Protein AF-0000000084595484 (afdb_homodimer)

Nearest PDB structures (foldseek):
  4a28-assembly1_B  TM=2.983E-01  e=1.034E+00  Homo sapiens
  3k3b-assembly3_A  TM=3.241E-01  e=1.676E+00  Homo sapiens
  1ii6-assembly1_B  TM=3.386E-01  e=2.010E+00  Homo sapiens
  4zca-assembly3_B  TM=3.117E-01  e=2.135E+00  Homo sapiens
  4ina-assembly1_A  TM=2.801E-01  e=8.571E+00  Wolinella succinogenes

Sequence (988 aa):
MADEPALLKPALDENLPEIYAMSLEDWNRMYDLIAATRGLIARDIFALTGHFPDPEDQGPNPRMYRAAFDISTCTLPAGMVIRQKCDIDSIIAIILGNLPLKPNFVFDYFMLADIRHTLNSNLHIPGIVPLHMIPNCRFGEVEGFLIRSFFPGLIGDERLSRQKNKNYVSEEFLRPLYDLAIRQAANNLPGDVSRRFPATFGNEMFRAAGNAQDEAGEAHAGPAQQSAKRIPGQYYPAWMADIQRFVEETPELVWAVGMILVLEKKGMKNTRDSDHLPPEEPLAIDGNLIDPRNSCTRAIRRLLQPFDIEGFEPRRLYLDIATTVSASITVDGEERPVSLFVKTEYHPQIMNHFTGMPINDCELWARTSSGGYSKDEDAHLGSLGGLRHDVREPGELGVENCQVYPTSKDLIYNLNLAHKAKRTSPHKIISNWKTERSTFYIPLQETFLDASPAHDIAIRFESRSEYESYPYIHLFLPLILLAQWLVWMENPIYMADEPALLKPALDENLPEIYAMSLEDWNRMYDLIAATRGLIARDIFALTGHFPDPEDQGPNPRMYRAAFDISTCTLPAGMVIRQKCDIDSIIAIILGNLPLKPNFVFDYFMLADIRHTLNSNLHIPGIVPLHMIPNCRFGEVEGFLIRSFFPGLIGDERLSRQKNKNYVSEEFLRPLYDLAIRQAANNLPGDVSRRFPATFGNEMFRAAGNAQDEAGEAHAGPAQQSAKRIPGQYYPAWMADIQRFVEETPELVWAVGMILVLEKKGMKNTRDSDHLPPEEPLAIDGNLIDPRNSCTRAIRRLLQPFDIEGFEPRRLYLDIATTVSASITVDGEERPVSLFVKTEYHPQIMNHFTGMPINDCELWARTSSGGYSKDEDAHLGSLGGLRHDVREPGELGVENCQVYPTSKDLIYNLNLAHKAKRTSPHKIISNWKTERSTFYIPLQETFLDASPAHDIAIRFESRSEYESYPYIHLFLPLILLAQWLVWMENPIY

pLDDT: mean 86.65, std 12.48, range [22.86, 98.12]

Radius of gyration: 34.56 Å; Cα contacts (8 Å, |Δi|>4): 1860; chains: 2; bounding box: 74×114×84 Å

Solvent-accessible surface area (backbone atoms only — not comparable to full-atom values): 52706 Å² total; per-residue (Å²): 131,80,74,71,74,75,78,71,68,77,57,88,63,75,82,57,54,54,77,40,78,31,39,69,61,52,47,54,51,46,45,51,49,34,34,74,75,63,33,64,66,54,24,47,45,26,74,76,69,25,41,41,60,38,86,85,42,83,55,97,79,40,57,56,30,22,58,38,84,40,65,80,80,22,50,59,59,90,82,52,45,74,45,69,40,24,27,37,36,32,41,37,32,54,31,77,70,67,74,40,52,32,51,86,36,56,37,30,33,36,82,70,75,50,77,88,56,32,53,77,58,81,82,69,60,90,61,94,62,54,66,30,71,31,25,20,33,50,42,30,37,42,95,78,26,41,26,30,38,31,23,62,48,44,62,87,34,67,74,38,69,72,39,90,55,62,26,56,55,49,65,83,57,45,36,56,47,34,51,61,13,47,47,55,24,36,65,74,41,59,65,87,50,30,44,69,50,61,67,37,48,67,38,45,51,60,25,20,52,31,67,26,57,44,97,88,65,47,71,34,82,31,74,60,58,85,64,69,46,66,38,52,18,68,49,41,59,59,39,50,50,39,25,52,51,34,28,70,71,31,78,94,32,55,42,52,44,78,44,31,39,35,41,38,35,71,80,34,63,78,28,77,58,25,44,27,64,43,39,84,58,62,39,55,74,68,93,82,40,61,52,71,82,39,54,55,48,41,21,52,50,60,73,44,56,61,39,44,72,83,55,54,55,84,86,30,35,34,36,29,40,30,40,36,41,39,40,30,42,74,57,95,88,38,79,40,68,26,21,42,46,38,36,43,89,40,46,26,59,51,48,22,69,72,29,62,47,58,56,69,56,29,45,50,21,65,74,65,57,30,81,48,33,42,78,38,76,42,93,83,33,80,64,31,27,31,38,36,34,43,42,85,74,49,51,92,48,33,25,32,28,38,37,32,39,51,53,66,53,63,65,34,41,24,82,84,34,75,93,34,31,76,76,86,46,71,65,52,43,68,74,38,44,72,56,39,39,68,70,42,51,50,51,51,52,48,38,54,60,51,28,26,85,63,31,60,25,28,35,35,44,32,35,32,23,25,57,89,27,55,46,72,46,74,48,50,75,53,66,71,56,49,46,68,37,31,32,44,45,59,35,80,69,109,132,81,78,72,78,74,77,73,67,77,60,89,64,76,82,60,53,54,78,40,78,30,40,69,61,52,46,52,51,47,45,51,48,34,35,73,73,62,32,63,66,52,24,49,45,26,73,76,69,26,40,42,60,38,85,86,42,83,55,100,78,39,56,53,30,22,60,38,83,39,64,80,82,22,50,60,60,91,79,53,46,73,46,69,40,25,29,37,37,34,39,40,33,56,34,76,71,66,72,41,53,33,51,87,35,56,38,30,34,37,79,68,75,52,77,87,55,31,53,77,57,80,80,68,61,91,60,95,63,53,66,28,71,33,24,20,32,50,41,30,36,42,96,78,27,42,27,29,37,30,24,62,50,44,63,86,33,67,75,39,69,71,40,90,56,60,24,56,54,50,67,84,56,44,36,56,48,35,50,63,13,45,45,55,25,35,66,75,41,61,66,86,50,30,45,67,52,61,66,37,49,65,37,46,50,61,24,22,53,29,69,26,60,46,98,86,64,47,73,33,83,31,76,60,56,85,63,70,45,65,38,52,18,69,49,42,59,60,38,51,52,39,25,53,50,34,28,69,71,31,77,95,32,55,42,53,45,77,46,29,39,36,40,37,33,72,81,34,62,78,26,78,57,26,45,27,63,44,38,83,58,61,39,56,73,66,94,84,39,62,52,72,81,38,54,55,48,42,21,52,50,60,74,44,57,59,39,43,72,84,56,54,54,84,85,30,35,34,34,29,40,33,39,36,40,38,41,29,39,74,56,96,88,38,79,39,69,27,21,43,46,37,36,42,89,40,46,26,57,52,47,21,70,72,32,64,47,58,56,69,55,30,45,50,20,65,74,64,58,32,82,48,35,44,79,41,76,42,94,84,34,81,63,32,28,30,39,36,34,42,41,84,74,49,51,94,49,34,24,30,28,38,37,33,41,51,54,63,53,63,65,33,42,23,82,84,34,75,92,33,30,76,77,86,47,72,65,52,42,70,74,39,44,72,58,39,40,66,71,42,51,50,51,50,53,47,39,55,60,50,26,25,85,62,31,60,23,27,36,34,44,33,34,32,23,27,58,88,26,54,46,71,47,74,48,52,75,54,66,70,56,49,45,68,37,31,32,44,44,59,34,78,69,108

Foldseek 3Di:
DPPPDPPPPPPPCPPAAAEDEDALLVLVVVLVVCCVLVNDVQSVCCVVFQKHFDPVDPDPDGGIYHYDYDQVVQFDDDPWDKDKKKFWFKKKFKFQAAFQFDQQWKKWAWLAFDPVFQQQDFPLAADPDTQSQFQKGFGTDTPQKTKMKGFNLCVVPPVLVPDPRNNYDHCVQSFCLCQQFLLVLLVPDPPVQSVVDDNGPVVQCVVQFDQDQPPVRHTDGDGGDIDTRMDRRNCRNSSRVRSQVRLVVDPVNVRRHSMMMMIMHGGCPPPPLIMFGFAQAQQQDPDLDGPCPHSRNRSVCVVCVRGDPVPGDFLRMKIKMKMKMWIWDDDPNDTDTWAKWFFLVCQLVLCCQFQVDDSVVSVVCSVVVDQQKDWADDPNNPRTTKIKRAHNDGDPLQWGIKIKGKCVQVLFAACPDVVRGDDDDPVRCVVDVPCCCVPPVVVVVCSLQVCLRPDYIIMMIIIMGTPSNVSPGRHDDDPVVCSVGMGIDRSNSD/DPPPDPPPPPPPCPDAAAEDEDALLVLVVVLVVCCVLPNDVQSVCCVVFQKHFDPVDPDPDGGIYHYDYDQVVQFDDDPWDKDKKKFFFKKKFKFQAAFQFDQQWKKWAWLAFDPVFQQQDFPLAADPDTQSLFQKGFGTDTPQKTKMKGFNLCVVPPVLVPDPRNNYDHCVQSFCLCQQFLLVLLVPDPPVQSVVDDNGPVVQCVVQFDFDQPPVRHTDGDDGDIDTRMDRRNCRNSSRVRSQVRLVVDPVNVRRHSMMMMIMHGGCPPPPLIMFGFAQAQQQDPDLDGPCPHSRNRSVCVVCVRGDPVPGDFLRMKIKMKMKMWIWDADPNDTDTWAKWFFLVCQLVLCCQFQVDDSVVSVVCSVVVDQQKDWADDPPPPRTTKIKRAHNDGDPLQWGIKIKGKCVQVLFAACPDVVRGDDDDPVRCVVDVPCCCVPPVVVVVCSLQVCLRPDYIIMMIIIMGTPSNVSPGRHDDDPVVCSVGMGIDRSNSD

Organism: NCBI:txid1423351

Structure (mmCIF, N/CA/C/O backbone):
data_AF-0000000084595484-model_v1
#
loop_
_entity.id
_entity.type
_entity.pdbx_description
1 polymer 'Uncharacterized protein'
#
loop_
_atom_site.group_PDB
_atom_site.id
_atom_site.type_symbol
_atom_site.label_atom_id
_atom_site.label_alt_id
_atom_site.label_comp_id
_atom_site.label_asym_id
_atom_site.label_entity_id
_atom_site.label_seq_id
_atom_site.pdbx_PDB_ins_code
_atom_site.Cartn_x
_atom_site.Cartn_y
_atom_site.Cartn_z
_atom_site.occupancy
_atom_site.B_iso_or_equiv
_atom_site.auth_seq_id
_atom_site.auth_comp_id
_atom_site.auth_asym_id
_atom_site.auth_atom_id
_atom_site.pdbx_PDB_model_num
ATOM 1 N N . MET A 1 1 ? 30.891 66.5 -9.484 1 27.88 1 MET A N 1
ATOM 2 C CA . MET A 1 1 ? 29.516 66.875 -9.203 1 27.88 1 MET A CA 1
ATOM 3 C C . MET A 1 1 ? 28.641 65.688 -8.852 1 27.88 1 MET A C 1
ATOM 5 O O . MET A 1 1 ? 28.516 64.75 -9.648 1 27.88 1 MET A O 1
ATOM 9 N N . ALA A 1 2 ? 28.719 65.312 -7.523 1 29.31 2 ALA A N 1
ATOM 10 C CA . ALA A 1 2 ? 28.125 64.188 -6.816 1 29.31 2 ALA A CA 1
ATOM 11 C C . ALA A 1 2 ? 26.625 64.125 -7.09 1 29.31 2 ALA A C 1
ATOM 13 O O . ALA A 1 2 ? 25.891 65.062 -6.914 1 29.31 2 ALA A O 1
ATOM 14 N N . ASP A 1 3 ? 26.281 63.5 -8.164 1 33.03 3 ASP A N 1
ATOM 15 C CA . ASP A 1 3 ? 24.906 63.375 -8.648 1 33.03 3 ASP A CA 1
ATOM 16 C C . ASP A 1 3 ? 23.938 63.156 -7.492 1 33.03 3 ASP A C 1
ATOM 18 O O . ASP A 1 3 ? 24.172 62.344 -6.605 1 33.03 3 ASP A O 1
ATOM 22 N N . GLU A 1 4 ? 23.297 64.25 -7.051 1 33.25 4 GLU A N 1
ATOM 23 C CA . GLU A 1 4 ? 22.297 64.312 -5.988 1 33.25 4 GLU A CA 1
ATOM 24 C C . GLU A 1 4 ? 21.375 63.094 -6.023 1 33.25 4 GLU A C 1
ATOM 26 O O . GLU A 1 4 ? 20.922 62.688 -7.094 1 33.25 4 GLU A O 1
ATOM 31 N N . PRO A 1 5 ? 21.516 62.219 -5.047 1 35.84 5 PRO A N 1
ATOM 32 C CA . PRO A 1 5 ? 20.641 61.031 -5.016 1 35.84 5 PRO A CA 1
ATOM 33 C C . PRO A 1 5 ? 19.203 61.344 -5.426 1 35.84 5 PRO A C 1
ATOM 35 O O . PRO A 1 5 ? 18.734 62.469 -5.242 1 35.84 5 PRO A O 1
ATOM 38 N N . ALA A 1 6 ? 18.688 60.906 -6.562 1 36.66 6 ALA A N 1
ATOM 39 C CA . ALA A 1 6 ? 17.328 61.062 -7.039 1 36.66 6 ALA A CA 1
ATOM 40 C C . ALA A 1 6 ? 16.359 61.281 -5.875 1 36.66 6 ALA A C 1
ATOM 42 O O . ALA A 1 6 ? 16.531 60.688 -4.801 1 36.66 6 ALA A O 1
ATOM 43 N N . LEU A 1 7 ? 15.711 62.438 -5.727 1 35.56 7 LEU A N 1
ATOM 44 C CA . LEU A 1 7 ? 14.57 62.75 -4.871 1 35.56 7 LEU A CA 1
ATOM 45 C C . LEU A 1 7 ? 13.719 61.5 -4.637 1 35.56 7 LEU A C 1
ATOM 47 O O . LEU A 1 7 ? 13.281 60.844 -5.594 1 35.56 7 LEU A O 1
ATOM 51 N N . LEU A 1 8 ? 14.016 60.75 -3.652 1 35.88 8 LEU A N 1
ATOM 52 C CA . LEU A 1 8 ? 13.133 59.688 -3.217 1 35.88 8 LEU A CA 1
ATOM 53 C C . LEU A 1 8 ? 11.672 60.031 -3.475 1 35.88 8 LEU A C 1
ATOM 55 O O . LEU A 1 8 ? 11.25 61.156 -3.221 1 35.88 8 LEU A O 1
ATOM 59 N N . LYS A 1 9 ? 11.07 59.562 -4.57 1 41.94 9 LYS A N 1
ATOM 60 C CA . LYS A 1 9 ? 9.633 59.688 -4.793 1 41.94 9 LYS A CA 1
ATOM 61 C C . LYS A 1 9 ? 8.898 59.906 -3.477 1 41.94 9 LYS A C 1
ATOM 63 O O . LYS A 1 9 ? 9.328 59.438 -2.428 1 41.94 9 LYS A O 1
ATOM 68 N N . PRO A 1 10 ? 8.047 60.969 -3.322 1 41.56 10 PRO A N 1
ATOM 69 C CA . PRO A 1 10 ? 7.234 61.094 -2.115 1 41.56 10 PRO A CA 1
ATOM 70 C C . PRO A 1 10 ? 6.828 59.75 -1.516 1 41.56 10 PRO A C 1
ATOM 72 O O . PRO A 1 10 ? 6.66 58.781 -2.246 1 41.56 10 PRO A O 1
ATOM 75 N N . ALA A 1 11 ? 7.281 59.438 -0.344 1 43.09 11 ALA A N 1
ATOM 76 C CA . ALA A 1 11 ? 6.957 58.219 0.393 1 43.09 11 ALA A CA 1
ATOM 77 C C . ALA A 1 11 ? 5.5 57.844 0.186 1 43.09 11 ALA A C 1
ATOM 79 O O . ALA A 1 11 ? 4.594 58.656 0.389 1 43.09 11 ALA A O 1
ATOM 80 N N . LEU A 1 12 ? 5.203 57.156 -0.885 1 49.84 12 LEU A N 1
ATOM 81 C CA . LEU A 1 12 ? 3.861 56.594 -1.014 1 49.84 12 LEU A CA 1
ATOM 82 C C . LEU A 1 12 ? 3.121 56.625 0.319 1 49.84 12 LEU A C 1
ATOM 84 O O . LEU A 1 12 ? 1.888 56.688 0.347 1 49.84 12 LEU A O 1
ATOM 88 N N . ASP A 1 13 ? 3.861 56.625 1.439 1 54.06 13 ASP A N 1
ATOM 89 C CA . ASP A 1 13 ? 3.326 56.5 2.793 1 54.06 13 ASP A CA 1
ATOM 90 C C . ASP A 1 13 ? 3.045 57.875 3.381 1 54.06 13 ASP A C 1
ATOM 92 O O . ASP A 1 13 ? 2.688 58 4.555 1 54.06 13 ASP A O 1
ATOM 96 N N . GLU A 1 14 ? 3.502 59.031 2.887 1 58 14 GLU A N 1
ATOM 97 C CA . GLU A 1 14 ? 3.42 60.312 3.553 1 58 14 GLU A CA 1
ATOM 98 C C . GLU A 1 14 ? 1.984 60.625 3.955 1 58 14 GLU A C 1
ATOM 100 O O . GLU A 1 14 ? 1.749 61.219 5.008 1 58 14 GLU A O 1
ATOM 105 N N . ASN A 1 15 ? 1.009 60.25 3.1 1 67.06 15 ASN A N 1
ATOM 106 C CA . ASN A 1 15 ? -0.352 60.688 3.4 1 67.06 15 ASN A CA 1
ATOM 107 C C . ASN A 1 15 ? -1.236 59.5 3.809 1 67.06 15 ASN A C 1
ATOM 109 O O . ASN A 1 15 ? -2.416 59.469 3.457 1 67.06 15 ASN A O 1
ATOM 113 N N . LEU A 1 16 ? -0.596 58.656 4.703 1 77.62 16 LEU A N 1
ATOM 114 C CA . LEU A 1 16 ? -1.425 57.531 5.102 1 77.62 16 LEU A CA 1
ATOM 115 C C . LEU A 1 16 ? -2.35 57.906 6.254 1 77.62 16 LEU A C 1
ATOM 117 O O . LEU A 1 16 ? -1.964 58.688 7.133 1 77.62 16 LEU A O 1
ATOM 121 N N . PRO A 1 17 ? -3.551 57.438 6.223 1 83.88 17 PRO A N 1
ATOM 122 C CA . PRO A 1 17 ? -4.48 57.688 7.328 1 83.88 17 PRO A CA 1
ATOM 123 C C . PRO A 1 17 ? -3.957 57.156 8.664 1 83.88 17 PRO A C 1
ATOM 125 O O . PRO A 1 17 ? -3.021 56.375 8.703 1 83.88 17 PRO A O 1
ATOM 128 N N . GLU A 1 18 ? -4.484 57.75 9.773 1 86.81 18 GLU A N 1
ATOM 129 C CA . GLU A 1 18 ? -4.141 57.312 11.125 1 86.81 18 GLU A CA 1
ATOM 130 C C . GLU A 1 18 ? -4.453 55.844 11.328 1 86.81 18 GLU A C 1
ATOM 132 O O . GLU A 1 18 ? -5.469 55.344 10.828 1 86.81 18 GLU A O 1
ATOM 137 N N . ILE A 1 19 ? -3.592 55.188 12.078 1 90 19 ILE A N 1
ATOM 138 C CA . ILE A 1 19 ? -3.742 53.75 12.336 1 90 19 ILE A CA 1
ATOM 139 C C . ILE A 1 19 ? -4.832 53.531 13.383 1 90 19 ILE A C 1
ATOM 141 O O . ILE A 1 19 ? -4.91 54.25 14.375 1 90 19 ILE A O 1
ATOM 145 N N . TYR A 1 20 ? -5.695 52.625 13.109 1 89.94 20 TYR A N 1
ATOM 146 C CA . TYR A 1 20 ? -6.707 52.125 14.039 1 89.94 20 TYR A CA 1
ATOM 147 C C . TYR A 1 20 ? -6.488 50.656 14.344 1 89.94 20 TYR A C 1
ATOM 149 O O . TYR A 1 20 ? -6.676 49.812 13.469 1 89.94 20 TYR A O 1
ATOM 157 N N . ALA A 1 21 ? -6.094 50.375 15.648 1 89.38 21 ALA A N 1
ATOM 158 C CA . ALA A 1 21 ? -5.867 49 16.062 1 89.38 21 ALA A CA 1
ATOM 159 C C . ALA A 1 21 ? -7.191 48.25 16.266 1 89.38 21 ALA A C 1
ATOM 161 O O . ALA A 1 21 ? -8.086 48.781 16.953 1 89.38 21 ALA A O 1
ATOM 162 N N . MET A 1 22 ? -7.285 47.156 15.617 1 88.62 22 MET A N 1
ATOM 163 C CA . MET A 1 22 ? -8.516 46.375 15.789 1 88.62 22 MET A CA 1
ATOM 164 C C . MET A 1 22 ? -8.211 44.875 15.844 1 88.62 22 MET A C 1
ATOM 166 O O . MET A 1 22 ? -7.203 44.438 15.305 1 88.62 22 MET A O 1
ATOM 170 N N . SER A 1 23 ? -9.078 44.219 16.594 1 87.94 23 SER A N 1
ATOM 171 C CA . SER A 1 23 ? -9.031 42.75 16.578 1 87.94 23 SER A CA 1
ATOM 172 C C . SER A 1 23 ? -9.547 42.188 15.258 1 87.94 23 SER A C 1
ATOM 174 O O . SER A 1 23 ? -10.133 42.938 14.461 1 87.94 23 SER A O 1
ATOM 176 N N . LEU A 1 24 ? -9.234 40.969 15.039 1 88 24 LEU A N 1
ATOM 177 C CA . LEU A 1 24 ? -9.758 40.344 13.828 1 88 24 LEU A CA 1
ATOM 178 C C . LEU A 1 24 ? -11.281 40.312 13.844 1 88 24 LEU A C 1
ATOM 180 O O . LEU A 1 24 ? -11.922 40.469 12.797 1 88 24 LEU A O 1
ATOM 184 N N . GLU A 1 25 ? -11.82 40.094 14.953 1 88.12 25 GLU A N 1
ATOM 185 C CA . GLU A 1 25 ? -13.273 40.125 15.086 1 88.12 25 GLU A CA 1
ATOM 186 C C . GLU A 1 25 ? -13.82 41.5 14.688 1 88.12 25 GLU A C 1
ATOM 188 O O . GLU A 1 25 ? -14.812 41.594 13.961 1 88.12 25 GLU A O 1
ATOM 193 N N . ASP A 1 26 ? -13.156 42.469 15.188 1 89.31 26 ASP A N 1
ATOM 194 C CA . ASP A 1 26 ? -13.562 43.812 14.859 1 89.31 26 ASP A CA 1
ATOM 195 C C . ASP A 1 26 ? -13.406 44.094 13.359 1 89.31 26 ASP A C 1
ATOM 197 O O . ASP A 1 26 ? -14.227 44.812 12.766 1 89.31 26 ASP A O 1
ATOM 201 N N . TRP A 1 27 ? -12.305 43.625 12.922 1 90.25 27 TRP A N 1
ATOM 202 C CA . TRP A 1 27 ? -12.07 43.781 11.484 1 90.25 27 TRP A CA 1
ATOM 203 C C . TRP A 1 27 ? -13.211 43.188 10.68 1 90.25 27 TRP A C 1
ATOM 205 O O . TRP A 1 27 ? -13.727 43.812 9.75 1 90.25 27 TRP A O 1
ATOM 215 N N . ASN A 1 28 ? -13.633 42 11.031 1 90.12 28 ASN A N 1
ATOM 216 C CA . ASN A 1 28 ? -14.734 41.312 10.352 1 90.12 28 ASN A CA 1
ATOM 217 C C . ASN A 1 28 ? -16.031 42.125 10.461 1 90.12 28 ASN A C 1
ATOM 219 O O . ASN A 1 28 ? -16.781 42.219 9.484 1 90.12 28 ASN A O 1
ATOM 223 N N . ARG A 1 29 ? -16.266 42.594 11.586 1 90.62 29 ARG A N 1
ATOM 224 C CA . ARG A 1 29 ? -17.453 43.406 11.805 1 90.62 29 ARG A CA 1
ATOM 225 C C . ARG A 1 29 ? -17.438 44.656 10.938 1 90.62 29 ARG A C 1
ATOM 227 O O . ARG A 1 29 ? -18.469 45.031 10.359 1 90.62 29 ARG A O 1
ATOM 234 N N . MET A 1 30 ? -16.281 45.25 10.945 1 92.12 30 MET A N 1
ATOM 235 C CA . MET A 1 30 ? -16.125 46.469 10.141 1 92.12 30 MET A CA 1
ATOM 236 C C . MET A 1 30 ? -16.328 46.188 8.656 1 92.12 30 MET A C 1
ATOM 238 O O . MET A 1 30 ? -16.953 46.969 7.938 1 92.12 30 MET A O 1
ATOM 242 N N . TYR A 1 31 ? -15.766 45.125 8.25 1 92.69 31 TYR A N 1
ATOM 243 C CA . TYR A 1 31 ? -15.922 44.688 6.871 1 92.69 31 TYR A CA 1
ATOM 244 C C . TYR A 1 31 ? -17.391 44.562 6.488 1 92.69 31 TYR A C 1
ATOM 246 O O . TYR A 1 31 ? -17.812 45.125 5.461 1 92.69 31 TYR A O 1
ATOM 254 N N . ASP A 1 32 ? -18.203 44 7.34 1 92.19 32 ASP A N 1
ATOM 255 C CA . ASP A 1 32 ? -19.625 43.812 7.094 1 92.19 32 ASP A CA 1
ATOM 256 C C . ASP A 1 32 ? -20.359 45.156 7.176 1 92.19 32 ASP A C 1
ATOM 258 O O . ASP A 1 32 ? -21.281 45.406 6.391 1 92.19 32 ASP A O 1
ATOM 262 N N . LEU A 1 33 ? -19.938 45.906 8.109 1 91.62 33 LEU A N 1
ATOM 263 C CA . LEU A 1 33 ? -20.562 47.188 8.305 1 91.62 33 LEU A CA 1
ATOM 264 C C . LEU A 1 33 ? -20.359 48.094 7.086 1 91.62 33 LEU A C 1
ATOM 266 O O . LEU A 1 33 ? -21.297 48.75 6.629 1 91.62 33 LEU A O 1
ATOM 270 N N . ILE A 1 34 ? -19.156 48.062 6.605 1 90.94 34 ILE A N 1
ATOM 271 C CA . ILE A 1 34 ? -18.828 48.906 5.445 1 90.94 34 ILE A CA 1
ATOM 272 C C . ILE A 1 34 ? -19.609 48.406 4.23 1 90.94 34 ILE A C 1
ATOM 274 O O . ILE A 1 34 ? -20.125 49.219 3.449 1 90.94 34 ILE A O 1
ATOM 278 N N . ALA A 1 35 ? -19.656 47.125 4.102 1 92.44 35 ALA A N 1
ATOM 279 C CA . ALA A 1 35 ? -20.422 46.562 2.988 1 92.44 35 ALA A CA 1
ATOM 280 C C . ALA A 1 35 ? -21.891 47 3.041 1 92.44 35 ALA A C 1
ATOM 282 O O . ALA A 1 35 ? -22.469 47.344 2.014 1 92.44 35 ALA A O 1
ATOM 283 N N . ALA A 1 36 ? -22.438 47.031 4.184 1 91.56 36 ALA A N 1
ATOM 284 C CA . ALA A 1 36 ? -23.844 47.312 4.383 1 91.56 36 ALA A CA 1
ATOM 285 C C . ALA A 1 36 ? -24.125 48.812 4.238 1 91.56 36 ALA A C 1
ATOM 287 O O . ALA A 1 36 ? -25.188 49.219 3.768 1 91.56 36 ALA A O 1
ATOM 288 N N . THR A 1 37 ? -23.141 49.656 4.578 1 87.75 37 THR A N 1
ATOM 289 C CA . THR A 1 37 ? -23.438 51.094 4.703 1 87.75 37 THR A CA 1
ATOM 290 C C . THR A 1 37 ? -22.859 51.875 3.518 1 87.75 37 THR A C 1
ATOM 292 O O . THR A 1 37 ? -23.375 52.906 3.143 1 87.75 37 THR A O 1
ATOM 295 N N . ARG A 1 38 ? -21.75 51.312 2.973 1 87.88 38 ARG A N 1
ATOM 296 C CA . ARG A 1 38 ? -21.047 52.125 1.972 1 87.88 38 ARG A CA 1
ATOM 297 C C . ARG A 1 38 ? -20.906 51.344 0.662 1 87.88 38 ARG A C 1
ATOM 299 O O . ARG A 1 38 ? -20.359 51.875 -0.312 1 87.88 38 ARG A O 1
ATOM 306 N N . GLY A 1 39 ? -21.344 50.156 0.688 1 88.06 39 GLY A N 1
ATOM 307 C CA . GLY A 1 39 ? -21.344 49.375 -0.539 1 88.06 39 GLY A CA 1
ATOM 308 C C . GLY A 1 39 ? -20.141 48.469 -0.673 1 88.06 39 GLY A C 1
ATOM 309 O O . GLY A 1 39 ? -19.219 48.531 0.139 1 88.06 39 GLY A O 1
ATOM 310 N N . LEU A 1 40 ? -20.016 47.719 -1.757 1 91.81 40 LEU A N 1
ATOM 311 C CA . LEU A 1 40 ? -19.047 46.656 -1.967 1 91.81 40 LEU A CA 1
ATOM 312 C C . LEU A 1 40 ? -17.688 47.188 -2.344 1 91.81 40 LEU A C 1
ATOM 314 O O . LEU A 1 40 ? -16.656 46.625 -1.973 1 91.81 40 LEU A O 1
ATOM 318 N N . ILE A 1 41 ? -17.703 48.219 -3.062 1 90.38 41 ILE A N 1
ATOM 319 C CA . ILE A 1 41 ? -16.438 48.812 -3.49 1 90.38 41 ILE A CA 1
ATOM 320 C C . ILE A 1 41 ? -15.672 49.312 -2.275 1 90.38 41 ILE A C 1
ATOM 322 O O . ILE A 1 41 ? -14.469 49.062 -2.146 1 90.38 41 ILE A O 1
ATOM 326 N N . ALA A 1 42 ? -16.391 50.031 -1.403 1 86.81 42 ALA A N 1
ATOM 327 C CA . ALA A 1 42 ? -15.758 50.531 -0.179 1 86.81 42 ALA A CA 1
ATOM 328 C C . ALA A 1 42 ? -15.242 49.375 0.676 1 86.81 42 ALA A C 1
ATOM 330 O O . ALA A 1 42 ? -14.164 49.438 1.271 1 86.81 42 ALA A O 1
ATOM 331 N N . ARG A 1 43 ? -15.969 48.344 0.757 1 92.44 43 ARG A N 1
ATOM 332 C CA . ARG A 1 43 ? -15.578 47.125 1.478 1 92.44 43 ARG A CA 1
ATOM 333 C C . ARG A 1 43 ? -14.281 46.562 0.916 1 92.44 43 ARG A C 1
ATOM 335 O O . ARG A 1 43 ? -13.383 46.188 1.672 1 92.44 43 ARG A O 1
ATOM 342 N N . ASP A 1 44 ? -14.234 46.5 -0.397 1 91.38 44 ASP A N 1
ATOM 343 C CA . ASP A 1 44 ? -13.07 45.938 -1.059 1 91.38 44 ASP A CA 1
ATOM 344 C C . ASP A 1 44 ? -11.828 46.781 -0.837 1 91.38 44 ASP A C 1
ATOM 346 O O . ASP A 1 44 ? -10.727 46.25 -0.688 1 91.38 44 ASP A O 1
ATOM 350 N N . ILE A 1 45 ? -12.016 48 -0.854 1 87.56 45 ILE A N 1
ATOM 351 C CA . ILE A 1 45 ? -10.914 48.906 -0.552 1 87.56 45 ILE A CA 1
ATOM 352 C C . ILE A 1 45 ? -10.414 48.656 0.866 1 87.56 45 ILE A C 1
ATOM 354 O O . ILE A 1 45 ? -9.203 48.594 1.097 1 87.56 45 ILE A O 1
ATOM 358 N N . PHE A 1 46 ? -11.328 48.5 1.798 1 90.38 46 PHE A N 1
ATOM 359 C CA . PHE A 1 46 ? -10.969 48.188 3.176 1 90.38 46 PHE A CA 1
ATOM 360 C C . PHE A 1 46 ? -10.18 46.906 3.242 1 90.38 46 PHE A C 1
ATOM 362 O O . PHE A 1 46 ? -9.141 46.812 3.908 1 90.38 46 PHE A O 1
ATOM 369 N N . ALA A 1 47 ? -10.609 45.906 2.486 1 89 47 ALA A N 1
ATOM 370 C CA . ALA A 1 47 ? -9.977 44.562 2.502 1 89 47 ALA A CA 1
ATOM 371 C C . ALA A 1 47 ? -8.57 44.625 1.91 1 89 47 ALA A C 1
ATOM 373 O O . ALA A 1 47 ? -7.656 43.969 2.395 1 89 47 ALA A O 1
ATOM 374 N N . LEU A 1 48 ? -8.359 45.438 0.925 1 86.5 48 LEU A N 1
ATOM 375 C CA . LEU A 1 48 ? -7.109 45.438 0.17 1 86.5 48 LEU A CA 1
ATOM 376 C C . LEU A 1 48 ? -6.098 46.375 0.794 1 86.5 48 LEU A C 1
ATOM 378 O O . LEU A 1 48 ? -4.887 46.156 0.724 1 86.5 48 LEU A O 1
ATOM 382 N N . THR A 1 49 ? -6.652 47.438 1.431 1 85.69 49 THR A N 1
ATOM 383 C CA . THR A 1 49 ? -5.719 48.469 1.854 1 85.69 49 THR A CA 1
ATOM 384 C C . THR A 1 49 ? -5.777 48.656 3.365 1 85.69 49 THR A C 1
ATOM 386 O O . THR A 1 49 ? -4.875 49.25 3.953 1 85.69 49 THR A O 1
ATOM 389 N N . GLY A 1 50 ? -6.832 48.312 3.945 1 88.81 50 GLY A N 1
ATOM 390 C CA . GLY A 1 50 ? -7.051 48.562 5.363 1 88.81 50 GLY A CA 1
ATOM 391 C C . GLY A 1 50 ? -7.652 49.906 5.652 1 88.81 50 GLY A C 1
ATOM 392 O O . GLY A 1 50 ? -7.902 50.25 6.809 1 88.81 50 GLY A O 1
ATOM 393 N N . HIS A 1 51 ? -7.918 50.656 4.57 1 89.38 51 HIS A N 1
ATOM 394 C CA . HIS A 1 51 ? -8.469 52 4.766 1 89.38 51 HIS A CA 1
ATOM 395 C C . HIS A 1 51 ? -9.984 51.969 4.938 1 89.38 51 HIS A C 1
ATOM 397 O O . HIS A 1 51 ? -10.672 51.25 4.195 1 89.38 51 HIS A O 1
ATOM 403 N N . PHE A 1 52 ? -10.422 52.688 5.98 1 89.56 52 PHE A N 1
ATOM 404 C CA . PHE A 1 52 ? -11.867 52.75 6.176 1 89.56 52 PHE A CA 1
ATOM 405 C C . PHE A 1 52 ? -12.281 54.094 6.781 1 89.56 52 PHE A C 1
ATOM 407 O O . PHE A 1 52 ? -11.5 54.719 7.477 1 89.56 52 PHE A O 1
ATOM 414 N N . PRO A 1 53 ? -13.461 54.5 6.418 1 86.12 53 PRO A N 1
ATOM 415 C CA . PRO A 1 53 ? -13.969 55.781 6.969 1 86.12 53 PRO A CA 1
ATOM 416 C C . PRO A 1 53 ? -14.453 55.625 8.406 1 86.12 53 PRO A C 1
ATOM 418 O O . PRO A 1 53 ? -14.914 54.562 8.812 1 86.12 53 PRO A O 1
ATOM 421 N N . ASP A 1 54 ? -14.328 56.688 9.125 1 83 54 ASP A N 1
ATOM 422 C CA . ASP A 1 54 ? -14.883 56.719 10.477 1 83 54 ASP A CA 1
ATOM 423 C C . ASP A 1 54 ? -16.375 56.375 10.469 1 83 54 ASP A C 1
ATOM 425 O O . ASP A 1 54 ? -17.172 57.062 9.828 1 83 54 ASP A O 1
ATOM 429 N N . PRO A 1 55 ? -16.656 55.281 11.156 1 77.25 55 PRO A N 1
ATOM 430 C CA . PRO A 1 55 ? -18.047 54.844 11.133 1 77.25 55 PRO A CA 1
ATOM 431 C C . PRO A 1 55 ? -19 55.875 11.766 1 77.25 55 PRO A C 1
ATOM 433 O O . PRO A 1 55 ? -20.203 55.844 11.5 1 77.25 55 PRO A O 1
ATOM 436 N N . GLU A 1 56 ? -18.484 56.656 12.625 1 77.31 56 GLU A N 1
ATOM 437 C CA . GLU A 1 56 ? -19.312 57.625 13.336 1 77.31 56 GLU A CA 1
ATOM 438 C C . GLU A 1 56 ? -19.531 58.875 12.484 1 77.31 56 GLU A C 1
ATOM 440 O O . GLU A 1 56 ? -20.438 59.656 12.766 1 77.31 56 GLU A O 1
ATOM 445 N N . ASP A 1 57 ? -18.656 58.969 11.539 1 78.31 57 ASP A N 1
ATOM 446 C CA . ASP A 1 57 ? -18.75 60.125 10.664 1 78.31 57 ASP A CA 1
ATOM 447 C C . ASP A 1 57 ? -19.484 59.781 9.367 1 78.31 57 ASP A C 1
ATOM 449 O O . ASP A 1 57 ? -18.922 59.188 8.469 1 78.31 57 ASP A O 1
ATOM 453 N N . GLN A 1 58 ? -20.75 60.25 9.234 1 71.81 58 GLN A N 1
ATOM 454 C CA . GLN A 1 58 ? -21.562 59.938 8.055 1 71.81 58 GLN A CA 1
ATOM 455 C C . GLN A 1 58 ? -21.484 61.062 7.031 1 71.81 58 GLN A C 1
ATOM 457 O O . GLN A 1 58 ? -22.281 61.094 6.09 1 71.81 58 GLN A O 1
ATOM 462 N N . GLY A 1 59 ? -20.562 61.875 7.266 1 74.69 59 GLY A N 1
ATOM 463 C CA . GLY A 1 59 ? -20.438 63 6.352 1 74.69 59 GLY A CA 1
ATOM 464 C C . GLY A 1 59 ? -19.891 62.625 4.996 1 74.69 59 GLY A C 1
ATOM 465 O O . GLY A 1 59 ? -19.5 61.469 4.785 1 74.69 59 GLY A O 1
ATOM 466 N N . PRO A 1 60 ? -19.906 63.5 3.977 1 77.31 60 PRO A N 1
ATOM 467 C CA . PRO A 1 60 ? -19.438 63.25 2.617 1 77.31 60 PRO A CA 1
ATOM 468 C C . PRO A 1 60 ? -17.922 63 2.557 1 77.31 60 PRO A C 1
ATOM 470 O O . PRO A 1 60 ? -17.438 62.312 1.653 1 77.31 60 PRO A O 1
ATOM 473 N N . ASN A 1 61 ? -17.203 63.625 3.469 1 81 61 ASN A N 1
ATOM 474 C CA . ASN A 1 61 ? -15.766 63.438 3.547 1 81 61 ASN A CA 1
ATOM 475 C C . ASN A 1 61 ? -15.336 62.969 4.938 1 81 61 ASN A C 1
ATOM 477 O O . ASN A 1 61 ? -14.688 63.719 5.672 1 81 61 ASN A O 1
ATOM 481 N N . PRO A 1 62 ? -15.672 61.688 5.207 1 84.25 62 PRO A N 1
ATOM 482 C CA . PRO A 1 62 ? -15.352 61.219 6.551 1 84.25 62 PRO A CA 1
ATOM 483 C C . PRO A 1 62 ? -13.852 61.062 6.773 1 84.25 62 PRO A C 1
ATOM 485 O O . PRO A 1 62 ? -13.094 60.875 5.816 1 84.25 62 PRO A O 1
ATOM 488 N N . ARG A 1 63 ? -13.5 61.188 7.988 1 87.38 63 ARG A N 1
ATOM 489 C CA . ARG A 1 63 ? -12.125 60.875 8.367 1 87.38 63 ARG A CA 1
ATOM 490 C C . ARG A 1 63 ? -11.789 59.438 8.055 1 87.38 63 ARG A C 1
ATOM 492 O O . ARG A 1 63 ? -12.609 58.531 8.266 1 87.38 63 ARG A O 1
ATOM 499 N N . MET A 1 64 ? -10.562 59.281 7.469 1 88.25 64 MET A N 1
ATOM 500 C CA . MET A 1 64 ? -10.133 57.938 7.094 1 88.25 64 MET A CA 1
ATOM 501 C C . MET A 1 64 ? -9.188 57.375 8.141 1 88.25 64 MET A C 1
ATOM 503 O O . MET A 1 64 ? -8.391 58.094 8.727 1 88.25 64 MET A O 1
ATOM 507 N N . TYR A 1 65 ? -9.359 56.062 8.359 1 91.19 65 TYR A N 1
ATOM 508 C CA . TYR A 1 65 ? -8.453 55.312 9.219 1 91.19 65 TYR A CA 1
ATOM 509 C C . TYR A 1 65 ? -7.805 54.156 8.445 1 91.19 65 TYR A C 1
ATOM 511 O O . TYR A 1 65 ? -8.242 53.844 7.344 1 91.19 65 TYR A O 1
ATOM 519 N N . ARG A 1 66 ? -6.684 53.75 9 1 90.69 66 ARG A N 1
ATOM 520 C CA . ARG A 1 66 ? -6.027 52.531 8.5 1 90.69 66 ARG A CA 1
ATOM 521 C C . ARG A 1 66 ? -6.027 51.438 9.562 1 90.69 66 ARG A C 1
ATOM 523 O O . ARG A 1 66 ? -5.496 51.625 10.656 1 90.69 66 ARG A O 1
ATOM 530 N N . ALA A 1 67 ? -6.559 50.312 9.148 1 88.62 67 ALA A N 1
ATOM 531 C CA . ALA A 1 67 ? -6.711 49.188 10.086 1 88.62 67 ALA A CA 1
ATOM 532 C C . ALA A 1 67 ? -5.387 48.469 10.289 1 88.62 67 ALA A C 1
ATOM 534 O O . ALA A 1 67 ? -4.633 48.25 9.336 1 88.62 67 ALA A O 1
ATOM 535 N N . ALA A 1 68 ? -5.027 48.25 11.531 1 86.81 68 ALA A N 1
ATOM 536 C CA . ALA A 1 68 ? -3.906 47.406 11.906 1 86.81 68 ALA A CA 1
ATOM 537 C C . ALA A 1 68 ? -4.352 46.312 12.875 1 86.81 68 ALA A C 1
ATOM 539 O O . ALA A 1 68 ? -5.07 46.594 13.844 1 86.81 68 ALA A O 1
ATOM 540 N N . PHE A 1 69 ? -3.967 45.125 12.547 1 84.25 69 PHE A N 1
ATOM 541 C CA . PHE A 1 69 ? -4.359 44 13.391 1 84.25 69 PHE A CA 1
ATOM 542 C C . PHE A 1 69 ? -3.629 44.031 14.727 1 84.25 69 PHE A C 1
ATOM 544 O O . PHE A 1 69 ? -2.398 44.125 14.766 1 84.25 69 PHE A O 1
ATOM 551 N N . ASP A 1 70 ? -4.457 44.062 15.805 1 86.31 70 ASP A N 1
ATOM 552 C CA . ASP A 1 70 ? -3.928 44 17.156 1 86.31 70 ASP A CA 1
ATOM 553 C C . ASP A 1 70 ? -4.105 42.625 17.766 1 86.31 70 ASP A C 1
ATOM 555 O O . ASP A 1 70 ? -5.219 42.219 18.125 1 86.31 70 ASP A O 1
ATOM 559 N N . ILE A 1 71 ? -3.068 41.906 17.891 1 84.69 71 ILE A N 1
ATOM 560 C CA . ILE A 1 71 ? -3.125 40.5 18.375 1 84.69 71 ILE A CA 1
ATOM 561 C C . ILE A 1 71 ? -2.945 40.5 19.891 1 84.69 71 ILE A C 1
ATOM 563 O O . ILE A 1 71 ? -3.027 39.438 20.516 1 84.69 71 ILE A O 1
ATOM 567 N N . SER A 1 72 ? -2.738 41.625 20.531 1 80.94 72 SER A N 1
ATOM 568 C CA . SER A 1 72 ? -2.486 41.688 21.953 1 80.94 72 SER A CA 1
ATOM 569 C C . SER A 1 72 ? -3.707 41.25 22.75 1 80.94 72 SER A C 1
ATOM 571 O O . SER A 1 72 ? -3.584 40.812 23.906 1 80.94 72 SER A O 1
ATOM 573 N N . THR A 1 73 ? -4.824 41.281 22.078 1 78.31 73 THR A N 1
ATOM 574 C CA . THR A 1 73 ? -6.059 40.906 22.75 1 78.31 73 THR A CA 1
ATOM 575 C C . THR A 1 73 ? -6.293 39.406 22.641 1 78.31 73 THR A C 1
ATOM 577 O O . THR A 1 73 ? -7.211 38.844 23.25 1 78.31 73 THR A O 1
ATOM 580 N N . CYS A 1 74 ? -5.434 38.75 21.953 1 87.44 74 CYS A N 1
ATOM 581 C CA . CYS A 1 74 ? -5.672 37.344 21.656 1 87.44 74 CYS A CA 1
ATOM 582 C C . CYS A 1 74 ? -4.699 36.438 22.422 1 87.44 74 CYS A C 1
ATOM 584 O O . CYS A 1 74 ? -4.418 35.312 22 1 87.44 74 CYS A O 1
ATOM 586 N N . THR A 1 75 ? -4.234 37 23.484 1 90 75 THR A N 1
ATOM 587 C CA . THR A 1 75 ? -3.316 36.219 24.297 1 90 75 THR A CA 1
ATOM 588 C C . THR A 1 75 ? -4.051 35.062 24.969 1 90 75 THR A C 1
ATOM 590 O O . THR A 1 75 ? -5.262 35.125 25.188 1 90 75 THR A O 1
ATOM 593 N N . LEU A 1 76 ? -3.299 34.031 25.266 1 92.5 76 LEU A N 1
ATOM 594 C CA . LEU A 1 76 ? -3.91 32.875 25.906 1 92.5 76 LEU A CA 1
ATOM 595 C C . LEU A 1 76 ? -4.363 33.219 27.328 1 92.5 76 LEU A C 1
ATOM 597 O O . LEU A 1 76 ? -3.553 33.625 28.156 1 92.5 76 LEU A O 1
ATOM 601 N N . PRO A 1 77 ? -5.664 33.125 27.547 1 87.25 77 PRO A N 1
ATOM 602 C CA . PRO A 1 77 ? -6.129 33.438 28.906 1 87.25 77 PRO A CA 1
ATOM 603 C C . PRO A 1 77 ? -5.645 32.438 29.938 1 87.25 77 PRO A C 1
ATOM 605 O O . PRO A 1 77 ? -5.305 31.297 29.609 1 87.25 77 PRO A O 1
ATOM 608 N N . ALA A 1 78 ? -5.879 33.062 31.188 1 82.44 78 ALA A N 1
ATOM 609 C CA . ALA A 1 78 ? -5.559 32.188 32.312 1 82.44 78 ALA A CA 1
ATOM 610 C C . ALA A 1 78 ? -6.59 31.062 32.438 1 82.44 78 ALA A C 1
ATOM 612 O O . ALA A 1 78 ? -7.785 31.281 32.219 1 82.44 78 ALA A O 1
ATOM 613 N N . GLY A 1 79 ? -6.336 29.859 32.5 1 83.19 79 GLY A N 1
ATOM 614 C CA . GLY A 1 79 ? -7.262 28.75 32.688 1 83.19 79 GLY A CA 1
ATOM 615 C C . GLY A 1 79 ? -7.488 27.922 31.438 1 83.19 79 GLY A C 1
ATOM 616 O O . GLY A 1 79 ? -8.195 26.922 31.469 1 83.19 79 GLY A O 1
ATOM 617 N N . MET A 1 80 ? -7.051 28.5 30.391 1 91.5 80 MET A N 1
ATOM 618 C CA . MET A 1 80 ? -7.156 27.719 29.156 1 91.5 80 MET A CA 1
ATOM 619 C C . MET A 1 80 ? -6.52 26.344 29.328 1 91.5 80 MET A C 1
ATOM 621 O O . MET A 1 80 ? -5.461 26.219 29.953 1 91.5 80 MET A O 1
ATOM 625 N N . VAL A 1 81 ? -7.246 25.375 28.844 1 92.25 81 VAL A N 1
ATOM 626 C CA . VAL A 1 81 ? -6.707 24.016 28.875 1 92.25 81 VAL A CA 1
ATOM 627 C C . VAL A 1 81 ? -5.852 23.781 27.641 1 92.25 81 VAL A C 1
ATOM 629 O O . VAL A 1 81 ? -6.348 23.844 26.516 1 92.25 81 VAL A O 1
ATOM 632 N N . ILE A 1 82 ? -4.613 23.531 27.922 1 94.06 82 ILE A N 1
ATOM 633 C CA . ILE A 1 82 ? -3.68 23.266 26.828 1 94.06 82 ILE A CA 1
ATOM 634 C C . ILE A 1 82 ? -3.285 21.797 26.828 1 94.06 82 ILE A C 1
ATOM 636 O O . ILE A 1 82 ? -2.932 21.234 27.875 1 94.06 82 ILE A O 1
ATOM 640 N N . ARG A 1 83 ? -3.449 21.219 25.688 1 92.19 83 ARG A N 1
ATOM 641 C CA . ARG A 1 83 ? -3.074 19.828 25.531 1 92.19 83 ARG A CA 1
ATOM 642 C C . ARG A 1 83 ? -1.921 19.672 24.547 1 92.19 83 ARG A C 1
ATOM 644 O O . ARG A 1 83 ? -1.873 20.375 23.531 1 92.19 83 ARG A O 1
ATOM 651 N N . GLN A 1 84 ? -0.997 18.797 24.906 1 93.62 84 GLN A N 1
ATOM 652 C CA . GLN A 1 84 ? 0.14 18.484 24.047 1 93.62 84 GLN A CA 1
ATOM 653 C C . GLN A 1 84 ? 0.213 17 23.734 1 93.62 84 GLN A C 1
ATOM 655 O O . GLN A 1 84 ? -0.015 16.172 24.625 1 93.62 84 GLN A O 1
ATOM 660 N N . LYS A 1 85 ? 0.439 16.734 22.484 1 89.75 85 LYS A N 1
ATOM 661 C CA . LYS A 1 85 ? 0.609 15.352 22.031 1 89.75 85 LYS A CA 1
ATOM 662 C C . LYS A 1 85 ? 1.749 15.242 21.016 1 89.75 85 LYS A C 1
ATOM 664 O O . LYS A 1 85 ? 1.903 16.109 20.156 1 89.75 85 LYS A O 1
ATOM 669 N N . CYS A 1 86 ? 2.518 14.148 21.172 1 92.12 86 CYS A N 1
ATOM 670 C CA . CYS A 1 86 ? 3.623 13.93 20.234 1 92.12 86 CYS A CA 1
ATOM 671 C C . CYS A 1 86 ? 3.357 12.711 19.359 1 92.12 86 CYS A C 1
ATOM 673 O O . CYS A 1 86 ? 2.596 11.82 19.734 1 92.12 86 CYS A O 1
ATOM 675 N N . ASP A 1 87 ? 3.936 12.781 18.234 1 89.62 87 ASP A N 1
ATOM 676 C CA . ASP A 1 87 ? 3.92 11.617 17.344 1 89.62 87 ASP A CA 1
ATOM 677 C C . ASP A 1 87 ? 5.164 11.578 16.469 1 89.62 87 ASP A C 1
ATOM 679 O O . ASP A 1 87 ? 5.895 12.57 16.375 1 89.62 87 ASP A O 1
ATOM 683 N N . ILE A 1 88 ? 5.426 10.453 15.938 1 91.88 88 ILE A N 1
ATOM 684 C CA . ILE A 1 88 ? 6.496 10.273 14.969 1 91.88 88 ILE A CA 1
ATOM 685 C C . ILE A 1 88 ? 5.918 10.273 13.555 1 91.88 88 ILE A C 1
ATOM 687 O O . ILE A 1 88 ? 5.121 9.398 13.203 1 91.88 88 ILE A O 1
ATOM 691 N N . ASP A 1 89 ? 6.336 11.148 12.781 1 88 89 ASP A N 1
ATOM 692 C CA . ASP A 1 89 ? 5.742 11.328 11.461 1 88 89 ASP A CA 1
ATOM 693 C C . ASP A 1 89 ? 6.465 10.484 10.414 1 88 89 ASP A C 1
ATOM 695 O O . ASP A 1 89 ? 5.832 9.93 9.516 1 88 89 ASP A O 1
ATOM 699 N N . SER A 1 90 ? 7.762 10.508 10.555 1 91.94 90 SER A N 1
ATOM 700 C CA . SER A 1 90 ? 8.516 9.758 9.555 1 91.94 90 SER A CA 1
ATOM 701 C C . SER A 1 90 ? 9.852 9.281 10.117 1 91.94 90 SER A C 1
ATOM 703 O O . SER A 1 90 ? 10.328 9.797 11.133 1 91.94 90 SER A O 1
ATOM 705 N N . ILE A 1 91 ? 10.383 8.32 9.484 1 94.56 91 ILE A N 1
ATOM 706 C CA . ILE A 1 91 ? 11.711 7.777 9.75 1 94.56 91 ILE A CA 1
ATOM 707 C C . ILE A 1 91 ? 12.492 7.664 8.445 1 94.56 91 ILE A C 1
ATOM 709 O O . ILE A 1 91 ? 11.969 7.184 7.441 1 94.56 91 ILE A O 1
ATOM 713 N N . ILE A 1 92 ? 13.703 8.148 8.438 1 95.31 92 ILE A N 1
ATOM 714 C CA . ILE A 1 92 ? 14.586 8.07 7.281 1 95.31 92 ILE A CA 1
ATOM 715 C C . ILE A 1 92 ? 15.961 7.551 7.711 1 95.31 92 ILE A C 1
ATOM 717 O O . ILE A 1 92 ? 16.484 7.949 8.75 1 95.31 92 ILE A O 1
ATOM 721 N N . ALA A 1 93 ? 16.531 6.699 6.984 1 96.19 93 ALA A N 1
ATOM 722 C CA . ALA A 1 93 ? 17.875 6.215 7.273 1 96.19 93 ALA A CA 1
ATOM 723 C C . ALA A 1 93 ? 18.688 6.047 5.992 1 96.19 93 ALA A C 1
ATOM 725 O O . ALA A 1 93 ? 18.156 5.598 4.973 1 96.19 93 ALA A O 1
ATOM 726 N N . ILE A 1 94 ? 19.844 6.438 6.051 1 94.56 94 ILE A N 1
ATOM 727 C CA . ILE A 1 94 ? 20.797 6.199 4.969 1 94.56 94 ILE A CA 1
ATOM 728 C C . ILE A 1 94 ? 21.656 4.984 5.301 1 94.56 94 ILE A C 1
ATOM 730 O O . ILE A 1 94 ? 22.266 4.922 6.371 1 94.56 94 ILE A O 1
ATOM 734 N N . ILE A 1 95 ? 21.641 4.082 4.379 1 93.44 95 ILE A N 1
ATOM 735 C CA . ILE A 1 95 ? 22.375 2.83 4.578 1 93.44 95 ILE A CA 1
ATOM 736 C C . ILE A 1 95 ? 23.5 2.727 3.566 1 93.44 95 ILE A C 1
ATOM 738 O O . ILE A 1 95 ? 23.266 2.588 2.365 1 93.44 95 ILE A O 1
ATOM 742 N N . LEU A 1 96 ? 24.703 2.74 3.984 1 85.69 96 LEU A N 1
ATOM 743 C CA . LEU A 1 96 ? 25.859 2.635 3.104 1 85.69 96 LEU A CA 1
ATOM 744 C C . LEU A 1 96 ? 26.281 1.179 2.934 1 85.69 96 LEU A C 1
ATOM 746 O O . LEU A 1 96 ? 26.859 0.81 1.904 1 85.69 96 LEU A O 1
ATOM 750 N N . GLY A 1 97 ? 25.969 0.365 3.855 1 79.56 97 GLY A N 1
ATOM 751 C CA . GLY A 1 97 ? 26.297 -1.05 3.803 1 79.56 97 GLY A CA 1
ATOM 752 C C . GLY A 1 97 ? 25.078 -1.949 3.787 1 79.56 97 GLY A C 1
ATOM 753 O O . GLY A 1 97 ? 24.188 -1.774 2.955 1 79.56 97 GLY A O 1
ATOM 754 N N . ASN A 1 98 ? 25.094 -2.803 4.703 1 88.12 98 ASN A N 1
ATOM 755 C CA . ASN A 1 98 ? 24 -3.764 4.812 1 88.12 98 ASN A CA 1
ATOM 756 C C . ASN A 1 98 ? 22.844 -3.209 5.648 1 88.12 98 ASN A C 1
ATOM 758 O O . ASN A 1 98 ? 23.062 -2.623 6.711 1 88.12 98 ASN A O 1
ATOM 762 N N . LEU A 1 99 ? 21.703 -3.279 5.047 1 94.31 99 LEU A N 1
ATOM 763 C CA . LEU A 1 99 ? 20.5 -2.988 5.832 1 94.31 99 LEU A CA 1
ATOM 764 C C . LEU A 1 99 ? 20.422 -3.891 7.059 1 94.31 99 LEU A C 1
ATOM 766 O O . LEU A 1 99 ? 20.562 -5.109 6.945 1 94.31 99 LEU A O 1
ATOM 770 N N . PRO A 1 100 ? 20.297 -3.334 8.234 1 96.12 100 PRO A N 1
ATOM 771 C CA . PRO A 1 100 ? 20.266 -4.168 9.438 1 96.12 100 PRO A CA 1
ATOM 772 C C . PRO A 1 100 ? 18.906 -4.832 9.641 1 96.12 100 PRO A C 1
ATOM 774 O O . PRO A 1 100 ? 18.312 -4.715 10.719 1 96.12 100 PRO A O 1
ATOM 777 N N . LEU A 1 101 ? 18.531 -5.566 8.719 1 96.19 101 LEU A N 1
ATOM 778 C CA . LEU A 1 101 ? 17.266 -6.297 8.758 1 96.19 101 LEU A CA 1
ATOM 779 C C . LEU A 1 101 ? 17.359 -7.5 9.688 1 96.19 101 LEU A C 1
ATOM 781 O O . LEU A 1 101 ? 18.328 -8.273 9.617 1 96.19 101 LEU A O 1
ATOM 785 N N . LYS A 1 102 ? 16.391 -7.574 10.578 1 94.31 102 LYS A N 1
ATOM 786 C CA . LYS A 1 102 ? 16.375 -8.727 11.477 1 94.31 102 LYS A CA 1
ATOM 787 C C . LYS A 1 102 ? 16.016 -10 10.727 1 94.31 102 LYS A C 1
ATOM 789 O O . LYS A 1 102 ? 15.234 -9.969 9.773 1 94.31 102 LYS A O 1
ATOM 794 N N . PRO A 1 103 ? 16.453 -11.141 11.188 1 90.5 103 PRO A N 1
ATOM 795 C CA . PRO A 1 103 ? 16.312 -12.406 10.461 1 90.5 103 PRO A CA 1
ATOM 796 C C . PRO A 1 103 ? 14.859 -12.844 10.305 1 90.5 103 PRO A C 1
ATOM 798 O O . PRO A 1 103 ? 14.516 -13.539 9.344 1 90.5 103 PRO A O 1
ATOM 801 N N . ASN A 1 104 ? 14.008 -12.453 11.172 1 83.44 104 ASN A N 1
ATOM 802 C CA . ASN A 1 104 ? 12.641 -12.969 11.172 1 83.44 104 ASN A CA 1
ATOM 803 C C . ASN A 1 104 ? 11.719 -12.109 10.312 1 83.44 104 ASN A C 1
ATOM 805 O O . ASN A 1 104 ? 10.516 -12.367 10.227 1 83.44 104 ASN A O 1
ATOM 809 N N . PHE A 1 105 ? 12.273 -11.109 9.711 1 88.25 105 PHE A N 1
ATOM 810 C CA . PHE A 1 105 ? 11.484 -10.266 8.82 1 88.25 105 PHE A CA 1
ATOM 811 C C . PHE A 1 105 ? 11.812 -10.555 7.359 1 88.25 105 PHE A C 1
ATOM 813 O O . PHE A 1 105 ? 12.719 -11.336 7.066 1 88.25 105 PHE A O 1
ATOM 820 N N . VAL A 1 106 ? 10.984 -10.047 6.477 1 88.56 106 VAL A N 1
ATOM 821 C CA . VAL A 1 106 ? 11.102 -10.352 5.055 1 88.56 106 VAL A CA 1
ATOM 822 C C . VAL A 1 106 ? 11.336 -9.07 4.266 1 88.56 106 VAL A C 1
ATOM 824 O O . VAL A 1 106 ? 10.734 -8.031 4.551 1 88.56 106 VAL A O 1
ATOM 827 N N . PHE A 1 107 ? 12.281 -9.172 3.363 1 93.62 107 PHE A N 1
ATOM 828 C CA . PHE A 1 107 ? 12.547 -8.102 2.412 1 93.62 107 PHE A CA 1
ATOM 829 C C . PHE A 1 107 ? 11.844 -8.367 1.086 1 93.62 107 PHE A C 1
ATOM 831 O O . PHE A 1 107 ? 12.094 -9.391 0.442 1 93.62 107 PHE A O 1
ATOM 838 N N . ASP A 1 108 ? 10.984 -7.461 0.694 1 92.94 108 ASP A N 1
ATOM 839 C CA . ASP A 1 108 ? 10.32 -7.543 -0.606 1 92.94 108 ASP A CA 1
ATOM 840 C C . ASP A 1 108 ? 11.125 -6.801 -1.676 1 92.94 108 ASP A C 1
ATOM 842 O O . ASP A 1 108 ? 11.141 -5.57 -1.703 1 92.94 108 ASP A O 1
ATOM 846 N N . TYR A 1 109 ? 11.75 -7.57 -2.566 1 96.19 109 TYR A N 1
ATOM 847 C CA . TYR A 1 109 ? 12.508 -6.988 -3.664 1 96.19 109 TYR A CA 1
ATOM 848 C C . TYR A 1 109 ? 11.617 -6.727 -4.871 1 96.19 109 TYR A C 1
ATOM 850 O O . TYR A 1 109 ? 10.859 -7.605 -5.289 1 96.19 109 TYR A O 1
ATOM 858 N N . PHE A 1 110 ? 11.734 -5.48 -5.398 1 94.75 110 PHE A N 1
ATOM 859 C CA . PHE A 1 110 ? 11.008 -5.125 -6.609 1 94.75 110 PHE A CA 1
ATOM 860 C C . PHE A 1 110 ? 11.969 -4.863 -7.766 1 94.75 110 PHE A C 1
ATOM 862 O O . PHE A 1 110 ? 12.828 -3.984 -7.676 1 94.75 110 PHE A O 1
ATOM 869 N N . MET A 1 111 ? 11.734 -5.512 -8.859 1 93.12 111 MET A N 1
ATOM 870 C CA . MET A 1 111 ? 12.688 -5.512 -9.969 1 93.12 111 MET A CA 1
ATOM 871 C C . MET A 1 111 ? 12.398 -4.371 -10.938 1 93.12 111 MET A C 1
ATOM 873 O O . MET A 1 111 ? 13.32 -3.783 -11.508 1 93.12 111 MET A O 1
ATOM 877 N N . LEU A 1 112 ? 11.172 -4.051 -11.07 1 92.06 112 LEU A N 1
ATOM 878 C CA . LEU A 1 112 ? 10.789 -3.137 -12.141 1 92.06 112 LEU A CA 1
ATOM 879 C C . LEU A 1 112 ? 10.727 -1.7 -11.625 1 92.06 112 LEU A C 1
ATOM 881 O O . LEU A 1 112 ? 10.328 -1.462 -10.484 1 92.06 112 LEU A O 1
ATOM 885 N N . ALA A 1 113 ? 11.039 -0.867 -12.531 1 87.25 113 ALA A N 1
ATOM 886 C CA . ALA A 1 113 ? 11.016 0.555 -12.195 1 87.25 113 ALA A CA 1
ATOM 887 C C . ALA A 1 113 ? 9.586 1.094 -12.219 1 87.25 113 ALA A C 1
ATOM 889 O O . ALA A 1 113 ? 8.766 0.67 -13.039 1 87.25 113 ALA A O 1
ATOM 890 N N . ASP A 1 114 ? 9.297 1.899 -11.328 1 87.38 114 ASP A N 1
ATOM 891 C CA . ASP A 1 114 ? 8.07 2.684 -11.258 1 87.38 114 ASP A CA 1
ATOM 892 C C . ASP A 1 114 ? 8.359 4.125 -10.836 1 87.38 114 ASP A C 1
ATOM 894 O O . ASP A 1 114 ? 8.875 4.367 -9.742 1 87.38 114 ASP A O 1
ATOM 898 N N . ILE A 1 115 ? 7.992 5.027 -11.641 1 85.12 115 ILE A N 1
ATOM 899 C CA . ILE A 1 115 ? 8.336 6.43 -11.445 1 85.12 115 ILE A CA 1
ATOM 900 C C . ILE A 1 115 ? 7.723 6.938 -10.141 1 85.12 115 ILE A C 1
ATOM 902 O O . ILE A 1 115 ? 8.234 7.879 -9.531 1 85.12 115 ILE A O 1
ATOM 906 N N . ARG A 1 116 ? 6.695 6.422 -9.664 1 80.88 116 ARG A N 1
ATOM 907 C CA . ARG A 1 116 ? 6 6.855 -8.453 1 80.88 116 ARG A CA 1
ATOM 908 C C . ARG A 1 116 ? 6.871 6.656 -7.219 1 80.88 116 ARG A C 1
ATOM 910 O O . ARG A 1 116 ? 6.625 7.262 -6.176 1 80.88 116 ARG A O 1
ATOM 917 N N . HIS A 1 117 ? 7.812 5.773 -7.367 1 90.75 117 HIS A N 1
ATOM 918 C CA . HIS A 1 117 ? 8.648 5.457 -6.215 1 90.75 117 HIS A CA 1
ATOM 919 C C . HIS A 1 117 ? 9.992 6.176 -6.297 1 90.75 117 HIS A C 1
ATOM 921 O O . HIS A 1 117 ? 10.82 6.059 -5.391 1 90.75 117 HIS A O 1
ATOM 927 N N . THR A 1 118 ? 10.195 6.887 -7.375 1 92.38 118 THR A N 1
ATOM 928 C CA . THR A 1 118 ? 11.406 7.695 -7.496 1 92.38 118 THR A CA 1
ATOM 929 C C . THR A 1 118 ? 11.328 8.922 -6.586 1 92.38 118 THR A C 1
ATOM 931 O O . THR A 1 118 ? 10.297 9.594 -6.523 1 92.38 118 THR A O 1
ATOM 934 N N . LEU A 1 119 ? 12.336 9.07 -5.852 1 92.19 119 LEU A N 1
ATOM 935 C CA . LEU A 1 119 ? 12.391 10.266 -5.016 1 92.19 119 LEU A CA 1
ATOM 936 C C . LEU A 1 119 ? 12.672 11.508 -5.855 1 92.19 119 LEU A C 1
ATOM 938 O O . LEU A 1 119 ? 13.734 11.609 -6.473 1 92.19 119 LEU A O 1
ATOM 942 N N . ASN A 1 120 ? 11.758 12.422 -5.789 1 87.25 120 ASN A N 1
ATOM 943 C CA . ASN A 1 120 ? 11.891 13.609 -6.629 1 87.25 120 ASN A CA 1
ATOM 944 C C . ASN A 1 120 ? 11.93 14.883 -5.793 1 87.25 120 ASN A C 1
ATOM 946 O O . ASN A 1 120 ? 12.07 15.984 -6.336 1 87.25 120 ASN A O 1
ATOM 950 N N . SER A 1 121 ? 11.727 14.742 -4.488 1 85.19 121 SER A N 1
ATOM 951 C CA . SER A 1 121 ? 11.719 15.898 -3.609 1 85.19 121 SER A CA 1
ATOM 952 C C . SER A 1 121 ? 12.805 15.797 -2.541 1 85.19 121 SER A C 1
ATOM 954 O O . SER A 1 121 ? 13.219 14.695 -2.182 1 85.19 121 SER A O 1
ATOM 956 N N . ASN A 1 122 ? 13.117 16.922 -2.092 1 86.38 122 ASN A N 1
ATOM 957 C CA . ASN A 1 122 ? 14.156 17 -1.075 1 86.38 122 ASN A CA 1
ATOM 958 C C . ASN A 1 122 ? 13.672 16.453 0.267 1 86.38 122 ASN A C 1
ATOM 960 O O . ASN A 1 122 ? 12.594 16.828 0.738 1 86.38 122 ASN A O 1
ATOM 964 N N . LEU A 1 123 ? 14.516 15.578 0.842 1 86.12 123 LEU A N 1
ATOM 965 C CA . LEU A 1 123 ? 14.188 15.039 2.156 1 86.12 123 LEU A CA 1
ATOM 966 C C . LEU A 1 123 ? 14.75 15.922 3.264 1 86.12 123 LEU A C 1
ATOM 968 O O . LEU A 1 123 ? 14.461 15.711 4.445 1 86.12 123 LEU A O 1
ATOM 972 N N . HIS A 1 124 ? 15.516 16.922 2.945 1 83 124 HIS A N 1
ATOM 973 C CA . HIS A 1 124 ? 16.094 17.875 3.871 1 83 124 HIS A CA 1
ATOM 974 C C . HIS A 1 124 ? 17.016 17.203 4.871 1 83 124 HIS A C 1
ATOM 976 O O . HIS A 1 124 ? 16.906 17.406 6.082 1 83 124 HIS A O 1
ATOM 982 N N . ILE A 1 125 ? 17.766 16.266 4.398 1 84.25 125 ILE A N 1
ATOM 983 C CA . ILE A 1 125 ? 18.828 15.625 5.16 1 84.25 125 ILE A CA 1
ATOM 984 C C . ILE A 1 125 ? 20.188 16.094 4.641 1 84.25 125 ILE A C 1
ATOM 986 O O . ILE A 1 125 ? 20.328 16.422 3.461 1 84.25 125 ILE A O 1
ATOM 990 N N . PRO A 1 126 ? 21.062 16.234 5.621 1 75.94 126 PRO A N 1
ATOM 991 C CA . PRO A 1 126 ? 22.375 16.766 5.223 1 75.94 126 PRO A CA 1
ATOM 992 C C . PRO A 1 126 ? 23.094 15.875 4.223 1 75.94 126 PRO A C 1
ATOM 994 O O . PRO A 1 126 ? 22.891 14.664 4.215 1 75.94 126 PRO A O 1
ATOM 997 N N . GLY A 1 127 ? 23.844 16.469 3.338 1 72.81 127 GLY A N 1
ATOM 998 C CA . GLY A 1 127 ? 24.656 15.766 2.346 1 72.81 127 GLY A CA 1
ATOM 999 C C . GLY A 1 127 ? 25.219 16.688 1.285 1 72.81 127 GLY A C 1
ATOM 1000 O O . GLY A 1 127 ? 24.766 17.828 1.133 1 72.81 127 GLY A O 1
ATOM 1001 N N . ILE A 1 128 ? 26.25 16.188 0.751 1 71.69 128 ILE A N 1
ATOM 1002 C CA . ILE A 1 128 ? 26.875 16.969 -0.308 1 71.69 128 ILE A CA 1
ATOM 1003 C C . ILE A 1 128 ? 25.906 17.125 -1.476 1 71.69 128 ILE A C 1
ATOM 1005 O O . ILE A 1 128 ? 25.719 18.234 -1.987 1 71.69 128 ILE A O 1
ATOM 1009 N N . VAL A 1 129 ? 25.312 16.094 -1.812 1 83.62 129 VAL A N 1
ATOM 1010 C CA . VAL A 1 129 ? 24.297 16.094 -2.852 1 83.62 129 VAL A CA 1
ATOM 1011 C C . VAL A 1 129 ? 22.953 15.641 -2.26 1 83.62 129 VAL A C 1
ATOM 1013 O O . VAL A 1 129 ? 22.891 14.617 -1.578 1 83.62 129 VAL A O 1
ATOM 1016 N N . PRO A 1 130 ? 22.016 16.5 -2.486 1 89.56 130 PRO A N 1
ATOM 1017 C CA . PRO A 1 130 ? 20.703 16.062 -2.016 1 89.56 130 PRO A CA 1
ATOM 1018 C C . PRO A 1 130 ? 20.281 14.719 -2.613 1 89.56 130 PRO A C 1
ATOM 1020 O O . PRO A 1 130 ? 20.5 14.469 -3.799 1 89.56 130 PRO A O 1
ATOM 1023 N N . LEU A 1 131 ? 19.688 13.969 -1.867 1 91.56 131 LEU A N 1
ATOM 1024 C CA . LEU A 1 131 ? 19.359 12.602 -2.256 1 91.56 131 LEU A CA 1
ATOM 1025 C C . LEU A 1 131 ? 18.484 12.578 -3.502 1 91.56 131 LEU A C 1
ATOM 1027 O O . LEU A 1 131 ? 18.672 11.742 -4.383 1 91.56 131 LEU A O 1
ATOM 1031 N N . HIS A 1 132 ? 17.531 13.539 -3.607 1 91.38 132 HIS A N 1
ATOM 1032 C CA . HIS A 1 132 ? 16.578 13.516 -4.707 1 91.38 132 HIS A CA 1
ATOM 1033 C C . HIS A 1 132 ? 17.25 13.852 -6.035 1 91.38 132 HIS A C 1
ATOM 1035 O O . HIS A 1 132 ? 16.672 13.656 -7.102 1 91.38 132 HIS A O 1
ATOM 1041 N N . MET A 1 133 ? 18.469 14.281 -5.922 1 92.38 133 MET A N 1
ATOM 1042 C CA . MET A 1 133 ? 19.234 14.617 -7.125 1 92.38 133 MET A CA 1
ATOM 1043 C C . MET A 1 133 ? 20.062 13.422 -7.594 1 92.38 133 MET A C 1
ATOM 1045 O O . MET A 1 133 ? 20.609 13.438 -8.695 1 92.38 133 MET A O 1
ATOM 1049 N N . ILE A 1 134 ? 20.219 12.477 -6.828 1 94.81 134 ILE A N 1
ATOM 1050 C CA . ILE A 1 134 ? 20.891 11.234 -7.199 1 94.81 134 ILE A CA 1
ATOM 1051 C C . ILE A 1 134 ? 19.875 10.281 -7.848 1 94.81 134 ILE A C 1
ATOM 1053 O O . ILE A 1 134 ? 18.797 10.055 -7.309 1 94.81 134 ILE A O 1
ATOM 1057 N N . PRO A 1 135 ? 20.219 9.75 -9.047 1 96 135 PRO A N 1
ATOM 1058 C CA . PRO A 1 135 ? 19.312 8.758 -9.617 1 96 135 PRO A CA 1
ATOM 1059 C C . PRO A 1 135 ? 18.953 7.645 -8.641 1 96 135 PRO A C 1
ATOM 1061 O O . PRO A 1 135 ? 19.828 7.121 -7.949 1 96 135 PRO A O 1
ATOM 1064 N N . ASN A 1 136 ? 17.656 7.348 -8.555 1 96.88 136 ASN A N 1
ATOM 1065 C CA . ASN A 1 136 ? 17.203 6.391 -7.543 1 96.88 136 ASN A CA 1
ATOM 1066 C C . ASN A 1 136 ? 15.961 5.637 -7.996 1 96.88 136 ASN A C 1
ATOM 1068 O O . ASN A 1 136 ? 15.266 6.074 -8.914 1 96.88 136 ASN A O 1
ATOM 1072 N N . CYS A 1 137 ? 15.695 4.496 -7.445 1 96.5 137 CYS A N 1
ATOM 1073 C CA . CYS A 1 137 ? 14.523 3.67 -7.711 1 96.5 137 CYS A CA 1
ATOM 1074 C C . CYS A 1 137 ? 14.172 2.811 -6.504 1 96.5 137 CYS A C 1
ATOM 1076 O O . CYS A 1 137 ? 14.984 2.668 -5.582 1 96.5 137 CYS A O 1
ATOM 1078 N N . ARG A 1 138 ? 12.992 2.352 -6.527 1 96.75 138 ARG A N 1
ATOM 1079 C CA . ARG A 1 138 ? 12.602 1.411 -5.484 1 96.75 138 ARG A CA 1
ATOM 1080 C C . ARG A 1 138 ? 13.43 0.133 -5.559 1 96.75 138 ARG A C 1
ATOM 1082 O O . ARG A 1 138 ? 13.57 -0.46 -6.633 1 96.75 138 ARG A O 1
ATOM 1089 N N . PHE A 1 139 ? 14 -0.237 -4.461 1 97 139 PHE A N 1
ATOM 1090 C CA . PHE A 1 139 ? 14.734 -1.492 -4.355 1 97 139 PHE A CA 1
ATOM 1091 C C . PHE A 1 139 ? 13.891 -2.557 -3.668 1 97 139 PHE A C 1
ATOM 1093 O O . PHE A 1 139 ? 13.859 -3.709 -4.105 1 97 139 PHE A O 1
ATOM 1100 N N . GLY A 1 140 ? 13.242 -2.018 -2.684 1 96.44 140 GLY A N 1
ATOM 1101 C CA . GLY A 1 140 ? 12.406 -2.961 -1.954 1 96.44 140 GLY A CA 1
ATOM 1102 C C . GLY A 1 140 ? 11.586 -2.307 -0.862 1 96.44 140 GLY A C 1
ATOM 1103 O O . GLY A 1 140 ? 11.492 -1.079 -0.795 1 96.44 140 GLY A O 1
ATOM 1104 N N . GLU A 1 141 ? 10.883 -3.178 -0.088 1 94.75 141 GLU A N 1
ATOM 1105 C CA . GLU A 1 141 ? 10.047 -2.752 1.029 1 94.75 141 GLU A CA 1
ATOM 1106 C C . GLU A 1 141 ? 10.141 -3.727 2.199 1 94.75 141 GLU A C 1
ATOM 1108 O O . GLU A 1 141 ? 10.391 -4.918 2 1 94.75 141 GLU A O 1
ATOM 1113 N N . VAL A 1 142 ? 10.031 -3.152 3.389 1 92.62 142 VAL A N 1
ATOM 1114 C CA . VAL A 1 142 ? 9.945 -3.941 4.613 1 92.62 142 VAL A CA 1
ATOM 1115 C C . VAL A 1 142 ? 8.891 -3.344 5.543 1 92.62 142 VAL A C 1
ATOM 1117 O O . VAL A 1 142 ? 9.062 -2.232 6.051 1 92.62 142 VAL A O 1
ATOM 1120 N N . GLU A 1 143 ? 7.848 -4.039 5.809 1 85 143 GLU A N 1
ATOM 1121 C CA . GLU A 1 143 ? 6.824 -3.65 6.777 1 85 143 GLU A CA 1
ATOM 1122 C C . GLU A 1 143 ? 6.457 -2.178 6.629 1 85 143 GLU A C 1
ATOM 1124 O O . GLU A 1 143 ? 6.488 -1.424 7.602 1 85 143 GLU A O 1
ATOM 1129 N N . GLY A 1 144 ? 6.223 -1.807 5.434 1 84.19 144 GLY A N 1
ATOM 1130 C CA . GLY A 1 144 ? 5.77 -0.446 5.188 1 84.19 144 GLY A CA 1
ATOM 1131 C C . GLY A 1 144 ? 6.91 0.524 4.938 1 84.19 144 GLY A C 1
ATOM 1132 O O . GLY A 1 144 ? 6.68 1.665 4.527 1 84.19 144 GLY A O 1
ATOM 1133 N N . PHE A 1 145 ? 8.109 0.096 5.188 1 93.69 145 PHE A N 1
ATOM 1134 C CA . PHE A 1 145 ? 9.266 0.906 4.828 1 93.69 145 PHE A CA 1
ATOM 1135 C C . PHE A 1 14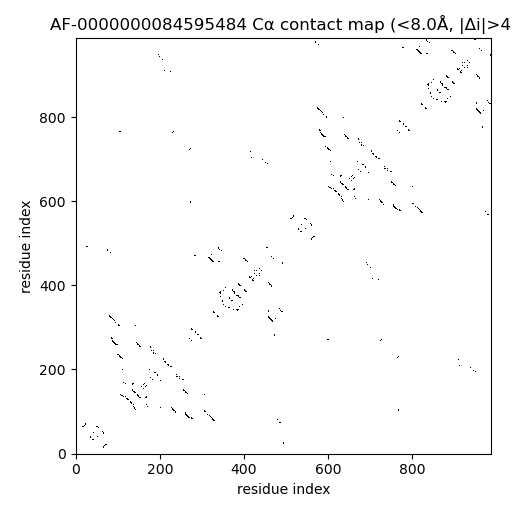5 ? 9.578 0.776 3.34 1 93.69 145 PHE A C 1
ATOM 1137 O O . PHE A 1 145 ? 9.711 -0.335 2.824 1 93.69 145 PHE A O 1
ATOM 1144 N N . LEU A 1 146 ? 9.664 1.91 2.736 1 95.62 146 LEU A N 1
ATOM 1145 C CA . LEU A 1 146 ? 10.164 1.948 1.366 1 95.62 146 LEU A CA 1
ATOM 1146 C C . LEU A 1 146 ? 11.688 2.045 1.343 1 95.62 146 LEU A C 1
ATOM 1148 O O . LEU A 1 146 ? 12.266 2.898 2.014 1 95.62 146 LEU A O 1
ATOM 1152 N N . ILE A 1 147 ? 12.266 1.197 0.628 1 97.19 147 ILE A N 1
ATOM 1153 C CA . ILE A 1 147 ? 13.711 1.206 0.481 1 97.19 147 ILE A CA 1
ATOM 1154 C C . ILE A 1 147 ? 14.086 1.54 -0.962 1 97.19 147 ILE A C 1
ATOM 1156 O O . ILE A 1 147 ? 13.727 0.805 -1.887 1 97.19 147 ILE A O 1
ATOM 1160 N N . ARG A 1 148 ? 14.828 2.602 -1.075 1 97.12 148 ARG A N 1
ATOM 1161 C CA . ARG A 1 148 ? 15.289 3.025 -2.395 1 97.12 148 ARG A CA 1
ATOM 1162 C C . ARG A 1 148 ? 16.781 2.787 -2.562 1 97.12 148 ARG A C 1
ATOM 1164 O O . ARG A 1 148 ? 17.547 2.912 -1.604 1 97.12 148 ARG A O 1
ATOM 1171 N N . SER A 1 149 ? 17.141 2.443 -3.76 1 96.94 149 SER A N 1
ATOM 1172 C CA . SER A 1 149 ? 18.547 2.428 -4.129 1 96.94 149 SER A CA 1
ATOM 1173 C C . SER A 1 149 ? 18.953 3.703 -4.863 1 96.94 149 SER A C 1
ATOM 1175 O O . SER A 1 149 ? 18.219 4.164 -5.75 1 96.94 149 SER A O 1
ATOM 1177 N N . PHE A 1 150 ? 20.016 4.23 -4.445 1 96.19 150 PHE A N 1
ATOM 1178 C CA . PHE A 1 150 ? 20.594 5.418 -5.066 1 96.19 150 PHE A CA 1
ATOM 1179 C C . PHE A 1 150 ? 21.922 5.086 -5.75 1 96.19 150 PHE A C 1
ATOM 1181 O O . PHE A 1 150 ? 22.719 4.324 -5.219 1 96.19 150 PHE A O 1
ATOM 1188 N N . PHE A 1 151 ? 22.094 5.66 -6.934 1 96.62 151 PHE A N 1
ATOM 1189 C CA . PHE A 1 151 ? 23.281 5.359 -7.738 1 96.62 151 PHE A CA 1
ATOM 1190 C C . PHE A 1 151 ? 24.047 6.633 -8.055 1 96.62 151 PHE A C 1
ATOM 1192 O O . PHE A 1 151 ? 23.938 7.172 -9.164 1 96.62 151 PHE A O 1
ATOM 1199 N N . PRO A 1 152 ? 24.969 6.992 -7.156 1 94.25 152 PRO A N 1
ATOM 1200 C CA .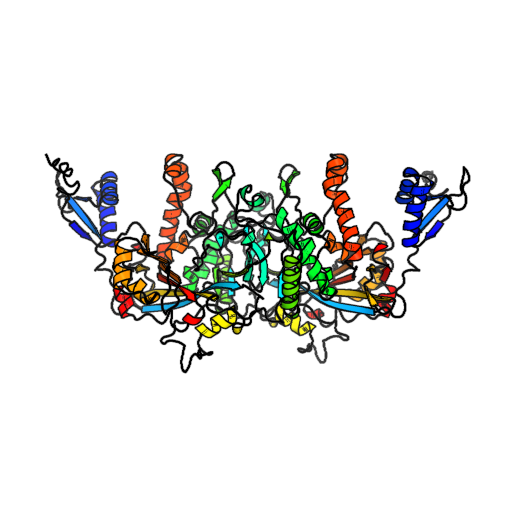 PRO A 1 152 ? 25.75 8.203 -7.391 1 94.25 152 PRO A CA 1
ATOM 1201 C C . PRO A 1 152 ? 26.594 8.117 -8.672 1 94.25 152 PRO A C 1
ATOM 1203 O O . PRO A 1 152 ? 26.859 9.148 -9.297 1 94.25 152 PRO A O 1
ATOM 1206 N N . GLY A 1 153 ? 26.953 6.984 -9.109 1 94.19 153 GLY A N 1
ATOM 1207 C CA . GLY A 1 153 ? 27.766 6.785 -10.297 1 94.19 153 GLY A CA 1
ATOM 1208 C C . GLY A 1 153 ? 27.062 7.164 -11.578 1 94.19 153 GLY A C 1
ATOM 1209 O O . GLY A 1 153 ? 27.688 7.305 -12.625 1 94.19 153 GLY A O 1
ATOM 1210 N N . LEU A 1 154 ? 25.781 7.344 -11.484 1 95.12 154 LEU A N 1
ATOM 1211 C CA . LEU A 1 154 ? 25 7.668 -12.672 1 95.12 154 LEU A CA 1
ATOM 1212 C C . LEU A 1 154 ? 24.906 9.18 -12.859 1 95.12 154 LEU A C 1
ATOM 1214 O O . LEU A 1 154 ? 24.422 9.648 -13.898 1 95.12 154 LEU A O 1
ATOM 1218 N N . ILE A 1 155 ? 25.344 9.883 -11.828 1 91.38 155 ILE A N 1
ATOM 1219 C CA . ILE A 1 155 ? 25.297 11.328 -11.961 1 91.38 155 ILE A CA 1
ATOM 1220 C C . ILE A 1 155 ? 26.125 11.766 -13.164 1 91.38 155 ILE A C 1
ATOM 1222 O O . ILE A 1 155 ? 27.297 11.414 -13.266 1 91.38 155 ILE A O 1
ATOM 1226 N N . GLY A 1 156 ? 25.516 12.484 -14.07 1 86.69 156 GLY A N 1
ATOM 1227 C CA . GLY A 1 156 ? 26.219 12.977 -15.242 1 86.69 156 GLY A CA 1
ATOM 1228 C C . GLY A 1 156 ? 26.297 11.953 -16.359 1 86.69 156 GLY A C 1
ATOM 1229 O O . GLY A 1 156 ? 26.891 12.219 -17.406 1 86.69 156 GLY A O 1
ATOM 1230 N N . ASP A 1 157 ? 25.781 10.758 -16.188 1 90.31 157 ASP A N 1
ATOM 1231 C CA . ASP A 1 157 ? 25.734 9.734 -17.219 1 90.31 157 ASP A CA 1
ATOM 1232 C C . ASP A 1 157 ? 24.953 10.211 -18.438 1 90.31 157 ASP A C 1
ATOM 1234 O O . ASP A 1 157 ? 23.875 10.797 -18.297 1 90.31 157 ASP A O 1
ATOM 1238 N N . GLU A 1 158 ? 25.453 9.961 -19.562 1 88.31 158 GLU A N 1
ATOM 1239 C CA . GLU A 1 158 ? 24.844 10.445 -20.812 1 88.31 158 GLU A CA 1
ATOM 1240 C C . GLU A 1 158 ? 23.469 9.836 -21.031 1 88.31 158 GLU A C 1
ATOM 1242 O O . GLU A 1 158 ? 22.562 10.508 -21.531 1 88.31 158 GLU A O 1
ATOM 1247 N N . ARG A 1 159 ? 23.375 8.703 -20.75 1 87.12 159 ARG A N 1
ATOM 1248 C CA . ARG A 1 159 ? 22.109 8.023 -20.953 1 87.12 159 ARG A CA 1
ATOM 1249 C C . ARG A 1 159 ? 21.016 8.641 -20.094 1 87.12 159 ARG A C 1
ATOM 1251 O O . ARG A 1 159 ? 19.859 8.758 -20.516 1 87.12 159 ARG A O 1
ATOM 1258 N N . LEU A 1 160 ? 21.297 8.977 -18.922 1 88.44 160 LEU A N 1
ATOM 1259 C CA . LEU A 1 160 ? 20.359 9.625 -18.016 1 88.44 160 LEU A CA 1
ATOM 1260 C C . LEU A 1 160 ? 20.031 11.031 -18.484 1 88.44 160 LEU A C 1
ATOM 1262 O O . LEU A 1 160 ? 18.875 11.477 -18.375 1 88.44 160 LEU A O 1
ATOM 1266 N N . SER A 1 161 ? 21.016 11.711 -18.969 1 81.94 161 SER A N 1
ATOM 1267 C CA . SER A 1 161 ? 20.844 13.094 -19.406 1 81.94 161 SER A CA 1
ATOM 1268 C C . SER A 1 161 ? 19.812 13.211 -20.516 1 81.94 161 SER A C 1
ATOM 1270 O O . SER A 1 161 ? 19.219 14.266 -20.703 1 81.94 161 SER A O 1
ATOM 1272 N N . ARG A 1 162 ? 19.594 12.141 -21.172 1 82.19 162 ARG A N 1
ATOM 1273 C CA . ARG A 1 162 ? 18.656 12.117 -22.297 1 82.19 162 ARG A CA 1
ATOM 1274 C C . ARG A 1 162 ? 17.219 11.938 -21.797 1 82.19 162 ARG A C 1
ATOM 1276 O O . ARG A 1 162 ? 16.266 12.195 -22.531 1 82.19 162 ARG A O 1
ATOM 1283 N N . GLN A 1 163 ? 17.141 11.57 -20.625 1 85.06 163 GLN A N 1
ATOM 1284 C CA . GLN A 1 163 ? 15.812 11.328 -20.062 1 85.06 163 GLN A CA 1
ATOM 1285 C C . GLN A 1 163 ? 15.18 12.625 -19.578 1 85.06 163 GLN A C 1
ATOM 1287 O O . GLN A 1 163 ? 15.891 13.555 -19.188 1 85.06 163 GLN A O 1
ATOM 1292 N N . LYS A 1 164 ? 13.906 12.633 -19.672 1 78.06 164 LYS A N 1
ATOM 1293 C CA . LYS A 1 164 ? 13.172 13.773 -19.141 1 78.06 164 LYS A CA 1
ATOM 1294 C C . LYS A 1 164 ? 13.375 13.898 -17.625 1 78.06 164 LYS A C 1
ATOM 1296 O O . LYS A 1 164 ? 13.656 14.992 -17.125 1 78.06 164 LYS A O 1
ATOM 1301 N N . ASN A 1 165 ? 13.219 12.812 -16.984 1 83.38 165 ASN A N 1
ATOM 1302 C CA . ASN A 1 165 ? 13.461 12.758 -15.555 1 83.38 165 ASN A CA 1
ATOM 1303 C C . ASN A 1 165 ? 14.859 12.25 -15.234 1 83.38 165 ASN A C 1
ATOM 1305 O O . ASN A 1 165 ? 15.125 11.047 -15.32 1 83.38 165 ASN A O 1
ATOM 1309 N N . LYS A 1 166 ? 15.648 13.094 -14.789 1 86 166 LYS A N 1
ATOM 1310 C CA . LYS A 1 166 ? 17.078 12.828 -14.648 1 86 166 LYS A CA 1
ATOM 1311 C C . LYS A 1 166 ? 17.359 11.961 -13.43 1 86 166 LYS A C 1
ATOM 1313 O O . LYS A 1 166 ? 18.469 11.453 -13.266 1 86 166 LYS A O 1
ATOM 1318 N N . ASN A 1 167 ? 16.5 11.805 -12.617 1 91.69 167 ASN A N 1
ATOM 1319 C CA . ASN A 1 167 ? 16.719 10.992 -11.43 1 91.69 167 ASN A CA 1
ATOM 1320 C C . ASN A 1 167 ? 16 9.641 -11.531 1 91.69 167 ASN A C 1
ATOM 1322 O O . ASN A 1 167 ? 15.984 8.875 -10.57 1 91.69 167 ASN A O 1
ATOM 1326 N N . TYR A 1 168 ? 15.445 9.414 -12.711 1 92.88 168 TYR A N 1
ATOM 1327 C CA . TYR A 1 168 ? 14.734 8.164 -12.938 1 92.88 168 TYR A CA 1
ATOM 1328 C C . TYR A 1 168 ? 15.672 7.098 -13.5 1 92.88 168 TYR A C 1
ATOM 1330 O O . TYR A 1 168 ? 16.297 7.301 -14.547 1 92.88 168 TYR A O 1
ATOM 1338 N N . VAL A 1 169 ? 15.758 5.984 -12.844 1 95.19 169 VAL A N 1
ATOM 1339 C CA . VAL A 1 169 ? 16.562 4.859 -13.312 1 95.19 169 VAL A CA 1
ATOM 1340 C C . VAL A 1 169 ? 15.711 3.945 -14.195 1 95.19 169 VAL A C 1
ATOM 1342 O O . VAL A 1 169 ? 14.93 3.139 -13.688 1 95.19 169 VAL A O 1
ATOM 1345 N N . SER A 1 170 ? 15.953 4.02 -15.438 1 91.88 170 SER A N 1
ATOM 1346 C CA . SER A 1 170 ? 15.117 3.309 -16.406 1 91.88 170 SER A CA 1
ATOM 1347 C C . SER A 1 170 ? 15.539 1.85 -16.531 1 91.88 170 SER A C 1
ATOM 1349 O O . SER A 1 170 ? 16.5 1.418 -15.898 1 91.88 170 SER A O 1
ATOM 1351 N N . GLU A 1 171 ? 14.875 1.145 -17.422 1 91.88 171 GLU A N 1
ATOM 1352 C CA . GLU A 1 171 ? 15.117 -0.273 -17.672 1 91.88 171 GLU A CA 1
ATOM 1353 C C . GLU A 1 171 ? 16.484 -0.495 -18.297 1 91.88 171 GLU A C 1
ATOM 1355 O O . GLU A 1 171 ? 17.078 -1.571 -18.156 1 91.88 171 GLU A O 1
ATOM 1360 N N . GLU A 1 172 ? 16.922 0.516 -18.906 1 92.62 172 GLU A N 1
ATOM 1361 C CA . GLU A 1 172 ? 18.25 0.432 -19.531 1 92.62 172 GLU A CA 1
ATOM 1362 C C . GLU A 1 172 ? 19.328 0.145 -18.484 1 92.62 172 GLU A C 1
ATOM 1364 O O . GLU A 1 172 ? 20.328 -0.52 -18.781 1 92.62 172 GLU A O 1
ATOM 1369 N N . PHE A 1 173 ? 19.109 0.585 -17.312 1 95.56 173 PHE A N 1
ATOM 1370 C CA . PHE A 1 173 ? 20.078 0.396 -16.234 1 95.56 173 PHE A CA 1
ATOM 1371 C C . PHE A 1 173 ? 19.719 -0.809 -15.383 1 95.56 173 PHE A C 1
ATOM 1373 O O . PHE A 1 173 ? 20.578 -1.591 -14.992 1 95.56 173 PHE A O 1
ATOM 1380 N N . LEU A 1 174 ? 18.438 -1.024 -15.211 1 96.5 174 LEU A N 1
ATOM 1381 C CA . LEU A 1 174 ? 17.984 -2.055 -14.281 1 96.5 174 LEU A CA 1
ATOM 1382 C C . LEU A 1 174 ? 18.156 -3.445 -14.883 1 96.5 174 LEU A C 1
ATOM 1384 O O . LEU A 1 174 ? 18.391 -4.414 -14.156 1 96.5 174 LEU A O 1
ATOM 1388 N N . ARG A 1 175 ? 18.141 -3.523 -16.172 1 96.69 175 ARG A N 1
ATOM 1389 C CA . ARG A 1 175 ? 18.281 -4.812 -16.844 1 96.69 175 ARG A CA 1
ATOM 1390 C C . ARG A 1 175 ? 19.641 -5.438 -16.578 1 96.69 175 ARG A C 1
ATOM 1392 O O . ARG A 1 175 ? 19.719 -6.547 -16.047 1 96.69 175 ARG A O 1
ATOM 1399 N N . PRO A 1 176 ? 20.672 -4.73 -16.906 1 97.5 176 PRO A N 1
ATOM 1400 C CA . PRO A 1 176 ? 21.969 -5.34 -16.594 1 97.5 176 PRO A CA 1
ATOM 1401 C C . PRO A 1 176 ? 22.203 -5.527 -15.102 1 97.5 176 PRO A C 1
ATOM 1403 O O . PRO A 1 176 ? 22.859 -6.492 -14.688 1 97.5 176 PRO A O 1
ATOM 1406 N N . LEU A 1 177 ? 21.719 -4.637 -14.281 1 98 177 LEU A N 1
ATOM 1407 C CA . LEU A 1 177 ? 21.875 -4.793 -12.844 1 98 177 LEU A CA 1
ATOM 1408 C C . LEU A 1 177 ? 21.25 -6.094 -12.367 1 98 177 LEU A C 1
ATOM 1410 O O . LEU A 1 177 ? 21.844 -6.82 -11.555 1 98 177 LEU A O 1
ATOM 1414 N N . TYR A 1 178 ? 20.062 -6.379 -12.828 1 97.69 178 TYR A N 1
ATOM 1415 C CA . TYR A 1 178 ? 19.391 -7.605 -12.438 1 97.69 178 TYR A CA 1
ATOM 1416 C C . TYR A 1 178 ? 20.094 -8.828 -13 1 97.69 178 TYR A C 1
ATOM 1418 O O . TYR A 1 178 ? 20.438 -9.758 -12.258 1 97.69 178 TYR A O 1
ATOM 1426 N N . ASP A 1 179 ? 20.328 -8.828 -14.273 1 97.38 179 ASP A N 1
ATOM 1427 C CA . ASP A 1 179 ? 20.781 -10.023 -14.977 1 97.38 179 ASP A CA 1
ATOM 1428 C C . ASP A 1 179 ? 22.203 -10.398 -14.562 1 97.38 179 ASP A C 1
ATOM 1430 O O . ASP A 1 179 ? 22.531 -11.578 -14.453 1 97.38 179 ASP A O 1
ATOM 1434 N N . LEU A 1 180 ? 22.984 -9.406 -14.281 1 97.88 180 LEU A N 1
ATOM 1435 C CA . LEU A 1 180 ? 24.406 -9.68 -14.094 1 97.88 180 LEU A CA 1
ATOM 1436 C C . LEU A 1 180 ? 24.766 -9.688 -12.609 1 97.88 180 LEU A C 1
ATOM 1438 O O . LEU A 1 180 ? 25.828 -10.18 -12.234 1 97.88 180 LEU A O 1
ATOM 1442 N N . ALA A 1 181 ? 23.906 -9.141 -11.773 1 98.12 181 ALA A N 1
ATOM 1443 C CA . ALA A 1 181 ? 24.281 -9.078 -10.367 1 98.12 181 ALA A CA 1
ATOM 1444 C C . ALA A 1 181 ? 23.203 -9.672 -9.477 1 98.12 181 ALA A C 1
ATOM 1446 O O . ALA A 1 181 ? 23.422 -10.68 -8.797 1 98.12 181 ALA A O 1
ATOM 1447 N N . ILE A 1 182 ? 22 -9.164 -9.555 1 97.69 182 ILE A N 1
ATOM 1448 C CA . ILE A 1 182 ? 20.953 -9.547 -8.617 1 97.69 182 ILE A CA 1
ATOM 1449 C C . ILE A 1 182 ? 20.547 -11 -8.852 1 97.69 182 ILE A C 1
ATOM 1451 O O . ILE A 1 182 ? 20.422 -11.773 -7.898 1 97.69 182 ILE A O 1
ATOM 1455 N N . ARG A 1 183 ? 20.359 -11.336 -10.109 1 96.19 183 ARG A N 1
ATOM 1456 C CA . ARG A 1 183 ? 19.984 -12.711 -10.43 1 96.19 183 ARG A CA 1
ATOM 1457 C C . ARG A 1 183 ? 21.094 -13.68 -10.031 1 96.19 183 ARG A C 1
ATOM 1459 O O . ARG A 1 183 ? 20.812 -14.758 -9.508 1 96.19 183 ARG A O 1
ATOM 1466 N N . GLN A 1 184 ? 22.328 -13.305 -10.289 1 95.56 184 GLN A N 1
ATOM 1467 C CA . GLN A 1 184 ? 23.469 -14.133 -9.898 1 95.56 184 GLN A CA 1
ATOM 1468 C C . GLN A 1 184 ? 23.516 -14.328 -8.383 1 95.56 184 GLN A C 1
ATOM 1470 O O . GLN A 1 184 ? 23.734 -15.438 -7.902 1 95.56 184 GLN A O 1
ATOM 1475 N N . ALA A 1 185 ? 23.266 -13.281 -7.656 1 97.25 185 ALA A N 1
ATOM 1476 C CA . ALA A 1 185 ? 23.219 -13.367 -6.195 1 97.25 185 ALA A CA 1
ATOM 1477 C C . ALA A 1 185 ? 22.078 -14.266 -5.73 1 97.25 185 ALA A C 1
ATOM 1479 O O . ALA A 1 185 ? 22.219 -15.008 -4.758 1 97.25 185 ALA A O 1
ATOM 1480 N N . ALA A 1 186 ? 20.922 -14.195 -6.434 1 94.75 186 ALA A N 1
ATOM 1481 C CA . ALA A 1 186 ? 19.75 -14.984 -6.074 1 94.75 186 ALA A CA 1
ATOM 1482 C C . ALA A 1 186 ? 20.016 -16.484 -6.223 1 94.75 186 ALA A C 1
ATOM 1484 O O . ALA A 1 186 ? 19.406 -17.297 -5.527 1 94.75 186 ALA A O 1
ATOM 1485 N N . ASN A 1 187 ? 20.906 -16.828 -7.098 1 90.56 187 ASN A N 1
ATOM 1486 C CA . ASN A 1 187 ? 21.25 -18.219 -7.305 1 90.56 187 ASN A CA 1
ATOM 1487 C C . ASN A 1 187 ? 21.859 -18.844 -6.051 1 90.56 187 ASN A C 1
ATOM 1489 O O . ASN A 1 187 ? 21.844 -20.062 -5.887 1 90.56 187 ASN A O 1
ATOM 1493 N N . ASN A 1 188 ? 22.391 -18 -5.227 1 91.94 188 ASN A N 1
ATOM 1494 C CA . ASN A 1 188 ? 23.031 -18.484 -4.008 1 91.94 188 ASN A CA 1
ATOM 1495 C C . ASN A 1 188 ? 22.031 -18.609 -2.861 1 91.94 188 ASN A C 1
ATOM 1497 O O . ASN A 1 188 ? 22.391 -19.078 -1.776 1 91.94 188 ASN A O 1
ATOM 1501 N N . LEU A 1 189 ? 20.812 -18.234 -3.096 1 90.81 189 LEU A N 1
ATOM 1502 C CA . LEU A 1 189 ? 19.75 -18.406 -2.109 1 90.81 189 LEU A CA 1
ATOM 1503 C C . LEU A 1 189 ? 19.203 -19.828 -2.117 1 90.81 189 LEU A C 1
ATOM 1505 O O . LEU A 1 189 ? 19.422 -20.578 -3.076 1 90.81 189 LEU A O 1
ATOM 1509 N N . PRO A 1 190 ? 18.562 -20.156 -1.006 1 81.5 190 PRO A N 1
ATOM 1510 C CA . PRO A 1 190 ? 17.906 -21.469 -1.021 1 81.5 190 PRO A CA 1
ATOM 1511 C C . PRO A 1 190 ? 16.969 -21.641 -2.211 1 81.5 190 PRO A C 1
ATOM 1513 O O . PRO A 1 190 ? 16.344 -20.672 -2.654 1 81.5 190 PRO A O 1
ATOM 1516 N N . GLY A 1 191 ? 16.828 -22.828 -2.691 1 76.25 191 GLY A N 1
ATOM 1517 C CA . GLY A 1 191 ? 16.094 -23.156 -3.902 1 76.25 191 GLY A CA 1
ATOM 1518 C C . GLY A 1 191 ? 14.664 -22.641 -3.887 1 76.25 191 GLY A C 1
ATOM 1519 O O . GLY A 1 191 ? 14.172 -22.125 -4.895 1 76.25 191 GLY A O 1
ATOM 1520 N N . ASP A 1 192 ? 14.047 -22.703 -2.75 1 73.19 192 ASP A N 1
ATOM 1521 C CA . ASP A 1 192 ? 12.648 -22.297 -2.648 1 73.19 192 ASP A CA 1
ATOM 1522 C C . ASP A 1 192 ? 12.508 -20.781 -2.824 1 73.19 192 ASP A C 1
ATOM 1524 O O . ASP A 1 192 ? 11.445 -20.297 -3.225 1 73.19 192 ASP A O 1
ATOM 1528 N N . VAL A 1 193 ? 13.594 -20.094 -2.566 1 81.25 193 VAL A N 1
ATOM 1529 C CA . VAL A 1 193 ? 13.586 -18.656 -2.732 1 81.25 193 VAL A CA 1
ATOM 1530 C C . VAL A 1 193 ? 14.062 -18.281 -4.133 1 81.25 193 VAL A C 1
ATOM 1532 O O . VAL A 1 193 ? 13.43 -17.5 -4.832 1 81.25 193 VAL A O 1
ATOM 1535 N N . SER A 1 194 ? 15.094 -18.922 -4.539 1 86 194 SER A N 1
ATOM 1536 C CA . SER A 1 194 ? 15.742 -18.594 -5.805 1 86 194 SER A CA 1
ATOM 1537 C C . SER A 1 194 ? 14.812 -18.859 -6.988 1 86 194 SER A C 1
ATOM 1539 O O . SER A 1 194 ? 14.844 -18.125 -7.977 1 86 194 SER A O 1
ATOM 1541 N N . ARG A 1 195 ? 13.945 -19.734 -6.863 1 78.06 195 ARG A N 1
ATOM 1542 C CA . ARG A 1 195 ? 13.078 -20.141 -7.965 1 78.06 195 ARG A CA 1
ATOM 1543 C C . ARG A 1 195 ? 12.031 -19.062 -8.258 1 78.06 195 ARG A C 1
ATOM 1545 O O . ARG A 1 195 ? 11.43 -19.062 -9.336 1 78.06 195 ARG A O 1
ATOM 1552 N N . ARG A 1 196 ? 11.883 -18.297 -7.402 1 82.75 196 ARG A N 1
ATOM 1553 C CA . ARG A 1 196 ? 10.844 -17.281 -7.559 1 82.75 196 ARG A CA 1
ATOM 1554 C C . ARG A 1 196 ? 11.367 -16.094 -8.352 1 82.75 196 ARG A C 1
ATOM 1556 O O . ARG A 1 196 ? 10.586 -15.25 -8.805 1 82.75 196 ARG A O 1
ATOM 1563 N N . PHE A 1 197 ? 12.656 -16.094 -8.5 1 91.94 197 PHE A N 1
ATOM 1564 C CA . PHE A 1 197 ? 13.242 -15.023 -9.297 1 91.94 197 PHE A CA 1
ATOM 1565 C C . PHE A 1 197 ? 13.164 -15.344 -10.789 1 91.94 197 PHE A C 1
ATOM 1567 O O . PHE A 1 197 ? 13.547 -16.438 -11.203 1 91.94 197 PHE A O 1
ATOM 1574 N N . PRO A 1 198 ? 12.664 -14.391 -11.531 1 92 198 PRO A N 1
ATOM 1575 C CA . PRO A 1 198 ? 12.727 -14.625 -12.977 1 92 198 PRO A CA 1
ATOM 1576 C C . PRO A 1 198 ? 14.156 -14.844 -13.477 1 92 198 PRO A C 1
ATOM 1578 O O . PRO A 1 198 ? 15.102 -14.305 -12.906 1 92 198 PRO A O 1
ATOM 1581 N N . ALA A 1 199 ? 14.234 -15.562 -14.555 1 92.06 199 ALA A N 1
ATOM 1582 C CA . ALA A 1 199 ? 15.547 -15.875 -15.102 1 92.06 199 ALA A CA 1
ATOM 1583 C C . ALA A 1 199 ? 16.234 -14.625 -15.641 1 92.06 199 ALA A C 1
ATOM 1585 O O . ALA A 1 199 ? 17.453 -14.477 -15.531 1 92.06 199 ALA A O 1
ATOM 1586 N N . THR A 1 200 ? 15.445 -13.82 -16.25 1 94.12 200 THR A N 1
ATOM 1587 C CA . THR A 1 200 ? 15.984 -12.57 -16.781 1 94.12 200 THR A CA 1
ATOM 1588 C C . THR A 1 200 ? 15.039 -11.406 -16.484 1 94.12 200 THR A C 1
ATOM 1590 O O . THR A 1 200 ? 13.859 -11.625 -16.172 1 94.12 200 THR A O 1
ATOM 1593 N N . PHE A 1 201 ? 15.648 -10.234 -16.578 1 95.31 201 PHE A N 1
ATOM 1594 C CA . PHE A 1 201 ? 14.836 -9.031 -16.469 1 95.31 201 PHE A CA 1
ATOM 1595 C C . PHE A 1 201 ? 13.758 -9.008 -17.547 1 95.31 201 PHE A C 1
ATOM 1597 O O . PHE A 1 201 ? 12.633 -8.594 -17.281 1 95.31 201 PHE A O 1
ATOM 1604 N N . GLY A 1 202 ? 14.109 -9.438 -18.719 1 92.5 202 GLY A N 1
ATOM 1605 C CA . GLY A 1 202 ? 13.18 -9.469 -19.844 1 92.5 202 GLY A CA 1
ATOM 1606 C C . GLY A 1 202 ? 11.969 -10.344 -19.578 1 92.5 202 GLY A C 1
ATOM 1607 O O . GLY A 1 202 ? 10.852 -10 -19.969 1 92.5 202 GLY A O 1
ATOM 1608 N N . ASN A 1 203 ? 12.164 -11.422 -18.906 1 92.81 203 ASN A N 1
ATOM 1609 C CA . ASN A 1 203 ? 11.062 -12.305 -18.562 1 92.81 203 ASN A CA 1
ATOM 1610 C C . ASN A 1 203 ? 10.055 -11.617 -17.641 1 92.81 203 ASN A C 1
ATOM 1612 O O . ASN A 1 203 ? 8.844 -11.758 -17.828 1 92.81 203 ASN A O 1
ATOM 1616 N N . GLU A 1 204 ? 10.586 -10.961 -16.719 1 93 204 GLU A N 1
ATOM 1617 C CA . GLU A 1 204 ? 9.711 -10.234 -15.797 1 93 204 GLU A CA 1
ATOM 1618 C C . GLU A 1 204 ? 8.953 -9.117 -16.516 1 93 204 GLU A C 1
ATOM 1620 O O . GLU A 1 204 ? 7.773 -8.891 -16.25 1 93 204 GLU A O 1
ATOM 1625 N N . MET A 1 205 ? 9.656 -8.43 -17.375 1 91.62 205 MET A N 1
ATOM 1626 C CA . MET A 1 205 ? 9.008 -7.371 -18.141 1 91.62 205 MET A CA 1
ATOM 1627 C C . MET A 1 205 ? 7.84 -7.926 -18.953 1 91.62 205 MET A C 1
ATOM 1629 O O . MET A 1 205 ? 6.777 -7.312 -19.016 1 91.62 205 MET A O 1
ATOM 1633 N N . PHE A 1 206 ? 8.109 -9.031 -19.531 1 90.19 206 PHE A N 1
ATOM 1634 C CA . PHE A 1 206 ? 7.059 -9.688 -20.312 1 90.19 206 PHE A CA 1
ATOM 1635 C C . PHE A 1 206 ? 5.867 -10.039 -19.422 1 90.19 206 PHE A C 1
ATOM 1637 O O . PHE A 1 206 ? 4.727 -9.711 -19.766 1 90.19 206 PHE A O 1
ATOM 1644 N N . ARG A 1 207 ? 6.117 -10.648 -18.359 1 90.62 207 ARG A N 1
ATOM 1645 C CA . ARG A 1 207 ? 5.07 -11.07 -17.438 1 90.62 207 ARG A CA 1
ATOM 1646 C C . ARG A 1 207 ? 4.273 -9.875 -16.922 1 90.62 207 ARG A C 1
ATOM 1648 O O . ARG A 1 207 ? 3.043 -9.922 -16.859 1 90.62 207 ARG A O 1
ATOM 1655 N N . ALA A 1 208 ? 4.973 -8.828 -16.609 1 89.62 208 ALA A N 1
ATOM 1656 C CA . ALA A 1 208 ? 4.402 -7.691 -15.883 1 89.62 208 ALA A CA 1
ATOM 1657 C C . ALA A 1 208 ? 3.656 -6.762 -16.844 1 89.62 208 ALA A C 1
ATOM 1659 O O . ALA A 1 208 ? 2.803 -5.98 -16.406 1 89.62 208 ALA A O 1
ATOM 1660 N N . ALA A 1 209 ? 4.035 -6.816 -18.062 1 85.12 209 ALA A N 1
ATOM 1661 C CA . ALA A 1 209 ? 3.498 -5.855 -19.031 1 85.12 209 ALA A CA 1
ATOM 1662 C C . ALA A 1 209 ? 1.975 -5.918 -19.062 1 85.12 209 ALA A C 1
ATOM 1664 O O . ALA A 1 209 ? 1.392 -7 -19.141 1 85.12 209 ALA A O 1
ATOM 1665 N N . GLY A 1 210 ? 1.423 -4.773 -18.734 1 71.25 210 GLY A N 1
ATOM 1666 C CA . GLY A 1 210 ? -0.027 -4.652 -18.766 1 71.25 210 GLY A CA 1
ATOM 1667 C C . GLY A 1 210 ? -0.568 -4.328 -20.141 1 71.25 210 GLY A C 1
ATOM 1668 O O . GLY A 1 210 ? 0.181 -3.908 -21.031 1 71.25 210 GLY A O 1
ATOM 1669 N N . ASN A 1 211 ? -1.694 -5 -20.516 1 60.28 211 ASN A N 1
ATOM 1670 C CA . ASN A 1 211 ? -2.406 -4.531 -21.688 1 60.28 211 ASN A CA 1
ATOM 1671 C C . ASN A 1 211 ? -3.539 -3.578 -21.328 1 60.28 211 ASN A C 1
ATOM 1673 O O . ASN A 1 211 ? -4.371 -3.891 -20.469 1 60.28 211 ASN A O 1
ATOM 1677 N N . ALA A 1 212 ? -3.27 -2.291 -21.25 1 51.5 212 ALA A N 1
ATOM 1678 C CA . ALA A 1 212 ? -4.441 -1.442 -21.062 1 51.5 212 ALA A CA 1
ATOM 1679 C C . ALA A 1 212 ? -5.223 -1.285 -22.359 1 51.5 212 ALA A C 1
ATOM 1681 O O . ALA A 1 212 ? -4.633 -1.225 -23.438 1 51.5 212 ALA A O 1
ATOM 1682 N N . GLN A 1 213 ? -6.359 -1.902 -22.484 1 47.88 213 GLN A N 1
ATOM 1683 C CA . GLN A 1 213 ? -7.219 -1.601 -23.625 1 47.88 213 GLN A CA 1
ATOM 1684 C C . GLN A 1 213 ? -8 -0.311 -23.391 1 47.88 213 GLN A C 1
ATOM 1686 O O . GLN A 1 213 ? -8.523 -0.078 -22.297 1 47.88 213 GLN A O 1
ATOM 1691 N N . ASP A 1 214 ? -7.766 0.68 -24.25 1 44.56 214 ASP A N 1
ATOM 1692 C CA . ASP A 1 214 ? -8.609 1.868 -24.172 1 44.56 214 ASP A CA 1
ATOM 1693 C C . ASP A 1 214 ? -10.055 1.533 -24.531 1 44.56 214 ASP A C 1
ATOM 1695 O O . ASP A 1 214 ? -10.359 0.41 -24.938 1 44.56 214 ASP A O 1
ATOM 1699 N N . GLU A 1 215 ? -10.938 2.502 -24.172 1 42.03 215 GLU A N 1
ATOM 1700 C CA . GLU A 1 215 ? -12.359 2.414 -24.484 1 42.03 215 GLU A CA 1
ATOM 1701 C C . GLU A 1 215 ? -12.586 1.919 -25.906 1 42.03 215 GLU A C 1
ATOM 1703 O O . GLU A 1 215 ? -13.656 1.404 -26.234 1 42.03 215 GLU A O 1
ATOM 1708 N N . ALA A 1 216 ? -11.766 2.188 -26.828 1 41.09 216 ALA A N 1
ATOM 1709 C CA . ALA A 1 216 ? -11.906 1.854 -28.234 1 41.09 216 ALA A CA 1
ATOM 1710 C C . ALA A 1 216 ? -11.383 0.452 -28.531 1 41.09 216 ALA A C 1
ATOM 1712 O O . ALA A 1 216 ? -11.391 0.006 -29.688 1 41.09 216 ALA A O 1
ATOM 1713 N N . GLY A 1 217 ? -10.844 -0.214 -27.516 1 43.25 217 GLY A N 1
ATOM 1714 C CA . GLY A 1 217 ? -10.398 -1.591 -27.672 1 43.25 217 GLY A CA 1
ATOM 1715 C C . GLY A 1 217 ? -8.906 -1.71 -27.938 1 43.25 217 GLY A C 1
ATOM 1716 O O . GLY A 1 217 ? -8.406 -2.803 -28.219 1 43.25 217 GLY A O 1
ATOM 1717 N N . GLU A 1 218 ? -8.328 -0.517 -28.047 1 47.25 218 GLU A N 1
ATOM 1718 C CA . GLU A 1 218 ? -6.906 -0.529 -28.391 1 47.25 218 GLU A CA 1
ATOM 1719 C C . GLU A 1 218 ? -6.043 -0.803 -27.156 1 47.25 218 GLU A C 1
ATOM 1721 O O . GLU A 1 218 ? -6.27 -0.223 -26.094 1 47.25 218 GLU A O 1
ATOM 1726 N N . ALA A 1 219 ? -5.266 -1.727 -27.297 1 49.66 219 ALA A N 1
ATOM 1727 C CA . ALA A 1 219 ? -4.352 -2.166 -26.234 1 49.66 219 ALA A CA 1
ATOM 1728 C C . ALA A 1 219 ? -3.289 -1.108 -25.953 1 49.66 219 ALA A C 1
ATOM 1730 O O . ALA A 1 219 ? -2.643 -0.61 -26.891 1 49.66 219 ALA A O 1
ATOM 1731 N N . HIS A 1 220 ? -3.494 -0.269 -24.891 1 51.44 220 HIS A N 1
ATOM 1732 C CA . HIS A 1 220 ? -2.398 0.597 -24.469 1 51.44 220 HIS A CA 1
ATOM 1733 C C . HIS A 1 220 ? -1.609 -0.031 -23.328 1 51.44 220 HIS A C 1
ATOM 1735 O O . HIS A 1 220 ? -2.117 -0.907 -22.625 1 51.44 220 HIS A O 1
ATOM 1741 N N . ALA A 1 221 ? -0.354 0.252 -23.484 1 57.22 221 ALA A N 1
ATOM 1742 C CA . ALA A 1 221 ? 0.527 -0.252 -22.438 1 57.22 221 ALA A CA 1
ATOM 1743 C C . ALA A 1 221 ? 0.062 0.216 -21.062 1 57.22 221 ALA A C 1
ATOM 1745 O O . ALA A 1 221 ? -0.082 1.417 -20.812 1 57.22 221 ALA A O 1
ATOM 1746 N N . GLY A 1 222 ? -0.642 -0.562 -20.344 1 61.59 222 GLY A N 1
ATOM 1747 C CA . GLY A 1 222 ? -0.993 -0.259 -18.969 1 61.59 222 GLY A CA 1
ATOM 1748 C C . GLY A 1 222 ? 0.181 -0.376 -18.016 1 61.59 222 GLY A C 1
ATOM 1749 O O . GLY A 1 222 ? 1.28 -0.761 -18.422 1 61.59 222 GLY A O 1
ATOM 1750 N N . PRO A 1 223 ? -0.05 0.16 -16.875 1 70 223 PRO A N 1
ATOM 1751 C CA . PRO A 1 223 ? 1.039 0.052 -15.906 1 70 223 PRO A CA 1
ATOM 1752 C C . PRO A 1 223 ? 1.448 -1.395 -15.633 1 70 223 PRO A C 1
ATOM 1754 O O . PRO A 1 223 ? 0.597 -2.287 -15.625 1 70 223 PRO A O 1
ATOM 1757 N N . ALA A 1 224 ? 2.705 -1.613 -15.57 1 81.12 224 ALA A N 1
ATOM 1758 C CA . ALA A 1 224 ? 3.252 -2.939 -15.297 1 81.12 224 ALA A CA 1
ATOM 1759 C C . ALA A 1 224 ? 2.855 -3.416 -13.898 1 81.12 224 ALA A C 1
ATOM 1761 O O . ALA A 1 224 ? 2.844 -2.633 -12.945 1 81.12 224 ALA A O 1
ATOM 1762 N N . GLN A 1 225 ? 2.494 -4.613 -13.805 1 83.69 225 GLN A N 1
ATOM 1763 C CA . GLN A 1 225 ? 2.207 -5.215 -12.508 1 83.69 225 GLN A CA 1
ATOM 1764 C C . GLN A 1 225 ? 3.488 -5.438 -11.711 1 83.69 225 GLN A C 1
ATOM 1766 O O . GLN A 1 225 ? 4.383 -6.164 -12.148 1 83.69 225 GLN A O 1
ATOM 1771 N N . GLN A 1 226 ? 3.467 -4.84 -10.562 1 86.12 226 GLN A N 1
ATOM 1772 C CA . GLN A 1 226 ? 4.621 -5.02 -9.688 1 86.12 226 GLN A CA 1
ATOM 1773 C C . GLN A 1 226 ? 4.484 -6.285 -8.852 1 86.12 226 GLN A C 1
ATOM 1775 O O . GLN A 1 226 ? 3.402 -6.586 -8.344 1 86.12 226 GLN A O 1
ATOM 1780 N N . SER A 1 227 ? 5.547 -7.082 -8.828 1 85.44 227 SER A N 1
ATOM 1781 C CA . SER A 1 227 ? 5.555 -8.273 -7.992 1 85.44 227 SER A CA 1
ATOM 1782 C C . SER A 1 227 ? 6.801 -8.328 -7.117 1 85.44 227 SER A C 1
ATOM 1784 O O . SER A 1 227 ? 7.918 -8.164 -7.605 1 85.44 227 SER A O 1
ATOM 1786 N N . ALA A 1 228 ? 6.562 -8.547 -5.895 1 89.31 228 ALA A N 1
ATOM 1787 C CA . ALA A 1 228 ? 7.676 -8.609 -4.953 1 89.31 228 ALA A CA 1
ATOM 1788 C C . ALA A 1 228 ? 8.32 -9.992 -4.957 1 89.31 228 ALA A C 1
ATOM 1790 O O . ALA A 1 228 ? 7.633 -11.008 -5.043 1 89.31 228 ALA A O 1
ATOM 1791 N N . LYS A 1 229 ? 9.617 -10.008 -4.977 1 91.44 229 LYS A N 1
ATOM 1792 C CA . LYS A 1 229 ? 10.391 -11.203 -4.676 1 91.44 229 LYS A CA 1
ATOM 1793 C C . LYS A 1 229 ? 10.867 -11.203 -3.227 1 91.44 229 LYS A C 1
ATOM 1795 O O . LYS A 1 229 ? 11.703 -10.375 -2.844 1 91.44 229 LYS A O 1
ATOM 1800 N N . ARG A 1 230 ? 10.422 -12.148 -2.5 1 88.25 230 ARG A N 1
ATOM 1801 C CA . ARG A 1 230 ? 10.57 -12.117 -1.049 1 88.25 230 ARG A CA 1
ATOM 1802 C C . ARG A 1 230 ? 11.875 -12.797 -0.623 1 88.25 230 ARG A C 1
ATOM 1804 O O . ARG A 1 230 ? 12.133 -13.945 -0.994 1 88.25 230 ARG A O 1
ATOM 1811 N N . ILE A 1 231 ? 12.594 -12.109 0.175 1 92.12 231 ILE A N 1
ATOM 1812 C CA . ILE A 1 231 ? 13.844 -12.602 0.727 1 92.12 231 ILE A CA 1
ATOM 1813 C C . ILE A 1 231 ? 13.766 -12.625 2.252 1 92.12 231 ILE A C 1
ATOM 1815 O O . ILE A 1 231 ? 13.711 -11.57 2.891 1 92.12 231 ILE A O 1
ATOM 1819 N N . PRO A 1 232 ? 13.836 -13.797 2.826 1 87.69 232 PRO A N 1
ATOM 1820 C CA . PRO A 1 232 ? 13.883 -13.836 4.289 1 87.69 232 PRO A CA 1
ATOM 1821 C C . PRO A 1 232 ? 15.094 -13.102 4.863 1 87.69 232 PRO A C 1
ATOM 1823 O O . PRO A 1 232 ? 16.188 -13.164 4.293 1 87.69 232 PRO A O 1
ATOM 1826 N N . GLY A 1 233 ? 14.859 -12.414 5.957 1 91.56 233 GLY A N 1
ATOM 1827 C CA . GLY A 1 233 ? 15.867 -11.555 6.547 1 91.56 233 GLY A CA 1
ATOM 1828 C C . GLY A 1 233 ? 17.156 -12.281 6.867 1 91.56 233 GLY A C 1
ATOM 1829 O O . GLY A 1 233 ? 18.25 -11.688 6.805 1 91.56 233 GLY A O 1
ATOM 1830 N N . GLN A 1 234 ? 17.078 -13.508 7.156 1 91.62 234 GLN A N 1
ATOM 1831 C CA . GLN A 1 234 ? 18.25 -14.281 7.512 1 91.62 234 GLN A CA 1
ATOM 1832 C C . GLN A 1 234 ? 19.219 -14.383 6.332 1 91.62 234 GLN A C 1
ATOM 1834 O O . GLN A 1 234 ? 20.422 -14.547 6.52 1 91.62 234 GLN A O 1
ATOM 1839 N N . TYR A 1 235 ? 18.734 -14.273 5.121 1 94.31 235 TYR A N 1
ATOM 1840 C CA . TYR A 1 235 ? 19.578 -14.445 3.939 1 94.31 235 TYR A CA 1
ATOM 1841 C C . TYR A 1 235 ? 19.953 -13.102 3.33 1 94.31 235 TYR A C 1
ATOM 1843 O O . TYR A 1 235 ? 20.797 -13.031 2.445 1 94.31 235 TYR A O 1
ATOM 1851 N N . TYR A 1 236 ? 19.312 -12.062 3.811 1 95.31 236 TYR A N 1
ATOM 1852 C CA . TYR A 1 236 ? 19.438 -10.758 3.174 1 95.31 236 TYR A CA 1
ATOM 1853 C C . TYR A 1 236 ? 20.891 -10.281 3.189 1 95.31 236 TYR A C 1
ATOM 1855 O O . TYR A 1 236 ? 21.406 -9.836 2.166 1 95.31 236 TYR A O 1
ATOM 1863 N N . PRO A 1 237 ? 21.562 -10.359 4.34 1 95.5 237 PRO A N 1
ATOM 1864 C CA . PRO A 1 237 ? 22.938 -9.82 4.355 1 95.5 237 PRO A CA 1
ATOM 1865 C C . PRO A 1 237 ? 23.844 -10.5 3.33 1 95.5 237 PRO A C 1
ATOM 1867 O O . PRO A 1 237 ? 24.594 -9.82 2.623 1 95.5 237 PRO A O 1
ATOM 1870 N N . ALA A 1 238 ? 23.766 -11.781 3.232 1 96.31 238 ALA A N 1
ATOM 1871 C CA . ALA A 1 238 ? 24.594 -12.508 2.275 1 96.31 238 ALA A CA 1
ATOM 1872 C C . ALA A 1 238 ? 24.188 -12.18 0.84 1 96.31 238 ALA A C 1
ATOM 1874 O O . ALA A 1 238 ? 25.047 -12.031 -0.032 1 96.31 238 ALA A O 1
ATOM 1875 N N . TRP A 1 239 ? 22.953 -12.148 0.613 1 96.62 239 TRP A N 1
ATOM 1876 C CA . TRP A 1 239 ? 22.438 -11.82 -0.712 1 96.62 239 TRP A CA 1
ATOM 1877 C C . TRP A 1 239 ? 22.922 -10.445 -1.156 1 96.62 239 TRP A C 1
ATOM 1879 O O . TRP A 1 239 ? 23.391 -10.281 -2.289 1 96.62 239 TRP A O 1
ATOM 1889 N N . MET A 1 240 ? 22.844 -9.477 -0.262 1 96.62 240 MET A N 1
ATOM 1890 C CA . MET A 1 240 ? 23.297 -8.125 -0.577 1 96.62 240 MET A CA 1
ATOM 1891 C C . MET A 1 240 ? 24.797 -8.086 -0.783 1 96.62 240 MET A C 1
ATOM 1893 O O . MET A 1 240 ? 25.297 -7.367 -1.656 1 96.62 240 MET A O 1
ATOM 1897 N N . ALA A 1 241 ? 25.516 -8.766 0.017 1 96.38 241 ALA A N 1
ATOM 1898 C CA . ALA A 1 241 ? 26.969 -8.836 -0.153 1 96.38 241 ALA A CA 1
ATOM 1899 C C . ALA A 1 241 ? 27.328 -9.391 -1.527 1 96.38 241 ALA A C 1
ATOM 1901 O O . ALA A 1 241 ? 28.266 -8.898 -2.176 1 96.38 241 ALA A O 1
ATOM 1902 N N . ASP A 1 242 ? 26.625 -10.391 -1.937 1 97.38 242 ASP A N 1
ATOM 1903 C CA . ASP A 1 242 ? 26.844 -10.977 -3.254 1 97.38 242 ASP A CA 1
ATOM 1904 C C . ASP A 1 242 ? 26.562 -9.969 -4.363 1 97.38 242 ASP A C 1
ATOM 1906 O O . ASP A 1 242 ? 27.328 -9.867 -5.328 1 97.38 242 ASP A O 1
ATOM 1910 N N . ILE A 1 243 ? 25.484 -9.289 -4.195 1 97.06 243 ILE A N 1
ATOM 1911 C CA . ILE A 1 243 ? 25.141 -8.281 -5.191 1 97.06 243 ILE A CA 1
ATOM 1912 C C . ILE A 1 243 ? 26.281 -7.266 -5.316 1 97.06 243 ILE A C 1
ATOM 1914 O O . ILE A 1 243 ? 26.719 -6.953 -6.422 1 97.06 243 ILE A O 1
ATOM 1918 N N . GLN A 1 244 ? 26.719 -6.805 -4.211 1 96.31 244 GLN A N 1
ATOM 1919 C CA . GLN A 1 244 ? 27.797 -5.816 -4.211 1 96.31 244 GLN A CA 1
ATOM 1920 C C . GLN A 1 244 ? 29.062 -6.371 -4.871 1 96.31 244 GLN A C 1
ATOM 1922 O O . GLN A 1 244 ? 29.703 -5.68 -5.66 1 96.31 244 GLN A O 1
ATOM 1927 N N . ARG A 1 245 ? 29.375 -7.527 -4.566 1 96.94 245 ARG A N 1
ATOM 1928 C CA . ARG A 1 245 ? 30.547 -8.172 -5.148 1 96.94 245 ARG A CA 1
ATOM 1929 C C . ARG A 1 245 ? 30.422 -8.266 -6.668 1 96.94 245 ARG A C 1
ATOM 1931 O O . ARG A 1 245 ? 31.344 -7.902 -7.395 1 96.94 245 ARG A O 1
ATOM 1938 N N . PHE A 1 246 ? 29.281 -8.75 -7.105 1 97.75 246 PHE A N 1
ATOM 1939 C CA . PHE A 1 246 ? 29.078 -8.898 -8.539 1 97.75 246 PHE A CA 1
ATOM 1940 C C . PHE A 1 246 ? 29.125 -7.547 -9.242 1 97.75 246 PHE A C 1
ATOM 1942 O O . PHE A 1 246 ? 29.641 -7.438 -10.352 1 97.75 246 PHE A O 1
ATOM 1949 N N . VAL A 1 247 ? 28.562 -6.566 -8.602 1 97.44 247 VAL A N 1
ATOM 1950 C CA . VAL A 1 247 ? 28.594 -5.223 -9.164 1 97.44 247 VAL A CA 1
ATOM 1951 C C . VAL A 1 247 ? 30.031 -4.75 -9.305 1 97.44 247 VAL A C 1
ATOM 1953 O O . VAL A 1 247 ? 30.422 -4.234 -10.359 1 97.44 247 VAL A O 1
ATOM 1956 N N . GLU A 1 248 ? 30.797 -4.973 -8.359 1 96.75 248 GLU A N 1
ATOM 1957 C CA . GLU A 1 248 ? 32.188 -4.535 -8.352 1 96.75 248 GLU A CA 1
ATOM 1958 C C . GLU A 1 248 ? 33 -5.297 -9.391 1 96.75 248 GLU A C 1
ATOM 1960 O O . GLU A 1 248 ? 33.938 -4.738 -9.992 1 96.75 248 GLU A O 1
ATOM 1965 N N . GLU A 1 249 ? 32.625 -6.453 -9.633 1 97.38 249 GLU A N 1
ATOM 1966 C CA . GLU A 1 249 ? 33.406 -7.324 -10.508 1 97.38 249 GLU A CA 1
ATOM 1967 C C . GLU A 1 249 ? 32.969 -7.191 -11.961 1 97.38 249 GLU A C 1
ATOM 1969 O O . GLU A 1 249 ? 33.656 -7.664 -12.867 1 97.38 249 GLU A O 1
ATOM 1974 N N . THR A 1 250 ? 31.844 -6.578 -12.164 1 97.56 250 THR A N 1
ATOM 1975 C CA . THR A 1 250 ? 31.266 -6.516 -13.508 1 97.56 250 THR A CA 1
ATOM 1976 C C . THR A 1 250 ? 31.484 -5.141 -14.125 1 97.56 250 THR A C 1
ATOM 1978 O O . THR A 1 250 ? 30.828 -4.172 -13.75 1 97.56 250 THR A O 1
ATOM 1981 N N . PRO A 1 251 ? 32.25 -5.004 -15.133 1 96.44 251 PRO A N 1
ATOM 1982 C CA . PRO A 1 251 ? 32.562 -3.707 -15.727 1 96.44 251 PRO A CA 1
ATOM 1983 C C . PRO A 1 251 ? 31.328 -2.973 -16.25 1 96.44 251 PRO A C 1
ATOM 1985 O O . PRO A 1 251 ? 31.266 -1.742 -16.172 1 96.44 251 PRO A O 1
ATOM 1988 N N . GLU A 1 252 ? 30.391 -3.701 -16.719 1 95.56 252 GLU A N 1
ATOM 1989 C CA . GLU A 1 252 ? 29.172 -3.107 -17.266 1 95.56 252 GLU A CA 1
ATOM 1990 C C . GLU A 1 252 ? 28.359 -2.4 -16.188 1 95.56 252 GLU A C 1
ATOM 1992 O O . GLU A 1 252 ? 27.469 -1.604 -16.5 1 95.56 252 GLU A O 1
ATOM 1997 N N . LEU A 1 253 ? 28.734 -2.689 -14.914 1 97.75 253 LEU A N 1
ATOM 1998 C CA . LEU A 1 253 ? 27.938 -2.172 -13.805 1 97.75 253 LEU A CA 1
ATOM 1999 C C . LEU A 1 253 ? 28.719 -1.155 -12.992 1 97.75 253 LEU A C 1
ATOM 2001 O O . LEU A 1 253 ? 28.422 -0.925 -11.82 1 97.75 253 LEU A O 1
ATOM 2005 N N . VAL A 1 254 ? 29.672 -0.505 -13.578 1 96.56 254 VAL A N 1
ATOM 2006 C CA . VAL A 1 254 ? 30.531 0.442 -12.875 1 96.56 254 VAL A CA 1
ATOM 2007 C C . VAL A 1 254 ? 29.688 1.583 -12.312 1 96.56 254 VAL A C 1
ATOM 2009 O O . VAL A 1 254 ? 30 2.107 -11.234 1 96.56 254 VAL A O 1
ATOM 2012 N N . TRP A 1 255 ? 28.656 1.893 -12.969 1 96.06 255 TRP A N 1
ATOM 2013 C CA . TRP A 1 255 ? 27.781 2.98 -12.547 1 96.06 255 TRP A CA 1
ATOM 2014 C C . TRP A 1 255 ? 27.062 2.625 -11.258 1 96.06 255 TRP A C 1
ATOM 2016 O O . TRP A 1 255 ? 26.547 3.508 -10.562 1 96.06 255 TRP A O 1
ATOM 2026 N N . ALA A 1 256 ? 26.953 1.336 -10.906 1 96.94 256 ALA A N 1
ATOM 2027 C CA . ALA A 1 256 ? 26.203 0.878 -9.742 1 96.94 256 ALA A CA 1
ATOM 2028 C C . ALA A 1 256 ? 27.109 0.708 -8.531 1 96.94 256 ALA A C 1
ATOM 2030 O O . ALA A 1 256 ? 26.641 0.442 -7.422 1 96.94 256 ALA A O 1
ATOM 2031 N N . VAL A 1 257 ? 28.406 0.924 -8.773 1 95.94 257 VAL A N 1
ATOM 2032 C CA . VAL A 1 257 ? 29.344 0.842 -7.66 1 95.94 257 VAL A CA 1
ATOM 2033 C C . VAL A 1 257 ? 29.078 1.986 -6.684 1 95.94 257 VAL A C 1
ATOM 2035 O O . VAL A 1 257 ? 28.906 3.135 -7.094 1 95.94 257 VAL A O 1
ATOM 2038 N N . GLY A 1 258 ? 29.047 1.653 -5.41 1 93.12 258 GLY A N 1
ATOM 2039 C CA . GLY A 1 258 ? 28.781 2.668 -4.402 1 93.12 258 GLY A CA 1
ATOM 2040 C C . GLY A 1 258 ? 27.297 2.955 -4.219 1 93.12 258 GLY A C 1
ATOM 2041 O O . GLY A 1 258 ? 26.922 4.016 -3.713 1 93.12 258 GLY A O 1
ATOM 2042 N N . MET A 1 259 ? 26.531 2.055 -4.645 1 93.94 259 MET A N 1
ATOM 2043 C CA . MET A 1 259 ? 25.078 2.164 -4.445 1 93.94 259 MET A CA 1
ATOM 2044 C C . MET A 1 259 ? 24.75 2.348 -2.967 1 93.94 259 MET A C 1
ATOM 2046 O O . MET A 1 259 ? 25.359 1.716 -2.105 1 93.94 259 MET A O 1
ATOM 2050 N N . ILE A 1 260 ? 23.812 3.283 -2.734 1 93.5 260 ILE A N 1
ATOM 2051 C CA . ILE A 1 260 ? 23.359 3.566 -1.374 1 93.5 260 ILE A CA 1
ATOM 2052 C C . ILE A 1 260 ? 21.875 3.232 -1.239 1 93.5 260 ILE A C 1
ATOM 2054 O O . ILE A 1 260 ? 21.109 3.398 -2.189 1 93.5 260 ILE A O 1
ATOM 2058 N N . LEU A 1 261 ? 21.562 2.654 -0.069 1 96.19 261 LEU A N 1
ATOM 2059 C CA . LEU A 1 261 ? 20.156 2.416 0.211 1 96.19 261 LEU A CA 1
ATOM 2060 C C . LEU A 1 261 ? 19.594 3.463 1.175 1 96.19 261 LEU A C 1
ATOM 2062 O O . LEU A 1 261 ? 20.297 3.891 2.098 1 96.19 261 LEU A O 1
ATOM 2066 N N . VAL A 1 262 ? 18.406 3.893 0.909 1 96.31 262 VAL A N 1
ATOM 2067 C CA . VAL A 1 262 ? 17.719 4.809 1.814 1 96.31 262 VAL A CA 1
ATOM 2068 C C . VAL A 1 262 ? 16.359 4.23 2.211 1 96.31 262 VAL A C 1
ATOM 2070 O O . VAL A 1 262 ? 15.57 3.852 1.349 1 96.31 262 VAL A O 1
ATOM 2073 N N . LEU A 1 263 ? 16.234 4.156 3.479 1 96.62 263 LEU A N 1
ATOM 2074 C CA . LEU A 1 263 ? 14.984 3.686 4.074 1 96.62 263 LEU A CA 1
ATOM 2075 C C . LEU A 1 263 ? 14.086 4.859 4.449 1 96.62 263 LEU A C 1
ATOM 2077 O O . LEU A 1 263 ? 14.555 5.855 5.004 1 96.62 263 LEU A O 1
ATOM 2081 N N . GLU A 1 264 ? 12.789 4.73 4.082 1 95.25 264 GLU A N 1
ATOM 2082 C CA . GLU A 1 264 ? 11.836 5.789 4.414 1 95.25 264 GLU A CA 1
ATOM 2083 C C . GLU A 1 264 ? 10.484 5.211 4.828 1 95.25 264 GLU A C 1
ATOM 2085 O O . GLU A 1 264 ? 9.961 4.309 4.168 1 95.25 264 GLU A O 1
ATOM 2090 N N . LYS A 1 265 ? 10.008 5.598 5.887 1 92.94 265 LYS A N 1
ATOM 2091 C CA . LYS A 1 265 ? 8.633 5.359 6.301 1 92.94 265 LYS A CA 1
ATOM 2092 C C . LYS A 1 265 ? 7.91 6.668 6.609 1 92.94 265 LYS A C 1
ATOM 2094 O O . LYS A 1 265 ? 8.375 7.457 7.434 1 92.94 265 LYS A O 1
ATOM 2099 N N . LYS A 1 266 ? 6.797 6.91 5.891 1 83 266 LYS A N 1
ATOM 2100 C CA . LYS A 1 266 ? 6.062 8.156 6.062 1 83 266 LYS A CA 1
ATOM 2101 C C . LYS A 1 266 ? 4.613 7.891 6.461 1 83 266 LYS A C 1
ATOM 2103 O O . LYS A 1 266 ? 4.137 6.758 6.371 1 83 266 LYS A O 1
ATOM 2108 N N . GLY A 1 267 ? 3.957 8.945 6.895 1 69.69 267 GLY A N 1
ATOM 2109 C CA . GLY A 1 267 ? 2.521 8.938 7.125 1 69.69 267 GLY A CA 1
ATOM 2110 C C . GLY A 1 267 ? 2.125 8.188 8.391 1 69.69 267 GLY A C 1
ATOM 2111 O O . GLY A 1 267 ? 1.108 7.496 8.414 1 69.69 267 GLY A O 1
ATOM 2112 N N . MET A 1 268 ? 2.949 8.266 9.359 1 72.06 268 MET A N 1
ATOM 2113 C CA . MET A 1 268 ? 2.65 7.547 10.594 1 72.06 268 MET A CA 1
ATOM 2114 C C . MET A 1 268 ? 1.926 8.445 11.586 1 72.06 268 MET A C 1
ATOM 2116 O O . MET A 1 268 ? 1.781 8.086 12.758 1 72.06 268 MET A O 1
ATOM 2120 N N . LYS A 1 269 ? 1.428 9.461 11.008 1 67 269 LYS A N 1
ATOM 2121 C CA . LYS A 1 269 ? 0.753 10.391 11.906 1 67 269 LYS A CA 1
ATOM 2122 C C . LYS A 1 269 ? -0.439 9.734 12.594 1 67 269 LYS A C 1
ATOM 2124 O O . LYS A 1 269 ? -1.194 8.992 11.961 1 67 269 LYS A O 1
ATOM 2129 N N . ASN A 1 270 ? -0.456 9.898 13.914 1 57.56 270 ASN A N 1
ATOM 2130 C CA . ASN A 1 270 ? -1.609 9.555 14.734 1 57.56 270 ASN A CA 1
ATOM 2131 C C . ASN A 1 270 ? -1.847 8.047 14.766 1 57.56 270 ASN A C 1
ATOM 2133 O O . ASN A 1 270 ? -2.994 7.598 14.781 1 57.56 270 ASN A O 1
ATOM 2137 N N . THR A 1 271 ? -0.792 7.422 14.516 1 61.09 271 THR A N 1
ATOM 2138 C CA . THR A 1 271 ? -0.934 5.984 14.711 1 61.09 271 THR A CA 1
ATOM 2139 C C . THR A 1 271 ? -0.625 5.598 16.156 1 61.09 271 THR A C 1
ATOM 2141 O O . THR A 1 271 ? 0.128 6.289 16.844 1 61.09 271 THR A O 1
ATOM 2144 N N . ARG A 1 272 ? -1.336 4.652 16.578 1 59.31 272 ARG A N 1
ATOM 2145 C CA . ARG A 1 272 ? -1.077 4.172 17.938 1 59.31 272 ARG A CA 1
ATOM 2146 C C . ARG A 1 272 ? 0.41 3.91 18.141 1 59.31 272 ARG A C 1
ATOM 2148 O O . ARG A 1 272 ? 0.935 4.137 19.234 1 59.31 272 ARG A O 1
ATOM 2155 N N . ASP A 1 273 ? 0.881 3.635 17.047 1 63.66 273 ASP A N 1
ATOM 2156 C CA . ASP A 1 273 ? 2.281 3.24 17.188 1 63.66 273 ASP A CA 1
ATOM 2157 C C . ASP A 1 273 ? 3.184 4.461 17.328 1 63.66 273 ASP A C 1
ATOM 2159 O O . ASP A 1 273 ? 4.301 4.359 17.844 1 63.66 273 ASP A O 1
ATOM 2163 N N . SER A 1 274 ? 2.568 5.523 17 1 75.94 274 SER A N 1
ATOM 2164 C CA . SER A 1 274 ? 3.453 6.684 16.969 1 75.94 274 SER A CA 1
ATOM 2165 C C . SER A 1 274 ? 3.115 7.672 18.078 1 75.94 274 SER A C 1
ATOM 2167 O O . SER A 1 274 ? 3.986 8.414 18.547 1 75.94 274 SER A O 1
ATOM 2169 N N . ASP A 1 275 ? 1.857 7.637 18.547 1 78 275 ASP A N 1
ATOM 2170 C CA . ASP A 1 275 ? 1.383 8.656 19.484 1 78 275 ASP A CA 1
ATOM 2171 C C . ASP A 1 275 ? 1.953 8.422 20.875 1 78 275 ASP A C 1
ATOM 2173 O O . ASP A 1 275 ? 2.045 7.285 21.344 1 78 275 ASP A O 1
ATOM 2177 N N . HIS A 1 276 ? 2.314 9.578 21.547 1 79.88 276 HIS A N 1
ATOM 2178 C CA . HIS A 1 276 ? 2.787 9.523 22.922 1 79.88 276 HIS A CA 1
ATOM 2179 C C . HIS A 1 276 ? 2.734 10.906 23.578 1 79.88 276 HIS A C 1
ATOM 2181 O O . HIS A 1 276 ? 2.574 11.914 22.891 1 79.88 276 HIS A O 1
ATOM 2187 N N . LEU A 1 277 ? 2.799 10.859 24.812 1 85.38 277 LEU A N 1
ATOM 2188 C CA . LEU A 1 277 ? 2.898 12.125 25.547 1 85.38 277 LEU A CA 1
ATOM 2189 C C . LEU A 1 277 ? 4.324 12.664 25.5 1 85.38 277 LEU A C 1
ATOM 2191 O O . LEU A 1 277 ? 5.285 11.891 25.594 1 85.38 277 LEU A O 1
ATOM 2195 N N . PRO A 1 278 ? 4.383 14 25.281 1 91.19 278 PRO A N 1
ATOM 2196 C CA . PRO A 1 278 ? 5.742 14.539 25.359 1 91.19 278 PRO A CA 1
ATOM 2197 C C . PRO A 1 278 ? 6.371 14.32 26.734 1 91.19 278 PRO A C 1
ATOM 2199 O O . PRO A 1 278 ? 5.723 14.555 27.766 1 91.19 278 PRO A O 1
ATOM 2202 N N . PRO A 1 279 ? 7.629 13.914 26.688 1 88.88 279 PRO A N 1
ATOM 2203 C CA . PRO A 1 279 ? 8.297 13.742 27.984 1 88.88 279 PRO A CA 1
ATOM 2204 C C . PRO A 1 279 ? 8.523 15.07 28.719 1 88.88 279 PRO A C 1
ATOM 2206 O O . PRO A 1 279 ? 8.789 16.094 28.078 1 88.88 279 PRO A O 1
ATOM 2209 N N . GLU A 1 280 ? 8.492 15.016 30 1 88.19 280 GLU A N 1
ATOM 2210 C CA . GLU A 1 280 ? 8.742 16.219 30.797 1 88.19 280 GLU A CA 1
ATOM 2211 C C . GLU A 1 280 ? 10.242 16.484 30.938 1 88.19 280 GLU A C 1
ATOM 2213 O O . GLU A 1 280 ? 10.656 17.641 31.031 1 88.19 280 GLU A O 1
ATOM 2218 N N . GLU A 1 281 ? 10.945 15.406 30.922 1 86.94 281 GLU A N 1
ATOM 2219 C CA . GLU A 1 281 ? 12.398 15.469 31.047 1 86.94 281 GLU A CA 1
ATOM 2220 C C . GLU A 1 281 ? 13.078 14.625 29.984 1 86.94 281 GLU A C 1
ATOM 2222 O O . GLU A 1 281 ? 12.453 13.742 29.391 1 86.94 281 GLU A O 1
ATOM 2227 N N . PRO A 1 282 ? 14.312 15.07 29.703 1 86.69 282 PRO A N 1
ATOM 2228 C CA . PRO A 1 282 ? 15.039 14.227 28.766 1 86.69 282 PRO A CA 1
ATOM 2229 C C . PRO A 1 282 ? 15.023 12.75 29.141 1 86.69 282 PRO A C 1
ATOM 2231 O O . PRO A 1 282 ? 15.055 12.414 30.328 1 86.69 282 PRO A O 1
ATOM 2234 N N . LEU A 1 283 ? 15.023 11.945 28.219 1 86.12 283 LEU A N 1
ATOM 2235 C CA . LEU A 1 283 ? 14.867 10.508 28.422 1 86.12 283 LEU A CA 1
ATOM 2236 C C . LEU A 1 283 ? 16.203 9.867 28.781 1 86.12 283 LEU A C 1
ATOM 2238 O O . LEU A 1 283 ? 16.234 8.742 29.281 1 86.12 283 LEU A O 1
ATOM 2242 N N . ALA A 1 284 ? 17.281 10.617 28.547 1 78.69 284 ALA A N 1
ATOM 2243 C CA . ALA A 1 284 ? 18.594 10.07 28.844 1 78.69 284 ALA A CA 1
ATOM 2244 C C . ALA A 1 284 ? 18.875 10.109 30.344 1 78.69 284 ALA A C 1
ATOM 2246 O O . ALA A 1 284 ? 18.75 11.164 30.984 1 78.69 284 ALA A O 1
ATOM 2247 N N . ILE A 1 285 ? 18.781 9.078 31.172 1 65.44 285 ILE A N 1
ATOM 2248 C CA . ILE A 1 285 ? 18.984 9.055 32.625 1 65.44 285 ILE A CA 1
ATOM 2249 C C . ILE A 1 285 ? 20.484 9.039 32.938 1 65.44 285 ILE A C 1
ATOM 2251 O O . ILE A 1 285 ? 20.969 9.906 33.656 1 65.44 285 ILE A O 1
ATOM 2255 N N . ASP A 1 286 ? 21.094 7.855 33.156 1 56.38 286 ASP A N 1
ATOM 2256 C CA . ASP A 1 286 ? 22.469 7.637 33.562 1 56.38 286 ASP A CA 1
ATOM 2257 C C . ASP A 1 286 ? 23.344 7.199 32.406 1 56.38 286 ASP A C 1
ATOM 2259 O O . ASP A 1 286 ? 23.281 6.051 31.953 1 56.38 286 ASP A O 1
ATOM 2263 N N . GLY A 1 287 ? 24.297 7.902 31.953 1 50.56 287 GLY A N 1
ATOM 2264 C CA . GLY A 1 287 ? 25.359 7.395 31.094 1 50.56 287 GLY A CA 1
ATOM 2265 C C . GLY A 1 287 ? 24.844 6.887 29.75 1 50.56 287 GLY A C 1
ATOM 2266 O O . GLY A 1 287 ? 25.297 5.844 29.266 1 50.56 287 GLY A O 1
ATOM 2267 N N . ASN A 1 288 ? 23.844 7.547 28.969 1 61.59 288 ASN A N 1
ATOM 2268 C CA . ASN A 1 288 ? 23.438 7.293 27.594 1 61.59 288 ASN A CA 1
ATOM 2269 C C . ASN A 1 288 ? 22.359 6.227 27.5 1 61.59 288 ASN A C 1
ATOM 2271 O O . ASN A 1 288 ? 22.062 5.723 26.422 1 61.59 288 ASN A O 1
ATOM 2275 N N . LEU A 1 289 ? 21.938 5.891 28.688 1 74.75 289 LEU A N 1
ATOM 2276 C CA . LEU A 1 289 ? 20.891 4.883 28.625 1 74.75 289 LEU A CA 1
ATOM 2277 C C . LEU A 1 289 ? 19.516 5.543 28.516 1 74.75 289 LEU A C 1
ATOM 2279 O O . LEU A 1 289 ? 19.25 6.555 29.172 1 74.75 289 LEU A O 1
ATOM 2283 N N . ILE A 1 290 ? 18.766 5.16 27.609 1 83.69 290 ILE A N 1
ATOM 2284 C CA . ILE A 1 290 ? 17.422 5.688 27.359 1 83.69 290 ILE A CA 1
ATOM 2285 C C . ILE A 1 290 ? 16.391 4.824 28.078 1 83.69 290 ILE A C 1
ATOM 2287 O O . ILE A 1 290 ? 16.453 3.592 28.016 1 83.69 290 ILE A O 1
ATOM 2291 N N . ASP A 1 291 ? 15.5 5.426 28.828 1 82.31 291 ASP A N 1
ATOM 2292 C CA . ASP A 1 291 ? 14.43 4.727 29.531 1 82.31 291 ASP A CA 1
ATOM 2293 C C . ASP A 1 291 ? 13.555 3.939 28.562 1 82.31 291 ASP A C 1
ATOM 2295 O O . ASP A 1 291 ? 12.812 4.527 27.781 1 82.31 291 ASP A O 1
ATOM 2299 N N . PRO A 1 292 ? 13.656 2.65 28.672 1 80.75 292 PRO A N 1
ATOM 2300 C CA . PRO A 1 292 ? 12.883 1.837 27.734 1 80.75 292 PRO A CA 1
ATOM 2301 C C . PRO A 1 292 ? 11.383 1.877 28 1 80.75 292 PRO A C 1
ATOM 2303 O O . PRO A 1 292 ? 10.586 1.476 27.156 1 80.75 292 PRO A O 1
ATOM 2306 N N . ARG A 1 293 ? 10.969 2.467 29.219 1 81.81 293 ARG A N 1
ATOM 2307 C CA . ARG A 1 293 ? 9.562 2.43 29.609 1 81.81 293 ARG A CA 1
ATOM 2308 C C . ARG A 1 293 ? 8.828 3.678 29.125 1 81.81 293 ARG A C 1
ATOM 2310 O O . ARG A 1 293 ? 7.598 3.717 29.125 1 81.81 293 ARG A O 1
ATOM 2317 N N . ASN A 1 294 ? 9.609 4.535 28.625 1 85.75 294 ASN A N 1
ATOM 2318 C CA . ASN A 1 294 ? 8.969 5.762 28.172 1 85.75 294 ASN A CA 1
ATOM 2319 C C . ASN A 1 294 ? 8.18 5.531 26.891 1 85.75 294 ASN A C 1
ATOM 2321 O O . ASN A 1 294 ? 8.594 4.762 26.016 1 85.75 294 ASN A O 1
ATOM 2325 N N . SER A 1 295 ? 7.09 6.285 26.781 1 86 295 SER A N 1
ATOM 2326 C CA . SER A 1 295 ? 6.176 6.086 25.672 1 86 295 SER A CA 1
ATOM 2327 C C . SER A 1 295 ? 6.832 6.457 24.344 1 86 295 SER A C 1
ATOM 2329 O O . SER A 1 295 ? 6.594 5.809 23.328 1 86 295 SER A O 1
ATOM 2331 N N . CYS A 1 296 ? 7.582 7.406 24.359 1 88.06 296 CYS A N 1
ATOM 2332 C CA . CYS A 1 296 ? 8.289 7.812 23.156 1 88.06 296 CYS A CA 1
ATOM 2333 C C . CYS A 1 296 ? 9.258 6.727 22.688 1 88.06 296 CYS A C 1
ATOM 2335 O O . CYS A 1 296 ? 9.273 6.359 21.516 1 88.06 296 CYS A O 1
ATOM 2337 N N . THR A 1 297 ? 10.016 6.238 23.625 1 89.25 297 THR A N 1
ATOM 2338 C CA . THR A 1 297 ? 10.977 5.18 23.344 1 89.25 297 THR A CA 1
ATOM 2339 C C . THR A 1 297 ? 10.266 3.934 22.812 1 89.25 297 THR A C 1
ATOM 2341 O O . THR A 1 297 ? 10.719 3.309 21.859 1 89.25 297 THR A O 1
ATOM 2344 N N . ARG A 1 298 ? 9.227 3.645 23.406 1 87.62 298 ARG A N 1
ATOM 2345 C CA . ARG A 1 298 ? 8.461 2.473 23 1 87.62 298 ARG A CA 1
ATOM 2346 C C . ARG A 1 298 ? 7.918 2.643 21.578 1 87.62 298 ARG A C 1
ATOM 2348 O O . ARG A 1 298 ? 7.918 1.696 20.797 1 87.62 298 ARG A O 1
ATOM 2355 N N . ALA A 1 299 ? 7.445 3.777 21.312 1 86.94 299 ALA A N 1
ATOM 2356 C CA . ALA A 1 299 ? 6.918 4.059 19.984 1 86.94 299 ALA A CA 1
ATOM 2357 C C . ALA A 1 299 ? 8 3.891 18.922 1 86.94 299 ALA A C 1
ATOM 2359 O O . ALA A 1 299 ? 7.773 3.238 17.906 1 86.94 299 ALA A O 1
ATOM 2360 N N . ILE A 1 300 ? 9.094 4.383 19.172 1 90.06 300 ILE A N 1
ATOM 2361 C CA . ILE A 1 300 ? 10.211 4.32 18.234 1 90.06 300 ILE A CA 1
ATOM 2362 C C . ILE A 1 300 ? 10.641 2.867 18.047 1 90.06 300 ILE A C 1
ATOM 2364 O O . ILE A 1 300 ? 10.844 2.412 16.906 1 90.06 300 ILE A O 1
ATOM 2368 N N . ARG A 1 301 ? 10.734 2.188 19.094 1 89.44 301 ARG A N 1
ATOM 2369 C CA . ARG A 1 301 ? 11.141 0.787 19.031 1 89.44 301 ARG A CA 1
ATOM 2370 C C . ARG A 1 301 ? 10.125 -0.046 18.25 1 89.44 301 ARG A C 1
ATOM 2372 O O . ARG A 1 301 ? 10.5 -0.953 17.516 1 89.44 301 ARG A O 1
ATOM 2379 N N . ARG A 1 302 ? 8.938 0.265 18.422 1 86.69 302 ARG A N 1
ATOM 2380 C CA . ARG A 1 302 ? 7.895 -0.449 17.703 1 86.69 302 ARG A CA 1
ATOM 2381 C C . ARG A 1 302 ? 7.992 -0.192 16.203 1 86.69 302 ARG A C 1
ATOM 2383 O O . ARG A 1 302 ? 7.859 -1.117 15.398 1 86.69 302 ARG A O 1
ATOM 2390 N N . LEU A 1 303 ? 8.219 1.001 15.898 1 88.81 303 LEU A N 1
ATOM 2391 C CA . LEU A 1 303 ? 8.289 1.372 14.484 1 88.81 303 LEU A CA 1
ATOM 2392 C C . LEU A 1 303 ? 9.523 0.764 13.828 1 88.81 303 LEU A C 1
ATOM 2394 O O . LEU A 1 303 ? 9.477 0.369 12.656 1 88.81 303 LEU A O 1
ATOM 2398 N N . LEU A 1 304 ? 10.555 0.606 14.562 1 93.31 304 LEU A N 1
ATOM 2399 C CA . LEU A 1 304 ? 11.812 0.107 14.023 1 93.31 304 LEU A CA 1
ATOM 2400 C C . LEU A 1 304 ? 11.984 -1.378 14.328 1 93.31 304 LEU A C 1
ATOM 2402 O O . LEU A 1 304 ? 13.086 -1.916 14.211 1 93.31 304 LEU A O 1
ATOM 2406 N N . GLN A 1 305 ? 10.953 -2.002 14.617 1 90.62 305 GLN A N 1
ATOM 2407 C CA . GLN A 1 305 ? 10.969 -3.393 15.062 1 90.62 305 GLN A CA 1
ATOM 2408 C C . GLN A 1 305 ? 11.633 -4.293 14.023 1 90.62 305 GLN A C 1
ATOM 2410 O O . GLN A 1 305 ? 12.344 -5.234 14.375 1 90.62 305 GLN A O 1
ATOM 2415 N N . PRO A 1 306 ? 11.477 -4.109 12.766 1 93.19 306 PRO A N 1
ATOM 2416 C CA . PRO A 1 306 ? 12.062 -5.02 11.773 1 93.19 306 PRO A CA 1
ATOM 2417 C C . PRO A 1 306 ? 13.578 -4.918 11.703 1 93.19 306 PRO A C 1
ATOM 2419 O O . PRO A 1 306 ? 14.234 -5.766 11.086 1 93.19 306 PRO A O 1
ATOM 2422 N N . PHE A 1 307 ? 14.109 -3.92 12.391 1 96.19 307 PHE A N 1
ATOM 2423 C CA . PHE A 1 307 ? 15.531 -3.645 12.203 1 96.19 307 PHE A CA 1
ATOM 2424 C C . PHE A 1 307 ? 16.266 -3.727 13.539 1 96.19 307 PHE A C 1
ATOM 2426 O O . PHE A 1 307 ? 15.688 -3.486 14.594 1 96.19 307 PHE A O 1
ATOM 2433 N N . ASP A 1 308 ? 17.516 -4.129 13.414 1 95.38 308 ASP A N 1
ATOM 2434 C CA . ASP A 1 308 ? 18.422 -3.961 14.531 1 95.38 308 ASP A CA 1
ATOM 2435 C C . ASP A 1 308 ? 18.938 -2.523 14.617 1 95.38 308 ASP A C 1
ATOM 2437 O O . ASP A 1 308 ? 19.844 -2.131 13.875 1 95.38 308 ASP A O 1
ATOM 2441 N N . ILE A 1 309 ? 18.469 -1.808 15.555 1 91.81 309 ILE A N 1
ATOM 2442 C CA . ILE A 1 309 ? 18.719 -0.374 15.664 1 91.81 309 ILE A CA 1
ATOM 2443 C C . ILE A 1 309 ? 20.219 -0.12 15.797 1 91.81 309 ILE A C 1
ATOM 2445 O O . ILE A 1 309 ? 20.734 0.855 15.258 1 91.81 309 ILE A O 1
ATOM 2449 N N . GLU A 1 310 ? 20.922 -0.935 16.438 1 89.75 310 GLU A N 1
ATOM 2450 C CA . GLU A 1 310 ? 22.359 -0.772 16.656 1 89.75 310 GLU A CA 1
ATOM 2451 C C . GLU A 1 310 ? 23.141 -0.949 15.359 1 89.75 310 GLU A C 1
ATOM 2453 O O . GLU A 1 310 ? 24.312 -0.565 15.281 1 89.75 310 GLU A O 1
ATOM 2458 N N . GLY A 1 311 ? 22.5 -1.525 14.438 1 91.94 311 GLY A N 1
ATOM 2459 C CA . GLY A 1 311 ? 23.156 -1.775 13.164 1 91.94 311 GLY A CA 1
ATOM 2460 C C . GLY A 1 311 ? 23.188 -0.562 12.258 1 91.94 311 GLY A C 1
ATOM 2461 O O . GLY A 1 311 ? 23.922 -0.537 11.266 1 91.94 311 GLY A O 1
ATOM 2462 N N . PHE A 1 312 ? 22.406 0.418 12.609 1 92.88 312 PHE A N 1
ATOM 2463 C CA . PHE A 1 312 ? 22.422 1.631 11.805 1 92.88 312 PHE A CA 1
ATOM 2464 C C . PHE A 1 312 ? 23.703 2.428 12.055 1 92.88 312 PHE A C 1
ATOM 2466 O O . PHE A 1 312 ? 24.203 2.469 13.18 1 92.88 312 PHE A O 1
ATOM 2473 N N . GLU A 1 313 ? 24.141 3.031 10.945 1 89.38 313 GLU A N 1
ATOM 2474 C CA . GLU A 1 313 ? 25.297 3.924 11.094 1 89.38 313 GLU A CA 1
ATOM 2475 C C . GLU A 1 313 ? 24.922 5.164 11.906 1 89.38 313 GLU A C 1
ATOM 2477 O O . GLU A 1 313 ? 23.828 5.707 11.75 1 89.38 313 GLU A O 1
ATOM 2482 N N . PRO A 1 314 ? 25.859 5.562 12.688 1 85.44 314 PRO A N 1
ATOM 2483 C CA . PRO A 1 314 ? 25.578 6.77 13.469 1 85.44 314 PRO A CA 1
ATOM 2484 C C . PRO A 1 314 ? 25.281 7.984 12.586 1 85.44 314 PRO A C 1
ATOM 2486 O O . PRO A 1 314 ? 25.922 8.164 11.547 1 85.44 314 PRO A O 1
ATOM 2489 N N . ARG A 1 315 ? 24.375 8.75 13.008 1 86.69 315 ARG A N 1
ATOM 2490 C CA . ARG A 1 315 ? 24.016 10.023 12.398 1 86.69 315 ARG A CA 1
ATOM 2491 C C . ARG A 1 315 ? 23.438 9.82 11 1 86.69 315 ARG A C 1
ATOM 2493 O O . ARG A 1 315 ? 23.594 10.68 10.125 1 86.69 315 ARG A O 1
ATOM 2500 N N . ARG A 1 316 ? 22.875 8.703 10.828 1 91.81 316 ARG A N 1
ATOM 2501 C CA . ARG A 1 316 ? 22.297 8.445 9.516 1 91.81 316 ARG A CA 1
ATOM 2502 C C . ARG A 1 316 ? 20.859 7.957 9.641 1 91.81 316 ARG A C 1
ATOM 2504 O O . ARG A 1 316 ? 20.25 7.535 8.656 1 91.81 316 ARG A O 1
ATOM 2511 N N . LEU A 1 317 ? 20.453 7.871 10.836 1 94.56 317 LEU A N 1
ATOM 2512 C CA . LEU A 1 317 ? 19.047 7.59 11.141 1 94.56 317 LEU A CA 1
ATOM 2513 C C . LEU A 1 317 ? 18.344 8.836 11.656 1 94.56 317 LEU A C 1
ATOM 2515 O O . LEU A 1 317 ? 18.781 9.461 12.617 1 94.56 317 LEU A O 1
ATOM 2519 N N . TYR A 1 318 ? 17.25 9.188 10.977 1 94.88 318 TYR A N 1
ATOM 2520 C CA . TYR A 1 318 ? 16.547 10.43 11.281 1 94.88 318 TYR A CA 1
ATOM 2521 C C . TYR A 1 318 ? 15.102 10.164 11.664 1 94.88 318 TYR A C 1
ATOM 2523 O O . TYR A 1 318 ? 14.453 9.281 11.086 1 94.88 318 TYR A O 1
ATOM 2531 N N . LEU A 1 319 ? 14.633 10.914 12.562 1 94.5 319 LEU A N 1
ATOM 2532 C CA . LEU A 1 319 ? 13.25 10.867 13.023 1 94.5 319 LEU A CA 1
ATOM 2533 C C . LEU A 1 319 ? 12.57 12.219 12.852 1 94.5 319 LEU A C 1
ATOM 2535 O O . LEU A 1 319 ? 13.164 13.258 13.148 1 94.5 319 LEU A O 1
ATOM 2539 N N . ASP A 1 320 ? 11.43 12.211 12.312 1 94.31 320 ASP A N 1
ATOM 2540 C CA . ASP A 1 320 ? 10.555 13.383 12.352 1 94.31 320 ASP A CA 1
ATOM 2541 C C . ASP A 1 320 ? 9.547 13.273 13.5 1 94.31 320 ASP A C 1
ATOM 2543 O O . ASP A 1 320 ? 8.617 12.469 13.445 1 94.31 320 ASP A O 1
ATOM 2547 N N . ILE A 1 321 ? 9.766 14.055 14.461 1 93.69 321 ILE A N 1
ATOM 2548 C CA . ILE A 1 321 ? 8.891 14.062 15.625 1 93.69 321 ILE A CA 1
ATOM 2549 C C . ILE A 1 321 ? 8.117 15.375 15.68 1 93.69 321 ILE A C 1
ATOM 2551 O O . ILE A 1 321 ? 8.664 16.438 15.383 1 93.69 321 ILE A O 1
ATOM 2555 N N . ALA A 1 322 ? 6.867 15.242 16 1 93.88 322 ALA A N 1
ATOM 2556 C CA . ALA A 1 322 ? 6.035 16.438 16.078 1 93.88 322 ALA A CA 1
ATOM 2557 C C . ALA A 1 322 ? 5.293 16.516 17.406 1 93.88 322 ALA A C 1
ATOM 2559 O O . ALA A 1 322 ? 4.887 15.5 17.953 1 93.88 322 ALA A O 1
ATOM 2560 N N . THR A 1 323 ? 5.195 17.688 17.891 1 94.56 323 THR A N 1
ATOM 2561 C CA . THR A 1 323 ? 4.348 18.031 19.031 1 94.56 323 THR A CA 1
ATOM 2562 C C . THR A 1 323 ? 3.164 18.875 18.594 1 94.56 323 THR A C 1
ATOM 2564 O O . THR A 1 323 ? 3.348 19.969 18.062 1 94.56 323 THR A O 1
ATOM 2567 N N . THR A 1 324 ? 2.037 18.375 18.828 1 93 324 THR A N 1
ATOM 2568 C CA . THR A 1 324 ? 0.818 19.109 18.516 1 93 324 THR A CA 1
ATOM 2569 C C . THR A 1 324 ? 0.243 19.75 19.781 1 93 324 THR A C 1
ATOM 2571 O O . THR A 1 324 ? 0.056 19.094 20.797 1 93 324 THR A O 1
ATOM 2574 N N . VAL A 1 325 ? -0.009 21 19.672 1 94.94 325 VAL A N 1
ATOM 2575 C CA . VAL A 1 325 ? -0.591 21.75 20.766 1 94.94 325 VAL A CA 1
ATOM 2576 C C . VAL A 1 325 ? -2.006 22.203 20.406 1 94.94 325 VAL A C 1
ATOM 2578 O O . VAL A 1 325 ? -2.211 22.875 19.391 1 94.94 325 VAL A O 1
ATOM 2581 N N . SER A 1 326 ? -2.932 21.812 21.219 1 92.69 326 SER A N 1
ATOM 2582 C CA . SER A 1 326 ? -4.324 22.234 21.078 1 92.69 326 SER A CA 1
ATOM 2583 C C . SER A 1 326 ? -4.844 22.859 22.359 1 92.69 326 SER A C 1
ATOM 2585 O O . SER A 1 326 ? -4.227 22.734 23.422 1 92.69 326 SER A O 1
ATOM 2587 N N . ALA A 1 327 ? -5.934 23.609 22.188 1 93.12 327 ALA A N 1
ATOM 2588 C CA . ALA A 1 327 ? -6.461 24.312 23.344 1 93.12 327 ALA A CA 1
ATOM 2589 C C . ALA A 1 327 ? -7.984 24.328 23.344 1 93.12 327 ALA A C 1
ATOM 2591 O O . ALA A 1 327 ? -8.609 24.141 22.297 1 93.12 327 ALA A O 1
ATOM 2592 N N . SER A 1 328 ? -8.492 24.438 24.578 1 90.81 328 SER A N 1
ATOM 2593 C CA . SER A 1 328 ? -9.938 24.594 24.781 1 90.81 328 SER A CA 1
ATOM 2594 C C . SER A 1 328 ? -10.242 25.562 25.906 1 90.81 328 SER A C 1
ATOM 2596 O O . SER A 1 328 ? -9.391 25.812 26.766 1 90.81 328 SER A O 1
ATOM 2598 N N . ILE A 1 329 ? -11.375 26.141 25.828 1 88.62 329 ILE A N 1
ATOM 2599 C CA . ILE A 1 329 ? -11.875 26.984 26.906 1 88.62 329 ILE A CA 1
ATOM 2600 C C . ILE A 1 329 ? -13.195 26.422 27.422 1 88.62 329 ILE A C 1
ATOM 2602 O O . ILE A 1 329 ? -13.898 25.703 26.719 1 88.62 329 ILE A O 1
ATOM 2606 N N . THR A 1 330 ? -13.352 26.672 28.656 1 87.31 330 THR A N 1
ATOM 2607 C CA . THR A 1 330 ? -14.625 26.266 29.234 1 87.31 330 THR A CA 1
ATOM 2608 C C . THR A 1 330 ? -15.625 27.422 29.219 1 87.31 330 THR A C 1
ATOM 2610 O O . THR A 1 330 ? -15.367 28.484 29.766 1 87.31 330 THR A O 1
ATOM 2613 N N . VAL A 1 331 ? -16.688 27.234 28.469 1 82.56 331 VAL A N 1
ATOM 2614 C CA . VAL A 1 331 ? -17.797 28.188 28.438 1 82.56 331 VAL A CA 1
ATOM 2615 C C . VAL A 1 331 ? -19.078 27.484 28.922 1 82.56 331 VAL A C 1
ATOM 2617 O O . VAL A 1 331 ? -19.5 26.484 28.344 1 82.56 331 VAL A O 1
ATOM 2620 N N . ASP A 1 332 ? -19.75 28.062 29.953 1 86.31 332 ASP A N 1
ATOM 2621 C CA . ASP A 1 332 ? -20.984 27.531 30.516 1 86.31 332 ASP A CA 1
ATOM 2622 C C . ASP A 1 332 ? -20.844 26.047 30.859 1 86.31 332 ASP A C 1
ATOM 2624 O O . ASP A 1 332 ? -21.734 25.25 30.562 1 86.31 332 ASP A O 1
ATOM 2628 N N . GLY A 1 333 ? -19.641 25.641 31.328 1 83.81 333 GLY A N 1
ATOM 2629 C CA . GLY A 1 333 ? -19.406 24.281 31.812 1 83.81 333 GLY A CA 1
ATOM 2630 C C . GLY A 1 333 ? -19.031 23.312 30.719 1 83.81 333 GLY A C 1
ATOM 2631 O O . GLY A 1 333 ? -18.734 22.141 30.984 1 83.81 333 GLY A O 1
ATOM 2632 N N . GLU A 1 334 ? -19.047 23.781 29.547 1 84.25 334 GLU A N 1
ATOM 2633 C CA . GLU A 1 334 ? -18.688 22.922 28.438 1 84.25 334 GLU A CA 1
ATOM 2634 C C . GLU A 1 334 ? -17.344 23.328 27.844 1 84.25 334 GLU A C 1
ATOM 2636 O O . GLU A 1 334 ? -17.047 24.516 27.719 1 84.25 334 GLU A O 1
ATOM 2641 N N . GLU A 1 335 ? -16.562 22.344 27.609 1 84.25 335 GLU A N 1
ATOM 2642 C CA . GLU A 1 335 ? -15.273 22.594 26.969 1 84.25 335 GLU A CA 1
ATOM 2643 C C . GLU A 1 335 ? -15.422 22.797 25.469 1 84.25 335 GLU A C 1
ATOM 2645 O O . GLU A 1 335 ? -16.016 21.969 24.781 1 84.25 335 GLU A O 1
ATOM 2650 N N . ARG A 1 336 ? -14.898 23.922 25.062 1 83.44 336 ARG A N 1
ATOM 2651 C CA . ARG A 1 336 ? -14.961 24.266 23.641 1 83.44 336 ARG A CA 1
ATOM 2652 C C . ARG A 1 336 ? -13.562 24.406 23.047 1 83.44 336 ARG A C 1
ATOM 2654 O O . ARG A 1 336 ? -12.766 25.219 23.531 1 83.44 336 ARG A O 1
ATOM 2661 N N . PRO A 1 337 ? -13.312 23.688 22.016 1 87.75 337 PRO A N 1
ATOM 2662 C CA . PRO A 1 337 ? -12.008 23.844 21.375 1 87.75 337 PRO A CA 1
ATOM 2663 C C . PRO A 1 337 ? -11.859 25.203 20.688 1 87.75 337 PRO A C 1
ATOM 2665 O O . PRO A 1 337 ? -12.836 25.766 20.172 1 87.75 337 PRO A O 1
ATOM 2668 N N . VAL A 1 338 ? -10.641 25.688 20.688 1 90.38 338 VAL A N 1
ATOM 2669 C CA . VAL A 1 338 ? -10.359 27 20.078 1 90.38 338 VAL A CA 1
ATOM 2670 C C . VAL A 1 338 ? -9.203 26.875 19.094 1 90.38 338 VAL A C 1
ATOM 2672 O O . VAL A 1 338 ? -8.523 25.844 19.047 1 90.38 338 VAL A O 1
ATOM 2675 N N . SER A 1 339 ? -9.039 27.906 18.312 1 92.44 339 SER A N 1
ATOM 2676 C CA . SER A 1 339 ? -7.984 27.922 17.312 1 92.44 339 SER A CA 1
ATOM 2677 C C . SER A 1 339 ? -6.746 28.656 17.812 1 92.44 339 SER A C 1
ATOM 2679 O O . SER A 1 339 ? -6.848 29.734 18.406 1 92.44 339 SER A O 1
ATOM 2681 N N . LEU A 1 340 ? -5.641 28.016 17.578 1 94.12 340 LEU A N 1
ATOM 2682 C CA . LEU A 1 340 ? -4.359 28.594 17.969 1 94.12 340 LEU A CA 1
ATOM 2683 C C . LEU A 1 340 ? -3.578 29.047 16.734 1 94.12 340 LEU A C 1
ATOM 2685 O O . LEU A 1 340 ? -3.715 28.484 15.656 1 94.12 340 LEU A O 1
ATOM 2689 N N . PHE A 1 341 ? -2.75 30.094 16.953 1 94 341 PHE A N 1
ATOM 2690 C CA . PHE A 1 341 ? -1.866 30.625 15.922 1 94 341 PHE A CA 1
ATOM 2691 C C . PHE A 1 341 ? -0.512 31 16.516 1 94 341 PHE A C 1
ATOM 2693 O O . PHE A 1 341 ? -0.41 31.312 17.703 1 94 341 PHE A O 1
ATOM 2700 N N . VAL A 1 342 ? 0.441 31.031 15.625 1 96.06 342 VAL A N 1
ATOM 2701 C CA . VAL A 1 342 ? 1.797 31.344 16.062 1 96.06 342 VAL A CA 1
ATOM 2702 C C . VAL A 1 342 ? 2.127 32.781 15.727 1 96.06 342 VAL A C 1
ATOM 2704 O O . VAL A 1 342 ? 1.88 33.25 14.602 1 96.06 342 VAL A O 1
ATOM 2707 N N . LYS A 1 343 ? 2.729 33.469 16.688 1 94.75 343 LYS A N 1
ATOM 2708 C CA . LYS A 1 343 ? 3.221 34.812 16.453 1 94.75 343 LYS A CA 1
ATOM 2709 C C . LYS A 1 343 ? 4.555 34.812 15.719 1 94.75 343 LYS A C 1
ATOM 2711 O O . LYS A 1 343 ? 5.52 34.188 16.188 1 94.75 343 LYS A O 1
ATOM 2716 N N . THR A 1 344 ? 4.629 35.594 14.656 1 94.44 344 THR A N 1
ATOM 2717 C CA . THR A 1 344 ? 5.832 35.594 13.828 1 94.44 344 THR A CA 1
ATOM 2718 C C . THR A 1 344 ? 7 36.219 14.57 1 94.44 344 THR A C 1
ATOM 2720 O O . THR A 1 344 ? 8.164 35.875 14.328 1 94.44 344 THR A O 1
ATOM 2723 N N . GLU A 1 345 ? 6.723 37.156 15.438 1 93.31 345 GLU A N 1
ATOM 2724 C CA . GLU A 1 345 ? 7.77 37.844 16.172 1 93.31 345 GLU A CA 1
ATOM 2725 C C . GLU A 1 345 ? 8.57 36.906 17.047 1 93.31 345 GLU A C 1
ATOM 2727 O O . GLU A 1 345 ? 9.719 37.188 17.406 1 93.31 345 GLU A O 1
ATOM 2732 N N . TYR A 1 346 ? 8.047 35.75 17.312 1 96.5 346 TYR A N 1
ATOM 2733 C CA . TYR A 1 346 ? 8.727 34.812 18.219 1 96.5 346 TYR A CA 1
ATOM 2734 C C . TYR A 1 346 ? 9.359 33.688 17.438 1 96.5 346 TYR A C 1
ATOM 2736 O O . TYR A 1 346 ? 9.852 32.719 18.031 1 96.5 346 TYR A O 1
ATOM 2744 N N . HIS A 1 347 ? 9.383 33.719 16.141 1 97.69 347 HIS A N 1
ATOM 2745 C CA . HIS A 1 347 ? 10.031 32.688 15.328 1 97.69 347 HIS A CA 1
ATOM 2746 C C . HIS A 1 347 ? 11.469 32.469 15.766 1 97.69 347 HIS A C 1
ATOM 2748 O O . HIS A 1 347 ? 11.914 31.328 15.898 1 97.69 347 HIS A O 1
ATOM 2754 N N . PRO A 1 348 ? 12.203 33.531 16.031 1 97.75 348 PRO A N 1
ATOM 2755 C CA . PRO A 1 348 ? 13.586 33.312 16.469 1 97.75 348 PRO A CA 1
ATOM 2756 C C . PRO A 1 348 ? 13.672 32.469 17.75 1 97.75 348 PRO A C 1
ATOM 2758 O O . PRO A 1 348 ? 14.516 31.594 17.859 1 97.75 348 PRO A O 1
ATOM 2761 N N . GLN A 1 349 ? 12.797 32.75 18.703 1 97.19 349 GLN A N 1
ATOM 2762 C CA . GLN A 1 349 ? 12.797 32 19.969 1 97.19 349 GLN A CA 1
ATOM 2763 C C . GLN A 1 349 ? 12.422 30.547 19.75 1 97.19 349 GLN A C 1
ATOM 2765 O O . GLN A 1 349 ? 12.984 29.641 20.391 1 97.19 349 GLN A O 1
ATOM 2770 N N . ILE A 1 350 ? 11.477 30.359 18.906 1 97.44 350 ILE A N 1
ATOM 2771 C CA . ILE A 1 350 ? 11.047 29 18.594 1 97.44 350 ILE A CA 1
ATOM 2772 C C . ILE A 1 350 ? 12.188 28.25 17.922 1 97.44 350 ILE A C 1
ATOM 2774 O O . ILE A 1 350 ? 12.492 27.109 18.297 1 97.44 350 ILE A O 1
ATOM 2778 N N . MET A 1 351 ? 12.828 28.891 16.969 1 96.25 351 MET A N 1
ATOM 2779 C CA . MET A 1 351 ? 13.984 28.281 16.312 1 96.25 351 MET A CA 1
ATOM 2780 C C . MET A 1 351 ? 15.07 27.938 17.328 1 96.25 351 MET A C 1
ATOM 2782 O O . MET A 1 351 ? 15.602 26.828 17.312 1 96.25 351 MET A O 1
ATOM 2786 N N . ASN A 1 352 ? 15.344 28.906 18.141 1 95.5 352 ASN A N 1
ATOM 2787 C CA . ASN A 1 352 ? 16.344 28.688 19.172 1 95.5 352 ASN A CA 1
ATOM 2788 C C . ASN A 1 352 ? 15.984 27.5 20.062 1 95.5 352 ASN A C 1
ATOM 2790 O O . ASN A 1 352 ? 16.844 26.656 20.359 1 95.5 352 ASN A O 1
ATOM 2794 N N . HIS A 1 353 ? 14.789 27.406 20.453 1 94.75 353 HIS A N 1
ATOM 2795 C CA . HIS A 1 353 ? 14.32 26.375 21.375 1 94.75 353 HIS A CA 1
ATOM 2796 C C . HIS A 1 353 ? 14.469 24.984 20.75 1 94.75 353 HIS A C 1
ATOM 2798 O O . HIS A 1 353 ? 14.938 24.062 21.406 1 94.75 353 HIS A O 1
ATOM 2804 N N . PHE A 1 354 ? 14.109 24.812 19.516 1 93.94 354 PHE A N 1
ATOM 2805 C CA . PHE A 1 354 ? 14 23.484 18.906 1 93.94 354 PHE A CA 1
ATOM 2806 C C . PHE A 1 354 ? 15.328 23.078 18.266 1 93.94 354 PHE A C 1
ATOM 2808 O O . PHE A 1 354 ? 15.625 21.891 18.156 1 93.94 354 PHE A O 1
ATOM 2815 N N . THR A 1 355 ? 16.109 24 17.891 1 92.81 355 THR A N 1
ATOM 2816 C CA . THR A 1 355 ? 17.328 23.641 17.172 1 92.81 355 THR A CA 1
ATOM 2817 C C . THR A 1 355 ? 18.562 23.812 18.047 1 92.81 355 THR A C 1
ATOM 2819 O O . THR A 1 355 ? 19.625 23.281 17.75 1 92.81 355 THR A O 1
ATOM 2822 N N . GLY A 1 356 ? 18.453 24.641 19.016 1 90.69 356 GLY A N 1
ATOM 2823 C CA . GLY A 1 356 ? 19.594 24.953 19.875 1 90.69 356 GLY A CA 1
ATOM 2824 C C . GLY A 1 356 ? 20.531 25.984 19.266 1 90.69 356 GLY A C 1
ATOM 2825 O O . GLY A 1 356 ? 21.594 26.266 19.812 1 90.69 356 GLY A O 1
ATOM 2826 N N . MET A 1 357 ? 20.172 26.516 18.172 1 93.25 357 MET A N 1
ATOM 2827 C CA . MET A 1 357 ? 21 27.531 17.531 1 93.25 357 MET A CA 1
ATOM 2828 C C . MET A 1 357 ? 21.016 28.812 18.359 1 93.25 357 MET A C 1
ATOM 2830 O O . MET A 1 357 ? 20.047 29.141 19.031 1 93.25 357 MET A O 1
ATOM 2834 N N . PRO A 1 358 ? 22.078 29.531 18.297 1 94.25 358 PRO A N 1
ATOM 2835 C CA . PRO A 1 358 ? 22.141 30.766 19.094 1 94.25 358 PRO A CA 1
ATOM 2836 C C . PRO A 1 358 ? 21.031 31.75 18.734 1 94.25 358 PRO A C 1
ATOM 2838 O O . PRO A 1 358 ? 20.734 31.953 17.547 1 94.25 358 PRO A O 1
ATOM 2841 N N . ILE A 1 359 ? 20.516 32.406 19.75 1 96.25 359 ILE A N 1
ATOM 2842 C CA . ILE A 1 359 ? 19.344 33.281 19.594 1 96.25 359 ILE A CA 1
ATOM 2843 C C . ILE A 1 359 ? 19.688 34.438 18.656 1 96.25 359 ILE A C 1
ATOM 2845 O O . ILE A 1 359 ? 18.859 34.875 17.859 1 96.25 359 ILE A O 1
ATOM 2849 N N . ASN A 1 360 ? 20.938 34.906 18.703 1 96.62 360 ASN A N 1
ATOM 2850 C CA . ASN A 1 360 ? 21.344 36 17.844 1 96.62 360 ASN A CA 1
ATOM 2851 C C . ASN A 1 360 ? 21.312 35.625 16.375 1 96.62 360 ASN A C 1
ATOM 2853 O O . ASN A 1 360 ? 20.922 36.438 15.523 1 96.62 360 ASN A O 1
ATOM 2857 N N . ASP A 1 361 ? 21.688 34.5 16.078 1 95.19 361 ASP A N 1
ATOM 2858 C CA . ASP A 1 361 ? 21.641 34 14.711 1 95.19 361 ASP A CA 1
ATOM 2859 C C . ASP A 1 361 ? 20.188 33.812 14.242 1 95.19 361 ASP A C 1
ATOM 2861 O O . ASP A 1 361 ? 19.844 34.219 13.125 1 95.19 361 ASP A O 1
ATOM 2865 N N . CYS A 1 362 ? 19.391 33.281 15.109 1 96.38 362 CYS A N 1
ATOM 2866 C CA . CYS A 1 362 ? 17.984 33.062 14.773 1 96.38 362 CYS A CA 1
ATOM 2867 C C . CYS A 1 362 ? 17.297 34.406 14.453 1 96.38 362 CYS A C 1
ATOM 2869 O O . CYS A 1 362 ? 16.516 34.469 13.508 1 96.38 362 CYS A O 1
ATOM 2871 N N . GLU A 1 363 ? 17.625 35.406 15.211 1 97.31 363 GLU A N 1
ATOM 2872 C CA . GLU A 1 363 ? 17.062 36.75 14.977 1 97.31 363 GLU A CA 1
ATOM 2873 C C . GLU A 1 363 ? 17.531 37.312 13.641 1 97.31 363 GLU A C 1
ATOM 2875 O O . GLU A 1 363 ? 16.734 37.875 12.898 1 97.31 363 GLU A O 1
ATOM 2880 N N . LEU A 1 364 ? 18.766 37.094 13.391 1 96.62 364 LEU A N 1
ATOM 2881 C CA . LEU A 1 364 ? 19.328 37.562 12.125 1 96.62 364 LEU A CA 1
ATOM 2882 C C . LEU A 1 364 ? 18.656 36.875 10.945 1 96.62 364 LEU A C 1
ATOM 2884 O O . LEU A 1 364 ? 18.266 37.531 9.977 1 96.62 364 LEU A O 1
ATOM 2888 N N . TRP A 1 365 ? 18.531 35.562 11.039 1 95.75 365 TRP A N 1
ATOM 2889 C CA . TRP A 1 365 ? 17.938 34.781 9.961 1 95.75 365 TRP A CA 1
ATOM 2890 C C . TRP A 1 365 ? 16.484 35.219 9.734 1 95.75 365 TRP A C 1
ATOM 2892 O O . TRP A 1 365 ? 16.031 35.312 8.594 1 95.75 365 TRP A O 1
ATOM 2902 N N . ALA A 1 366 ? 15.734 35.406 10.773 1 95.56 366 ALA A N 1
ATOM 2903 C CA . ALA A 1 366 ? 14.328 35.781 10.664 1 95.56 366 ALA A CA 1
ATOM 2904 C C . ALA A 1 366 ? 14.188 37.156 10.031 1 95.56 366 ALA A C 1
ATOM 2906 O O . ALA A 1 366 ? 13.266 37.406 9.25 1 95.56 366 ALA A O 1
ATOM 2907 N N . ARG A 1 367 ? 15.086 38.031 10.359 1 94.38 367 ARG A N 1
ATOM 2908 C CA . ARG A 1 367 ? 15.039 39.375 9.852 1 94.38 367 ARG A CA 1
ATOM 2909 C C . ARG A 1 367 ? 15.43 39.438 8.383 1 94.38 367 ARG A C 1
ATOM 2911 O O . ARG A 1 367 ? 14.859 40.219 7.609 1 94.38 367 ARG A O 1
ATOM 2918 N N . THR A 1 368 ? 16.359 38.594 7.992 1 94.25 368 THR A N 1
ATOM 2919 C CA . THR A 1 368 ? 16.922 38.688 6.648 1 94.25 368 THR A CA 1
ATOM 2920 C C . THR A 1 368 ? 16.344 37.594 5.75 1 94.25 368 THR A C 1
ATOM 2922 O O . THR A 1 368 ? 16.688 37.5 4.566 1 94.25 368 THR A O 1
ATOM 2925 N N . SER A 1 369 ? 15.5 36.812 6.352 1 92.12 369 SER A N 1
ATOM 2926 C CA . SER A 1 369 ? 14.977 35.656 5.605 1 92.12 369 SER A CA 1
ATOM 2927 C C . SER A 1 369 ? 16.109 34.844 4.988 1 92.12 369 SER A C 1
ATOM 2929 O O . SER A 1 369 ? 16.094 34.594 3.781 1 92.12 369 SER A O 1
ATOM 2931 N N . SER A 1 370 ? 17.031 34.531 5.816 1 92.69 370 SER A N 1
ATOM 2932 C CA . SER A 1 370 ? 18.203 33.781 5.391 1 92.69 370 SER A CA 1
ATOM 2933 C C . SER A 1 370 ? 18.484 32.594 6.328 1 92.69 370 SER A C 1
ATOM 2935 O O . SER A 1 370 ? 17.641 32.219 7.141 1 92.69 370 SER A O 1
ATOM 2937 N N . GLY A 1 371 ? 19.531 31.906 6.055 1 90.38 371 GLY A N 1
ATOM 2938 C CA . GLY A 1 371 ? 19.953 30.828 6.93 1 90.38 371 GLY A CA 1
ATOM 2939 C C . GLY A 1 371 ? 19.016 29.641 6.914 1 90.38 371 GLY A C 1
ATOM 2940 O O . GLY A 1 371 ? 18.906 28.922 7.91 1 90.38 371 GLY A O 1
ATOM 2941 N N . GLY A 1 372 ? 18.297 29.547 5.945 1 91.38 372 GLY A N 1
ATOM 2942 C CA . GLY A 1 372 ? 17.375 28.422 5.816 1 91.38 372 GLY A CA 1
ATOM 2943 C C . GLY A 1 372 ? 16 28.703 6.402 1 91.38 372 GLY A C 1
ATOM 2944 O O . GLY A 1 372 ? 15.148 27.812 6.445 1 91.38 372 GLY A O 1
ATOM 2945 N N . TYR A 1 373 ? 15.852 29.906 6.879 1 94.75 373 TYR A N 1
ATOM 2946 C CA . TYR A 1 373 ? 14.578 30.312 7.477 1 94.75 373 TYR A CA 1
ATOM 2947 C C . TYR A 1 373 ? 13.594 30.766 6.41 1 94.75 373 TYR A C 1
ATOM 2949 O O . TYR A 1 373 ? 13.984 31.438 5.449 1 94.75 373 TYR A O 1
ATOM 2957 N N . SER A 1 374 ? 12.367 30.328 6.566 1 94 374 SER A N 1
ATOM 2958 C CA . SER A 1 374 ? 11.266 30.844 5.758 1 94 374 SER A CA 1
ATOM 2959 C C . SER A 1 374 ? 9.992 30.969 6.582 1 94 374 SER A C 1
ATOM 2961 O O . SER A 1 374 ? 9.688 30.109 7.402 1 94 374 SER A O 1
ATOM 2963 N N . LYS A 1 375 ? 9.352 32.062 6.297 1 93.12 375 LYS A N 1
ATOM 2964 C CA . LYS A 1 375 ? 8.055 32.281 6.918 1 93.12 375 LYS A CA 1
ATOM 2965 C C . LYS A 1 375 ? 6.926 31.734 6.066 1 93.12 375 LYS A C 1
ATOM 2967 O O . LYS A 1 375 ? 6.922 31.891 4.844 1 93.12 375 LYS A O 1
ATOM 2972 N N . ASP A 1 376 ? 6.094 30.984 6.746 1 88.56 376 ASP A N 1
ATOM 2973 C CA . ASP A 1 376 ? 4.891 30.516 6.074 1 88.56 376 ASP A CA 1
ATOM 2974 C C . ASP A 1 376 ? 3.682 31.375 6.441 1 88.56 376 ASP A C 1
ATOM 2976 O O . ASP A 1 376 ? 3.057 31.156 7.484 1 88.56 376 ASP A O 1
ATOM 2980 N N . GLU A 1 377 ? 3.338 32.156 5.555 1 82.88 377 GLU A N 1
ATOM 2981 C CA . GLU A 1 377 ? 2.256 33.094 5.824 1 82.88 377 GLU A CA 1
ATOM 2982 C C . GLU A 1 377 ? 0.902 32.406 5.84 1 82.88 377 GLU A C 1
ATOM 2984 O O . GLU A 1 377 ? 0.684 31.453 5.086 1 82.88 377 GLU A O 1
ATOM 2989 N N . ASP A 1 378 ? 0.153 32.875 6.824 1 76.25 378 ASP A N 1
ATOM 2990 C CA . ASP A 1 378 ? -1.198 32.344 6.953 1 76.25 378 ASP A CA 1
ATOM 2991 C C . ASP A 1 378 ? -2.244 33.406 6.688 1 76.25 378 ASP A C 1
ATOM 2993 O O . ASP A 1 378 ? -2.318 34.406 7.414 1 76.25 378 ASP A O 1
ATOM 2997 N N . ALA A 1 379 ? -3.135 33.281 5.793 1 76.12 379 ALA A N 1
ATOM 2998 C CA . ALA A 1 379 ? -4.293 34.125 5.5 1 76.12 379 ALA A CA 1
ATOM 2999 C C . ALA A 1 379 ? -3.891 35.594 5.379 1 76.12 379 ALA A C 1
ATOM 3001 O O . ALA A 1 379 ? -4.625 36.469 5.816 1 76.12 379 ALA A O 1
ATOM 3002 N N . HIS A 1 380 ? -2.656 35.844 4.996 1 76.19 380 HIS A N 1
ATOM 3003 C CA . HIS A 1 380 ? -2.127 37.188 4.777 1 76.19 380 HIS A CA 1
ATOM 3004 C C . HIS A 1 380 ? -2.021 37.938 6.09 1 76.19 380 HIS A C 1
ATOM 3006 O O . HIS A 1 380 ? -1.991 39.188 6.086 1 76.19 380 HIS A O 1
ATOM 3012 N N . LEU A 1 381 ? -2.115 37.219 7.16 1 81.69 381 LEU A N 1
ATOM 3013 C CA . LEU A 1 381 ? -1.875 37.844 8.453 1 81.69 381 LEU A CA 1
ATOM 3014 C C . LEU A 1 381 ? -0.382 37.938 8.758 1 81.69 381 LEU A C 1
ATOM 3016 O O . LEU A 1 381 ? 0.208 36.938 9.219 1 81.69 381 LEU A O 1
ATOM 3020 N N . GLY A 1 382 ? 0.155 39 8.555 1 80.38 382 GLY A N 1
ATOM 3021 C CA . GLY A 1 382 ? 1.596 39.188 8.633 1 80.38 382 GLY A CA 1
ATOM 3022 C C . GLY A 1 382 ? 2.16 38.844 10 1 80.38 382 GLY A C 1
ATOM 3023 O O . GLY A 1 382 ? 3.293 38.375 10.109 1 80.38 382 GLY A O 1
ATOM 3024 N N . SER A 1 383 ? 1.368 39.125 11.055 1 88.81 383 SER A N 1
ATOM 3025 C CA . SER A 1 383 ? 1.854 38.906 12.414 1 88.81 383 SER A CA 1
ATOM 3026 C C . SER A 1 383 ? 1.691 37.469 12.844 1 88.81 383 SER A C 1
ATOM 3028 O O . SER A 1 383 ? 2.174 37.062 13.914 1 88.81 383 SER A O 1
ATOM 3030 N N . LEU A 1 384 ? 0.988 36.719 12.016 1 91.88 384 LEU A N 1
ATOM 3031 C CA . LEU A 1 384 ? 0.76 35.312 12.312 1 91.88 384 LEU A CA 1
ATOM 3032 C C . LEU A 1 384 ? 1.255 34.438 11.164 1 91.88 384 LEU A C 1
ATOM 3034 O O . LEU A 1 384 ? 1.132 34.781 10 1 91.88 384 LEU A O 1
ATOM 3038 N N . GLY A 1 385 ? 1.852 33.344 11.578 1 92.88 385 GLY A N 1
ATOM 3039 C CA . GLY A 1 385 ? 2.309 32.438 10.547 1 92.88 385 GLY A CA 1
ATOM 3040 C C . GLY A 1 385 ? 3.232 31.359 11.086 1 92.88 385 GLY A C 1
ATOM 3041 O O . GLY A 1 385 ? 3.807 31.5 12.172 1 92.88 385 GLY A O 1
ATOM 3042 N N . GLY A 1 386 ? 3.34 30.359 10.289 1 94.69 386 GLY A N 1
ATOM 3043 C CA . GLY A 1 386 ? 4.281 29.297 10.609 1 94.69 386 GLY A CA 1
ATOM 3044 C C . GLY A 1 386 ? 5.691 29.578 10.141 1 94.69 386 GLY A C 1
ATOM 3045 O O . GLY A 1 386 ? 5.996 30.703 9.727 1 94.69 386 GLY A O 1
ATOM 3046 N N . LEU A 1 387 ? 6.551 28.625 10.336 1 96.06 387 LEU A N 1
ATOM 3047 C CA . LEU A 1 387 ? 7.934 28.797 9.906 1 96.06 387 LEU A CA 1
ATOM 3048 C C . LEU A 1 387 ? 8.531 27.469 9.469 1 96.06 387 LEU A C 1
ATOM 3050 O O . LEU A 1 387 ? 8.016 26.406 9.82 1 96.06 387 LEU A O 1
ATOM 3054 N N . ARG A 1 388 ? 9.5 27.578 8.695 1 94 388 ARG A N 1
ATOM 3055 C CA . ARG A 1 388 ? 10.406 26.5 8.32 1 94 388 ARG A CA 1
ATOM 3056 C C . ARG A 1 388 ? 11.867 26.906 8.508 1 94 388 ARG A C 1
ATOM 3058 O O . ARG A 1 388 ? 12.234 28.047 8.195 1 94 388 ARG A O 1
ATOM 3065 N N . HIS A 1 389 ? 12.57 26.078 9.023 1 94.62 389 HIS A N 1
ATOM 3066 C CA . HIS A 1 389 ? 13.984 26.328 9.227 1 94.62 389 HIS A CA 1
ATOM 3067 C C . HIS A 1 389 ? 14.828 25.109 8.875 1 94.62 389 HIS A C 1
ATOM 3069 O O . HIS A 1 389 ? 14.805 24.109 9.594 1 94.62 389 HIS A O 1
ATOM 3075 N N . ASP A 1 390 ? 15.516 25.188 7.797 1 91.12 390 ASP A N 1
ATOM 3076 C CA . ASP A 1 390 ? 16.484 24.172 7.422 1 91.12 390 ASP A CA 1
ATOM 3077 C C . ASP A 1 390 ? 17.859 24.469 8.023 1 91.12 390 ASP A C 1
ATOM 3079 O O . ASP A 1 390 ? 18.516 25.438 7.621 1 91.12 390 ASP A O 1
ATOM 3083 N N . VAL A 1 391 ? 18.25 23.625 8.859 1 89.19 391 VAL A N 1
ATOM 3084 C CA . VAL A 1 391 ? 19.5 23.859 9.57 1 89.19 391 VAL A CA 1
ATOM 3085 C C . VAL A 1 391 ? 20.672 23.266 8.781 1 89.19 391 VAL A C 1
ATOM 3087 O O . VAL A 1 391 ? 20.781 22.047 8.641 1 89.19 391 VAL A O 1
ATOM 3090 N N . ARG A 1 392 ? 21.469 24.016 8.289 1 80.75 392 ARG A N 1
ATOM 3091 C CA . ARG A 1 392 ? 22.578 23.562 7.449 1 80.75 392 ARG A CA 1
ATOM 3092 C C . ARG A 1 392 ? 23.625 22.828 8.273 1 80.75 392 ARG A C 1
ATOM 3094 O O . ARG A 1 392 ? 24.125 21.781 7.859 1 80.75 392 ARG A O 1
ATOM 3101 N N . GLU A 1 393 ? 23.922 23.422 9.398 1 83.31 393 GLU A N 1
ATOM 3102 C CA . GLU A 1 393 ? 24.891 22.812 10.312 1 83.31 393 GLU A CA 1
ATOM 3103 C C . GLU A 1 393 ? 24.266 22.562 11.68 1 83.31 393 GLU A C 1
ATOM 3105 O O . GLU A 1 393 ? 24.344 23.422 12.562 1 83.31 393 GLU A O 1
ATOM 3110 N N . PRO A 1 394 ? 23.797 2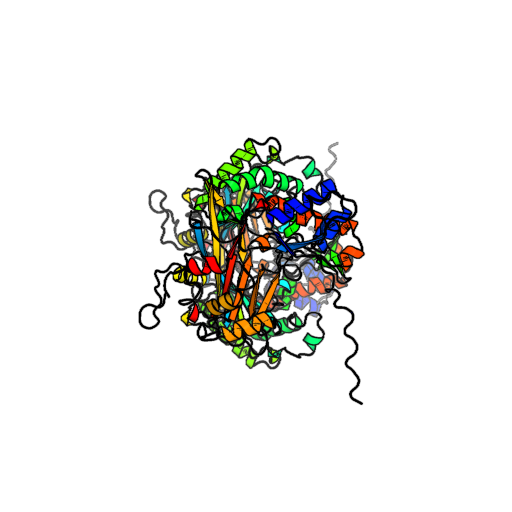1.359 11.781 1 82.56 394 PRO A N 1
ATOM 3111 C CA . PRO A 1 394 ? 23.094 21.078 13.039 1 82.56 394 PRO A CA 1
ATOM 3112 C C . PRO A 1 394 ? 24.031 21.156 14.25 1 82.56 394 PRO A C 1
ATOM 3114 O O . PRO A 1 394 ? 25.188 20.766 14.172 1 82.56 394 PRO A O 1
ATOM 3117 N N . GLY A 1 395 ? 23.562 21.797 15.258 1 77.56 395 GLY A N 1
ATOM 3118 C CA . GLY A 1 395 ? 24.297 21.875 16.516 1 77.56 395 GLY A CA 1
ATOM 3119 C C . GLY A 1 395 ? 24.203 20.609 17.344 1 77.56 395 GLY A C 1
ATOM 3120 O O . GLY A 1 395 ? 24.141 19.5 16.797 1 77.56 395 GLY A O 1
ATOM 3121 N N . GLU A 1 396 ? 24.25 20.766 18.625 1 78.88 396 GLU A N 1
ATOM 3122 C CA . GLU A 1 396 ? 24.312 19.672 19.594 1 78.88 396 GLU A CA 1
ATOM 3123 C C . GLU A 1 396 ? 23.031 18.859 19.594 1 78.88 396 GLU A C 1
ATOM 3125 O O . GLU A 1 396 ? 23.031 17.656 19.844 1 78.88 396 GLU A O 1
ATOM 3130 N N . LEU A 1 397 ? 21.953 19.484 19.203 1 85.44 397 LEU A N 1
ATOM 3131 C CA . LEU A 1 397 ? 20.672 18.797 19.266 1 85.44 397 LEU A CA 1
ATOM 3132 C C . LEU A 1 397 ? 20.453 17.938 18.016 1 85.44 397 LEU A C 1
ATOM 3134 O O . LEU A 1 397 ? 19.516 17.141 17.969 1 85.44 397 LEU A O 1
ATOM 3138 N N . GLY A 1 398 ? 21.281 18.125 17.078 1 86.88 398 GLY A N 1
ATOM 3139 C CA . GLY A 1 398 ? 21.219 17.281 15.891 1 86.88 398 GLY A CA 1
ATOM 3140 C C . GLY A 1 398 ? 19.938 17.484 15.094 1 86.88 398 GLY A C 1
ATOM 3141 O O . GLY A 1 398 ? 19.469 16.547 14.43 1 86.88 398 GLY A O 1
ATOM 3142 N N . VAL A 1 399 ? 19.25 18.641 15.203 1 91.69 399 VAL A N 1
ATOM 3143 C CA . VAL A 1 399 ? 18.031 18.938 14.469 1 91.69 399 VAL A CA 1
ATOM 3144 C C . VAL A 1 399 ? 18.375 19.484 13.086 1 91.69 399 VAL A C 1
ATOM 3146 O O . VAL A 1 399 ? 19.078 20.484 12.969 1 91.69 399 VAL A O 1
ATOM 3149 N N . GLU A 1 400 ? 17.859 18.844 12.086 1 91.81 400 GLU A N 1
ATOM 3150 C CA . GLU A 1 400 ? 18.188 19.188 10.711 1 91.81 400 GLU A CA 1
ATOM 3151 C C . GLU A 1 400 ? 17.141 20.125 10.117 1 91.81 400 GLU A C 1
ATOM 3153 O O . GLU A 1 400 ? 17.422 20.891 9.195 1 91.81 400 GLU A O 1
ATOM 3158 N N . ASN A 1 401 ? 16.031 20 10.609 1 93 401 ASN A N 1
ATOM 3159 C CA . ASN A 1 401 ? 14.906 20.766 10.094 1 93 401 ASN A CA 1
ATOM 3160 C C . ASN A 1 401 ? 13.828 20.969 11.156 1 93 401 ASN A C 1
ATOM 3162 O O . ASN A 1 401 ? 13.617 20.094 12 1 93 401 ASN A O 1
ATOM 3166 N N . CYS A 1 402 ? 13.281 22.125 11.117 1 94.44 402 CYS A N 1
ATOM 3167 C CA . CYS A 1 402 ? 12.172 22.438 12.008 1 94.44 402 CYS A CA 1
ATOM 3168 C C . CYS A 1 402 ? 11.062 23.172 11.266 1 94.44 402 CYS A C 1
ATOM 3170 O O . CYS A 1 402 ? 11.328 24.047 10.445 1 94.44 402 CYS A O 1
ATOM 3172 N N . GLN A 1 403 ? 9.898 22.734 11.539 1 95.38 403 GLN A N 1
ATOM 3173 C CA . GLN A 1 403 ? 8.727 23.359 10.938 1 95.38 403 GLN A CA 1
ATOM 3174 C C . GLN A 1 403 ? 7.621 23.578 11.969 1 95.38 403 GLN A C 1
ATOM 3176 O O . GLN A 1 403 ? 7.43 22.734 12.859 1 95.38 403 GLN A O 1
ATOM 3181 N N . VAL A 1 404 ? 6.984 24.688 11.883 1 97.06 404 VAL A N 1
ATOM 3182 C CA . VAL A 1 404 ? 5.812 25 12.695 1 97.06 404 VAL A CA 1
ATOM 3183 C C . VAL A 1 404 ? 4.66 25.422 11.797 1 97.06 404 VAL A C 1
ATOM 3185 O O . VAL A 1 404 ? 4.812 26.328 10.961 1 97.06 404 VAL A O 1
ATOM 3188 N N . TYR A 1 405 ? 3.566 24.797 11.969 1 93.62 405 TYR A N 1
ATOM 3189 C CA . TYR A 1 405 ? 2.443 25.141 11.102 1 93.62 405 TYR A CA 1
ATOM 3190 C C . TYR A 1 405 ? 1.116 24.812 11.781 1 93.62 405 TYR A C 1
ATOM 3192 O O . TYR A 1 405 ? 1.059 23.953 12.656 1 93.62 405 TYR A O 1
ATOM 3200 N N . PRO A 1 406 ? 0.104 25.547 11.406 1 92.12 406 PRO A N 1
ATOM 3201 C CA . PRO A 1 406 ? -1.238 25.234 11.898 1 92.12 406 PRO A CA 1
ATOM 3202 C C . PRO A 1 406 ? -1.862 24.047 11.172 1 92.12 406 PRO A C 1
ATOM 3204 O O . PRO A 1 406 ? -1.559 23.797 10 1 92.12 406 PRO A O 1
ATOM 3207 N N . THR A 1 407 ? -2.73 23.312 11.836 1 88.94 407 THR A N 1
ATOM 3208 C CA . THR A 1 407 ? -3.361 22.125 11.273 1 88.94 407 THR A CA 1
ATOM 3209 C C . THR A 1 407 ? -4.383 22.516 10.203 1 88.94 407 THR A C 1
ATOM 3211 O O . THR A 1 407 ? -4.891 21.656 9.484 1 88.94 407 THR A O 1
ATOM 3214 N N . SER A 1 408 ? -4.668 23.828 10.062 1 87.44 408 SER A N 1
ATOM 3215 C CA . SER A 1 408 ? -5.562 24.266 9 1 87.44 408 SER A CA 1
ATOM 3216 C C . SER A 1 408 ? -5.008 23.922 7.625 1 87.44 408 SER A C 1
ATOM 3218 O O . SER A 1 408 ? -5.758 23.844 6.648 1 87.44 408 SER A O 1
ATOM 3220 N N . LYS A 1 409 ? -3.73 23.703 7.613 1 85.75 409 LYS A N 1
ATOM 3221 C CA . LYS A 1 409 ? -3.074 23.281 6.383 1 85.75 409 LYS A CA 1
ATOM 3222 C C . LYS A 1 409 ? -3.668 21.969 5.871 1 85.75 409 LYS A C 1
ATOM 3224 O O . LYS A 1 409 ? -3.656 21.703 4.664 1 85.75 409 LYS A O 1
ATOM 3229 N N . ASP A 1 410 ? -4.18 21.188 6.711 1 84.12 410 ASP A N 1
ATOM 3230 C CA . ASP A 1 410 ? -4.695 19.875 6.367 1 84.12 410 ASP A CA 1
ATOM 3231 C C . ASP A 1 410 ? -5.914 19.969 5.457 1 84.12 410 ASP A C 1
ATOM 3233 O O . ASP A 1 410 ? -6.195 19.062 4.68 1 84.12 410 ASP A O 1
ATOM 3237 N N . LEU A 1 411 ? -6.582 21.094 5.477 1 87.62 411 LEU A N 1
ATOM 3238 C CA . LEU A 1 411 ? -7.812 21.266 4.719 1 87.62 411 LEU A CA 1
ATOM 3239 C C . LEU A 1 411 ? -7.523 21.359 3.225 1 87.62 411 LEU A C 1
ATOM 3241 O O . LEU A 1 411 ? -8.398 21.078 2.402 1 87.62 411 LEU A O 1
ATOM 3245 N N . ILE A 1 412 ? -6.281 21.703 2.912 1 87.25 412 ILE A N 1
ATOM 3246 C CA . ILE A 1 412 ? -5.988 21.922 1.499 1 87.25 412 ILE A CA 1
ATOM 3247 C C . ILE A 1 412 ? -4.766 21.094 1.097 1 87.25 412 ILE A C 1
ATOM 3249 O O . ILE A 1 412 ? -4.246 21.25 -0.01 1 87.25 412 ILE A O 1
ATOM 3253 N N . TYR A 1 413 ? -4.375 20.297 1.97 1 85.19 413 TYR A N 1
ATOM 3254 C CA . TYR A 1 413 ? -3.164 19.516 1.743 1 85.19 413 TYR A CA 1
ATOM 3255 C C . TYR A 1 413 ? -3.391 18.453 0.668 1 85.19 413 TYR A C 1
ATOM 3257 O O . TYR A 1 413 ? -4.359 17.703 0.729 1 85.19 413 TYR A O 1
ATOM 3265 N N . ASN A 1 414 ? -2.504 18.391 -0.341 1 82.81 414 ASN A N 1
ATOM 3266 C CA . ASN A 1 414 ? -2.512 17.406 -1.41 1 82.81 414 ASN A CA 1
ATOM 3267 C C . ASN A 1 414 ? -1.096 17.078 -1.873 1 82.81 414 ASN A C 1
ATOM 3269 O O . ASN A 1 414 ? -0.45 17.875 -2.541 1 82.81 414 ASN A O 1
ATOM 3273 N N . LEU A 1 415 ? -0.692 15.906 -1.615 1 73.75 415 LEU A N 1
ATOM 3274 C CA . LEU A 1 415 ? 0.68 15.469 -1.848 1 73.75 415 LEU A CA 1
ATOM 3275 C C . LEU A 1 415 ? 0.992 15.43 -3.34 1 73.75 415 LEU A C 1
ATOM 3277 O O . LEU A 1 415 ? 2.152 15.547 -3.738 1 73.75 415 LEU A O 1
ATOM 3281 N N . ASN A 1 416 ? -0.066 15.289 -4.133 1 69.81 416 ASN A N 1
ATOM 3282 C CA . ASN A 1 416 ? 0.134 15.094 -5.566 1 69.81 416 ASN A CA 1
ATOM 3283 C C . ASN A 1 416 ? 0.295 16.422 -6.297 1 69.81 416 ASN A C 1
ATOM 3285 O O . ASN A 1 416 ? 0.647 16.438 -7.477 1 69.81 416 ASN A O 1
ATOM 3289 N N . LEU A 1 417 ? 0.037 17.422 -5.566 1 76 417 LEU A N 1
ATOM 3290 C CA . LEU A 1 417 ? 0.084 18.734 -6.211 1 76 417 LEU A CA 1
ATOM 3291 C C . LEU A 1 417 ? 1.407 19.422 -5.922 1 76 417 LEU A C 1
ATOM 3293 O O . LEU A 1 417 ? 2.107 19.078 -4.973 1 76 417 LEU A O 1
ATOM 3297 N N . ALA A 1 418 ? 1.544 20.391 -6.797 1 68.06 418 ALA A N 1
ATOM 3298 C CA . ALA A 1 418 ? 2.721 21.234 -6.559 1 68.06 418 ALA A CA 1
ATOM 3299 C C . ALA A 1 418 ? 2.66 21.891 -5.184 1 68.06 418 ALA A C 1
ATOM 3301 O O . ALA A 1 418 ? 1.597 22.328 -4.746 1 68.06 418 ALA A O 1
ATOM 3302 N N . HIS A 1 419 ? 3.66 21.828 -4.449 1 71.25 419 HIS A N 1
ATOM 3303 C CA . HIS A 1 419 ? 3.814 22.422 -3.129 1 71.25 419 HIS A CA 1
ATOM 3304 C C . HIS A 1 419 ? 2.984 21.688 -2.086 1 71.25 419 HIS A C 1
ATOM 3306 O O . HIS A 1 419 ? 2.793 22.172 -0.973 1 71.25 419 HIS A O 1
ATOM 3312 N N . LYS A 1 420 ? 2.268 20.672 -2.551 1 76.5 420 LYS A N 1
ATOM 3313 C CA . LYS A 1 420 ? 1.543 19.75 -1.679 1 76.5 420 LYS A CA 1
ATOM 3314 C C . LYS A 1 420 ? 0.29 20.406 -1.106 1 76.5 420 LYS A C 1
ATOM 3316 O O . LYS A 1 420 ? -0.081 20.156 0.041 1 76.5 420 LYS A O 1
ATOM 3321 N N . ALA A 1 421 ? -0.277 21.375 -1.89 1 83.88 421 ALA A N 1
ATOM 3322 C CA . ALA A 1 421 ? -1.479 22.078 -1.449 1 83.88 421 ALA A CA 1
ATOM 3323 C C . ALA A 1 421 ? -2.299 22.562 -2.643 1 83.88 421 ALA A C 1
ATOM 3325 O O . ALA A 1 421 ? -1.756 22.781 -3.729 1 83.88 421 ALA A O 1
ATOM 3326 N N . LYS A 1 422 ? -3.553 22.719 -2.385 1 86 422 LYS A N 1
ATOM 3327 C CA . LYS A 1 422 ? -4.426 23.375 -3.359 1 86 422 LYS A CA 1
ATOM 3328 C C . LYS A 1 422 ? -4.055 24.828 -3.549 1 86 422 LYS A C 1
ATOM 3330 O O . LYS A 1 422 ? -4.02 25.609 -2.584 1 86 422 LYS A O 1
ATOM 3335 N N . ARG A 1 423 ? -3.676 25.109 -4.816 1 83 423 ARG A N 1
ATOM 3336 C CA . ARG A 1 423 ? -3.32 26.484 -5.145 1 83 423 ARG A CA 1
ATOM 3337 C C . ARG A 1 423 ? -3.822 26.875 -6.531 1 83 423 ARG A C 1
ATOM 3339 O O . ARG A 1 423 ? -4.117 26 -7.352 1 83 423 ARG A O 1
ATOM 3346 N N . THR A 1 424 ? -4.031 28.109 -6.711 1 85.31 424 THR A N 1
ATOM 3347 C CA . THR A 1 424 ? -4.316 28.688 -8.023 1 85.31 424 THR A CA 1
ATOM 3348 C C . THR A 1 424 ? -3.213 29.656 -8.438 1 85.31 424 THR A C 1
ATOM 3350 O O . THR A 1 424 ? -2.188 29.766 -7.766 1 85.31 424 THR A O 1
ATOM 3353 N N . SER A 1 425 ? -3.318 30.125 -9.672 1 83.56 425 SER A N 1
ATOM 3354 C CA . SER A 1 425 ? -2.336 31.062 -10.195 1 83.56 425 SER A CA 1
ATOM 3355 C C . SER A 1 425 ? -3.014 32.219 -10.898 1 83.56 425 SER A C 1
ATOM 3357 O O . SER A 1 425 ? -4.145 32.094 -11.375 1 83.56 425 SER A O 1
ATOM 3359 N N . PRO A 1 426 ? -2.188 33.281 -10.828 1 85.19 426 PRO A N 1
ATOM 3360 C CA . PRO A 1 426 ? -2.738 34.406 -11.57 1 85.19 426 PRO A CA 1
ATOM 3361 C C . PRO A 1 426 ? -3.053 34.062 -13.023 1 85.19 426 PRO A C 1
ATOM 3363 O O . PRO A 1 426 ? -4.059 34.531 -13.57 1 85.19 426 PRO A O 1
ATOM 3366 N N . HIS A 1 427 ? -2.291 33.344 -13.609 1 86.62 427 HIS A N 1
ATOM 3367 C CA . HIS A 1 427 ? -2.506 32.938 -14.992 1 86.62 427 HIS A CA 1
ATOM 3368 C C . HIS A 1 427 ? -3.824 32.188 -15.148 1 86.62 427 HIS A C 1
ATOM 3370 O O . HIS A 1 427 ? -4.582 32.438 -16.094 1 86.62 427 HIS A O 1
ATOM 3376 N N . LYS A 1 428 ? -4.09 31.281 -14.242 1 84.88 428 LYS A N 1
ATOM 3377 C CA . LYS A 1 428 ? -5.336 30.531 -14.289 1 84.88 428 LYS A CA 1
ATOM 3378 C C . LYS A 1 428 ? -6.543 31.438 -14.07 1 84.88 428 LYS A C 1
ATOM 3380 O O . LYS A 1 428 ? -7.574 31.281 -14.727 1 84.88 428 LYS A O 1
ATOM 3385 N N . ILE A 1 429 ? -6.363 32.375 -13.172 1 87.56 429 ILE A N 1
ATOM 3386 C CA . ILE A 1 429 ? -7.438 33.312 -12.82 1 87.56 429 ILE A CA 1
ATOM 3387 C C . ILE A 1 429 ? -7.785 34.188 -14.023 1 87.56 429 ILE A C 1
ATOM 3389 O O . ILE A 1 429 ? -8.961 34.344 -14.352 1 87.56 429 ILE A O 1
ATOM 3393 N N . ILE A 1 430 ? -6.758 34.531 -14.703 1 88.25 430 ILE A N 1
ATOM 3394 C CA . ILE A 1 430 ? -6.961 35.438 -15.828 1 88.25 430 ILE A CA 1
ATOM 3395 C C . ILE A 1 430 ? -7.469 34.688 -17.031 1 88.25 430 ILE A C 1
ATOM 3397 O O . ILE A 1 430 ? -8.289 35.188 -17.812 1 88.25 430 ILE A O 1
ATOM 3401 N N . SER A 1 431 ? -6.984 33.531 -17.25 1 89.44 431 SER A N 1
ATOM 3402 C CA . SER A 1 431 ? -7.363 32.719 -18.406 1 89.44 431 SER A CA 1
ATOM 3403 C C . SER A 1 431 ? -8.844 32.375 -18.375 1 89.44 431 SER A C 1
ATOM 3405 O O . SER A 1 431 ? -9.516 32.406 -19.422 1 89.44 431 SER A O 1
ATOM 3407 N N . ASN A 1 432 ? -9.367 31.969 -17.266 1 90.19 432 ASN A N 1
ATOM 3408 C CA . ASN A 1 432 ? -10.773 31.609 -17.141 1 90.19 432 ASN A CA 1
ATOM 3409 C C . ASN A 1 432 ? -11.273 31.828 -15.711 1 90.19 432 ASN A C 1
ATOM 3411 O O . ASN A 1 432 ? -11.391 30.875 -14.945 1 90.19 432 ASN A O 1
ATOM 3415 N N . TRP A 1 433 ? -11.773 32.906 -15.461 1 89.69 433 TRP A N 1
ATOM 3416 C CA . TRP A 1 433 ? -12.211 33.312 -14.125 1 89.69 433 TRP A CA 1
ATOM 3417 C C . TRP A 1 433 ? -13.414 32.469 -13.688 1 89.69 433 TRP A C 1
ATOM 3419 O O . TRP A 1 433 ? -13.5 32.062 -12.531 1 89.69 433 TRP A O 1
ATOM 3429 N N . LYS A 1 434 ? -14.305 32.312 -14.555 1 89.5 434 LYS A N 1
ATOM 3430 C CA . LYS A 1 434 ? -15.531 31.578 -14.211 1 89.5 434 LYS A CA 1
ATOM 3431 C C . LYS A 1 434 ? -15.227 30.172 -13.734 1 89.5 434 LYS A C 1
ATOM 3433 O O . LYS A 1 434 ? -15.766 29.719 -12.727 1 89.5 434 LYS A O 1
ATOM 3438 N N . THR A 1 435 ? -14.344 29.609 -14.414 1 88.38 435 THR A N 1
ATOM 3439 C CA . THR A 1 435 ? -13.969 28.25 -14.055 1 88.38 435 THR A CA 1
ATOM 3440 C C . THR A 1 435 ? -13.195 28.234 -12.734 1 88.38 435 THR A C 1
ATOM 3442 O O . THR A 1 435 ? -13.461 27.406 -11.859 1 88.38 435 THR A O 1
ATOM 3445 N N . GLU A 1 436 ? -12.312 29.141 -12.609 1 89.94 436 GLU A N 1
ATOM 3446 C CA . GLU A 1 436 ? -11.492 29.188 -11.398 1 89.94 436 GLU A CA 1
ATOM 3447 C C . GLU A 1 436 ? -12.336 29.516 -10.172 1 89.94 436 GLU A C 1
ATOM 3449 O O . GLU A 1 436 ? -12.086 29.016 -9.078 1 89.94 436 GLU A O 1
ATOM 3454 N N . ARG A 1 437 ? -13.281 30.312 -10.367 1 91.06 437 ARG A N 1
ATOM 3455 C CA . ARG A 1 437 ? -14.18 30.672 -9.273 1 91.06 437 ARG A CA 1
ATOM 3456 C C . ARG A 1 437 ? -14.977 29.453 -8.797 1 91.06 437 ARG A C 1
ATOM 3458 O O . ARG A 1 437 ? -15.086 29.203 -7.598 1 91.06 437 ARG A O 1
ATOM 3465 N N . SER A 1 438 ? -15.492 28.75 -9.703 1 91 438 SER A N 1
ATOM 3466 C CA . SER A 1 438 ? -16.391 27.656 -9.367 1 91 438 SER A CA 1
ATOM 3467 C C . SER A 1 438 ? -15.609 26.422 -8.914 1 91 438 SER A C 1
ATOM 3469 O O . SER A 1 438 ? -16.109 25.625 -8.109 1 91 438 SER A O 1
ATOM 3471 N N . THR A 1 439 ? -14.398 26.281 -9.367 1 87.44 439 THR A N 1
ATOM 3472 C CA . THR A 1 439 ? -13.695 25.031 -9.125 1 87.44 439 THR A CA 1
ATOM 3473 C C . THR A 1 439 ? -12.648 25.188 -8.031 1 87.44 439 THR A C 1
ATOM 3475 O O . THR A 1 439 ? -12.18 24.203 -7.461 1 87.44 439 THR A O 1
ATOM 3478 N N . PHE A 1 440 ? -12.32 26.5 -7.742 1 90.25 440 PHE A N 1
ATOM 3479 C CA . PHE A 1 440 ? -11.273 26.688 -6.754 1 90.25 440 PHE A CA 1
ATOM 3480 C C . PHE A 1 440 ? -11.742 27.609 -5.633 1 90.25 440 PHE A C 1
ATOM 3482 O O . PHE A 1 440 ? -11.828 27.203 -4.477 1 90.25 440 PHE A O 1
ATOM 3489 N N . TYR A 1 441 ? -12.156 28.766 -5.949 1 91 441 TYR A N 1
ATOM 3490 C CA . TYR A 1 441 ? -12.398 29.797 -4.941 1 91 441 TYR A CA 1
ATOM 3491 C C . TYR A 1 441 ? -13.602 29.438 -4.074 1 91 441 TYR A C 1
ATOM 3493 O O . TYR A 1 441 ? -13.516 29.469 -2.846 1 91 441 TYR A O 1
ATOM 3501 N N . ILE A 1 442 ? -14.648 29.141 -4.672 1 92.38 442 ILE A N 1
ATOM 3502 C CA . ILE A 1 442 ? -15.859 28.859 -3.912 1 92.38 442 ILE A CA 1
ATOM 3503 C C . ILE A 1 442 ? -15.648 27.609 -3.062 1 92.38 442 ILE A C 1
ATOM 3505 O O . ILE A 1 442 ? -15.875 27.625 -1.85 1 92.38 442 ILE A O 1
ATOM 3509 N N . PRO A 1 443 ? -15.094 26.594 -3.664 1 91.75 443 PRO A N 1
ATOM 3510 C CA . PRO A 1 443 ? -14.859 25.406 -2.838 1 91.75 443 PRO A CA 1
ATOM 3511 C C . PRO A 1 443 ? -13.859 25.656 -1.712 1 91.75 443 PRO A C 1
ATOM 3513 O O . PRO A 1 443 ? -13.992 25.109 -0.621 1 91.75 443 PRO A O 1
ATOM 3516 N N . LEU A 1 444 ? -12.891 26.438 -1.981 1 91.81 444 LEU A N 1
ATOM 3517 C CA . LEU A 1 444 ? -11.938 26.797 -0.941 1 91.81 444 LEU A CA 1
ATOM 3518 C C . LEU A 1 444 ? -12.625 27.516 0.211 1 91.81 444 LEU A C 1
ATOM 3520 O O . LEU A 1 444 ? -12.406 27.188 1.378 1 91.81 444 LEU A O 1
ATOM 3524 N N . GLN A 1 445 ? -13.414 28.438 -0.133 1 90.69 445 GLN A N 1
ATOM 3525 C CA . GLN A 1 445 ? -14.156 29.188 0.872 1 90.69 445 GLN A CA 1
ATOM 3526 C C . GLN A 1 445 ? -15.086 28.281 1.671 1 90.69 445 GLN A C 1
ATOM 3528 O O . GLN A 1 445 ? -15.141 28.359 2.898 1 90.69 445 GLN A O 1
ATOM 3533 N N . GLU A 1 446 ? -15.719 27.484 0.991 1 92.25 446 GLU A N 1
ATOM 3534 C CA . GLU A 1 446 ? -16.656 26.562 1.634 1 92.25 446 GLU A CA 1
ATOM 3535 C C . GLU A 1 446 ? -15.922 25.609 2.576 1 92.25 446 GLU A C 1
ATOM 3537 O O . GLU A 1 446 ? -16.422 25.297 3.656 1 92.25 446 GLU A O 1
ATOM 3542 N N . THR A 1 447 ? -14.781 25.188 2.154 1 91.88 447 THR A N 1
ATOM 3543 C CA . THR A 1 447 ? -14 24.266 2.975 1 91.88 447 THR A CA 1
ATOM 3544 C C . THR A 1 447 ? -13.672 24.906 4.324 1 91.88 447 THR A C 1
ATOM 3546 O O . THR A 1 447 ? -13.844 24.266 5.367 1 91.88 447 THR A O 1
ATOM 3549 N N . PHE A 1 448 ? -13.305 26.109 4.328 1 89.88 448 PHE A N 1
ATOM 3550 C CA . PHE A 1 448 ? -12.945 26.766 5.574 1 89.88 448 PHE A CA 1
ATOM 3551 C C . PHE A 1 448 ? -14.195 27.125 6.379 1 89.88 448 PHE A C 1
ATOM 3553 O O . PHE A 1 448 ? -14.195 27 7.605 1 89.88 448 PHE A O 1
ATOM 3560 N N . LEU A 1 449 ? -15.242 27.5 5.715 1 90.88 449 LEU A N 1
ATOM 3561 C CA . LEU A 1 449 ? -16.484 27.844 6.402 1 90.88 449 LEU A CA 1
ATOM 3562 C C . LEU A 1 449 ? -17.094 26.625 7.062 1 90.88 449 LEU A C 1
ATOM 3564 O O . LEU A 1 449 ? -17.547 26.688 8.211 1 90.88 449 LEU A O 1
ATOM 3568 N N . ASP A 1 450 ? -17.031 25.594 6.328 1 90.5 450 ASP A N 1
ATOM 3569 C CA . ASP A 1 450 ? -17.609 24.344 6.84 1 90.5 450 ASP A CA 1
ATOM 3570 C C . ASP A 1 450 ? -16.781 23.797 8 1 90.5 450 ASP A C 1
ATOM 3572 O O . ASP A 1 450 ? -17.328 23.188 8.922 1 90.5 450 ASP A O 1
ATOM 3576 N N . ALA A 1 451 ? -15.5 24.047 7.953 1 88.06 451 ALA A N 1
ATOM 3577 C CA . ALA A 1 451 ? -14.594 23.5 8.961 1 88.06 451 ALA A CA 1
ATOM 3578 C C . ALA A 1 451 ? -14.672 24.328 10.25 1 88.06 451 ALA A C 1
ATOM 3580 O O . ALA A 1 451 ? -14.352 23.812 11.336 1 88.06 451 ALA A O 1
ATOM 3581 N N . SER A 1 452 ? -15.117 25.469 10.18 1 86.06 452 SER A N 1
ATOM 3582 C CA . SER A 1 452 ? -15.039 26.422 11.289 1 86.06 452 SER A CA 1
ATOM 3583 C C . SER A 1 452 ? -15.797 25.906 12.508 1 86.06 452 SER A C 1
ATOM 3585 O O . SER A 1 452 ? -15.297 25.984 13.633 1 86.06 452 SER A O 1
ATOM 3587 N N . PRO A 1 453 ? -16.938 25.375 12.297 1 78.69 453 PRO A N 1
ATOM 3588 C CA . PRO A 1 453 ? -17.625 24.859 13.484 1 78.69 453 PRO A CA 1
ATOM 3589 C C . PRO A 1 453 ? -17.141 23.469 13.898 1 78.69 453 PRO A C 1
ATOM 3591 O O . PRO A 1 453 ? -17.344 23.062 15.047 1 78.69 453 PRO A O 1
ATOM 3594 N N . ALA A 1 454 ? -16.5 22.891 13.023 1 72.56 454 ALA A N 1
ATOM 3595 C CA . ALA A 1 454 ? -16.234 21.469 13.203 1 72.56 454 ALA A CA 1
ATOM 3596 C C . ALA A 1 454 ? -14.805 21.234 13.695 1 72.56 454 ALA A C 1
ATOM 3598 O O . ALA A 1 454 ? -14.523 20.25 14.367 1 72.56 454 ALA A O 1
ATOM 3599 N N . HIS A 1 455 ? -13.969 22.172 13.32 1 77.88 455 HIS A N 1
ATOM 3600 C CA . HIS A 1 455 ? -12.547 21.906 13.523 1 77.88 455 HIS A CA 1
ATOM 3601 C C . HIS A 1 455 ? -11.875 23.078 14.227 1 77.88 455 HIS A C 1
ATOM 3603 O O . HIS A 1 455 ? -12.164 24.25 13.938 1 77.88 455 HIS A O 1
ATOM 3609 N N . ASP A 1 456 ? -11.125 22.656 15.258 1 86.44 456 ASP A N 1
ATOM 3610 C CA . ASP A 1 456 ? -10.211 23.656 15.805 1 86.44 456 ASP A CA 1
ATOM 3611 C C . ASP A 1 456 ? -8.867 23.625 15.078 1 86.44 456 ASP A C 1
ATOM 3613 O O . ASP A 1 456 ? -8.609 22.719 14.281 1 86.44 456 ASP A O 1
ATOM 3617 N N . ILE A 1 457 ? -8.125 24.688 15.297 1 90.5 457 ILE A N 1
ATOM 3618 C CA . ILE A 1 457 ? -6.789 24.766 14.719 1 90.5 457 ILE A CA 1
ATOM 3619 C C . ILE A 1 457 ? -5.746 24.547 15.812 1 90.5 457 ILE A C 1
ATOM 3621 O O . ILE A 1 457 ? -5.668 25.312 16.766 1 90.5 457 ILE A O 1
ATOM 3625 N N . ALA A 1 458 ? -5.051 23.484 15.672 1 92.19 458 ALA A N 1
ATOM 3626 C CA . ALA A 1 458 ? -3.898 23.219 16.531 1 92.19 458 ALA A CA 1
ATOM 3627 C C . ALA A 1 458 ? -2.6 23.656 15.852 1 92.19 458 ALA A C 1
ATOM 3629 O O . ALA A 1 458 ? -2.58 23.938 14.656 1 92.19 458 ALA A O 1
ATOM 3630 N N . ILE A 1 459 ? -1.562 23.766 16.656 1 95.12 459 ILE A N 1
ATOM 3631 C CA . ILE A 1 459 ? -0.242 24.078 16.125 1 95.12 459 ILE A CA 1
ATOM 3632 C C . ILE A 1 459 ? 0.666 22.859 16.234 1 95.12 459 ILE A C 1
ATOM 3634 O O . ILE A 1 459 ? 0.706 22.188 17.266 1 95.12 459 ILE A O 1
ATOM 3638 N N . ARG A 1 460 ? 1.323 22.656 15.164 1 94.31 460 ARG A N 1
ATOM 3639 C CA . ARG A 1 460 ? 2.26 21.531 15.133 1 94.31 460 ARG A CA 1
ATOM 3640 C C . ARG A 1 460 ? 3.701 22.031 15.07 1 94.31 460 ARG A C 1
ATOM 3642 O O . ARG A 1 460 ? 4.043 22.844 14.211 1 94.31 460 ARG A O 1
ATOM 3649 N N . PHE A 1 461 ? 4.469 21.578 16.031 1 96.44 461 PHE A N 1
ATOM 3650 C CA . PHE A 1 461 ? 5.914 21.766 16.047 1 96.44 461 PHE A CA 1
ATOM 3651 C C . PHE A 1 461 ? 6.625 20.484 15.602 1 96.44 461 PHE A C 1
ATOM 3653 O O . PHE A 1 461 ? 6.645 19.5 16.344 1 96.44 461 PHE A O 1
ATOM 3660 N N . GLU A 1 462 ? 7.207 20.578 14.469 1 95.06 462 GLU A N 1
ATOM 3661 C CA . GLU A 1 462 ? 7.824 19.375 13.922 1 95.06 462 GLU A CA 1
ATOM 3662 C C . GLU A 1 462 ? 9.32 19.562 13.695 1 95.06 462 GLU A C 1
ATOM 3664 O O . GLU A 1 462 ? 9.75 20.641 13.266 1 95.06 462 GLU A O 1
ATOM 3669 N N . SER A 1 463 ? 10.102 18.625 14.062 1 95.31 463 SER A N 1
ATOM 3670 C CA . SER A 1 463 ? 11.539 18.672 13.805 1 95.31 463 SER A CA 1
ATOM 3671 C C . SER A 1 463 ? 12.055 17.328 13.297 1 95.31 463 SER A C 1
ATOM 3673 O O . SER A 1 463 ? 11.57 16.266 13.711 1 95.31 463 SER A O 1
ATOM 3675 N N . ARG A 1 464 ? 12.922 17.438 12.406 1 94.56 464 ARG A N 1
ATOM 3676 C CA . ARG A 1 464 ? 13.711 16.281 11.992 1 94.56 464 ARG A CA 1
ATOM 3677 C C . ARG A 1 464 ? 15.062 16.266 12.695 1 94.56 464 ARG A C 1
ATOM 3679 O O . ARG A 1 464 ? 15.836 17.219 12.602 1 94.56 464 ARG A O 1
ATOM 3686 N N . SER A 1 465 ? 15.328 15.164 13.352 1 93.69 465 SER A N 1
ATOM 3687 C CA . SER A 1 465 ? 16.578 15.062 14.094 1 93.69 465 SER A CA 1
ATOM 3688 C C . SER A 1 465 ? 17.219 13.688 13.906 1 93.69 465 SER A C 1
ATOM 3690 O O . SER A 1 465 ? 16.562 12.742 13.484 1 93.69 465 SER A O 1
ATOM 3692 N N . GLU A 1 466 ? 18.453 13.68 14.242 1 92.62 466 GLU A N 1
ATOM 3693 C CA . GLU A 1 466 ? 19.141 12.406 14.328 1 92.62 466 GLU A CA 1
ATOM 3694 C C . GLU A 1 466 ? 18.594 11.539 15.453 1 92.62 466 GLU A C 1
ATOM 3696 O O . GLU A 1 466 ? 18.125 12.062 16.469 1 92.62 466 GLU A O 1
ATOM 3701 N N . TYR A 1 467 ? 18.688 10.297 15.227 1 92.56 467 TYR A N 1
ATOM 3702 C CA . TYR A 1 467 ? 18.188 9.328 16.188 1 92.56 467 TYR A CA 1
ATOM 3703 C C . TYR A 1 467 ? 18.812 9.562 17.562 1 92.56 467 TYR A C 1
ATOM 3705 O O . TYR A 1 467 ? 18.141 9.43 18.594 1 92.56 467 TYR A O 1
ATOM 371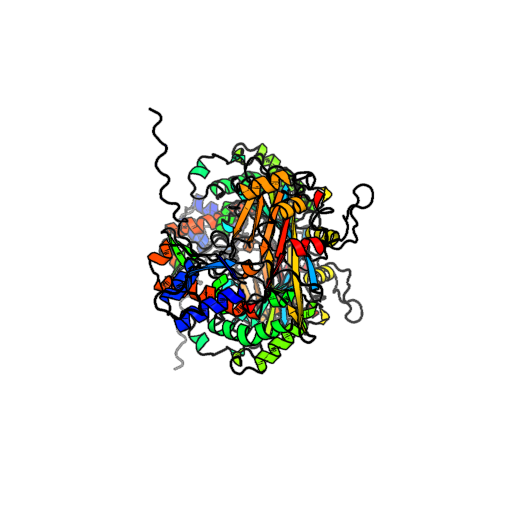3 N N . GLU A 1 468 ? 20 9.945 17.625 1 89.31 468 GLU A N 1
ATOM 3714 C CA . GLU A 1 468 ? 20.734 10.109 18.891 1 89.31 468 GLU A CA 1
ATOM 3715 C C . GLU A 1 468 ? 20.188 11.281 19.703 1 89.31 468 GLU A C 1
ATOM 3717 O O . GLU A 1 468 ? 20.406 11.367 20.906 1 89.31 468 GLU A O 1
ATOM 3722 N N . SER A 1 469 ? 19.422 12.07 19.047 1 90 469 SER A N 1
ATOM 3723 C CA . SER A 1 469 ? 18.984 13.32 19.672 1 90 469 SER A CA 1
ATOM 3724 C C . SER A 1 469 ? 17.578 13.188 20.234 1 90 469 SER A C 1
ATOM 3726 O O . SER A 1 469 ? 17.156 14.016 21.047 1 90 469 SER A O 1
ATOM 3728 N N . TYR A 1 470 ? 16.844 12.117 19.922 1 90.81 470 TYR A N 1
ATOM 3729 C CA . TYR A 1 470 ? 15.406 12.094 20.203 1 90.81 470 TYR A CA 1
ATOM 3730 C C . TYR A 1 470 ? 15.141 12.117 21.703 1 90.81 470 TYR A C 1
ATOM 3732 O O . TYR A 1 470 ? 14.102 12.609 22.141 1 90.81 470 TYR A O 1
ATOM 3740 N N . PRO A 1 471 ? 16.094 11.672 22.531 1 89.94 471 PRO A N 1
ATOM 3741 C CA . PRO A 1 471 ? 15.82 11.727 23.969 1 89.94 471 PRO A CA 1
ATOM 3742 C C . PRO A 1 471 ? 15.781 13.148 24.516 1 89.94 471 PRO A C 1
ATOM 3744 O O . PRO A 1 471 ? 15.344 13.375 25.641 1 89.94 471 PRO A O 1
ATOM 3747 N N . TYR A 1 472 ? 16.25 14.078 23.688 1 89.69 472 TYR A N 1
ATOM 3748 C CA . TYR A 1 472 ? 16.453 15.422 24.219 1 89.69 472 TYR A CA 1
ATOM 3749 C C . TYR A 1 472 ? 15.523 16.422 23.531 1 89.69 472 TYR A C 1
ATOM 3751 O O . TYR A 1 472 ? 15.539 17.609 23.844 1 89.69 472 TYR A O 1
ATOM 3759 N N . ILE A 1 473 ? 14.828 15.969 22.641 1 90.06 473 ILE A N 1
ATOM 3760 C CA . ILE A 1 473 ? 14.008 16.922 21.906 1 90.06 473 ILE A CA 1
ATOM 3761 C C . ILE A 1 473 ? 12.531 16.578 22.078 1 90.06 473 ILE A C 1
ATOM 3763 O O . ILE A 1 473 ? 12.195 15.469 22.516 1 90.06 473 ILE A O 1
ATOM 3767 N N . HIS A 1 474 ? 11.656 17.609 21.766 1 92.44 474 HIS A N 1
ATOM 3768 C CA . HIS A 1 474 ? 10.203 17.484 21.844 1 92.44 474 HIS A CA 1
ATOM 3769 C C . HIS A 1 474 ? 9.758 17.078 23.234 1 92.44 474 HIS A C 1
ATOM 3771 O O . HIS A 1 474 ? 8.969 16.156 23.406 1 92.44 474 HIS A O 1
ATOM 3777 N N . LEU A 1 475 ? 10.391 17.672 24.094 1 91.44 475 LEU A N 1
ATOM 3778 C CA . LEU A 1 475 ? 9.938 17.625 25.469 1 91.44 475 LEU A CA 1
ATOM 3779 C C . LEU A 1 475 ? 8.672 18.453 25.672 1 91.44 475 LEU A C 1
ATOM 3781 O O . LEU A 1 475 ? 8.289 19.219 24.781 1 91.44 475 LEU A O 1
ATOM 3785 N N . PHE A 1 476 ? 8.117 18.188 26.797 1 94.38 476 PHE A N 1
ATOM 3786 C CA . PHE A 1 476 ? 6.93 18.969 27.125 1 94.38 476 PHE A CA 1
ATOM 3787 C C . PHE A 1 476 ? 7.234 20.469 27.062 1 94.38 476 PHE A C 1
ATOM 3789 O O . PHE A 1 476 ? 8.211 20.922 27.656 1 94.38 476 PHE A O 1
ATOM 3796 N N . LEU A 1 477 ? 6.445 21.203 26.312 1 95.5 477 LEU A N 1
ATOM 3797 C CA . LEU A 1 477 ? 6.621 22.641 26.203 1 95.5 477 LEU A CA 1
ATOM 3798 C C . LEU A 1 477 ? 6.008 23.359 27.391 1 95.5 477 LEU A C 1
ATOM 3800 O O . LEU A 1 477 ? 4.816 23.219 27.672 1 95.5 477 LEU A O 1
ATOM 3804 N N . PRO A 1 478 ? 6.789 24.156 28.016 1 94.06 478 PRO A N 1
ATOM 3805 C CA . PRO A 1 478 ? 6.234 24.922 29.141 1 94.06 478 PRO A CA 1
ATOM 3806 C C . PRO A 1 478 ? 5.109 25.859 28.734 1 94.06 478 PRO A C 1
ATOM 3808 O O . PRO A 1 478 ? 5.215 26.531 27.703 1 94.06 478 PRO A O 1
ATOM 3811 N N . LEU A 1 479 ? 4.156 25.984 29.625 1 93.81 479 LEU A N 1
ATOM 3812 C CA . LEU A 1 479 ? 2.977 26.797 29.312 1 93.81 479 LEU A CA 1
ATOM 3813 C C . LEU A 1 479 ? 3.35 28.266 29.156 1 93.81 479 LEU A C 1
ATOM 3815 O O . LEU A 1 479 ? 2.736 28.984 28.375 1 93.81 479 LEU A O 1
ATOM 3819 N N . ILE A 1 480 ? 4.332 28.672 29.859 1 93 480 ILE A N 1
ATOM 3820 C CA . ILE A 1 480 ? 4.758 30.062 29.797 1 93 480 ILE A CA 1
ATOM 3821 C C . ILE A 1 480 ? 5.281 30.391 28.406 1 93 480 ILE A C 1
ATOM 3823 O O . ILE A 1 480 ? 5.059 31.5 27.891 1 93 480 ILE A O 1
ATOM 3827 N N . LEU A 1 481 ? 5.977 29.484 27.797 1 94.88 481 LEU A N 1
ATOM 3828 C CA . LEU A 1 481 ? 6.477 29.688 26.453 1 94.88 481 LEU A CA 1
ATOM 3829 C C . LEU A 1 481 ? 5.328 29.703 25.438 1 94.88 481 LEU A C 1
ATOM 3831 O O . LEU A 1 481 ? 5.293 30.562 24.547 1 94.88 481 LEU A O 1
ATOM 3835 N N . LEU A 1 482 ? 4.441 28.812 25.641 1 96.44 482 LEU A N 1
ATOM 3836 C CA . LEU A 1 482 ? 3.305 28.734 24.719 1 96.44 482 LEU A CA 1
ATOM 3837 C C . LEU A 1 482 ? 2.465 30.016 24.797 1 96.44 482 LEU A C 1
ATOM 3839 O O . LEU A 1 482 ? 1.98 30.5 23.781 1 96.44 482 LEU A O 1
ATOM 3843 N N . ALA A 1 483 ? 2.34 30.516 25.984 1 94.12 483 ALA A N 1
ATOM 3844 C CA . ALA A 1 483 ? 1.584 31.75 26.172 1 94.12 483 ALA A CA 1
ATOM 3845 C C . ALA A 1 483 ? 2.25 32.906 25.438 1 94.12 483 ALA A C 1
ATOM 3847 O O . ALA A 1 483 ? 1.573 33.844 25 1 94.12 483 ALA A O 1
ATOM 3848 N N . GLN A 1 484 ? 3.494 32.844 25.328 1 94.25 484 GLN A N 1
ATOM 3849 C CA . GLN A 1 484 ? 4.242 33.875 24.625 1 94.25 484 GLN A CA 1
ATOM 3850 C C . GLN A 1 484 ? 4.18 33.656 23.109 1 94.25 484 GLN A C 1
ATOM 3852 O O . GLN A 1 484 ? 4.008 34.625 22.359 1 94.25 484 GLN A O 1
ATOM 3857 N N . TRP A 1 485 ? 4.281 32.469 22.656 1 96.75 485 TRP A N 1
ATOM 3858 C CA . TRP A 1 485 ? 4.465 32.156 21.25 1 96.75 485 TRP A CA 1
ATOM 3859 C C . TRP A 1 485 ? 3.135 32.156 20.5 1 96.75 485 TRP A C 1
ATOM 3861 O O . TRP A 1 485 ? 3.1 32.375 19.281 1 96.75 485 TRP A O 1
ATOM 3871 N N . LEU A 1 486 ? 2.021 31.938 21.266 1 96.62 486 LEU A N 1
ATOM 3872 C CA . LEU A 1 486 ? 0.767 31.625 20.594 1 96.62 486 LEU A CA 1
ATOM 3873 C C . LEU A 1 486 ? -0.304 32.656 20.953 1 96.62 486 LEU A C 1
ATOM 3875 O O . LEU A 1 486 ? -0.205 33.344 21.969 1 96.62 486 LEU A O 1
ATOM 3879 N N . VAL A 1 487 ? -1.215 32.812 20.016 1 94.75 487 VAL A N 1
ATOM 3880 C CA . VAL A 1 487 ? -2.461 33.531 20.266 1 94.75 487 VAL A CA 1
ATOM 3881 C C . VAL A 1 487 ? -3.65 32.625 19.953 1 94.75 487 VAL A C 1
ATOM 3883 O O . VAL A 1 487 ? -3.494 31.562 19.328 1 94.75 487 VAL A O 1
ATOM 3886 N N . TRP A 1 488 ? -4.75 32.938 20.531 1 93.56 488 TRP A N 1
ATOM 3887 C CA . TRP A 1 488 ? -5.934 32.125 20.297 1 93.56 488 TRP A CA 1
ATOM 3888 C C . TRP A 1 488 ? -7.074 32.969 19.719 1 93.56 488 TRP A C 1
ATOM 3890 O O . TRP A 1 488 ? -7.086 34.188 19.875 1 93.56 488 TRP A O 1
ATOM 3900 N N . MET A 1 489 ? -7.957 32.375 18.969 1 90.25 489 MET A N 1
ATOM 3901 C CA . MET A 1 489 ? -9.195 32.969 18.469 1 90.25 489 MET A CA 1
ATOM 3902 C C . MET A 1 489 ? -10.32 31.953 18.469 1 90.25 489 MET A C 1
ATOM 3904 O O . MET A 1 489 ? -10.07 30.75 18.391 1 90.25 489 MET A O 1
ATOM 3908 N N . GLU A 1 490 ? -11.516 32.5 18.625 1 88.75 490 GLU A N 1
ATOM 3909 C CA . GLU A 1 490 ? -12.656 31.625 18.406 1 88.75 490 GLU A CA 1
ATOM 3910 C C . GLU A 1 490 ? -12.688 31.109 16.969 1 88.75 490 GLU A C 1
ATOM 3912 O O . GLU A 1 490 ? -12.359 31.844 16.031 1 88.75 490 GLU A O 1
ATOM 3917 N N . ASN A 1 491 ? -13.117 29.938 16.828 1 87.75 491 ASN A N 1
ATOM 3918 C CA . ASN A 1 491 ? -13.055 29.266 15.539 1 87.75 491 ASN A CA 1
ATOM 3919 C C . ASN A 1 491 ? -13.773 30.062 14.461 1 87.75 491 ASN A C 1
ATOM 3921 O O . ASN A 1 491 ? -13.242 30.25 13.359 1 87.75 491 ASN A O 1
ATOM 3925 N N . PRO A 1 492 ? -14.969 30.562 14.727 1 86.06 492 PRO A N 1
ATOM 3926 C CA . PRO A 1 492 ? -15.703 31.25 13.664 1 86.06 492 PRO A CA 1
ATOM 3927 C C . PRO A 1 492 ? -15.023 32.562 13.242 1 86.06 492 PRO A C 1
ATOM 3929 O O . PRO A 1 492 ? -15.297 33.062 12.148 1 86.06 492 PRO A O 1
ATOM 3932 N N . ILE A 1 493 ? -14.203 33.094 14.031 1 86 493 ILE A N 1
ATOM 3933 C CA . ILE A 1 493 ? -13.547 34.375 13.734 1 86 493 ILE A CA 1
ATOM 3934 C C . ILE A 1 493 ? -12.516 34.156 12.625 1 86 493 ILE A C 1
ATOM 3936 O O . ILE A 1 493 ? -12.445 34.969 11.688 1 86 493 ILE A O 1
ATOM 3940 N N . TYR A 1 494 ? -11.828 33.188 12.719 1 82.56 494 TYR A N 1
ATOM 3941 C CA . TYR A 1 494 ? -10.812 32.938 11.703 1 82.56 494 TYR A CA 1
ATOM 3942 C C . TYR A 1 494 ? -11.453 32.469 10.406 1 82.56 494 TYR A C 1
ATOM 3944 O O . TYR A 1 494 ? -10.906 32.688 9.32 1 82.56 494 TYR A O 1
ATOM 3952 N N . MET B 1 1 ? -42.344 -44.844 -41.406 1 22.86 1 MET B N 1
ATOM 3953 C CA . MET B 1 1 ? -41.031 -45.031 -42.062 1 22.86 1 MET B CA 1
ATOM 3954 C C . MET B 1 1 ? -39.969 -44.219 -41.344 1 22.86 1 MET B C 1
ATOM 3956 O O . MET B 1 1 ? -40 -42.969 -41.344 1 22.86 1 MET B O 1
ATOM 3960 N N . ALA B 1 2 ? -39.469 -44.781 -40.125 1 28.69 2 ALA B N 1
ATOM 3961 C CA . ALA B 1 2 ? -38.5 -44.281 -39.188 1 28.69 2 ALA B CA 1
ATOM 3962 C C . ALA B 1 2 ? -37.25 -43.781 -39.906 1 28.69 2 ALA B C 1
ATOM 3964 O O . ALA B 1 2 ? -36.719 -44.469 -40.812 1 28.69 2 ALA B O 1
ATOM 3965 N N . ASP B 1 3 ? -37.219 -42.5 -40.219 1 31.27 3 ASP B N 1
ATOM 3966 C CA . ASP B 1 3 ? -36.188 -41.812 -41 1 31.27 3 ASP B CA 1
ATOM 3967 C C . ASP B 1 3 ? -34.812 -42.375 -40.625 1 31.27 3 ASP B C 1
ATOM 3969 O O . ASP B 1 3 ? -34.5 -42.562 -39.469 1 31.27 3 ASP B O 1
ATOM 3973 N N . GLU B 1 4 ? -34.188 -43.281 -41.438 1 35.16 4 GLU B N 1
ATOM 3974 C CA . GLU B 1 4 ? -32.875 -43.906 -41.312 1 35.16 4 GLU B CA 1
ATOM 3975 C C . GLU B 1 4 ? -31.844 -42.906 -40.812 1 35.16 4 GLU B C 1
ATOM 3977 O O . GLU B 1 4 ? -31.797 -41.781 -41.281 1 35.16 4 GLU B O 1
ATOM 3982 N N . PRO B 1 5 ? -31.344 -43.094 -39.594 1 35.81 5 PRO B N 1
ATOM 3983 C CA . PRO B 1 5 ? -30.312 -42.219 -39.031 1 35.81 5 PRO B CA 1
ATOM 3984 C C . PRO B 1 5 ? -29.219 -41.875 -40.031 1 35.81 5 PRO B C 1
ATOM 3986 O O . PRO B 1 5 ? -28.906 -42.656 -40.938 1 35.81 5 PRO B O 1
ATOM 3989 N N . ALA B 1 6 ? -29.141 -40.656 -40.594 1 38.41 6 ALA B N 1
ATOM 3990 C CA . ALA B 1 6 ? -28.125 -40.125 -41.5 1 38.41 6 ALA B CA 1
ATOM 3991 C C . ALA B 1 6 ? -26.797 -40.875 -41.344 1 38.41 6 ALA B C 1
ATOM 3993 O O . ALA B 1 6 ? -26.422 -41.25 -40.219 1 38.41 6 ALA B O 1
ATOM 3994 N N . LEU B 1 7 ? -26.281 -41.656 -42.344 1 35.97 7 LEU B N 1
ATOM 3995 C CA . LEU B 1 7 ? -24.969 -42.25 -42.5 1 35.97 7 LEU B CA 1
ATOM 3996 C C . LEU B 1 7 ? -23.891 -41.406 -41.844 1 35.97 7 LEU B C 1
ATOM 3998 O O . LEU B 1 7 ? -23.75 -40.219 -42.125 1 35.97 7 LEU B O 1
ATOM 4002 N N . LEU B 1 8 ? -23.578 -41.688 -40.625 1 35.78 8 LEU B N 1
ATOM 4003 C CA . LEU B 1 8 ? -22.422 -41.125 -39.938 1 35.78 8 LEU B CA 1
ATOM 4004 C C . LEU B 1 8 ? -21.25 -40.969 -40.906 1 35.78 8 LEU B C 1
ATOM 4006 O O . LEU B 1 8 ? -20.984 -41.844 -41.719 1 35.78 8 LEU B O 1
ATOM 4010 N N . LYS B 1 9 ? -21 -39.781 -41.469 1 42.94 9 LYS B N 1
ATOM 4011 C CA . LYS B 1 9 ? -19.781 -39.469 -42.219 1 42.94 9 LYS B CA 1
ATOM 4012 C C . LYS B 1 9 ? -18.656 -40.438 -41.844 1 42.94 9 LYS B C 1
ATOM 4014 O O . LYS B 1 9 ? -18.594 -40.938 -40.719 1 42.94 9 LYS B O 1
ATOM 4019 N N . PRO B 1 10 ? -17.984 -41.094 -42.812 1 41.72 10 PRO B N 1
ATOM 4020 C CA . PRO B 1 10 ? -16.828 -41.938 -42.5 1 41.72 10 PRO B CA 1
ATOM 4021 C C . PRO B 1 10 ? -16.016 -41.406 -41.312 1 41.72 10 PRO B C 1
ATOM 4023 O O . PRO B 1 10 ? -15.977 -40.188 -41.094 1 41.72 10 PRO B O 1
ATOM 4026 N N . ALA B 1 11 ? -15.938 -42.156 -40.25 1 43.41 11 ALA B N 1
ATOM 4027 C CA . ALA B 1 11 ? -15.156 -41.812 -39.062 1 43.41 11 ALA B CA 1
ATOM 4028 C C . ALA B 1 11 ? -13.828 -41.156 -39.469 1 43.41 11 ALA B C 1
ATOM 4030 O O . ALA B 1 11 ? -13.062 -41.719 -40.25 1 43.41 11 ALA B O 1
ATOM 4031 N N . LEU B 1 12 ? -13.805 -39.906 -39.75 1 49.69 12 LEU B N 1
ATOM 4032 C CA . LEU B 1 12 ? -12.531 -39.219 -39.906 1 49.69 12 LEU B CA 1
ATOM 4033 C C . LEU B 1 12 ? -11.383 -40.094 -39.375 1 49.69 12 LEU B C 1
ATOM 4035 O O . LEU B 1 12 ? -10.234 -39.938 -39.812 1 49.69 12 LEU B O 1
ATOM 4039 N N . ASP B 1 13 ? -11.648 -41 -38.406 1 53.31 13 ASP B N 1
ATOM 4040 C CA . ASP B 1 13 ? -10.656 -41.781 -37.688 1 53.31 13 ASP B CA 1
ATOM 4041 C C . ASP B 1 13 ? -10.414 -43.125 -38.406 1 53.31 13 ASP B C 1
ATOM 4043 O O . ASP B 1 13 ? -9.734 -44 -37.844 1 53.31 13 ASP B O 1
ATOM 4047 N N . GLU B 1 14 ? -11.148 -43.594 -39.344 1 57.5 14 GLU B N 1
ATOM 4048 C CA . GLU B 1 14 ? -11.047 -44.969 -39.906 1 57.5 14 GLU B CA 1
ATOM 4049 C C . GLU B 1 14 ? -9.617 -45.25 -40.344 1 57.5 14 GLU B C 1
ATOM 4051 O O . GLU B 1 14 ? -9.141 -46.375 -40.188 1 57.5 14 GLU B O 1
ATOM 4056 N N . ASN B 1 15 ? -8.93 -44.25 -40.938 1 66 15 ASN B N 1
ATOM 4057 C CA . ASN B 1 15 ? -7.629 -44.594 -41.5 1 66 15 ASN B CA 1
ATOM 4058 C C . ASN B 1 15 ? -6.496 -43.938 -40.719 1 66 15 ASN B C 1
ATOM 4060 O O . ASN B 1 15 ? -5.52 -43.469 -41.312 1 66 15 ASN B O 1
ATOM 4064 N N . LEU B 1 16 ? -6.641 -44.094 -39.375 1 76.88 16 LEU B N 1
ATOM 4065 C CA . LEU B 1 16 ? -5.57 -43.469 -38.594 1 76.88 16 LEU B CA 1
ATOM 4066 C C . LEU B 1 16 ? -4.359 -44.375 -38.5 1 76.88 16 LEU B C 1
ATOM 4068 O O . LEU B 1 16 ? -4.504 -45.594 -38.375 1 76.88 16 LEU B O 1
ATOM 4072 N N . PRO B 1 17 ? -3.176 -43.812 -38.625 1 82.88 17 PRO B N 1
ATOM 4073 C CA . PRO B 1 17 ? -1.956 -44.625 -38.469 1 82.88 17 PRO B CA 1
ATOM 4074 C C . PRO B 1 17 ? -1.869 -45.312 -37.094 1 82.88 17 PRO B C 1
ATOM 4076 O O . PRO B 1 17 ? -2.59 -44.938 -36.156 1 82.88 17 PRO B O 1
ATOM 4079 N N . GLU B 1 18 ? -1.068 -46.406 -37.031 1 86.5 18 GLU B N 1
ATOM 4080 C CA . GLU B 1 18 ? -0.823 -47.094 -35.75 1 86.5 18 GLU B CA 1
ATOM 4081 C C . GLU B 1 18 ? -0.231 -46.188 -34.719 1 86.5 18 GLU B C 1
ATOM 4083 O O . GLU B 1 18 ? 0.597 -45.312 -35.031 1 86.5 18 GLU B O 1
ATOM 4088 N N . ILE B 1 19 ? -0.67 -46.375 -33.469 1 89.88 19 ILE B N 1
ATOM 4089 C CA . ILE B 1 19 ? -0.219 -45.562 -32.375 1 89.88 19 ILE B CA 1
ATOM 4090 C C . ILE B 1 19 ? 1.197 -45.969 -31.969 1 89.88 19 ILE B C 1
ATOM 4092 O O . ILE B 1 19 ? 1.512 -47.156 -31.906 1 89.88 19 ILE B O 1
ATOM 4096 N N . TYR B 1 20 ? 2.041 -45.031 -31.812 1 89.75 20 TYR B N 1
ATOM 4097 C CA . TYR B 1 20 ? 3.383 -45.156 -31.266 1 89.75 20 TYR B CA 1
ATOM 4098 C C . TYR B 1 20 ? 3.518 -44.406 -29.953 1 89.75 20 TYR B C 1
ATOM 4100 O O . TYR B 1 20 ? 3.502 -43.156 -29.938 1 89.75 20 TYR B O 1
ATOM 4108 N N . ALA B 1 21 ? 3.664 -45.188 -28.828 1 89 21 ALA B N 1
ATOM 4109 C CA . ALA B 1 21 ? 3.816 -44.594 -27.516 1 89 21 ALA B CA 1
ATOM 4110 C C . ALA B 1 21 ? 5.223 -44.031 -27.344 1 89 21 ALA B C 1
ATOM 4112 O O . ALA B 1 21 ? 6.211 -44.688 -27.609 1 89 21 ALA B O 1
ATOM 4113 N N . MET B 1 22 ? 5.258 -42.75 -26.969 1 88.56 22 MET B N 1
ATOM 4114 C CA . MET B 1 22 ? 6.566 -42.156 -26.75 1 88.56 22 MET B CA 1
ATOM 4115 C C . MET B 1 22 ? 6.539 -41.219 -25.547 1 88.56 22 MET B C 1
ATOM 4117 O O . MET B 1 22 ? 5.484 -40.688 -25.188 1 88.56 22 MET B O 1
ATOM 4121 N N . SER B 1 23 ? 7.699 -41.156 -24.906 1 87.56 23 SER B N 1
ATOM 4122 C CA . SER B 1 23 ? 7.867 -40.156 -23.859 1 87.56 23 SER B CA 1
ATOM 4123 C C . SER B 1 23 ? 7.945 -38.75 -24.453 1 87.56 23 SER B C 1
ATOM 4125 O O . SER B 1 23 ? 8.078 -38.562 -25.672 1 87.56 23 SER B O 1
ATOM 4127 N N . LEU B 1 24 ? 7.777 -37.781 -23.594 1 87.75 24 LEU B N 1
ATOM 4128 C CA . LEU B 1 24 ? 7.918 -36.406 -24.078 1 87.75 24 LEU B CA 1
ATOM 4129 C C . LEU B 1 24 ? 9.328 -36.156 -24.594 1 87.75 24 LEU B C 1
ATOM 4131 O O . LEU B 1 24 ? 9.516 -35.406 -25.547 1 87.75 24 LEU B O 1
ATOM 4135 N N . GLU B 1 25 ? 10.258 -36.719 -23.953 1 88.06 25 GLU B N 1
ATOM 4136 C CA . GLU B 1 25 ? 11.641 -36.594 -24.422 1 88.06 25 GLU B CA 1
ATOM 4137 C C . GLU B 1 25 ? 11.789 -37.188 -25.828 1 88.06 25 GLU B C 1
ATOM 4139 O O . GLU B 1 25 ? 12.43 -36.562 -26.688 1 88.06 25 GLU B O 1
ATOM 4144 N N . ASP B 1 26 ? 11.195 -38.281 -25.969 1 89.19 26 ASP B N 1
ATOM 4145 C CA . ASP B 1 26 ? 11.242 -38.938 -27.281 1 89.19 26 ASP B CA 1
ATOM 4146 C C . ASP B 1 26 ? 10.523 -38.094 -28.328 1 89.19 26 ASP B C 1
ATOM 4148 O O . ASP B 1 26 ? 10.961 -38 -29.469 1 89.19 26 ASP B O 1
ATOM 4152 N N . TRP B 1 27 ? 9.43 -37.625 -27.891 1 89.94 27 TRP B N 1
ATOM 4153 C CA . TRP B 1 27 ? 8.68 -36.75 -28.781 1 89.94 27 TRP B CA 1
ATOM 4154 C C . TRP B 1 27 ? 9.531 -35.594 -29.25 1 89.94 27 TRP B C 1
ATOM 4156 O O . TRP B 1 27 ? 9.586 -35.281 -30.438 1 89.94 27 TRP B O 1
ATOM 4166 N N . ASN B 1 28 ? 10.219 -34.938 -28.344 1 89.81 28 ASN B N 1
ATOM 4167 C CA . ASN B 1 28 ? 11.094 -33.812 -28.672 1 89.81 28 ASN B CA 1
ATOM 4168 C C . ASN B 1 28 ? 12.203 -34.219 -29.625 1 89.81 28 ASN B C 1
ATOM 4170 O O . ASN B 1 28 ? 12.523 -33.5 -30.578 1 89.81 28 ASN B O 1
ATOM 4174 N N . ARG B 1 29 ? 12.758 -35.344 -29.359 1 90.38 29 ARG B N 1
ATOM 4175 C CA . ARG B 1 29 ? 13.812 -35.844 -30.219 1 90.38 29 ARG B CA 1
ATOM 4176 C C . ARG B 1 29 ? 13.289 -36.094 -31.641 1 90.38 29 ARG B C 1
ATOM 4178 O O . ARG B 1 29 ? 13.961 -35.781 -32.625 1 90.38 29 ARG B O 1
ATOM 4185 N N . MET B 1 30 ? 12.125 -36.688 -31.656 1 92 30 MET B N 1
ATOM 4186 C CA . MET B 1 30 ? 11.508 -37 -32.938 1 92 30 MET B CA 1
ATOM 4187 C C . MET B 1 30 ? 11.211 -35.688 -33.719 1 92 30 MET B C 1
ATOM 4189 O O . MET B 1 30 ? 11.398 -35.625 -34.906 1 92 30 MET B O 1
ATOM 4193 N N . TYR B 1 31 ? 10.703 -34.781 -33 1 92.5 31 TYR B N 1
ATOM 4194 C CA . TYR B 1 31 ? 10.414 -33.469 -33.562 1 92.5 31 TYR B CA 1
ATOM 4195 C C . TYR B 1 31 ? 11.648 -32.875 -34.25 1 92.5 31 TYR B C 1
ATOM 4197 O O . TYR B 1 31 ? 11.578 -32.469 -35.406 1 92.5 31 TYR B O 1
ATOM 4205 N N . ASP B 1 32 ? 12.781 -32.969 -33.625 1 92 32 ASP B N 1
ATOM 4206 C CA . ASP B 1 32 ? 14.039 -32.438 -34.156 1 92 32 ASP B CA 1
ATOM 4207 C C . ASP B 1 32 ? 14.539 -33.312 -35.312 1 92 32 ASP B C 1
ATOM 4209 O O . ASP B 1 32 ? 15.047 -32.781 -36.312 1 92 32 ASP B O 1
ATOM 4213 N N . LEU B 1 33 ? 14.375 -34.531 -35.125 1 91.5 33 LEU B N 1
ATOM 4214 C CA . LEU B 1 33 ? 14.82 -35.469 -36.156 1 91.5 33 LEU B CA 1
ATOM 4215 C C . LEU B 1 33 ? 14.047 -35.25 -37.438 1 91.5 33 LEU B C 1
ATOM 4217 O O . LEU B 1 33 ? 14.641 -35.219 -38.531 1 91.5 33 LEU B O 1
ATOM 4221 N N . ILE B 1 34 ? 12.773 -35.094 -37.281 1 91 34 ILE B N 1
ATOM 4222 C CA . ILE B 1 34 ? 11.93 -34.906 -38.469 1 91 34 ILE B CA 1
A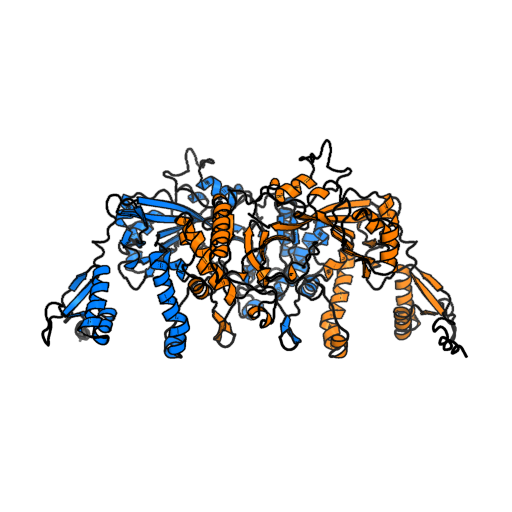TOM 4223 C C . ILE B 1 34 ? 12.281 -33.594 -39.125 1 91 34 ILE B C 1
ATOM 4225 O O . ILE B 1 34 ? 12.359 -33.5 -40.375 1 91 34 ILE B O 1
ATOM 4229 N N . ALA B 1 35 ? 12.484 -32.625 -38.312 1 92.19 35 ALA B N 1
ATOM 4230 C CA . ALA B 1 35 ? 12.867 -31.312 -38.875 1 92.19 35 ALA B CA 1
ATOM 4231 C C . ALA B 1 35 ? 14.156 -31.406 -39.656 1 92.19 35 ALA B C 1
ATOM 4233 O O . ALA B 1 35 ? 14.281 -30.828 -40.75 1 92.19 35 ALA B O 1
ATOM 4234 N N . ALA B 1 36 ? 15.086 -32.156 -39.188 1 91.5 36 ALA B N 1
ATOM 4235 C CA . ALA B 1 36 ? 16.406 -32.25 -39.781 1 91.5 36 ALA B CA 1
ATOM 4236 C C . ALA B 1 36 ? 16.375 -33.156 -41.031 1 91.5 36 ALA B C 1
ATOM 4238 O O . ALA B 1 36 ? 17.109 -32.906 -41.969 1 91.5 36 ALA B O 1
ATOM 4239 N N . THR B 1 37 ? 15.477 -34.125 -41.094 1 87.81 37 THR B N 1
ATOM 4240 C CA . THR B 1 37 ? 15.562 -35.156 -42.125 1 87.81 37 THR B CA 1
ATOM 4241 C C . THR B 1 37 ? 14.492 -34.938 -43.188 1 87.81 37 THR B C 1
ATOM 4243 O O . THR B 1 37 ? 14.672 -35.312 -44.344 1 87.81 37 THR B O 1
ATOM 4246 N N . ARG B 1 38 ? 13.359 -34.344 -42.719 1 87.88 38 ARG B N 1
ATOM 4247 C CA . ARG B 1 38 ? 12.234 -34.312 -43.625 1 87.88 38 ARG B CA 1
ATOM 4248 C C . ARG B 1 38 ? 11.742 -32.875 -43.844 1 87.88 38 ARG B C 1
ATOM 4250 O O . ARG B 1 38 ? 10.805 -32.625 -44.594 1 87.88 38 ARG B O 1
ATOM 4257 N N . GLY B 1 39 ? 12.344 -32 -43.156 1 88.06 39 GLY B N 1
ATOM 4258 C CA . GLY B 1 39 ? 12.023 -30.594 -43.375 1 88.06 39 GLY B CA 1
ATOM 4259 C C . GLY B 1 39 ? 11.008 -30.062 -42.375 1 88.06 39 GLY B C 1
ATOM 4260 O O . GLY B 1 39 ? 10.445 -30.828 -41.594 1 88.06 39 GLY B O 1
ATOM 4261 N N . LEU B 1 40 ? 10.617 -28.828 -42.469 1 91.69 40 LEU B N 1
ATOM 4262 C CA . LEU B 1 40 ? 9.828 -28.078 -41.469 1 91.69 40 LEU B CA 1
ATOM 4263 C C . LEU B 1 40 ? 8.344 -28.406 -41.625 1 91.69 40 LEU B C 1
ATOM 4265 O O . LEU B 1 40 ? 7.617 -28.453 -40.625 1 91.69 40 LEU B O 1
ATOM 4269 N N . ILE B 1 41 ? 7.945 -28.594 -42.781 1 90.19 41 ILE B N 1
ATOM 4270 C CA . ILE B 1 41 ? 6.531 -28.906 -43 1 90.19 41 ILE B CA 1
ATOM 4271 C C . ILE B 1 41 ? 6.184 -30.234 -42.344 1 90.19 41 ILE B C 1
ATOM 4273 O O . ILE B 1 41 ? 5.164 -30.359 -41.656 1 90.19 41 ILE B O 1
ATOM 4277 N N . ALA B 1 42 ? 7.043 -31.234 -42.562 1 86.88 42 ALA B N 1
ATOM 4278 C CA . ALA B 1 42 ? 6.832 -32.531 -41.938 1 86.88 42 ALA B CA 1
ATOM 4279 C C . ALA B 1 42 ? 6.844 -32.438 -40.438 1 86.88 42 ALA B C 1
ATOM 4281 O O . ALA B 1 42 ? 6.055 -33.094 -39.75 1 86.88 42 ALA B O 1
ATOM 4282 N N . ARG B 1 43 ? 7.699 -31.656 -39.938 1 92.31 43 ARG B N 1
ATOM 4283 C CA . ARG B 1 43 ? 7.789 -31.406 -38.5 1 92.31 43 ARG B CA 1
ATOM 4284 C C . ARG B 1 43 ? 6.484 -30.812 -37.969 1 92.31 43 ARG B C 1
ATOM 4286 O O . ARG B 1 43 ? 5.988 -31.25 -36.906 1 92.31 43 ARG B O 1
ATOM 4293 N N . ASP B 1 44 ? 5.969 -29.875 -38.688 1 91.25 44 ASP B N 1
ATOM 4294 C CA . ASP B 1 44 ? 4.75 -29.188 -38.281 1 91.25 44 ASP B CA 1
ATOM 4295 C C . ASP B 1 44 ? 3.555 -30.141 -38.312 1 91.25 44 ASP B C 1
ATOM 4297 O O . ASP B 1 44 ? 2.67 -30.078 -37.438 1 91.25 44 ASP B O 1
ATOM 4301 N N . ILE B 1 45 ? 3.537 -30.938 -39.219 1 87.31 45 ILE B N 1
ATOM 4302 C CA . ILE B 1 45 ? 2.494 -31.953 -39.312 1 87.31 45 ILE B CA 1
ATOM 4303 C C . ILE B 1 45 ? 2.578 -32.875 -38.062 1 87.31 45 ILE B C 1
ATOM 4305 O O . ILE B 1 45 ? 1.562 -33.156 -37.438 1 87.31 45 ILE B O 1
ATOM 4309 N N . PHE B 1 46 ? 3.777 -33.281 -37.75 1 90.31 46 PHE B N 1
ATOM 4310 C CA . PHE B 1 46 ? 3.992 -34.094 -36.562 1 90.31 46 PHE B CA 1
ATOM 4311 C C . PHE B 1 46 ? 3.488 -33.375 -35.312 1 90.31 46 PHE B C 1
ATOM 4313 O O . PHE B 1 46 ? 2.781 -33.938 -34.5 1 90.31 46 PHE B O 1
ATOM 4320 N N . ALA B 1 47 ? 3.775 -32.094 -35.219 1 88.94 47 ALA B N 1
ATOM 4321 C CA . ALA B 1 47 ? 3.404 -31.297 -34.062 1 88.94 47 ALA B CA 1
ATOM 4322 C C . ALA B 1 47 ? 1.891 -31.125 -33.969 1 88.94 47 ALA B C 1
ATOM 4324 O O . ALA B 1 47 ? 1.325 -31.156 -32.875 1 88.94 47 ALA B O 1
ATOM 4325 N N . LEU B 1 48 ? 1.229 -31 -35.031 1 86.38 48 LEU B N 1
ATOM 4326 C CA . LEU B 1 48 ? -0.187 -30.656 -35.031 1 86.38 48 LEU B CA 1
ATOM 4327 C C . LEU B 1 48 ? -1.054 -31.906 -35 1 86.38 48 LEU B C 1
ATOM 4329 O O . LEU B 1 48 ? -2.158 -31.891 -34.438 1 86.38 48 LEU B O 1
ATOM 4333 N N . THR B 1 49 ? -0.478 -33 -35.562 1 85.75 49 THR B N 1
ATOM 4334 C CA . THR B 1 49 ? -1.352 -34.156 -35.719 1 85.75 49 THR B CA 1
ATOM 4335 C C . THR B 1 49 ? -0.793 -35.375 -34.938 1 85.75 49 THR B C 1
ATOM 4337 O O . THR B 1 49 ? -1.507 -36.344 -34.719 1 85.75 49 THR B O 1
ATOM 4340 N N . GLY B 1 50 ? 0.442 -35.344 -34.719 1 88.75 50 GLY B N 1
ATOM 4341 C CA . GLY B 1 50 ? 1.111 -36.5 -34.094 1 88.75 50 GLY B CA 1
ATOM 4342 C C . GLY B 1 50 ? 1.561 -37.531 -35.125 1 88.75 50 GLY B C 1
ATOM 4343 O O . GLY B 1 50 ? 2.152 -38.531 -34.75 1 88.75 50 GLY B O 1
ATOM 4344 N N . HIS B 1 51 ? 1.294 -37.25 -36.375 1 89.38 51 HIS B N 1
ATOM 4345 C CA . HIS B 1 51 ? 1.666 -38.219 -37.406 1 89.38 51 HIS B CA 1
ATOM 4346 C C . HIS B 1 51 ? 3.129 -38.062 -37.812 1 89.38 51 HIS B C 1
ATOM 4348 O O . HIS B 1 51 ? 3.609 -36.938 -38 1 89.38 51 HIS B O 1
ATOM 4354 N N . PHE B 1 52 ? 3.789 -39.25 -37.875 1 89.31 52 PHE B N 1
ATOM 4355 C CA . PHE B 1 52 ? 5.18 -39.188 -38.312 1 89.31 52 PHE B CA 1
ATOM 4356 C C . PHE B 1 52 ? 5.578 -40.469 -39.031 1 89.31 52 PHE B C 1
ATOM 4358 O O . PHE B 1 52 ? 5.012 -41.531 -38.781 1 89.31 52 PHE B O 1
ATOM 4365 N N . PRO B 1 53 ? 6.465 -40.312 -39.969 1 85.81 53 PRO B N 1
ATOM 4366 C CA . PRO B 1 53 ? 6.93 -41.469 -40.719 1 85.81 53 PRO B CA 1
ATOM 4367 C C . PRO B 1 53 ? 7.922 -42.312 -39.906 1 85.81 53 PRO B C 1
ATOM 4369 O O . PRO B 1 53 ? 8.664 -41.781 -39.094 1 85.81 53 PRO B O 1
ATOM 4372 N N . ASP B 1 54 ? 7.898 -43.562 -40.156 1 82.69 54 ASP B N 1
ATOM 4373 C CA . ASP B 1 54 ? 8.898 -44.469 -39.562 1 82.69 54 ASP B CA 1
ATOM 4374 C C . ASP B 1 54 ? 10.312 -43.969 -39.844 1 82.69 54 ASP B C 1
ATOM 4376 O O . ASP B 1 54 ? 10.711 -43.844 -41.031 1 82.69 54 ASP B O 1
ATOM 4380 N N . PRO B 1 55 ? 11 -43.625 -38.75 1 76.94 55 PRO B N 1
ATOM 4381 C CA . PRO B 1 55 ? 12.344 -43.094 -38.969 1 76.94 55 PRO B CA 1
ATOM 4382 C C . PRO B 1 55 ? 13.289 -44.094 -39.625 1 76.94 55 PRO B C 1
ATOM 4384 O O . PRO B 1 55 ? 14.305 -43.688 -40.219 1 76.94 55 PRO B O 1
ATOM 4387 N N . GLU B 1 56 ? 13.008 -45.312 -39.469 1 77.06 56 GLU B N 1
ATOM 4388 C CA . GLU B 1 56 ? 13.883 -46.344 -40.031 1 77.06 56 GLU B CA 1
ATOM 4389 C C . GLU B 1 56 ? 13.602 -46.594 -41.5 1 77.06 56 GLU B C 1
ATOM 4391 O O . GLU B 1 56 ? 14.414 -47.188 -42.219 1 77.06 56 GLU B O 1
ATOM 4396 N N . ASP B 1 57 ? 12.43 -46.156 -41.844 1 78.25 57 ASP B N 1
ATOM 4397 C CA . ASP B 1 57 ? 12.031 -46.312 -43.25 1 78.25 57 ASP B CA 1
ATOM 4398 C C . ASP B 1 57 ? 12.289 -45.031 -44.062 1 78.25 57 ASP B C 1
ATOM 4400 O O . ASP B 1 57 ? 11.523 -44.094 -43.969 1 78.25 57 ASP B O 1
ATOM 4404 N N . GLN B 1 58 ? 13.344 -45.031 -44.875 1 71.5 58 GLN B N 1
ATOM 4405 C CA . GLN B 1 58 ? 13.703 -43.844 -45.656 1 71.5 58 GLN B CA 1
ATOM 4406 C C . GLN B 1 58 ? 13.086 -43.906 -47.062 1 71.5 58 GLN B C 1
ATOM 4408 O O . GLN B 1 58 ? 13.469 -43.125 -47.938 1 71.5 58 GLN B O 1
ATOM 4413 N N . GLY B 1 59 ? 12.211 -44.812 -47.156 1 74.69 59 GLY B N 1
ATOM 4414 C CA . GLY B 1 59 ? 11.594 -44.969 -48.469 1 74.69 59 GLY B CA 1
ATOM 4415 C C . GLY B 1 59 ? 10.641 -43.844 -48.812 1 74.69 59 GLY B C 1
ATOM 4416 O O . GLY B 1 59 ? 10.375 -42.969 -48 1 74.69 59 GLY B O 1
ATOM 4417 N N . PRO B 1 60 ? 10.156 -43.719 -50.125 1 77 60 PRO B N 1
ATOM 4418 C CA . PRO B 1 60 ? 9.266 -42.656 -50.562 1 77 60 PRO B CA 1
ATOM 4419 C C . PRO B 1 60 ? 7.891 -42.719 -49.906 1 77 60 PRO B C 1
ATOM 4421 O O . PRO B 1 60 ? 7.215 -41.688 -49.781 1 77 60 PRO B O 1
ATOM 4424 N N . ASN B 1 61 ? 7.438 -43.906 -49.531 1 80.88 61 ASN B N 1
ATOM 4425 C CA . ASN B 1 61 ? 6.164 -44.062 -48.844 1 80.88 61 ASN B CA 1
ATOM 4426 C C . ASN B 1 61 ? 6.336 -44.812 -47.531 1 80.88 61 ASN B C 1
ATOM 4428 O O . ASN B 1 61 ? 5.891 -45.938 -47.375 1 80.88 61 ASN B O 1
ATOM 4432 N N . PRO B 1 62 ? 6.957 -44.062 -46.594 1 83.94 62 PRO B N 1
ATOM 4433 C CA . PRO B 1 62 ? 7.219 -44.719 -45.312 1 83.94 62 PRO B CA 1
ATOM 4434 C C . PRO B 1 62 ? 5.941 -45 -44.531 1 83.94 62 PRO B C 1
ATOM 4436 O O . PRO B 1 62 ? 4.93 -44.344 -44.719 1 83.94 62 PRO B O 1
ATOM 4439 N N . ARG B 1 63 ? 6.047 -46 -43.719 1 87.12 63 ARG B N 1
ATOM 4440 C CA . ARG B 1 63 ? 4.961 -46.281 -42.781 1 87.12 63 ARG B CA 1
ATOM 4441 C C . ARG B 1 63 ? 4.762 -45.125 -41.844 1 87.12 63 ARG B C 1
ATOM 4443 O O . ARG B 1 63 ? 5.73 -44.531 -41.344 1 87.12 63 ARG B O 1
ATOM 4450 N N . MET B 1 64 ? 3.443 -44.812 -41.656 1 88.06 64 MET B N 1
ATOM 4451 C CA . MET B 1 64 ? 3.121 -43.688 -40.781 1 88.06 64 MET B CA 1
ATOM 4452 C C . MET B 1 64 ? 2.713 -44.156 -39.406 1 88.06 64 MET B C 1
ATOM 4454 O O . MET B 1 64 ? 2.076 -45.219 -39.281 1 88.06 64 MET B O 1
ATOM 4458 N N . TYR B 1 65 ? 3.154 -43.406 -38.438 1 90.94 65 TYR B N 1
ATOM 4459 C CA . TYR B 1 65 ? 2.75 -43.656 -37.031 1 90.94 65 TYR B CA 1
ATOM 4460 C C . TYR B 1 65 ? 2.049 -42.406 -36.469 1 90.94 65 TYR B C 1
ATOM 4462 O O . TYR B 1 65 ? 2.094 -41.344 -37.062 1 90.94 65 TYR B O 1
ATOM 4470 N N . ARG B 1 66 ? 1.287 -42.688 -35.438 1 90.5 66 ARG B N 1
ATOM 4471 C CA . ARG B 1 66 ? 0.686 -41.625 -34.656 1 90.5 66 ARG B CA 1
ATOM 4472 C C . ARG B 1 66 ? 1.24 -41.625 -33.219 1 90.5 66 ARG B C 1
ATOM 4474 O O . ARG B 1 66 ? 1.127 -42.594 -32.5 1 90.5 66 ARG B O 1
ATOM 4481 N N . ALA B 1 67 ? 1.77 -40.469 -32.875 1 88.56 67 ALA B N 1
ATOM 4482 C CA . ALA B 1 67 ? 2.416 -40.344 -31.562 1 88.56 67 ALA B CA 1
ATOM 4483 C C . ALA B 1 67 ? 1.384 -40.219 -30.453 1 88.56 67 ALA B C 1
ATOM 4485 O O . ALA B 1 67 ? 0.381 -39.5 -30.594 1 88.56 67 ALA B O 1
ATOM 4486 N N . ALA B 1 68 ? 1.537 -41 -29.422 1 86.88 68 ALA B N 1
ATOM 4487 C CA . ALA B 1 68 ? 0.78 -40.875 -28.188 1 86.88 68 ALA B CA 1
ATOM 4488 C C . ALA B 1 68 ? 1.715 -40.719 -26.984 1 86.88 68 ALA B C 1
ATOM 4490 O O . ALA B 1 68 ? 2.678 -41.5 -26.859 1 86.88 68 ALA B O 1
ATOM 4491 N N . PHE B 1 69 ? 1.425 -39.75 -26.188 1 84.62 69 PHE B N 1
ATOM 4492 C CA . PHE B 1 69 ? 2.277 -39.5 -25.016 1 84.62 69 PHE B CA 1
ATOM 4493 C C . PHE B 1 69 ? 2.076 -40.594 -23.984 1 84.62 69 PHE B C 1
ATOM 4495 O O . PHE B 1 69 ? 0.945 -40.875 -23.578 1 84.62 69 PHE B O 1
ATOM 4502 N N . ASP B 1 70 ? 3.217 -41.219 -23.641 1 86.19 70 ASP B N 1
ATOM 4503 C CA . ASP B 1 70 ? 3.227 -42.219 -22.594 1 86.19 70 ASP B CA 1
ATOM 4504 C C . ASP B 1 70 ? 3.836 -41.656 -21.312 1 86.19 70 ASP B C 1
ATOM 4506 O O . ASP B 1 70 ? 5.051 -41.469 -21.219 1 86.19 70 ASP B O 1
ATOM 4510 N N . ILE B 1 71 ? 3.033 -41.438 -20.344 1 84.56 71 ILE B N 1
ATOM 4511 C CA . ILE B 1 71 ? 3.488 -40.812 -19.094 1 84.56 71 ILE B CA 1
ATOM 4512 C C . ILE B 1 71 ? 3.852 -41.906 -18.078 1 84.56 71 ILE B C 1
ATOM 4514 O O . ILE B 1 71 ? 4.297 -41.594 -16.969 1 84.56 71 ILE B O 1
ATOM 4518 N N . SER B 1 72 ? 3.725 -43.156 -18.438 1 81 72 SER B N 1
ATOM 4519 C CA . SER B 1 72 ? 3.986 -44.25 -17.5 1 81 72 SER B CA 1
ATOM 4520 C C . SER B 1 72 ? 5.461 -44.312 -17.125 1 81 72 SER B C 1
ATOM 4522 O O . SER B 1 72 ? 5.816 -44.875 -16.078 1 81 72 SER B O 1
ATOM 4524 N N . THR B 1 73 ? 6.246 -43.719 -17.953 1 78.06 73 THR B N 1
ATOM 4525 C CA . THR B 1 73 ? 7.68 -43.719 -17.703 1 78.06 73 THR B CA 1
ATOM 4526 C C . THR B 1 73 ? 8.086 -42.562 -16.797 1 78.06 73 THR B C 1
ATOM 4528 O O . THR B 1 73 ? 9.234 -42.469 -16.359 1 78.06 73 THR B O 1
ATOM 4531 N N . CYS B 1 74 ? 7.152 -41.781 -16.453 1 87.06 74 CYS B N 1
ATOM 4532 C CA . CYS B 1 74 ? 7.48 -40.562 -15.727 1 87.06 74 CYS B CA 1
ATOM 4533 C C . CYS B 1 74 ? 7.012 -40.656 -14.281 1 87.06 74 CYS B C 1
ATOM 4535 O O . CYS B 1 74 ? 6.781 -39.625 -13.633 1 87.06 74 CYS B O 1
ATOM 4537 N N . THR B 1 75 ? 6.879 -41.844 -13.867 1 89.81 75 THR B N 1
ATOM 4538 C CA . THR B 1 75 ? 6.453 -42.031 -12.484 1 89.81 75 THR B CA 1
ATOM 4539 C C . THR B 1 75 ? 7.555 -41.594 -11.523 1 89.81 75 THR B C 1
ATOM 4541 O O . THR B 1 75 ? 8.734 -41.594 -11.883 1 89.81 75 THR B O 1
ATOM 4544 N N . LEU B 1 76 ? 7.129 -41.219 -10.344 1 92.25 76 LEU B N 1
ATOM 4545 C CA . LEU B 1 76 ? 8.109 -40.781 -9.352 1 92.25 76 LEU B CA 1
ATOM 4546 C C . LEU B 1 76 ? 8.977 -41.969 -8.898 1 92.25 76 LEU B C 1
ATOM 4548 O O . LEU B 1 76 ? 8.461 -42.969 -8.391 1 92.25 76 LEU B O 1
ATOM 4552 N N . PRO B 1 77 ? 10.281 -41.844 -9.172 1 87.12 77 PRO B N 1
ATOM 4553 C CA . PRO B 1 77 ? 11.141 -42.969 -8.75 1 87.12 77 PRO B CA 1
ATOM 4554 C C . PRO B 1 77 ? 11.242 -43.094 -7.234 1 87.12 77 PRO B C 1
ATOM 4556 O O . PRO B 1 77 ? 10.984 -42.125 -6.512 1 87.12 77 PRO B O 1
ATOM 4559 N N . ALA B 1 78 ? 11.828 -44.375 -7.051 1 81.81 78 ALA B N 1
ATOM 4560 C CA . ALA B 1 78 ? 12.086 -44.625 -5.633 1 81.81 78 ALA B CA 1
ATOM 4561 C C . ALA B 1 78 ? 13.258 -43.781 -5.137 1 81.81 78 ALA B C 1
ATOM 4563 O O . ALA B 1 78 ? 14.25 -43.594 -5.852 1 81.81 78 ALA B O 1
ATOM 4564 N N . GLY B 1 79 ? 13.227 -43 -4.176 1 83.06 79 GLY B N 1
ATOM 4565 C CA . GLY B 1 79 ? 14.32 -42.25 -3.607 1 83.06 79 GLY B CA 1
ATOM 4566 C C . GLY B 1 79 ? 14.195 -40.75 -3.855 1 83.06 79 GLY B C 1
ATOM 4567 O O . GLY B 1 79 ? 15.023 -39.969 -3.377 1 83.06 79 GLY B O 1
ATOM 4568 N N . MET B 1 80 ? 13.328 -40.5 -4.719 1 91.5 80 MET B N 1
ATOM 4569 C CA . MET B 1 80 ? 13.094 -39.062 -4.945 1 91.5 80 MET B CA 1
ATOM 4570 C C . MET B 1 80 ? 12.789 -38.344 -3.633 1 91.5 80 MET B C 1
ATOM 4572 O O . MET B 1 80 ? 12.07 -38.875 -2.783 1 91.5 80 MET B O 1
ATOM 4576 N N . VAL B 1 81 ? 13.438 -37.219 -3.496 1 92.12 81 VAL B N 1
ATOM 4577 C CA . VAL B 1 81 ? 13.172 -36.406 -2.314 1 92.12 81 VAL B CA 1
ATOM 4578 C C . VAL B 1 81 ? 11.969 -35.5 -2.572 1 92.12 81 VAL B C 1
ATOM 4580 O O . VAL B 1 81 ? 12.008 -34.656 -3.475 1 92.12 81 VAL B O 1
ATOM 4583 N N . ILE B 1 82 ? 10.984 -35.719 -1.769 1 94 82 ILE B N 1
ATOM 4584 C CA . ILE B 1 82 ? 9.766 -34.906 -1.897 1 94 82 ILE B CA 1
ATOM 4585 C C . ILE B 1 82 ? 9.648 -33.969 -0.707 1 94 82 ILE B C 1
ATOM 4587 O O . ILE B 1 82 ? 9.797 -34.375 0.445 1 94 82 ILE B O 1
ATOM 4591 N N . ARG B 1 83 ? 9.477 -32.75 -1.052 1 92.06 83 ARG B N 1
ATOM 4592 C CA . ARG B 1 83 ? 9.297 -31.719 -0.022 1 92.06 83 ARG B CA 1
ATOM 4593 C C . ARG B 1 83 ? 7.902 -31.109 -0.093 1 92.06 83 ARG B C 1
ATOM 4595 O O . ARG B 1 83 ? 7.375 -30.875 -1.184 1 92.06 83 ARG B O 1
ATOM 4602 N N . GLN B 1 84 ? 7.328 -30.906 1.088 1 93.62 84 GLN B N 1
ATOM 4603 C CA . GLN B 1 84 ? 6.02 -30.266 1.196 1 93.62 84 GLN B CA 1
ATOM 4604 C C . GLN B 1 84 ? 6.078 -29.047 2.1 1 93.62 84 GLN B C 1
ATOM 4606 O O . GLN B 1 84 ? 6.742 -29.062 3.139 1 93.62 84 GLN B O 1
ATOM 4611 N N . LYS B 1 85 ? 5.453 -28 1.616 1 89.75 85 LYS B N 1
ATOM 4612 C CA . LYS B 1 85 ? 5.355 -26.766 2.381 1 89.75 85 LYS B CA 1
ATOM 4613 C C . LYS B 1 85 ? 3.957 -26.156 2.264 1 89.75 85 LYS B C 1
ATOM 4615 O O . LYS B 1 85 ? 3.361 -26.172 1.186 1 89.75 85 LYS B O 1
ATOM 4620 N N . CYS B 1 86 ? 3.482 -25.641 3.408 1 92.06 86 CYS B N 1
ATOM 4621 C CA . CYS B 1 86 ? 2.17 -25 3.408 1 92.06 86 CYS B CA 1
ATOM 4622 C C . CYS B 1 86 ? 2.287 -23.5 3.635 1 92.06 86 CYS B C 1
ATOM 4624 O O . CYS B 1 86 ? 3.268 -23.031 4.215 1 92.06 86 CYS B O 1
ATOM 4626 N N . ASP B 1 87 ? 1.333 -22.828 3.125 1 89.62 87 ASP B N 1
ATOM 4627 C CA . ASP B 1 87 ? 1.214 -21.406 3.41 1 89.62 87 ASP B CA 1
ATOM 4628 C C . ASP B 1 87 ? -0.243 -20.953 3.352 1 89.62 87 ASP B C 1
ATOM 4630 O O . ASP B 1 87 ? -1.106 -21.688 2.861 1 89.62 87 ASP B O 1
ATOM 4634 N N . ILE B 1 88 ? -0.485 -19.844 3.928 1 91.81 88 ILE B N 1
ATOM 4635 C CA . ILE B 1 88 ? -1.792 -19.203 3.855 1 91.81 88 ILE B CA 1
ATOM 4636 C C . ILE B 1 88 ? -1.772 -18.109 2.785 1 91.81 88 ILE B C 1
ATOM 4638 O O . ILE B 1 88 ? -1.031 -17.141 2.9 1 91.81 88 ILE B O 1
ATOM 4642 N N . ASP B 1 89 ? -2.588 -18.234 1.851 1 88.19 89 ASP B N 1
ATOM 4643 C CA . ASP B 1 89 ? -2.553 -17.328 0.704 1 88.19 89 ASP B CA 1
ATOM 4644 C C . ASP B 1 89 ? -3.459 -16.125 0.928 1 88.19 89 ASP B C 1
ATOM 4646 O O . ASP B 1 89 ? -3.115 -15.008 0.549 1 88.19 89 ASP B O 1
ATOM 4650 N N . SER B 1 90 ? -4.613 -16.453 1.48 1 92 90 SER B N 1
ATOM 4651 C CA . SER B 1 90 ? -5.547 -15.352 1.679 1 92 90 SER B CA 1
ATOM 4652 C C . SER B 1 90 ? -6.5 -15.633 2.836 1 92 90 SER B C 1
ATOM 4654 O O . SER B 1 90 ? -6.641 -16.781 3.264 1 92 90 SER B O 1
ATOM 4656 N N . ILE B 1 91 ? -7.059 -14.594 3.32 1 94.62 91 ILE B N 1
ATOM 4657 C CA . ILE B 1 91 ? -8.094 -14.625 4.348 1 94.62 91 ILE B CA 1
ATOM 4658 C C . ILE B 1 91 ? -9.273 -13.75 3.924 1 94.62 91 ILE B C 1
ATOM 4660 O O . ILE B 1 91 ? -9.078 -12.625 3.463 1 94.62 91 ILE B O 1
ATOM 4664 N N . ILE B 1 92 ? -10.469 -14.281 4.031 1 95.44 92 ILE B N 1
ATOM 4665 C CA . ILE B 1 92 ? -11.688 -13.555 3.703 1 95.44 92 ILE B CA 1
ATOM 4666 C C . ILE B 1 92 ? -12.703 -13.719 4.828 1 95.44 92 ILE B C 1
ATOM 4668 O O . ILE B 1 92 ? -12.867 -14.812 5.371 1 95.44 92 ILE B O 1
ATOM 4672 N N . ALA B 1 93 ? -13.344 -12.688 5.199 1 96.12 93 ALA B N 1
ATOM 4673 C CA . ALA B 1 93 ? -14.406 -12.781 6.207 1 96.12 93 ALA B CA 1
ATOM 4674 C C . ALA B 1 93 ? -15.586 -11.891 5.836 1 96.12 93 ALA B C 1
ATOM 4676 O O . ALA B 1 93 ? -15.406 -10.773 5.344 1 96.12 93 ALA B O 1
ATOM 4677 N N . ILE B 1 94 ? -16.703 -12.391 6.023 1 94.56 94 ILE B N 1
ATOM 4678 C CA . ILE B 1 94 ? -17.922 -11.617 5.883 1 94.56 94 ILE B CA 1
ATOM 4679 C C . ILE B 1 94 ? -18.406 -11.156 7.254 1 94.56 94 ILE B C 1
ATOM 4681 O O . ILE B 1 94 ? -18.578 -11.969 8.164 1 94.56 94 ILE B O 1
ATOM 4685 N N . ILE B 1 95 ? -18.562 -9.875 7.34 1 93.31 95 ILE B N 1
ATOM 4686 C CA . ILE B 1 95 ? -18.953 -9.273 8.609 1 93.31 95 ILE B CA 1
ATOM 4687 C C . ILE B 1 95 ? -20.359 -8.672 8.484 1 93.31 95 ILE B C 1
ATOM 4689 O O . ILE B 1 95 ? -20.547 -7.688 7.762 1 93.31 95 ILE B O 1
ATOM 4693 N N . LEU B 1 96 ? -21.297 -9.172 9.172 1 85.56 96 LEU B N 1
ATOM 4694 C CA . LEU B 1 96 ? -22.656 -8.656 9.141 1 85.56 96 LEU B CA 1
ATOM 4695 C C . LEU B 1 96 ? -22.875 -7.609 10.219 1 85.56 96 LEU B C 1
ATOM 4697 O O . LEU B 1 96 ? -23.703 -6.711 10.062 1 85.56 96 LEU B O 1
ATOM 4701 N N . GLY B 1 97 ? -22.125 -7.68 11.266 1 79.88 97 GLY B N 1
ATOM 4702 C CA . GLY B 1 97 ? -22.234 -6.727 12.359 1 79.88 97 GLY B CA 1
ATOM 4703 C C . GLY B 1 97 ? -20.984 -5.887 12.531 1 79.88 97 GLY B C 1
ATOM 4704 O O . GLY B 1 97 ? -20.5 -5.27 11.57 1 79.88 97 GLY B O 1
ATOM 4705 N N . ASN B 1 98 ? -20.516 -5.93 13.695 1 88.31 98 ASN B N 1
ATOM 4706 C CA . ASN B 1 98 ? -19.328 -5.164 14.031 1 88.31 98 ASN B CA 1
ATOM 4707 C C . ASN B 1 98 ? -18.047 -5.953 13.727 1 88.31 98 ASN B C 1
ATOM 4709 O O . ASN B 1 98 ? -17.953 -7.137 14.047 1 88.31 98 ASN B O 1
ATOM 4713 N N . LEU B 1 99 ? -17.203 -5.309 13.008 1 94.31 99 LEU B N 1
ATOM 4714 C CA . LEU B 1 99 ? -15.867 -5.871 12.836 1 94.31 99 LEU B CA 1
ATOM 4715 C C . LEU B 1 99 ? -15.203 -6.105 14.188 1 94.31 99 LEU B C 1
ATOM 4717 O O . LEU B 1 99 ? -15.18 -5.215 15.039 1 94.31 99 LEU B O 1
ATOM 4721 N N . PRO B 1 100 ? -14.75 -7.297 14.477 1 96.12 100 PRO B N 1
ATOM 4722 C CA . PRO B 1 100 ? -14.133 -7.57 15.773 1 96.12 100 PRO B CA 1
ATOM 4723 C C . PRO B 1 100 ? -12.703 -7.047 15.875 1 96.12 100 PRO B C 1
ATOM 4725 O O . PRO B 1 100 ? -11.789 -7.797 16.219 1 96.12 100 PRO B O 1
ATOM 4728 N N . LEU B 1 101 ? -12.586 -5.832 15.68 1 96.12 101 LEU B N 1
ATOM 4729 C CA . LEU B 1 101 ? -11.289 -5.164 15.766 1 96.12 101 LEU B CA 1
ATOM 4730 C C . LEU B 1 101 ? -10.852 -5.008 17.219 1 96.12 101 LEU B C 1
ATOM 4732 O O . LEU B 1 101 ? -11.625 -4.574 18.062 1 96.12 101 LEU B O 1
ATOM 4736 N N . LYS B 1 102 ? -9.617 -5.43 17.453 1 94.25 102 LYS B N 1
ATOM 4737 C CA . LYS B 1 102 ? -9.078 -5.266 18.812 1 94.25 102 LYS B CA 1
ATOM 4738 C C . LYS B 1 102 ? -8.82 -3.795 19.125 1 94.25 102 LYS B C 1
ATOM 4740 O O . LYS B 1 102 ? -8.453 -3.021 18.234 1 94.25 102 LYS B O 1
ATOM 4745 N N . PRO B 1 103 ? -8.883 -3.398 20.359 1 90.25 103 PRO B N 1
ATOM 4746 C CA . PRO B 1 103 ? -8.812 -1.992 20.766 1 90.25 103 PRO B CA 1
ATOM 4747 C C . PRO B 1 103 ? -7.465 -1.352 20.438 1 90.25 103 PRO B C 1
ATOM 4749 O O . PRO B 1 103 ? -7.391 -0.139 20.219 1 90.25 103 PRO B O 1
ATOM 4752 N N . ASN B 1 104 ? -6.43 -2.098 20.391 1 83.12 104 ASN B N 1
ATOM 4753 C CA . ASN B 1 104 ? -5.094 -1.528 20.25 1 83.12 104 ASN B CA 1
ATOM 4754 C C . ASN B 1 104 ? -4.699 -1.36 18.797 1 83.12 104 ASN B C 1
ATOM 4756 O O . ASN B 1 104 ? -3.59 -0.92 18.484 1 83.12 104 ASN B O 1
ATOM 4760 N N . PHE B 1 105 ? -5.59 -1.717 17.922 1 87.88 105 PHE B N 1
ATOM 4761 C CA . PHE B 1 105 ? -5.324 -1.544 16.5 1 87.88 105 PHE B CA 1
ATOM 4762 C C . PHE B 1 105 ? -6.109 -0.36 15.938 1 87.88 105 PHE B C 1
ATOM 4764 O O . PHE B 1 105 ? -6.926 0.234 16.641 1 87.88 105 PHE B O 1
ATOM 4771 N N . VAL B 1 106 ? -5.754 0.054 14.742 1 88.38 106 VAL B N 1
ATOM 4772 C CA . VAL B 1 106 ? -6.328 1.254 14.141 1 88.38 106 VAL B CA 1
ATOM 4773 C C . VAL B 1 106 ? -7.047 0.891 12.844 1 88.38 106 VAL B C 1
ATOM 4775 O O . VAL B 1 106 ? -6.555 0.071 12.062 1 88.38 106 VAL B O 1
ATOM 4778 N N . PHE B 1 107 ? -8.219 1.461 12.711 1 93.56 107 PHE B N 1
ATOM 4779 C CA . PHE B 1 107 ? -8.984 1.354 11.477 1 93.56 107 PHE B CA 1
ATOM 4780 C C . PHE B 1 107 ? -8.781 2.59 10.602 1 93.56 107 PHE B C 1
ATOM 4782 O O . PHE B 1 107 ? -9.078 3.707 11.031 1 93.56 107 PHE B O 1
ATOM 4789 N N . ASP B 1 108 ? -8.281 2.377 9.398 1 92.75 108 ASP B N 1
ATOM 4790 C CA . ASP B 1 108 ? -8.133 3.461 8.43 1 92.75 108 ASP B CA 1
ATOM 4791 C C . ASP B 1 108 ? -9.375 3.58 7.551 1 92.75 108 ASP B C 1
ATOM 4793 O O . ASP B 1 108 ? -9.602 2.746 6.672 1 92.75 108 ASP B O 1
ATOM 4797 N N . TYR B 1 109 ? -10.148 4.641 7.805 1 96.19 109 TYR B N 1
ATOM 4798 C CA . TYR B 1 109 ? -11.344 4.898 7 1 96.19 109 TYR B CA 1
ATOM 4799 C C . TYR B 1 109 ? -11 5.715 5.762 1 96.19 109 TYR B C 1
ATOM 4801 O O . TYR B 1 109 ? -10.305 6.73 5.852 1 96.19 109 TYR B O 1
ATOM 4809 N N . PHE B 1 110 ? -11.5 5.207 4.586 1 94.69 110 PHE B N 1
ATOM 4810 C CA . PHE B 1 110 ? -11.328 5.938 3.336 1 94.69 110 PHE B CA 1
ATOM 4811 C C . PHE B 1 110 ? -12.672 6.418 2.801 1 94.69 110 PHE B C 1
ATOM 4813 O O . PHE B 1 110 ? -13.57 5.613 2.547 1 94.69 110 PHE B O 1
ATOM 4820 N N . MET B 1 111 ? -12.75 7.684 2.52 1 93.12 111 MET B N 1
ATOM 4821 C CA . MET B 1 111 ? -14.023 8.312 2.197 1 93.12 111 MET B CA 1
ATOM 4822 C C . MET B 1 111 ? -14.289 8.266 0.697 1 93.12 111 MET B C 1
ATOM 4824 O O . MET B 1 111 ? -15.438 8.133 0.27 1 93.12 111 MET B O 1
ATOM 4828 N N . LEU B 1 112 ? -13.273 8.312 -0.062 1 92.06 112 LEU B N 1
ATOM 4829 C CA . LEU B 1 112 ? -13.453 8.5 -1.497 1 92.06 112 LEU B CA 1
ATOM 4830 C C . LEU B 1 112 ? -13.438 7.164 -2.229 1 92.06 112 LEU B C 1
ATOM 4832 O O . LEU B 1 112 ? -12.703 6.254 -1.843 1 92.06 112 LEU B O 1
ATOM 4836 N N . ALA B 1 113 ? -14.18 7.184 -3.252 1 87.56 113 ALA B N 1
ATOM 4837 C CA . ALA B 1 113 ? -14.25 5.969 -4.062 1 87.56 113 ALA B CA 1
ATOM 4838 C C . ALA B 1 113 ? -13.039 5.848 -4.98 1 87.56 113 ALA B C 1
ATOM 4840 O O . ALA B 1 113 ? -12.516 6.855 -5.469 1 87.56 113 ALA B O 1
ATOM 4841 N N . ASP B 1 114 ? -12.586 4.703 -5.117 1 87.38 114 ASP B N 1
ATOM 4842 C CA . ASP B 1 114 ? -11.562 4.312 -6.078 1 87.38 114 ASP B CA 1
ATOM 4843 C C . ASP B 1 114 ? -11.914 2.98 -6.742 1 87.38 114 ASP B C 1
ATOM 4845 O O . ASP B 1 114 ? -12.039 1.958 -6.062 1 87.38 114 ASP B O 1
ATOM 4849 N N . ILE B 1 115 ? -12.016 2.996 -8 1 85.38 115 ILE B N 1
ATOM 4850 C CA . ILE B 1 115 ? -12.484 1.841 -8.758 1 85.38 115 ILE B CA 1
ATOM 4851 C C . ILE B 1 115 ? -11.539 0.664 -8.547 1 85.38 115 ILE B C 1
ATOM 4853 O O . ILE B 1 115 ? -11.945 -0.496 -8.656 1 85.38 115 ILE B O 1
ATOM 4857 N N . ARG B 1 116 ? -10.336 0.841 -8.273 1 81.06 116 ARG B N 1
ATOM 4858 C CA . ARG B 1 116 ? -9.328 -0.206 -8.102 1 81.06 116 ARG B CA 1
ATOM 4859 C C . ARG B 1 116 ? -9.656 -1.081 -6.895 1 81.06 116 ARG B C 1
ATOM 4861 O O . ARG B 1 116 ? -9.156 -2.203 -6.781 1 81.06 116 ARG B O 1
ATOM 4868 N N . HIS B 1 117 ? -10.43 -0.514 -6.023 1 90.75 117 HIS B N 1
ATOM 4869 C CA . HIS B 1 117 ? -10.727 -1.248 -4.797 1 90.75 117 HIS B CA 1
ATOM 4870 C C . HIS B 1 117 ? -12.109 -1.895 -4.867 1 90.75 117 HIS B C 1
ATOM 4872 O O . HIS B 1 117 ? -12.523 -2.584 -3.934 1 90.75 117 HIS B O 1
ATOM 4878 N N . THR B 1 118 ? -12.797 -1.65 -5.941 1 92.44 118 THR B N 1
ATOM 4879 C CA . THR B 1 118 ? -14.078 -2.312 -6.148 1 92.44 118 THR B CA 1
ATOM 4880 C C . THR B 1 118 ? -13.875 -3.787 -6.492 1 92.44 118 THR B C 1
ATOM 4882 O O . THR B 1 118 ? -13.016 -4.129 -7.305 1 92.44 118 THR B O 1
ATOM 4885 N N . LEU B 1 119 ? -14.562 -4.574 -5.789 1 92.62 119 LEU B N 1
ATOM 4886 C CA . LEU B 1 119 ? -14.5 -5.996 -6.109 1 92.62 119 LEU B CA 1
ATOM 4887 C C . LEU B 1 119 ? -15.281 -6.301 -7.387 1 92.62 119 LEU B C 1
ATOM 4889 O O . LEU B 1 119 ? -16.5 -6.102 -7.441 1 92.62 119 LEU B O 1
ATOM 4893 N N . ASN B 1 120 ? -14.555 -6.844 -8.328 1 87.44 120 ASN B N 1
ATOM 4894 C CA . ASN B 1 120 ? -15.18 -7.098 -9.617 1 87.44 120 ASN B CA 1
ATOM 4895 C C . ASN B 1 120 ? -15.117 -8.578 -9.992 1 87.44 120 ASN B C 1
ATOM 4897 O O . ASN B 1 120 ? -15.672 -8.992 -11.016 1 87.44 120 ASN B O 1
ATOM 4901 N N . SER B 1 121 ? -14.391 -9.352 -9.211 1 85.38 121 SER B N 1
ATOM 4902 C CA . SER B 1 121 ? -14.242 -10.773 -9.5 1 85.38 121 SER B CA 1
ATOM 4903 C C . SER B 1 121 ? -14.836 -11.625 -8.383 1 85.38 121 SER B C 1
ATOM 4905 O O . SER B 1 121 ? -14.914 -11.195 -7.234 1 85.38 121 SER B O 1
ATOM 4907 N N . ASN B 1 122 ? -15.156 -12.773 -8.797 1 86.62 122 ASN B N 1
ATOM 4908 C CA . ASN B 1 122 ? -15.758 -13.711 -7.852 1 86.62 122 ASN B CA 1
ATOM 4909 C C . ASN B 1 122 ? -14.742 -14.203 -6.828 1 86.62 122 ASN B C 1
ATOM 4911 O O . ASN B 1 122 ? -13.641 -14.625 -7.191 1 86.62 122 ASN B O 1
ATOM 4915 N N . LEU B 1 123 ? -15.172 -14.148 -5.551 1 86.56 123 LEU B N 1
ATOM 4916 C CA . LEU B 1 123 ? -14.312 -14.656 -4.488 1 86.56 123 LEU B CA 1
ATOM 4917 C C . LEU B 1 123 ? -14.57 -16.141 -4.238 1 86.56 123 LEU B C 1
ATOM 4919 O O . LEU B 1 123 ? -13.852 -16.766 -3.463 1 86.56 123 LEU B O 1
ATOM 4923 N N . HIS B 1 124 ? -15.531 -16.719 -4.867 1 84.38 124 HIS B N 1
ATOM 4924 C CA . HIS B 1 124 ? -15.883 -18.125 -4.781 1 84.38 124 HIS B CA 1
ATOM 4925 C C . HIS B 1 124 ? -16.25 -18.516 -3.355 1 84.38 124 HIS B C 1
ATOM 4927 O O . HIS B 1 124 ? -15.742 -19.5 -2.816 1 84.38 124 HIS B O 1
ATOM 4933 N N . ILE B 1 125 ? -16.984 -17.656 -2.705 1 84.81 125 ILE B N 1
ATOM 4934 C CA . ILE B 1 125 ? -17.578 -17.938 -1.402 1 84.81 125 ILE B CA 1
ATOM 4935 C C . ILE B 1 125 ? -19.094 -18.109 -1.553 1 84.81 125 ILE B C 1
ATOM 4937 O O . ILE B 1 125 ? -19.703 -17.516 -2.447 1 84.81 125 ILE B O 1
ATOM 4941 N N . PRO B 1 126 ? -19.547 -19.031 -0.733 1 76.56 126 PRO B N 1
ATOM 4942 C CA . PRO B 1 126 ? -20.984 -19.328 -0.879 1 76.56 126 PRO B CA 1
ATOM 4943 C C . PRO B 1 126 ? -21.859 -18.109 -0.584 1 76.56 126 PRO B C 1
ATOM 4945 O O . PRO B 1 126 ? -21.484 -17.25 0.206 1 76.56 126 PRO B O 1
ATOM 4948 N N . GLY B 1 127 ? -22.984 -17.984 -1.269 1 72.94 127 GLY B N 1
ATOM 4949 C CA . GLY B 1 127 ? -23.969 -16.938 -1.083 1 72.94 127 GLY B CA 1
ATOM 4950 C C . GLY B 1 127 ? -25.031 -16.922 -2.168 1 72.94 127 GLY B C 1
ATOM 4951 O O . GLY B 1 127 ? -24.844 -17.531 -3.227 1 72.94 127 GLY B O 1
ATOM 4952 N N . ILE B 1 128 ? -26.078 -16.359 -1.743 1 71.5 128 ILE B N 1
ATOM 4953 C CA . ILE B 1 128 ? -27.172 -16.234 -2.703 1 71.5 128 ILE B CA 1
ATOM 4954 C C . ILE B 1 128 ? -26.719 -15.375 -3.883 1 71.5 128 ILE B C 1
ATOM 4956 O O . ILE B 1 128 ? -26.922 -15.75 -5.043 1 71.5 128 ILE B O 1
ATOM 4960 N N . VAL B 1 129 ? -26.125 -14.344 -3.57 1 83.62 129 VAL B N 1
ATOM 4961 C CA . VAL B 1 129 ? -25.562 -13.438 -4.57 1 83.62 129 VAL B CA 1
ATOM 4962 C C . VAL B 1 129 ? -24.062 -13.336 -4.383 1 83.62 129 VAL B C 1
ATOM 4964 O O . VAL B 1 129 ? -23.578 -13.102 -3.273 1 83.62 129 VAL B O 1
ATOM 4967 N N . PRO B 1 130 ? -23.406 -13.625 -5.488 1 89.56 130 PRO B N 1
ATOM 4968 C CA . PRO B 1 130 ? -21.953 -13.445 -5.367 1 89.56 130 PRO B CA 1
ATOM 4969 C C . PRO B 1 130 ? -21.562 -12.039 -4.938 1 89.56 130 PRO B C 1
ATOM 4971 O O . PRO B 1 130 ? -22.156 -11.062 -5.402 1 89.56 130 PRO B O 1
ATOM 4974 N N . LEU B 1 131 ? -20.625 -11.953 -4.145 1 91.56 131 LEU B N 1
ATOM 4975 C CA . LEU B 1 131 ? -20.25 -10.688 -3.531 1 91.56 131 LEU B CA 1
ATOM 4976 C C . LEU B 1 131 ? -19.891 -9.648 -4.594 1 91.56 131 LEU B C 1
ATOM 4978 O O . LEU B 1 131 ? -20.25 -8.477 -4.465 1 91.56 131 LEU B O 1
ATOM 4982 N N . HIS B 1 132 ? -19.234 -10.094 -5.684 1 91.44 132 HIS B N 1
ATOM 4983 C CA . HIS B 1 132 ? -18.75 -9.156 -6.684 1 91.44 132 HIS B CA 1
ATOM 4984 C C . HIS B 1 132 ? -19.906 -8.555 -7.48 1 91.44 132 HIS B C 1
ATOM 4986 O O . HIS B 1 132 ? -19.719 -7.582 -8.219 1 91.44 132 HIS B O 1
ATOM 4992 N N . MET B 1 133 ? -21.062 -9.117 -7.27 1 92.31 133 MET B N 1
ATOM 4993 C CA . MET B 1 133 ? -22.25 -8.609 -7.957 1 92.31 133 MET B CA 1
ATOM 4994 C C . MET B 1 133 ? -22.984 -7.59 -7.098 1 92.31 133 MET B C 1
ATOM 4996 O O . MET B 1 133 ? -23.906 -6.922 -7.574 1 92.31 133 MET B O 1
ATOM 5000 N N . ILE B 1 134 ? -22.688 -7.492 -5.906 1 94.81 134 ILE B N 1
ATOM 5001 C CA . ILE B 1 134 ? -23.234 -6.477 -5.008 1 94.81 134 ILE B CA 1
ATOM 5002 C C . ILE B 1 134 ? -22.391 -5.207 -5.094 1 94.81 134 ILE B C 1
ATOM 5004 O O . ILE B 1 134 ? -21.156 -5.258 -4.996 1 94.81 134 ILE B O 1
ATOM 5008 N N . PRO B 1 135 ? -23.047 -4.051 -5.328 1 95.94 135 PRO B N 1
ATOM 5009 C CA . PRO B 1 135 ? -22.25 -2.816 -5.309 1 95.94 135 PRO B CA 1
ATOM 5010 C C . PRO B 1 135 ? -21.391 -2.684 -4.055 1 95.94 135 PRO B C 1
ATOM 5012 O O . PRO B 1 135 ? -21.859 -2.957 -2.947 1 95.94 135 PRO B O 1
ATOM 5015 N N . ASN B 1 136 ? -20.125 -2.328 -4.273 1 96.88 136 ASN B N 1
ATOM 5016 C CA . ASN B 1 136 ? -19.203 -2.312 -3.145 1 96.88 136 ASN B CA 1
ATOM 5017 C C . ASN B 1 136 ? -18.094 -1.272 -3.34 1 96.88 136 ASN B C 1
ATOM 5019 O O . ASN B 1 136 ? -17.875 -0.81 -4.457 1 96.88 136 ASN B O 1
ATOM 5023 N N . CYS B 1 137 ? -17.484 -0.833 -2.291 1 96.44 137 CYS B N 1
ATOM 5024 C CA . CYS B 1 137 ? -16.359 0.109 -2.291 1 96.44 137 CYS B CA 1
ATOM 5025 C C . CYS B 1 137 ? -15.469 -0.107 -1.078 1 96.44 137 CYS B C 1
ATOM 5027 O O . CYS B 1 137 ? -15.852 -0.799 -0.133 1 96.44 137 CYS B O 1
ATOM 5029 N N . ARG B 1 138 ? -14.312 0.422 -1.182 1 96.75 138 ARG B N 1
ATOM 5030 C CA . ARG B 1 138 ? -13.43 0.386 -0.021 1 96.75 138 ARG B CA 1
ATOM 5031 C C . ARG B 1 138 ? -14.008 1.189 1.137 1 96.75 138 ARG B C 1
ATOM 5033 O O . ARG B 1 138 ? -14.43 2.336 0.956 1 96.75 138 ARG B O 1
ATOM 5040 N N . PHE B 1 139 ? -14.094 0.595 2.268 1 97 139 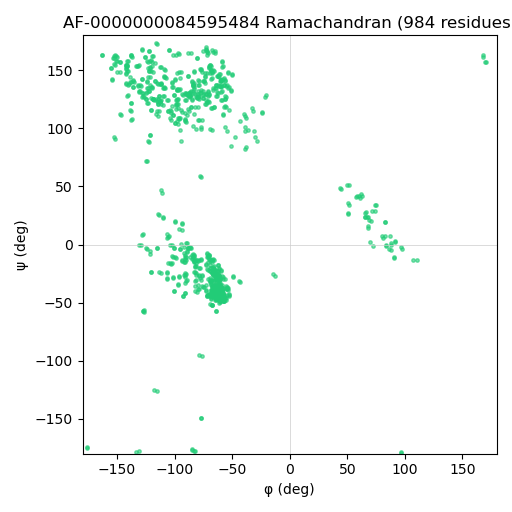PHE B N 1
ATOM 5041 C CA . PHE B 1 139 ? -14.531 1.265 3.486 1 97 139 PHE B CA 1
ATOM 5042 C C . PHE B 1 139 ? -13.328 1.647 4.352 1 97 139 PHE B C 1
ATOM 5044 O O . PHE B 1 139 ? -13.281 2.754 4.891 1 97 139 PHE B O 1
ATOM 5051 N N . GLY B 1 140 ? -12.453 0.664 4.324 1 96.5 140 GLY B N 1
ATOM 5052 C CA . GLY B 1 140 ? -11.273 0.929 5.129 1 96.5 140 GLY B CA 1
ATOM 5053 C C . GLY B 1 140 ? -10.227 -0.163 5.031 1 96.5 140 GLY B C 1
ATOM 5054 O O . GLY B 1 140 ? -10.312 -1.04 4.168 1 96.5 140 GLY B O 1
ATOM 5055 N N . GLU B 1 141 ? -9.156 -0.001 5.863 1 94.75 141 GLU B N 1
ATOM 5056 C CA . GLU B 1 141 ? -8.055 -0.954 5.934 1 94.75 141 GLU B CA 1
ATOM 5057 C C . GLU B 1 141 ? -7.562 -1.127 7.367 1 94.75 141 GLU B C 1
ATOM 5059 O O . GLU B 1 141 ? -7.668 -0.205 8.18 1 94.75 141 GLU B O 1
ATOM 5064 N N . VAL B 1 142 ? -7.109 -2.344 7.633 1 92.62 142 VAL B N 1
ATOM 5065 C CA . VAL B 1 142 ? -6.465 -2.658 8.898 1 92.62 142 VAL B CA 1
ATOM 5066 C C . VAL B 1 142 ? -5.258 -3.562 8.656 1 92.62 142 VAL B C 1
ATOM 5068 O O . VAL B 1 142 ? -5.41 -4.711 8.234 1 92.62 142 VAL B O 1
ATOM 5071 N N . GLU B 1 143 ? -4.102 -3.119 8.938 1 85.12 143 GLU B N 1
ATOM 5072 C CA . GLU B 1 143 ? -2.875 -3.91 8.875 1 85.12 143 GLU B CA 1
ATOM 5073 C C . GLU B 1 143 ? -2.83 -4.766 7.613 1 85.12 143 GLU B C 1
ATOM 5075 O O . GLU B 1 143 ? -2.633 -5.98 7.684 1 85.12 143 GLU B O 1
ATOM 5080 N N . GLY B 1 144 ? -3.1 -4.133 6.527 1 84.31 144 GLY B N 1
ATOM 5081 C CA . GLY B 1 144 ? -2.994 -4.828 5.254 1 84.31 144 GLY B CA 1
ATOM 5082 C C . GLY B 1 144 ? -4.289 -5.496 4.828 1 84.31 144 GLY B C 1
ATOM 5083 O O . GLY B 1 144 ? -4.414 -5.953 3.691 1 84.31 144 GLY B O 1
ATOM 5084 N N . PHE B 1 145 ? -5.227 -5.57 5.723 1 93.75 145 PHE B N 1
ATOM 5085 C CA . PHE B 1 145 ? -6.551 -6.051 5.352 1 93.75 145 PHE B CA 1
ATOM 5086 C C . PHE B 1 145 ? -7.348 -4.957 4.656 1 93.75 145 PHE B C 1
ATOM 5088 O O . PHE B 1 145 ? -7.477 -3.846 5.18 1 93.75 145 PHE B O 1
ATOM 5095 N N . LEU B 1 146 ? -7.84 -5.328 3.525 1 95.69 146 LEU B N 1
ATOM 5096 C CA . LEU B 1 146 ? -8.797 -4.461 2.85 1 95.69 146 LEU B CA 1
ATOM 5097 C C . LEU B 1 146 ? -10.219 -4.75 3.318 1 95.69 146 LEU B C 1
ATOM 5099 O O . LEU B 1 146 ? -10.648 -5.906 3.338 1 95.69 146 LEU B O 1
ATOM 5103 N N . ILE B 1 147 ? -10.875 -3.734 3.693 1 97.25 147 ILE B N 1
ATOM 5104 C CA . ILE B 1 147 ? -12.258 -3.869 4.125 1 97.25 147 ILE B CA 1
ATOM 5105 C C . ILE B 1 147 ? -13.18 -3.139 3.145 1 97.25 147 ILE B C 1
ATOM 5107 O O . ILE B 1 147 ? -13.07 -1.923 2.973 1 97.25 147 ILE B O 1
ATOM 5111 N N . ARG B 1 148 ? -14.07 -3.914 2.6 1 97.12 148 ARG B N 1
ATOM 5112 C CA . ARG B 1 148 ? -15.039 -3.346 1.664 1 97.12 148 ARG B CA 1
ATOM 5113 C C . ARG B 1 148 ? -16.438 -3.303 2.273 1 97.12 148 ARG B C 1
ATOM 5115 O O . ARG B 1 148 ? -16.812 -4.188 3.045 1 97.12 148 ARG B O 1
ATOM 5122 N N . SER B 1 149 ? -17.141 -2.264 1.928 1 96.94 149 SER B N 1
ATOM 5123 C CA . SER B 1 149 ? -18.562 -2.219 2.229 1 96.94 149 SER B CA 1
ATOM 5124 C C . SER B 1 149 ? -19.391 -2.635 1.021 1 96.94 149 SER B C 1
ATOM 5126 O O . SER B 1 149 ? -19.141 -2.197 -0.1 1 96.94 149 SER B O 1
ATOM 5128 N N . PHE B 1 150 ? -20.312 -3.484 1.308 1 96.12 150 PHE B N 1
ATOM 5129 C CA . PHE B 1 150 ? -21.266 -3.949 0.299 1 96.12 150 PHE B CA 1
ATOM 5130 C C . PHE B 1 150 ? -22.672 -3.441 0.599 1 96.12 150 PHE B C 1
ATOM 5132 O O . PHE B 1 150 ? -23.094 -3.428 1.756 1 96.12 150 PHE B O 1
ATOM 5139 N N . PHE B 1 151 ? -23.344 -3.027 -0.473 1 96.62 151 PHE B N 1
ATOM 5140 C CA . PHE B 1 151 ? -24.672 -2.438 -0.32 1 96.62 151 PHE B CA 1
ATOM 5141 C C . PHE B 1 151 ? -25.703 -3.209 -1.134 1 96.62 151 PHE B C 1
ATOM 5143 O O . PHE B 1 151 ? -26.094 -2.781 -2.223 1 96.62 151 PHE B O 1
ATOM 5150 N N . PRO B 1 152 ? -26.281 -4.242 -0.508 1 94.31 152 PRO B N 1
ATOM 5151 C CA . PRO B 1 152 ? -27.281 -5.031 -1.218 1 94.31 152 PRO B CA 1
ATOM 5152 C C . PRO B 1 152 ? -28.5 -4.199 -1.634 1 94.31 152 PRO B C 1
ATOM 5154 O O . PRO B 1 152 ? -29.141 -4.504 -2.639 1 94.31 152 PRO B O 1
ATOM 5157 N N . GLY B 1 153 ? -28.812 -3.166 -0.962 1 94.25 153 GLY B N 1
ATOM 5158 C CA . GLY B 1 153 ? -29.953 -2.316 -1.242 1 94.25 153 GLY B CA 1
ATOM 5159 C C . GLY B 1 153 ? -29.828 -1.548 -2.543 1 94.25 153 GLY B C 1
ATOM 5160 O O . GLY B 1 153 ? -30.812 -0.999 -3.047 1 94.25 153 GLY B O 1
ATOM 5161 N N . LEU B 1 154 ? -28.641 -1.537 -3.074 1 95.12 154 LEU B N 1
ATOM 5162 C CA . LEU B 1 154 ? -28.406 -0.795 -4.309 1 95.12 154 LEU B CA 1
ATOM 5163 C C . LEU B 1 154 ? -28.641 -1.68 -5.527 1 95.12 154 LEU B C 1
ATOM 5165 O O . LEU B 1 154 ? -28.672 -1.191 -6.66 1 95.12 154 LEU B O 1
ATOM 5169 N N . ILE B 1 155 ? -28.781 -2.963 -5.242 1 91.44 155 ILE B N 1
ATOM 5170 C CA . ILE B 1 155 ? -29.016 -3.854 -6.371 1 91.44 155 ILE B CA 1
ATOM 5171 C C . ILE B 1 155 ? -30.297 -3.43 -7.098 1 91.44 155 ILE B C 1
ATOM 5173 O O . ILE B 1 155 ? -31.359 -3.309 -6.484 1 91.44 155 ILE B O 1
ATOM 5177 N N . GLY B 1 156 ? -30.172 -3.18 -8.375 1 86.81 156 GLY B N 1
ATOM 5178 C CA . GLY B 1 156 ? -31.328 -2.797 -9.18 1 86.81 156 GLY B CA 1
ATOM 5179 C C . GLY B 1 156 ? -31.641 -1.314 -9.102 1 86.81 156 GLY B C 1
ATOM 5180 O O . GLY B 1 156 ? -32.594 -0.849 -9.703 1 86.81 156 GLY B O 1
ATOM 5181 N N . ASP B 1 157 ? -30.891 -0.526 -8.344 1 90.31 157 ASP B N 1
ATOM 5182 C CA . ASP B 1 157 ? -31.078 0.919 -8.258 1 90.31 157 ASP B CA 1
ATOM 5183 C C . ASP B 1 157 ? -30.859 1.58 -9.617 1 90.31 157 ASP B C 1
ATOM 5185 O O . ASP B 1 157 ? -29.922 1.241 -10.336 1 90.31 157 ASP B O 1
ATOM 5189 N N . GLU B 1 158 ? -31.688 2.477 -9.945 1 88.25 158 GLU B N 1
ATOM 5190 C CA . GLU B 1 158 ? -31.656 3.123 -11.25 1 88.25 158 GLU B CA 1
ATOM 5191 C C . GLU B 1 158 ? -30.359 3.908 -11.453 1 88.25 158 GLU B C 1
ATOM 5193 O O . GLU B 1 158 ? -29.812 3.949 -12.562 1 88.25 158 GLU B O 1
ATOM 5198 N N . ARG B 1 159 ? -30 4.488 -10.516 1 87.44 159 ARG B N 1
ATOM 5199 C CA . ARG B 1 159 ? -28.781 5.293 -10.617 1 87.44 159 ARG B CA 1
ATOM 5200 C C . ARG B 1 159 ? -27.578 4.426 -10.938 1 87.44 159 ARG B C 1
ATOM 5202 O O . ARG B 1 159 ? -26.688 4.836 -11.695 1 87.44 159 ARG B O 1
ATOM 5209 N N . LEU B 1 160 ? -27.484 3.322 -10.367 1 88.38 160 LEU B N 1
ATOM 5210 C CA . LEU B 1 160 ? -26.391 2.381 -10.617 1 88.38 160 LEU B CA 1
ATOM 5211 C C . LEU B 1 160 ? -26.484 1.809 -12.023 1 88.38 160 LEU B C 1
ATOM 5213 O O . LEU B 1 160 ? -25.469 1.603 -12.68 1 88.38 160 LEU B O 1
ATOM 5217 N N . SER B 1 161 ? -27.672 1.534 -12.438 1 82.25 161 SER B N 1
ATOM 5218 C CA . SER B 1 161 ? -27.906 0.923 -13.742 1 82.25 161 SER B CA 1
ATOM 5219 C C . SER B 1 161 ? -27.375 1.803 -14.875 1 82.25 161 SER B C 1
ATOM 5221 O O . SER B 1 161 ? -27.062 1.309 -15.953 1 82.25 161 SER B O 1
ATOM 5223 N N . ARG B 1 162 ? -27.25 3.035 -14.578 1 82.25 162 ARG B N 1
ATOM 5224 C CA . ARG B 1 162 ? -26.781 3.986 -15.586 1 82.25 162 ARG B CA 1
ATOM 5225 C C . ARG B 1 162 ? -25.25 3.984 -15.672 1 82.25 162 ARG B C 1
ATOM 5227 O O . ARG B 1 162 ? -24.688 4.492 -16.641 1 82.25 162 ARG B O 1
ATOM 5234 N N . GLN B 1 163 ? -24.703 3.422 -14.727 1 85.25 163 GLN B N 1
ATOM 5235 C CA . GLN B 1 163 ? -23.234 3.412 -14.695 1 85.25 163 GLN B CA 1
ATOM 5236 C C . GLN B 1 163 ? -22.688 2.277 -15.547 1 85.25 163 GLN B C 1
ATOM 5238 O O . GLN B 1 163 ? -23.344 1.25 -15.734 1 85.25 163 GLN B O 1
ATOM 5243 N N . LYS B 1 164 ? -21.547 2.557 -16.078 1 78.44 164 LYS B N 1
ATOM 5244 C CA . LYS B 1 164 ? -20.844 1.521 -16.828 1 78.44 164 LYS B CA 1
ATOM 5245 C C . LYS B 1 164 ? -20.5 0.325 -15.945 1 78.44 164 LYS B C 1
ATOM 5247 O O . LYS B 1 164 ? -20.75 -0.822 -16.328 1 78.44 164 LYS B O 1
ATOM 5252 N N . ASN B 1 165 ? -19.969 0.628 -14.844 1 83.5 165 ASN B N 1
ATOM 5253 C CA . ASN B 1 165 ? -19.656 -0.399 -13.859 1 83.5 165 ASN B CA 1
ATOM 5254 C C . ASN B 1 165 ? -20.75 -0.504 -12.797 1 83.5 165 ASN B C 1
ATOM 5256 O O . ASN B 1 165 ? -20.844 0.344 -11.906 1 83.5 165 ASN B O 1
ATOM 5260 N N . LYS B 1 166 ? -21.453 -1.527 -12.844 1 86.06 166 LYS B N 1
ATOM 5261 C CA . LYS B 1 166 ? -22.672 -1.676 -12.062 1 86.06 166 LYS B CA 1
ATOM 5262 C C . LYS B 1 166 ? -22.359 -1.993 -10.602 1 86.06 166 LYS B C 1
ATOM 5264 O O . LYS B 1 166 ? -23.25 -1.947 -9.75 1 86.06 166 LYS B O 1
ATOM 5269 N N . ASN B 1 167 ? -21.25 -2.307 -10.305 1 91.56 167 ASN B N 1
ATOM 5270 C CA . ASN B 1 167 ? -20.891 -2.629 -8.93 1 91.56 167 ASN B CA 1
ATOM 5271 C C . ASN B 1 167 ? -20.062 -1.521 -8.289 1 91.56 167 ASN B C 1
ATOM 5273 O O . ASN B 1 167 ? -19.578 -1.67 -7.164 1 91.56 167 ASN B O 1
ATOM 5277 N N . TYR B 1 168 ? -19.938 -0.449 -9.047 1 92.75 168 TYR B N 1
ATOM 5278 C CA . TYR B 1 168 ? -19.172 0.685 -8.547 1 92.75 168 TYR B CA 1
ATOM 5279 C C . TYR B 1 168 ? -20.062 1.662 -7.793 1 92.75 168 TYR B C 1
ATOM 5281 O O . TYR B 1 168 ? -21.047 2.168 -8.344 1 92.75 168 TYR B O 1
ATOM 5289 N N . VAL B 1 169 ? -19.719 1.957 -6.574 1 95.31 169 VAL B N 1
ATOM 5290 C CA . VAL B 1 169 ? -20.453 2.934 -5.766 1 95.31 169 VAL B CA 1
ATOM 5291 C C . VAL B 1 169 ? -19.828 4.32 -5.961 1 95.31 169 VAL B C 1
ATOM 5293 O O . VAL B 1 169 ? -18.797 4.633 -5.375 1 95.31 169 VAL B O 1
ATOM 5296 N N . SER B 1 170 ? -20.516 5.117 -6.68 1 92.06 170 SER B N 1
ATOM 5297 C CA . SER B 1 170 ? -19.984 6.418 -7.066 1 92.06 170 SER B CA 1
ATOM 5298 C C . SER B 1 170 ? -20.188 7.449 -5.961 1 92.06 170 SER B C 1
ATOM 5300 O O . SER B 1 170 ? -20.766 7.145 -4.918 1 92.06 170 SER B O 1
ATOM 5302 N N . GLU B 1 171 ? -19.781 8.664 -6.238 1 91.94 171 GLU B N 1
ATOM 5303 C CA . GLU B 1 171 ? -19.859 9.773 -5.301 1 91.94 171 GLU B CA 1
ATOM 5304 C C . GLU B 1 171 ? -21.312 10.148 -5.02 1 91.94 171 GLU B C 1
ATOM 5306 O O . GLU B 1 171 ? -21.641 10.688 -3.959 1 91.94 171 GLU B O 1
ATOM 5311 N N . GLU B 1 172 ? -22.094 9.828 -5.949 1 92.81 172 GLU B N 1
ATOM 5312 C CA . GLU B 1 172 ? -23.516 10.117 -5.785 1 92.81 172 GLU B CA 1
ATOM 5313 C C . GLU B 1 172 ? -24.094 9.398 -4.562 1 92.81 172 GLU B C 1
ATOM 5315 O O . GLU B 1 172 ? -25 9.914 -3.912 1 92.81 172 GLU B O 1
ATOM 5320 N N . PHE B 1 173 ? -23.547 8.297 -4.238 1 95.62 173 PHE B N 1
ATOM 5321 C CA . PHE B 1 173 ? -24.016 7.516 -3.104 1 95.62 173 PHE B CA 1
ATOM 5322 C C . PHE B 1 173 ? -23.172 7.793 -1.866 1 95.62 173 PHE B C 1
ATOM 5324 O O . PHE B 1 173 ? -23.703 7.918 -0.761 1 95.62 173 PHE B O 1
ATOM 5331 N N . LEU B 1 174 ? -21.906 8.031 -2.074 1 96.56 174 LEU B N 1
ATOM 5332 C CA . LEU B 1 174 ? -20.984 8.148 -0.946 1 96.56 174 LEU B CA 1
ATOM 5333 C C . LEU B 1 174 ? -21.141 9.5 -0.262 1 96.56 174 LEU B C 1
ATOM 5335 O O . LEU B 1 174 ? -20.938 9.617 0.948 1 96.56 174 LEU B O 1
ATOM 5339 N N . ARG B 1 175 ? -21.578 10.477 -0.994 1 96.75 175 ARG B N 1
ATOM 5340 C CA . ARG B 1 175 ? -21.734 11.82 -0.44 1 96.75 175 ARG B CA 1
ATOM 5341 C C . ARG B 1 175 ? -22.797 11.836 0.663 1 96.75 175 ARG B C 1
ATOM 5343 O O . ARG B 1 175 ? -22.5 12.203 1.802 1 96.75 175 ARG B O 1
ATOM 5350 N N . PRO B 1 176 ? -23.984 11.414 0.337 1 97.5 176 PRO B N 1
ATOM 5351 C CA . PRO B 1 176 ? -24.969 11.414 1.427 1 97.5 176 PRO B CA 1
ATOM 5352 C C . PRO B 1 176 ? -24.594 10.445 2.547 1 97.5 176 PRO B C 1
ATOM 5354 O O . PRO B 1 176 ? -24.891 10.703 3.717 1 97.5 176 PRO B O 1
ATOM 5357 N N . LEU B 1 177 ? -24.016 9.336 2.238 1 98 177 LEU B N 1
ATOM 5358 C CA . LEU B 1 177 ? -23.609 8.398 3.279 1 98 177 LEU B CA 1
ATOM 5359 C C . LEU B 1 177 ? -22.641 9.055 4.262 1 98 177 LEU B C 1
ATOM 5361 O O . LEU B 1 177 ? -22.781 8.891 5.477 1 98 177 LEU B O 1
ATOM 5365 N N . TYR B 1 178 ? -21.672 9.758 3.746 1 97.75 178 TYR B N 1
ATOM 5366 C CA . TYR B 1 178 ? -20.703 10.43 4.602 1 97.75 178 TYR B CA 1
ATOM 5367 C C . TYR B 1 178 ? -21.359 11.562 5.387 1 97.75 178 TYR B C 1
ATOM 5369 O O . TYR B 1 178 ? -21.266 11.617 6.613 1 97.75 178 TYR B O 1
ATOM 5377 N N . ASP B 1 179 ? -22.047 12.422 4.707 1 97.38 179 ASP B N 1
ATOM 5378 C CA . ASP B 1 179 ? -22.531 13.672 5.289 1 97.38 179 ASP B CA 1
ATOM 5379 C C . ASP B 1 179 ? -23.609 13.406 6.324 1 97.38 179 ASP B C 1
ATOM 5381 O O . ASP B 1 179 ? -23.688 14.094 7.348 1 97.38 179 ASP B O 1
ATOM 5385 N N . LEU B 1 180 ? -24.406 12.391 6.07 1 97.88 180 LEU B N 1
ATOM 5386 C CA . LEU B 1 180 ? -25.594 12.227 6.895 1 97.88 180 LEU B CA 1
ATOM 5387 C C . LEU B 1 180 ? -25.391 11.125 7.93 1 97.88 180 LEU B C 1
ATOM 5389 O O . LEU B 1 180 ? -26.141 11.031 8.898 1 97.88 180 LEU B O 1
ATOM 5393 N N . ALA B 1 181 ? -24.391 10.297 7.742 1 98.12 181 ALA B N 1
ATOM 5394 C CA . ALA B 1 181 ? -24.234 9.195 8.688 1 98.12 181 ALA B CA 1
ATOM 5395 C C . ALA B 1 181 ? -22.812 9.156 9.258 1 98.12 181 ALA B C 1
ATOM 5397 O O . ALA B 1 181 ? -22.609 9.328 10.461 1 98.12 181 ALA B O 1
ATOM 5398 N N . ILE B 1 182 ? -21.828 9.055 8.406 1 97.75 182 ILE B N 1
ATOM 5399 C CA . ILE B 1 182 ? -20.453 8.812 8.867 1 97.75 182 ILE B CA 1
ATOM 5400 C C . ILE B 1 182 ? -19.938 10.047 9.609 1 97.75 182 ILE B C 1
ATOM 5402 O O . ILE B 1 182 ? -19.359 9.93 10.68 1 97.75 182 ILE B O 1
ATOM 5406 N N . ARG B 1 183 ? -20.156 11.203 9 1 96.25 183 ARG B N 1
ATOM 5407 C CA . ARG B 1 183 ? -19.719 12.438 9.648 1 96.25 183 ARG B CA 1
ATOM 5408 C C . ARG B 1 183 ? -20.422 12.633 10.984 1 96.25 183 ARG B C 1
ATOM 5410 O O . ARG B 1 183 ? -19.812 13.047 11.969 1 96.25 183 ARG B O 1
ATOM 5417 N N . GLN B 1 184 ? -21.719 12.367 11.016 1 95.69 184 GLN B N 1
ATOM 5418 C CA . GLN B 1 184 ? -22.484 12.477 12.258 1 95.69 184 GLN B CA 1
ATOM 5419 C C . GLN B 1 184 ? -21.938 11.531 13.32 1 95.69 184 GLN B C 1
ATOM 5421 O O . GLN B 1 184 ? -21.781 11.914 14.484 1 95.69 184 GLN B O 1
ATOM 5426 N N . ALA B 1 185 ? -21.609 10.336 12.945 1 97.31 185 ALA B N 1
ATOM 5427 C CA . ALA B 1 185 ? -21.031 9.367 13.867 1 97.31 185 ALA B CA 1
ATOM 5428 C C . ALA B 1 185 ? -19.672 9.836 14.367 1 97.31 185 ALA B C 1
ATOM 5430 O O . ALA B 1 185 ? -19.328 9.641 15.539 1 97.31 185 ALA B O 1
ATOM 5431 N N . ALA B 1 186 ? -18.891 10.469 13.469 1 94.81 186 ALA B N 1
ATOM 5432 C CA . ALA B 1 186 ? -17.547 10.945 13.82 1 94.81 186 ALA B CA 1
ATOM 5433 C C . ALA B 1 186 ? -17.609 12.031 14.883 1 94.81 186 ALA B C 1
ATOM 5435 O O . ALA B 1 186 ? -16.672 12.195 15.664 1 94.81 186 ALA B O 1
ATOM 5436 N N . ASN B 1 187 ? -18.688 12.758 14.922 1 90.62 187 ASN B N 1
ATOM 5437 C CA . ASN B 1 187 ? -18.859 13.812 15.914 1 90.62 187 ASN B CA 1
ATOM 5438 C C . ASN B 1 187 ? -18.859 13.258 17.328 1 90.62 187 ASN B C 1
ATOM 5440 O O . ASN B 1 187 ? -18.578 13.984 18.297 1 90.62 187 ASN B O 1
ATOM 5444 N N . ASN B 1 188 ? -19.172 12 17.422 1 92.12 188 ASN B N 1
ATOM 5445 C CA . ASN B 1 188 ? -19.25 11.367 18.734 1 92.12 188 ASN B CA 1
ATOM 5446 C C . ASN B 1 188 ? -17.891 10.805 19.156 1 92.12 188 ASN B C 1
ATOM 5448 O O . ASN B 1 188 ? -17.75 10.297 20.266 1 92.12 188 ASN B O 1
ATOM 5452 N N . LEU B 1 189 ? -16.922 10.906 18.297 1 90.81 189 LEU B N 1
ATOM 5453 C CA . LEU B 1 189 ? -15.57 10.484 18.625 1 90.81 189 LEU B CA 1
ATOM 5454 C C . LEU B 1 189 ? -14.852 11.562 19.438 1 90.81 189 LEU B C 1
ATOM 5456 O O . LEU B 1 189 ? -15.281 12.719 19.469 1 90.81 189 LEU B O 1
ATOM 5460 N N . PRO B 1 190 ? -13.789 11.109 20.125 1 81.12 190 PRO B N 1
ATOM 5461 C CA . PRO B 1 190 ? -12.977 12.125 20.797 1 81.12 190 PRO B CA 1
ATOM 5462 C C . PRO B 1 190 ? -12.516 13.234 19.859 1 81.12 190 PRO B C 1
ATOM 5464 O O . PRO B 1 190 ? -12.258 12.977 18.672 1 81.12 190 PRO B O 1
ATOM 5467 N N . GLY B 1 191 ? -12.383 14.414 20.344 1 75.88 191 GLY B N 1
ATOM 5468 C CA . GLY B 1 191 ? -12.094 15.609 19.578 1 75.88 191 GLY B CA 1
ATOM 5469 C C . GLY B 1 191 ? -10.859 15.477 18.703 1 75.88 191 GLY B C 1
ATOM 5470 O O . GLY B 1 191 ? -10.859 15.914 17.547 1 75.88 191 GLY B O 1
ATOM 5471 N N . ASP B 1 192 ? -9.875 14.805 19.219 1 72.81 192 ASP B N 1
ATOM 5472 C CA . ASP B 1 192 ? -8.625 14.68 18.484 1 72.81 192 ASP B CA 1
ATOM 5473 C C . ASP B 1 192 ? -8.805 13.789 17.25 1 72.81 192 ASP B C 1
ATOM 5475 O O . ASP B 1 192 ? -8.047 13.906 16.281 1 72.81 192 ASP B O 1
ATOM 5479 N N . VAL B 1 193 ? -9.812 12.969 17.312 1 81 193 VAL B N 1
ATOM 5480 C CA . VAL B 1 193 ? -10.094 12.086 16.188 1 81 193 VAL B CA 1
ATOM 5481 C C . VAL B 1 193 ? -11.109 12.758 15.258 1 81 193 VAL B C 1
ATOM 5483 O O . VAL B 1 193 ? -10.906 12.805 14.039 1 81 193 VAL B O 1
ATOM 5486 N N . SER B 1 194 ? -12.094 13.32 15.836 1 86 194 SER B N 1
ATOM 5487 C CA . SER B 1 194 ? -13.203 13.891 15.078 1 86 194 SER B CA 1
ATOM 5488 C C . SER B 1 194 ? -12.734 15.047 14.203 1 86 194 SER B C 1
ATOM 5490 O O . SER B 1 194 ? -13.234 15.234 13.094 1 86 194 SER B O 1
ATOM 5492 N N . ARG B 1 195 ? -11.75 15.695 14.586 1 77.81 195 ARG B N 1
ATOM 5493 C CA . ARG B 1 195 ? -11.281 16.891 13.883 1 77.81 195 ARG B CA 1
ATOM 5494 C C . ARG B 1 195 ? -10.602 16.531 12.57 1 77.81 195 ARG B C 1
ATOM 5496 O O . ARG B 1 195 ? -10.445 17.375 11.688 1 77.81 195 ARG B O 1
ATOM 5503 N N . ARG B 1 196 ? -10.289 15.406 12.492 1 82.94 196 ARG B N 1
ATOM 5504 C CA . ARG B 1 196 ? -9.555 14.984 11.305 1 82.94 196 ARG B CA 1
ATOM 5505 C C . ARG B 1 196 ? -10.516 14.641 10.172 1 82.94 196 ARG B C 1
ATOM 5507 O O . ARG B 1 196 ? -10.102 14.5 9.016 1 82.94 196 ARG B O 1
ATOM 5514 N N . PHE B 1 197 ? -11.742 14.539 10.547 1 91.88 197 PHE B N 1
ATOM 5515 C CA . PHE B 1 197 ? -12.742 14.273 9.523 1 91.88 197 PHE B CA 1
ATOM 5516 C C . PHE B 1 197 ? -13.164 15.562 8.828 1 91.88 197 PHE B C 1
ATOM 5518 O O . PHE B 1 197 ? -13.484 16.562 9.484 1 91.88 197 PHE B O 1
ATOM 5525 N N . PRO B 1 198 ? -13.141 15.523 7.52 1 92 198 PRO B N 1
ATOM 5526 C CA . PRO B 1 198 ? -13.672 16.703 6.836 1 92 198 PRO B CA 1
ATOM 5527 C C . PRO B 1 198 ? -15.133 16.984 7.199 1 92 198 PRO B C 1
ATOM 5529 O O . PRO B 1 198 ? -15.883 16.062 7.516 1 92 198 PRO B O 1
ATOM 5532 N N . ALA B 1 199 ? -15.469 18.234 7.094 1 91.94 199 ALA B N 1
ATOM 5533 C CA . ALA B 1 199 ? -16.828 18.625 7.461 1 91.94 199 ALA B CA 1
ATOM 5534 C C . ALA B 1 199 ? -17.844 18.047 6.496 1 91.94 199 ALA B C 1
ATOM 5536 O O . ALA B 1 199 ? -18.953 17.672 6.902 1 91.94 199 ALA B O 1
ATOM 5537 N N . THR B 1 200 ? -17.469 18.047 5.285 1 94.12 200 THR B N 1
ATOM 5538 C CA . THR B 1 200 ? -18.359 17.469 4.277 1 94.12 200 THR B CA 1
ATOM 5539 C C . THR B 1 200 ? -17.562 16.625 3.283 1 94.12 200 THR B C 1
ATOM 5541 O O . THR B 1 200 ? -16.344 16.734 3.197 1 94.12 200 THR B O 1
ATOM 5544 N N . PHE B 1 201 ? -18.375 15.789 2.609 1 95.19 201 PHE B N 1
ATOM 5545 C CA . PHE B 1 201 ? -17.781 15.016 1.522 1 95.19 201 PHE B CA 1
ATOM 5546 C C . PHE B 1 201 ? -17.188 15.938 0.466 1 95.19 201 PHE B C 1
ATOM 5548 O O . PHE B 1 201 ? -16.125 15.648 -0.088 1 95.19 201 PHE B O 1
ATOM 5555 N N . GLY B 1 202 ? -17.859 17 0.193 1 92.5 202 GLY B N 1
ATOM 5556 C CA . GLY B 1 202 ? -17.391 17.969 -0.792 1 92.5 202 GLY B CA 1
ATOM 5557 C C . GLY B 1 202 ? -16.047 18.578 -0.454 1 92.5 202 GLY B C 1
ATOM 5558 O O . GLY B 1 202 ? -15.219 18.797 -1.341 1 92.5 202 GLY B O 1
ATOM 5559 N N . ASN B 1 203 ? -15.82 18.812 0.78 1 92.69 203 ASN B N 1
ATOM 5560 C CA . ASN B 1 203 ? -14.539 19.359 1.215 1 92.69 203 ASN B CA 1
ATOM 5561 C C . ASN B 1 203 ? -13.398 18.391 0.922 1 92.69 203 ASN B C 1
ATOM 5563 O O . ASN B 1 203 ? -12.328 18.797 0.475 1 92.69 203 ASN B O 1
ATOM 5567 N N . GLU B 1 204 ? -13.648 17.188 1.216 1 92.94 204 GLU B N 1
ATOM 5568 C CA . GLU B 1 204 ? -12.625 16.188 0.94 1 92.94 204 GLU B CA 1
ATOM 5569 C C . GLU B 1 204 ? -12.375 16.047 -0.559 1 92.94 204 GLU B C 1
ATOM 5571 O O . GLU B 1 204 ? -11.234 15.883 -0.989 1 92.94 204 GLU B O 1
ATOM 5576 N N . MET B 1 205 ? -13.43 16.062 -1.312 1 91.69 205 MET B N 1
ATOM 5577 C CA . MET B 1 205 ? -13.289 15.984 -2.764 1 91.69 205 MET B CA 1
ATOM 5578 C C . MET B 1 205 ? -12.422 17.125 -3.285 1 91.69 205 MET B C 1
ATOM 5580 O O . MET B 1 205 ? -11.57 16.922 -4.152 1 91.69 205 MET B O 1
ATOM 5584 N N . PHE B 1 206 ? -12.703 18.266 -2.758 1 90 206 PHE B N 1
ATOM 5585 C CA . PHE B 1 206 ? -11.914 19.422 -3.15 1 90 206 PHE B CA 1
ATOM 5586 C C . PHE B 1 206 ? -10.445 19.234 -2.803 1 90 206 PHE B C 1
ATOM 5588 O O . PHE B 1 206 ? -9.57 19.422 -3.648 1 90 206 PHE B O 1
ATOM 5595 N N . ARG B 1 207 ? -10.188 18.844 -1.631 1 90.5 207 ARG B N 1
ATOM 5596 C CA . ARG B 1 207 ? -8.82 18.641 -1.158 1 90.5 207 ARG B CA 1
ATOM 5597 C C . ARG B 1 207 ? -8.102 17.578 -1.991 1 90.5 207 ARG B C 1
ATOM 5599 O O . ARG B 1 207 ? -6.941 17.766 -2.361 1 90.5 207 ARG B O 1
ATOM 5606 N N . ALA B 1 208 ? -8.805 16.531 -2.287 1 89.62 208 ALA B N 1
ATOM 5607 C CA . ALA B 1 208 ? -8.203 15.328 -2.865 1 89.62 208 ALA B CA 1
ATOM 5608 C C . ALA B 1 208 ? -8.016 15.477 -4.371 1 89.62 208 ALA B C 1
ATOM 5610 O O . ALA B 1 208 ? -7.211 14.766 -4.977 1 89.62 208 ALA B O 1
ATOM 5611 N N . ALA B 1 209 ? -8.789 16.328 -4.934 1 84.88 209 ALA B N 1
ATOM 5612 C CA . ALA B 1 209 ? -8.805 16.438 -6.391 1 84.88 209 ALA B CA 1
ATOM 5613 C C . ALA B 1 209 ? -7.414 16.75 -6.934 1 84.88 209 ALA B C 1
ATOM 5615 O O . ALA B 1 209 ? -6.73 17.641 -6.426 1 84.88 209 ALA B O 1
ATOM 5616 N N . GLY B 1 210 ? -6.973 15.805 -7.73 1 71.56 210 GLY B N 1
ATOM 5617 C CA . GLY B 1 210 ? -5.672 15.961 -8.359 1 71.56 210 GLY B CA 1
ATOM 5618 C C . GLY B 1 210 ? -5.73 16.766 -9.648 1 71.56 210 GLY B C 1
ATOM 5619 O O . GLY B 1 210 ? -6.805 16.969 -10.211 1 71.56 210 GLY B O 1
ATOM 5620 N N . ASN B 1 211 ? -4.695 17.625 -9.797 1 60.38 211 ASN B N 1
ATOM 5621 C CA . ASN B 1 211 ? -4.535 18.219 -11.125 1 60.38 211 ASN B CA 1
ATOM 5622 C C . ASN B 1 211 ? -3.527 17.438 -11.969 1 60.38 211 ASN B C 1
ATOM 5624 O O . ASN B 1 211 ? -2.459 17.062 -11.477 1 60.38 211 ASN B O 1
ATOM 5628 N N . ALA B 1 212 ? -3.986 16.562 -12.836 1 51.94 212 ALA B N 1
ATOM 5629 C CA . ALA B 1 212 ? -3 15.992 -13.742 1 51.94 212 ALA B CA 1
ATOM 5630 C C . ALA B 1 212 ? -2.744 16.906 -14.93 1 51.94 212 ALA B C 1
ATOM 5632 O O . ALA B 1 212 ? -3.643 17.641 -15.367 1 51.94 212 ALA B O 1
ATOM 5633 N N . GLN B 1 213 ? -1.565 17.5 -15.047 1 48.03 213 GLN B N 1
ATOM 5634 C CA . GLN B 1 213 ? -1.228 18.203 -16.266 1 48.03 213 GLN B CA 1
ATOM 5635 C C . GLN B 1 213 ? -0.715 17.234 -17.344 1 48.03 213 GLN B C 1
ATOM 5637 O O . GLN B 1 213 ? 0.069 16.344 -17.047 1 48.03 213 GLN B O 1
ATOM 5642 N N . ASP B 1 214 ? -1.435 17.172 -18.453 1 44.84 214 ASP B N 1
ATOM 5643 C CA . ASP B 1 214 ? -0.897 16.391 -19.578 1 44.84 214 ASP B CA 1
ATOM 5644 C C . ASP B 1 214 ? 0.385 17.016 -20.109 1 44.84 214 ASP B C 1
ATOM 5646 O O . ASP B 1 214 ? 0.786 18.094 -19.672 1 44.84 214 ASP B O 1
ATOM 5650 N N . GLU B 1 215 ? 1.09 16.203 -20.938 1 42.88 215 GLU B N 1
ATOM 5651 C CA . GLU B 1 215 ? 2.312 16.625 -21.609 1 42.88 215 GLU B CA 1
ATOM 5652 C C . GLU B 1 215 ? 2.164 18.031 -22.188 1 42.88 215 GLU B C 1
ATOM 5654 O O . GLU B 1 215 ? 3.158 18.719 -22.422 1 42.88 215 GLU B O 1
ATOM 5659 N N . ALA B 1 216 ? 1.04 18.453 -22.594 1 41.12 216 ALA B N 1
ATOM 5660 C CA . ALA B 1 216 ? 0.776 19.734 -23.25 1 41.12 216 ALA B CA 1
ATOM 5661 C C . ALA B 1 216 ? 0.524 20.828 -22.219 1 41.12 216 ALA B C 1
ATOM 5663 O O . ALA B 1 216 ? 0.265 21.984 -22.594 1 41.12 216 ALA B O 1
ATOM 5664 N N . GLY B 1 217 ? 0.51 20.469 -20.969 1 44.19 217 GLY B N 1
ATOM 5665 C CA . GLY B 1 217 ? 0.366 21.453 -19.906 1 44.19 217 GLY B CA 1
ATOM 5666 C C . GLY B 1 217 ? -1.064 21.594 -19.422 1 44.19 217 GLY B C 1
ATOM 5667 O O . GLY B 1 217 ? -1.364 22.484 -18.625 1 44.19 217 GLY B O 1
ATOM 5668 N N . GLU B 1 218 ? -1.896 20.812 -20.109 1 47.69 218 GLU B N 1
ATOM 5669 C CA . GLU B 1 218 ? -3.309 20.938 -19.766 1 47.69 218 GLU B CA 1
ATOM 5670 C C . GLU B 1 218 ? -3.648 20.156 -18.5 1 47.69 218 GLU B C 1
ATOM 5672 O O . GLU B 1 218 ? -3.225 19 -18.359 1 47.69 218 GLU B O 1
ATOM 5677 N N . ALA B 1 219 ? -4.219 20.781 -17.641 1 50.12 219 ALA B N 1
ATOM 5678 C CA . ALA B 1 219 ? -4.609 20.234 -16.344 1 50.12 219 ALA B CA 1
ATOM 5679 C C . ALA B 1 219 ? -5.734 19.203 -16.5 1 50.12 219 ALA B C 1
ATOM 5681 O O . ALA B 1 219 ? -6.734 19.469 -17.172 1 50.12 219 ALA B O 1
ATOM 5682 N N . HIS B 1 220 ? -5.383 17.875 -16.484 1 52.59 220 HIS B N 1
ATOM 5683 C CA . HIS B 1 220 ? -6.441 16.875 -16.406 1 52.59 220 HIS B CA 1
ATOM 5684 C C . HIS B 1 220 ? -6.645 16.375 -14.984 1 52.59 220 HIS B C 1
ATOM 5686 O O . HIS B 1 220 ? -5.777 16.578 -14.125 1 52.59 220 HIS B O 1
ATOM 5692 N N . ALA B 1 221 ? -7.898 16.078 -14.828 1 57.56 221 ALA B N 1
ATOM 5693 C CA . ALA B 1 221 ? -8.227 15.539 -13.516 1 57.56 221 ALA B CA 1
ATOM 5694 C C . ALA B 1 221 ? -7.387 14.297 -13.203 1 57.56 221 ALA B C 1
ATOM 5696 O O . ALA B 1 221 ? -7.367 13.344 -13.984 1 57.56 221 ALA B O 1
ATOM 5697 N N . GLY B 1 222 ? -6.379 14.43 -12.422 1 61.78 222 GLY B N 1
ATOM 5698 C CA . GLY B 1 222 ? -5.617 13.281 -11.953 1 61.78 222 GLY B CA 1
ATOM 5699 C C . GLY B 1 222 ? -6.324 12.492 -10.867 1 61.78 222 GLY B C 1
ATOM 5700 O O . GLY B 1 222 ? -7.414 12.867 -10.43 1 61.78 222 GLY B O 1
ATOM 5701 N N . PRO B 1 223 ? -5.781 11.344 -10.656 1 69.44 223 PRO B N 1
ATOM 5702 C CA . PRO B 1 223 ? -6.406 10.555 -9.602 1 69.44 223 PRO B CA 1
ATOM 5703 C C . PRO B 1 223 ? -6.449 11.281 -8.258 1 69.44 223 PRO B C 1
ATOM 5705 O O . PRO B 1 223 ? -5.52 12.023 -7.926 1 69.44 223 PRO B O 1
ATOM 5708 N N . ALA B 1 224 ? -7.543 11.18 -7.602 1 81 224 ALA B N 1
ATOM 5709 C CA . ALA B 1 224 ? -7.73 11.805 -6.293 1 81 224 ALA B CA 1
ATOM 5710 C C . ALA B 1 224 ? -6.785 11.203 -5.258 1 81 224 ALA B C 1
ATOM 5712 O O . ALA B 1 224 ? -6.562 9.992 -5.242 1 81 224 ALA B O 1
ATOM 5713 N N . GLN B 1 225 ? -6.23 12.008 -4.492 1 83.19 225 GLN B N 1
ATOM 5714 C CA . GLN B 1 225 ? -5.398 11.547 -3.385 1 83.19 225 GLN B CA 1
ATOM 5715 C C . GLN B 1 225 ? -6.25 10.93 -2.277 1 83.19 225 GLN B C 1
ATOM 5717 O O . GLN B 1 225 ? -7.129 11.594 -1.723 1 83.19 225 GLN B O 1
ATOM 5722 N N . GLN B 1 226 ? -5.902 9.711 -2.012 1 86 226 GLN B N 1
ATOM 5723 C CA . GLN B 1 226 ? -6.617 9.039 -0.932 1 86 226 GLN B CA 1
ATOM 5724 C C . GLN B 1 226 ? -5.977 9.336 0.421 1 86 226 GLN B C 1
ATOM 5726 O O . GLN B 1 226 ? -4.75 9.336 0.547 1 86 226 GLN B O 1
ATOM 5731 N N . SER B 1 227 ? -6.809 9.719 1.37 1 85.25 227 SER B N 1
ATOM 5732 C CA . SER B 1 227 ? -6.32 9.953 2.725 1 85.25 227 SER B CA 1
ATOM 5733 C C . SER B 1 227 ? -7.137 9.172 3.748 1 85.25 227 SER B C 1
ATOM 5735 O O . SER B 1 227 ? -8.367 9.234 3.748 1 85.25 227 SER B O 1
ATOM 5737 N N . ALA B 1 228 ? -6.441 8.508 4.57 1 89.25 228 ALA B N 1
ATOM 5738 C CA . ALA B 1 228 ? -7.113 7.703 5.59 1 89.25 228 ALA B CA 1
ATOM 5739 C C . ALA B 1 228 ? -7.484 8.555 6.801 1 89.25 228 ALA B C 1
ATOM 5741 O O . ALA B 1 228 ? -6.711 9.422 7.219 1 89.25 228 ALA B O 1
ATOM 5742 N N . LYS B 1 229 ? -8.672 8.359 7.277 1 91.44 229 LYS B N 1
ATOM 5743 C CA . LYS B 1 229 ? -9.078 8.852 8.594 1 91.44 229 LYS B CA 1
ATOM 5744 C C . LYS B 1 229 ? -8.992 7.746 9.641 1 91.44 229 LYS B C 1
ATOM 5746 O O . LYS B 1 229 ? -9.75 6.777 9.594 1 91.44 229 LYS B O 1
ATOM 5751 N N . ARG B 1 230 ? -8.148 7.953 10.586 1 88 230 ARG B N 1
ATOM 5752 C CA . ARG B 1 230 ? -7.77 6.879 11.5 1 88 230 ARG B CA 1
ATOM 5753 C C . ARG B 1 230 ? -8.695 6.832 12.711 1 88 230 ARG B C 1
ATOM 5755 O O . ARG B 1 230 ? -8.891 7.844 13.391 1 88 230 ARG B O 1
ATOM 5762 N N . ILE B 1 231 ? -9.188 5.688 12.969 1 92.06 231 ILE B N 1
ATOM 5763 C CA . ILE B 1 231 ? -10.062 5.438 14.109 1 92.06 231 ILE B CA 1
ATOM 5764 C C . ILE B 1 231 ? -9.43 4.383 15.016 1 92.06 231 ILE B C 1
ATOM 5766 O O . ILE B 1 231 ? -9.32 3.213 14.641 1 92.06 231 ILE B O 1
ATOM 5770 N N . PRO B 1 232 ? -9.094 4.777 16.219 1 87.44 232 PRO B N 1
ATOM 5771 C CA . PRO B 1 232 ? -8.602 3.762 17.156 1 87.44 232 PRO B CA 1
ATOM 5772 C C . PRO B 1 232 ? -9.625 2.658 17.422 1 87.44 232 PRO B C 1
ATOM 5774 O O . PRO B 1 232 ? -10.82 2.932 17.516 1 87.44 232 PRO B O 1
ATOM 5777 N N . GLY B 1 233 ? -9.117 1.441 17.531 1 91.31 233 GLY B N 1
ATOM 5778 C CA . GLY B 1 233 ? -9.969 0.268 17.641 1 91.31 233 GLY B CA 1
ATOM 5779 C C . GLY B 1 233 ? -10.922 0.335 18.828 1 91.31 233 GLY B C 1
ATOM 5780 O O . GLY B 1 233 ? -12.031 -0.198 18.766 1 91.31 233 GLY B O 1
ATOM 5781 N N . GLN B 1 234 ? -10.531 0.986 19.828 1 91.38 234 GLN B N 1
ATOM 5782 C CA . GLN B 1 234 ? -11.367 1.085 21.016 1 91.38 234 GLN B CA 1
ATOM 5783 C C . GLN B 1 234 ? -12.656 1.838 20.719 1 91.38 234 GLN B C 1
ATOM 5785 O O . GLN B 1 234 ? -13.672 1.625 21.391 1 91.38 234 GLN B O 1
ATOM 5790 N N . TYR B 1 235 ? -12.664 2.691 19.734 1 94.19 235 TYR B N 1
ATOM 5791 C CA . TYR B 1 235 ? -13.836 3.518 19.438 1 94.19 235 TYR B CA 1
ATOM 5792 C C . TYR B 1 235 ? -14.617 2.963 18.266 1 94.19 235 TYR B C 1
ATOM 5794 O O . TYR B 1 235 ? -15.734 3.4 17.984 1 94.19 235 TYR B O 1
ATOM 5802 N N . TYR B 1 236 ? -14.039 2.01 17.594 1 95.31 236 TYR B N 1
ATOM 5803 C CA . TYR B 1 236 ? -14.594 1.539 16.328 1 95.31 236 TYR B CA 1
ATOM 5804 C C . TYR B 1 236 ? -15.992 0.968 16.531 1 95.31 236 TYR B C 1
ATOM 5806 O O . TYR B 1 236 ? -16.922 1.3 15.789 1 95.31 236 TYR B O 1
ATOM 5814 N N . PRO B 1 237 ? -16.172 0.102 17.531 1 95.56 237 PRO B N 1
ATOM 5815 C CA . PRO B 1 237 ? -17.516 -0.493 17.672 1 95.56 237 PRO B CA 1
ATOM 5816 C C . PRO B 1 237 ? -18.609 0.551 17.859 1 95.56 237 PRO B C 1
ATOM 5818 O O . PRO B 1 237 ? -19.656 0.465 17.219 1 95.56 237 PRO B O 1
ATOM 5821 N N . ALA B 1 238 ? -18.375 1.517 18.656 1 96.38 238 ALA B N 1
ATOM 5822 C CA . ALA B 1 238 ? -19.359 2.564 18.891 1 96.38 238 ALA B CA 1
ATOM 5823 C C . ALA B 1 238 ? -19.562 3.412 17.641 1 96.38 238 ALA B C 1
ATOM 5825 O O . ALA B 1 238 ? -20.703 3.785 17.328 1 96.38 238 ALA B O 1
ATOM 5826 N N . TRP B 1 239 ? -18.516 3.752 17.031 1 96.69 239 TRP B N 1
ATOM 5827 C CA . TRP B 1 239 ? -18.594 4.539 15.812 1 96.69 239 TRP B CA 1
ATOM 5828 C C . TRP B 1 239 ? -19.422 3.828 14.75 1 96.69 239 TRP B C 1
ATOM 5830 O O . TRP B 1 239 ? -20.281 4.441 14.109 1 96.69 239 TRP B O 1
ATOM 5840 N N . MET B 1 240 ? -19.172 2.551 14.586 1 96.62 240 MET B N 1
ATOM 5841 C CA . MET B 1 240 ? -19.922 1.768 13.594 1 96.62 240 MET B CA 1
ATOM 5842 C C . MET B 1 240 ? -21.391 1.644 13.992 1 96.62 240 MET B C 1
ATOM 5844 O O . MET B 1 240 ? -22.266 1.695 13.133 1 96.62 240 MET B O 1
ATOM 5848 N N . ALA B 1 241 ? -21.656 1.431 15.211 1 96.44 241 ALA B N 1
ATOM 5849 C CA . ALA B 1 241 ? -23.031 1.368 15.688 1 96.44 241 ALA B CA 1
ATOM 5850 C C . ALA B 1 241 ? -23.781 2.662 15.375 1 96.44 241 ALA B C 1
ATOM 5852 O O . ALA B 1 241 ? -24.938 2.635 14.969 1 96.44 241 ALA B O 1
ATOM 5853 N N . ASP B 1 242 ? -23.109 3.762 15.586 1 97.44 242 ASP B N 1
ATOM 5854 C CA . ASP B 1 242 ? -23.703 5.062 15.281 1 97.44 242 ASP B CA 1
ATOM 5855 C C . ASP B 1 242 ? -24 5.195 13.789 1 97.44 242 ASP B C 1
ATOM 5857 O O . ASP B 1 242 ? -25.062 5.691 13.414 1 97.44 242 ASP B O 1
ATOM 5861 N N . ILE B 1 243 ? -23.062 4.781 13.016 1 97.12 243 ILE B N 1
ATOM 5862 C CA . ILE B 1 243 ? -23.281 4.844 11.57 1 97.12 243 ILE B CA 1
ATOM 5863 C C . ILE B 1 243 ? -24.531 4.055 11.195 1 97.12 243 ILE B C 1
ATOM 5865 O O . ILE B 1 243 ? -25.391 4.551 10.461 1 97.12 243 ILE B O 1
ATOM 5869 N N . GLN B 1 244 ? -24.609 2.881 11.695 1 96.38 244 GLN B N 1
ATOM 5870 C CA . GLN B 1 244 ? -25.75 2.029 11.391 1 96.38 244 GLN B CA 1
ATOM 5871 C C . GLN B 1 244 ? -27.062 2.682 11.836 1 96.38 244 GLN B C 1
ATOM 5873 O O . GLN B 1 244 ? -28.047 2.664 11.102 1 96.38 244 GLN B O 1
ATOM 5878 N N . ARG B 1 245 ? -27.062 3.213 12.953 1 97 245 ARG B N 1
ATOM 5879 C CA . ARG B 1 245 ? -28.25 3.887 13.484 1 97 245 ARG B CA 1
ATOM 5880 C C . ARG B 1 245 ? -28.656 5.047 12.586 1 97 245 ARG B C 1
ATOM 5882 O O . ARG B 1 245 ? -29.828 5.164 12.219 1 97 245 ARG B O 1
ATOM 5889 N N . PHE B 1 246 ? -27.688 5.871 12.234 1 97.75 246 PHE B N 1
ATOM 5890 C CA . PHE B 1 246 ? -27.984 7.023 11.398 1 97.75 246 PHE B CA 1
ATOM 5891 C C . PHE B 1 246 ? -28.5 6.582 10.031 1 97.75 246 PHE B C 1
ATOM 5893 O O . PHE B 1 246 ? -29.406 7.211 9.469 1 97.75 246 PHE B O 1
ATOM 5900 N N . VAL B 1 247 ? -27.906 5.543 9.531 1 97.44 247 VAL B N 1
ATOM 5901 C CA . VAL B 1 247 ? -28.359 5.016 8.242 1 97.44 247 VAL B CA 1
ATOM 5902 C C . VAL B 1 247 ? -29.812 4.562 8.344 1 97.44 247 VAL B C 1
ATOM 5904 O O . VAL B 1 247 ? -30.641 4.891 7.484 1 97.44 247 VAL B O 1
ATOM 5907 N N . GLU B 1 248 ? -30.141 3.93 9.359 1 96.75 248 GLU B N 1
ATOM 5908 C CA . GLU B 1 248 ? -31.484 3.402 9.555 1 96.75 248 GLU B CA 1
ATOM 5909 C C . GLU B 1 248 ? -32.5 4.527 9.766 1 96.75 248 GLU B C 1
ATOM 5911 O O . GLU B 1 248 ? -33.656 4.422 9.344 1 96.75 248 GLU B O 1
ATOM 5916 N N . GLU B 1 249 ? -32.062 5.562 10.289 1 97.38 249 GLU B N 1
ATOM 5917 C CA . GLU B 1 249 ? -32.938 6.656 10.664 1 97.38 249 GLU B CA 1
ATOM 5918 C C . GLU B 1 249 ? -33.094 7.668 9.531 1 97.38 249 GLU B C 1
ATOM 5920 O O . GLU B 1 249 ? -33.969 8.531 9.562 1 97.38 249 GLU B O 1
ATOM 5925 N N . THR B 1 250 ? -32.219 7.566 8.562 1 97.56 250 THR B N 1
ATOM 5926 C CA . THR B 1 250 ? -32.219 8.57 7.504 1 97.56 250 THR B CA 1
ATOM 5927 C C . THR B 1 250 ? -32.844 8.023 6.234 1 97.56 250 THR B C 1
ATOM 5929 O O . THR B 1 250 ? -32.281 7.191 5.539 1 97.56 250 THR B O 1
ATOM 5932 N N . PRO B 1 251 ? -33.906 8.531 5.809 1 96.44 251 PRO B N 1
ATOM 5933 C CA . PRO B 1 251 ? -34.625 8.016 4.648 1 96.44 251 PRO B CA 1
ATOM 5934 C C . PRO B 1 251 ? -33.812 8.07 3.365 1 96.44 251 PRO B C 1
ATOM 5936 O O . PRO B 1 251 ? -33.938 7.188 2.512 1 96.44 251 PRO B O 1
ATOM 5939 N N . GLU B 1 252 ? -33 9.055 3.25 1 95.5 252 GLU B N 1
ATOM 5940 C CA . GLU B 1 252 ? -32.188 9.227 2.053 1 95.5 252 GLU B CA 1
ATOM 5941 C C . GLU B 1 252 ? -31.156 8.094 1.914 1 95.5 252 GLU B C 1
ATOM 5943 O O . GLU B 1 252 ? -30.578 7.902 0.842 1 95.5 252 GLU B O 1
ATOM 5948 N N . LEU B 1 253 ? -31 7.316 3.027 1 97.75 253 LEU B N 1
ATOM 5949 C CA . LEU B 1 253 ? -29.938 6.309 3.043 1 97.75 253 LEU B CA 1
ATOM 5950 C C . LEU B 1 253 ? -30.531 4.906 3.104 1 97.75 253 LEU B C 1
ATOM 5952 O O . LEU B 1 253 ? -29.875 3.963 3.537 1 97.75 253 LEU B O 1
ATOM 5956 N N . VAL B 1 254 ? -31.719 4.73 2.633 1 96.62 254 VAL B N 1
ATOM 5957 C CA . VAL B 1 254 ? -32.406 3.447 2.703 1 96.62 254 VAL B CA 1
ATOM 5958 C C . VAL B 1 254 ? -31.625 2.393 1.933 1 96.62 254 VAL B C 1
ATOM 5960 O O . VAL B 1 254 ? -31.594 1.223 2.322 1 96.62 254 VAL B O 1
ATOM 5963 N N . TRP B 1 255 ? -30.953 2.799 0.941 1 96.06 255 TRP B N 1
ATOM 5964 C CA . TRP B 1 255 ? -30.188 1.894 0.105 1 96.06 255 TRP B CA 1
ATOM 5965 C C . TRP B 1 255 ? -28.984 1.333 0.875 1 96.06 255 TRP B C 1
ATOM 5967 O O . TRP B 1 255 ? -28.406 0.319 0.481 1 96.06 255 TRP B O 1
ATOM 5977 N N . ALA B 1 256 ? -28.562 1.993 1.952 1 97 256 ALA B N 1
ATOM 5978 C CA . ALA B 1 256 ? -27.375 1.602 2.705 1 97 256 ALA B CA 1
ATOM 5979 C C . ALA B 1 256 ? -27.734 0.717 3.893 1 97 256 ALA B C 1
ATOM 5981 O O . ALA B 1 256 ? -26.859 0.192 4.578 1 97 256 ALA B O 1
ATOM 5982 N N . VAL B 1 257 ? -29.047 0.534 4.066 1 96 257 VAL B N 1
ATOM 5983 C CA . VAL B 1 257 ? -29.5 -0.348 5.141 1 96 257 VAL B CA 1
ATOM 5984 C C . VAL B 1 257 ? -29.094 -1.786 4.832 1 96 257 VAL B C 1
ATOM 5986 O O . VAL B 1 257 ? -29.266 -2.256 3.703 1 96 257 VAL B O 1
ATOM 5989 N N . GLY B 1 258 ? -28.531 -2.441 5.832 1 93.12 258 GLY B N 1
ATOM 5990 C CA . GLY B 1 258 ? -28.078 -3.811 5.633 1 93.12 258 GLY B CA 1
ATOM 5991 C C . GLY B 1 258 ? -26.703 -3.904 5 1 93.12 258 GLY B C 1
ATOM 5992 O O . GLY B 1 258 ? -26.344 -4.941 4.438 1 93.12 258 GLY B O 1
ATOM 5993 N N . MET B 1 259 ? -26 -2.863 5.078 1 94 259 MET B N 1
ATOM 5994 C CA . MET B 1 259 ? -24.625 -2.857 4.59 1 94 259 MET B CA 1
ATOM 5995 C C . MET B 1 259 ? -23.812 -3.973 5.238 1 94 259 MET B C 1
ATOM 5997 O O . MET B 1 259 ? -23.969 -4.242 6.434 1 94 259 MET B O 1
ATOM 6001 N N . ILE B 1 260 ? -23.016 -4.625 4.383 1 93.44 260 ILE B N 1
ATOM 6002 C CA . ILE B 1 260 ? -22.156 -5.711 4.84 1 93.44 260 ILE B CA 1
ATOM 6003 C C . ILE B 1 260 ? -20.688 -5.34 4.621 1 93.44 260 ILE B C 1
ATOM 6005 O O . ILE B 1 260 ? -20.359 -4.664 3.645 1 93.44 260 ILE B O 1
ATOM 6009 N N . LEU B 1 261 ? -19.891 -5.723 5.625 1 96.25 261 LEU B N 1
ATOM 6010 C CA . LEU B 1 261 ? -18.453 -5.531 5.449 1 96.25 261 LEU B CA 1
ATOM 6011 C C . LEU B 1 261 ? -17.766 -6.848 5.094 1 96.25 261 LEU B C 1
ATOM 6013 O O . LEU B 1 261 ? -18.141 -7.902 5.613 1 96.25 261 LEU B O 1
ATOM 6017 N N . VAL B 1 262 ? -16.844 -6.758 4.188 1 96.31 262 VAL B N 1
ATOM 6018 C CA . VAL B 1 262 ? -16.031 -7.922 3.84 1 96.31 262 VAL B CA 1
ATOM 6019 C C . VAL B 1 262 ? -14.547 -7.586 4 1 96.31 262 VAL B C 1
ATOM 6021 O O . VAL B 1 262 ? -14.062 -6.59 3.455 1 96.31 262 VAL B O 1
ATOM 6024 N N . LEU B 1 263 ? -13.945 -8.414 4.77 1 96.69 263 LEU B N 1
ATOM 6025 C CA . LEU B 1 263 ? -12.516 -8.312 5.016 1 96.69 263 LEU B CA 1
ATOM 6026 C C . LEU B 1 263 ? -11.734 -9.242 4.086 1 96.69 263 LEU B C 1
ATOM 6028 O O . LEU B 1 263 ? -12.117 -10.398 3.895 1 96.69 263 LEU B O 1
ATOM 6032 N N . GLU B 1 264 ? -10.664 -8.688 3.473 1 95.44 264 GLU B N 1
ATOM 6033 C CA . GLU B 1 264 ? -9.844 -9.508 2.584 1 95.44 264 GLU B CA 1
ATOM 6034 C C . GLU B 1 264 ? -8.359 -9.18 2.752 1 95.44 264 GLU B C 1
ATOM 6036 O O . GLU B 1 264 ? -7.977 -8.008 2.799 1 95.44 264 GLU B O 1
ATOM 6041 N N . LYS B 1 265 ? -7.602 -10.125 2.947 1 93 265 LYS B N 1
ATOM 6042 C CA . LYS B 1 265 ? -6.145 -10.023 2.867 1 93 265 LYS B CA 1
ATOM 6043 C C . LYS B 1 265 ? -5.582 -11.031 1.862 1 93 265 LYS B C 1
ATOM 6045 O O . LYS B 1 265 ? -5.828 -12.234 1.975 1 93 265 LYS B O 1
ATOM 6050 N N . LYS B 1 266 ? -4.855 -10.508 0.848 1 83.75 266 LYS B N 1
ATOM 6051 C CA . LYS B 1 266 ? -4.32 -11.367 -0.205 1 83.75 266 LYS B CA 1
ATOM 6052 C C . LYS B 1 266 ? -2.803 -11.242 -0.296 1 83.75 266 LY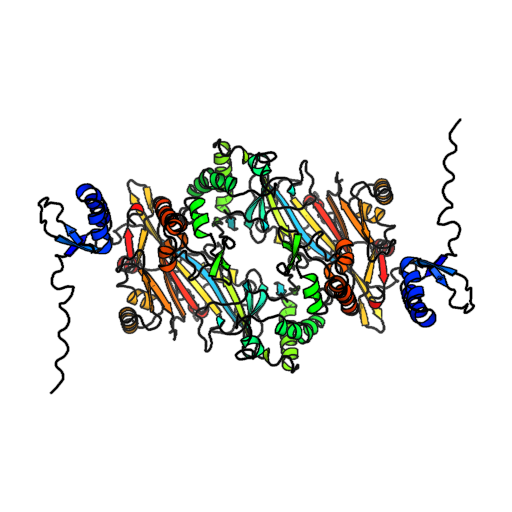S B C 1
ATOM 6054 O O . LYS B 1 266 ? -2.213 -10.328 0.285 1 83.75 266 LYS B O 1
ATOM 6059 N N . GLY B 1 267 ? -2.225 -12.18 -1.021 1 69.94 267 GLY B N 1
ATOM 6060 C CA . GLY B 1 267 ? -0.822 -12.109 -1.397 1 69.94 267 GLY B CA 1
ATOM 6061 C C . GLY B 1 267 ? 0.119 -12.414 -0.248 1 69.94 267 GLY B C 1
ATOM 6062 O O . GLY B 1 267 ? 1.174 -11.789 -0.118 1 69.94 267 GLY B O 1
ATOM 6063 N N . MET B 1 268 ? -0.288 -13.273 0.592 1 72.62 268 MET B N 1
ATOM 6064 C CA . MET B 1 268 ? 0.551 -13.594 1.743 1 72.62 268 MET B CA 1
ATOM 6065 C C . MET B 1 268 ? 1.44 -14.797 1.451 1 72.62 268 MET B C 1
ATOM 6067 O O . MET B 1 268 ? 2.062 -15.352 2.359 1 72.62 268 MET B O 1
ATOM 6071 N N . LYS B 1 269 ? 1.542 -15.016 0.203 1 67.44 269 LYS B N 1
ATOM 6072 C CA . LYS B 1 269 ? 2.338 -16.188 -0.159 1 67.44 269 LYS B CA 1
ATOM 6073 C C . LYS B 1 269 ? 3.787 -16.031 0.291 1 67.44 269 LYS B C 1
ATOM 6075 O O . LYS B 1 269 ? 4.367 -14.945 0.159 1 67.44 269 LYS B O 1
ATOM 6080 N N 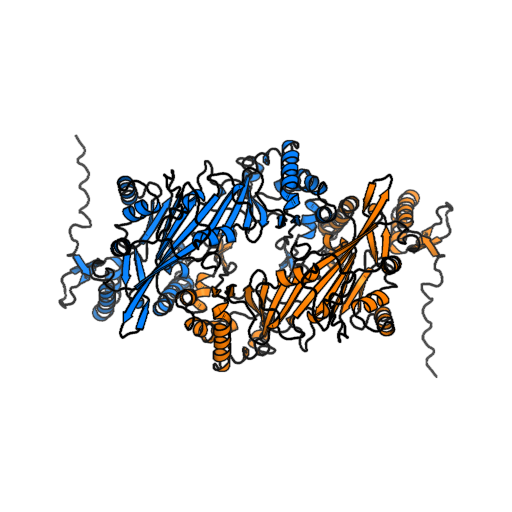. ASN B 1 270 ? 4.266 -17.062 0.946 1 57.12 270 ASN B N 1
ATOM 6081 C CA . ASN B 1 270 ? 5.68 -17.219 1.263 1 57.12 270 ASN B CA 1
ATOM 6082 C C . ASN B 1 270 ? 6.152 -16.172 2.268 1 57.12 270 ASN B C 1
ATOM 6084 O O . ASN B 1 270 ? 7.289 -15.703 2.189 1 57.12 270 ASN B O 1
ATOM 6088 N N . THR B 1 271 ? 5.184 -15.742 2.947 1 60.56 271 THR B N 1
ATOM 6089 C CA . THR B 1 271 ? 5.613 -14.867 4.031 1 60.56 271 THR B CA 1
ATOM 6090 C C . THR B 1 271 ? 5.91 -15.672 5.293 1 60.56 271 THR B C 1
ATOM 6092 O O . THR B 1 271 ? 5.344 -16.75 5.496 1 60.56 271 THR B O 1
ATOM 6095 N N . ARG B 1 272 ? 6.875 -15.211 5.969 1 59.09 272 ARG B N 1
ATOM 6096 C CA . ARG B 1 272 ? 7.207 -15.883 7.219 1 59.09 272 ARG B CA 1
ATOM 6097 C C . ARG B 1 272 ? 5.961 -16.094 8.07 1 59.09 272 ARG B C 1
ATOM 6099 O O . ARG B 1 272 ? 5.848 -17.109 8.766 1 59.09 272 ARG B O 1
ATOM 6106 N N . ASP B 1 273 ? 5.18 -15.203 7.777 1 63.25 273 ASP B N 1
ATOM 6107 C CA . ASP B 1 273 ? 4.008 -15.258 8.648 1 63.25 273 ASP B CA 1
ATOM 6108 C C . ASP B 1 273 ? 3.035 -16.344 8.195 1 63.25 273 ASP B C 1
ATOM 6110 O O . ASP B 1 273 ? 2.203 -16.797 8.977 1 63.25 273 ASP B O 1
ATOM 6114 N N . SER B 1 274 ? 3.326 -16.766 7.016 1 75.56 274 SER B N 1
ATOM 6115 C CA . SER B 1 274 ? 2.316 -17.672 6.492 1 75.56 274 SER B CA 1
ATOM 6116 C C . SER B 1 274 ? 2.871 -19.094 6.336 1 75.56 274 SER B C 1
ATOM 6118 O O . SER B 1 274 ? 2.119 -20.062 6.387 1 75.56 274 SER B O 1
ATOM 6120 N N . ASP B 1 275 ? 4.191 -19.188 6.203 1 77.75 275 ASP B N 1
ATOM 6121 C CA . ASP B 1 275 ? 4.801 -20.469 5.871 1 77.75 275 ASP B CA 1
ATOM 6122 C C . ASP B 1 275 ? 4.828 -21.406 7.082 1 77.75 275 ASP B C 1
ATOM 6124 O O . ASP B 1 275 ? 5.098 -20.953 8.203 1 77.75 275 ASP B O 1
ATOM 6128 N N . HIS B 1 276 ? 4.551 -22.719 6.801 1 79.75 276 HIS B N 1
ATOM 6129 C CA . HIS B 1 276 ? 4.629 -23.734 7.84 1 79.75 276 HIS B CA 1
ATOM 6130 C C . HIS B 1 276 ? 4.695 -25.141 7.238 1 79.75 276 HIS B C 1
ATOM 6132 O O . HIS B 1 276 ? 4.43 -25.328 6.047 1 79.75 276 HIS B O 1
ATOM 6138 N N . LEU B 1 277 ? 5.09 -26 8.039 1 85.25 277 LEU B N 1
ATOM 6139 C CA . LEU B 1 277 ? 5.062 -27.391 7.621 1 85.25 277 LEU B CA 1
ATOM 6140 C C . LEU B 1 277 ? 3.654 -27.969 7.738 1 85.25 277 LEU B C 1
ATOM 6142 O O . LEU B 1 277 ? 2.936 -27.672 8.695 1 85.25 277 LEU B O 1
ATOM 6146 N N . PRO B 1 278 ? 3.309 -28.734 6.676 1 91.19 278 PRO B N 1
ATOM 6147 C CA . PRO B 1 278 ? 2.006 -29.391 6.844 1 91.19 278 PRO B CA 1
ATOM 6148 C C . PRO B 1 278 ? 1.961 -30.312 8.055 1 91.19 278 PRO B C 1
ATOM 6150 O O . PRO B 1 278 ? 2.893 -31.094 8.273 1 91.19 278 PRO B O 1
ATOM 6153 N N . PRO B 1 279 ? 0.851 -30.203 8.766 1 88.81 279 PRO B N 1
ATOM 6154 C CA . PRO B 1 279 ? 0.731 -31.109 9.906 1 88.81 279 PRO B CA 1
ATOM 6155 C C . PRO B 1 279 ? 0.573 -32.562 9.484 1 88.81 279 PRO B C 1
ATOM 6157 O O . PRO B 1 279 ? -0.054 -32.844 8.461 1 88.81 279 PRO B O 1
ATOM 6160 N N . GLU B 1 280 ? 1.062 -33.438 10.305 1 87.75 280 GLU B N 1
ATOM 6161 C CA . GLU B 1 280 ? 0.935 -34.875 10.023 1 87.75 280 GLU B CA 1
ATOM 6162 C C . GLU B 1 280 ? -0.436 -35.406 10.445 1 87.75 280 GLU B C 1
ATOM 6164 O O . GLU B 1 280 ? -0.967 -36.344 9.828 1 87.75 280 GLU B O 1
ATOM 6169 N N . GLU B 1 281 ? -0.894 -34.75 11.477 1 86.75 281 GLU B N 1
ATOM 6170 C CA . GLU B 1 281 ? -2.193 -35.125 12.031 1 86.75 281 GLU B CA 1
ATOM 6171 C C . GLU B 1 281 ? -3.076 -33.906 12.234 1 86.75 281 GLU B C 1
ATOM 6173 O O . GLU B 1 281 ? -2.578 -32.781 12.266 1 86.75 281 GLU B O 1
ATOM 6178 N N . PRO B 1 282 ? -4.383 -34.219 12.195 1 86.69 282 PRO B N 1
ATOM 6179 C CA . PRO B 1 282 ? -5.27 -33.094 12.477 1 86.69 282 PRO B CA 1
ATOM 6180 C C . PRO B 1 282 ? -4.879 -32.344 13.75 1 86.69 282 PRO B C 1
ATOM 6182 O O . PRO B 1 282 ? -4.414 -32.938 14.719 1 86.69 282 PRO B O 1
ATOM 6185 N N . LEU B 1 283 ? -5.059 -31.109 13.766 1 85.94 283 LEU B N 1
ATOM 6186 C CA . LEU B 1 283 ? -4.617 -30.25 14.852 1 85.94 283 LEU B CA 1
ATOM 6187 C C . LEU B 1 283 ? -5.605 -30.266 16 1 85.94 283 LEU B C 1
ATOM 6189 O O . LEU B 1 283 ? -5.281 -29.859 17.125 1 85.94 283 LEU B O 1
ATOM 6193 N N . ALA B 1 284 ? -6.801 -30.797 15.727 1 78.81 284 ALA B N 1
ATOM 6194 C CA . ALA B 1 284 ? -7.809 -30.859 16.781 1 78.81 284 ALA B CA 1
ATOM 6195 C C . ALA B 1 284 ? -7.512 -32 17.75 1 78.81 284 ALA B C 1
ATOM 6197 O O . ALA B 1 284 ? -7.363 -33.156 17.328 1 78.81 284 ALA B O 1
ATOM 6198 N N . ILE B 1 285 ? -6.918 -31.875 18.938 1 65.31 285 ILE B N 1
ATOM 6199 C CA . ILE B 1 285 ? -6.562 -32.906 19.891 1 65.31 285 ILE B CA 1
ATOM 6200 C C . ILE B 1 285 ? -7.816 -33.375 20.625 1 65.31 285 ILE B C 1
ATOM 6202 O O . ILE B 1 285 ? -8.133 -34.562 20.625 1 65.31 285 ILE B O 1
ATOM 6206 N N . ASP B 1 286 ? -8.125 -32.844 21.828 1 56.72 286 ASP B N 1
ATOM 6207 C CA . ASP B 1 286 ? -9.219 -33.188 22.734 1 56.72 286 ASP B CA 1
ATOM 6208 C C . ASP B 1 286 ? -10.352 -32.188 22.672 1 56.72 286 ASP B C 1
ATOM 6210 O O . ASP B 1 286 ? -10.188 -31.047 23.125 1 56.72 286 ASP B O 1
ATOM 6214 N N . GLY B 1 287 ? -11.57 -32.5 22.312 1 50.22 287 GLY B N 1
ATOM 6215 C CA . GLY B 1 287 ? -12.75 -31.672 22.562 1 50.22 287 GLY B CA 1
ATOM 6216 C C . GLY B 1 287 ? -12.68 -30.312 21.891 1 50.22 287 GLY B C 1
ATOM 6217 O O . GLY B 1 287 ? -13.047 -29.297 22.5 1 50.22 287 GLY B O 1
ATOM 6218 N N . ASN B 1 288 ? -12.227 -30.062 20.531 1 61.22 288 ASN B N 1
ATOM 6219 C CA . ASN B 1 288 ? -12.305 -28.859 19.719 1 61.22 288 ASN B CA 1
ATOM 6220 C C . ASN B 1 288 ? -11.172 -27.891 20.031 1 61.22 288 ASN B C 1
ATOM 6222 O O . ASN B 1 288 ? -11.203 -26.719 19.625 1 61.22 288 ASN B O 1
ATOM 6226 N N . LEU B 1 289 ? -10.297 -28.406 20.844 1 73.75 289 LEU B N 1
ATOM 6227 C CA . LEU B 1 289 ? -9.195 -27.5 21.141 1 73.75 289 LEU B CA 1
ATOM 6228 C C . LEU B 1 289 ? -8.086 -27.641 20.109 1 73.75 289 LEU B C 1
ATOM 6230 O O . LEU B 1 289 ? -7.762 -28.75 19.688 1 73.75 289 LEU B O 1
ATOM 6234 N N . ILE B 1 290 ? -7.664 -26.609 19.562 1 83.06 290 ILE B N 1
ATOM 6235 C CA . ILE B 1 290 ? -6.613 -26.562 18.547 1 83.06 290 ILE B CA 1
ATOM 6236 C C . ILE B 1 290 ? -5.262 -26.328 19.203 1 83.06 290 ILE B C 1
ATOM 6238 O O . ILE B 1 290 ? -5.137 -25.469 20.078 1 83.06 290 ILE B O 1
ATOM 6242 N N . ASP B 1 291 ? -4.277 -27.141 18.906 1 81.88 291 ASP B N 1
ATOM 6243 C CA . ASP B 1 291 ? -2.922 -27 19.438 1 81.88 291 ASP B CA 1
ATOM 6244 C C . ASP B 1 291 ? -2.346 -25.625 19.078 1 81.88 291 ASP B C 1
ATOM 6246 O O . ASP B 1 291 ? -2.053 -25.344 17.922 1 81.88 291 ASP B O 1
ATOM 6250 N N . PRO B 1 292 ? -2.186 -24.859 20.109 1 80.56 292 PRO B N 1
ATOM 6251 C CA . PRO B 1 292 ? -1.693 -23.5 19.828 1 80.56 292 PRO B CA 1
ATOM 6252 C C . PRO B 1 292 ? -0.222 -23.484 19.422 1 80.56 292 PRO B C 1
ATOM 6254 O O . PRO B 1 292 ? 0.265 -22.469 18.906 1 80.56 292 PRO B O 1
ATOM 6257 N N . ARG B 1 293 ? 0.5 -24.656 19.594 1 81.81 293 ARG B N 1
ATOM 6258 C CA . ARG B 1 293 ? 1.939 -24.688 19.344 1 81.81 293 ARG B CA 1
ATOM 6259 C C . ARG B 1 293 ? 2.25 -25.062 17.906 1 81.81 293 ARG B C 1
ATOM 6261 O O . ARG B 1 293 ? 3.375 -24.891 17.438 1 81.81 293 ARG B O 1
ATOM 6268 N N . ASN B 1 294 ? 1.225 -25.453 17.266 1 85.75 294 ASN B N 1
ATOM 6269 C CA . ASN B 1 294 ? 1.463 -25.859 15.891 1 85.75 294 ASN B CA 1
ATOM 6270 C C . ASN B 1 294 ? 1.756 -24.656 15 1 85.75 294 ASN B C 1
ATOM 6272 O O . ASN B 1 294 ? 1.178 -23.578 15.18 1 85.75 294 ASN B O 1
ATOM 6276 N N . SER B 1 295 ? 2.604 -24.938 14.016 1 85.81 295 SER B N 1
ATOM 6277 C CA . SER B 1 295 ? 3.066 -23.859 13.148 1 85.81 295 SER B CA 1
ATOM 6278 C C . SER B 1 295 ? 1.92 -23.281 12.328 1 85.81 295 SER B C 1
ATOM 6280 O O . SER B 1 295 ? 1.869 -22.078 12.086 1 85.81 295 SER B O 1
ATOM 6282 N N . CYS B 1 296 ? 1.088 -24.078 11.945 1 88 296 CYS B N 1
ATOM 6283 C CA . CYS B 1 296 ? -0.067 -23.609 11.18 1 88 296 CYS B CA 1
ATOM 6284 C C . CYS B 1 296 ? -0.948 -22.703 12.031 1 88 296 CYS B C 1
ATOM 6286 O O . CYS B 1 296 ? -1.327 -21.609 11.586 1 88 296 CYS B O 1
ATOM 6288 N N . THR B 1 297 ? -1.234 -23.141 13.211 1 89.12 297 THR B N 1
ATOM 6289 C CA . THR B 1 297 ? -2.053 -22.359 14.133 1 89.12 297 THR B CA 1
ATOM 6290 C C . THR B 1 297 ? -1.391 -21.016 14.445 1 89.12 297 THR B C 1
ATOM 6292 O O . THR B 1 297 ? -2.057 -19.984 14.469 1 89.12 297 THR B O 1
ATOM 6295 N N . ARG B 1 298 ? -0.181 -21.078 14.633 1 87.62 298 ARG B N 1
ATOM 6296 C CA . ARG B 1 298 ? 0.56 -19.859 14.938 1 87.62 298 ARG B CA 1
ATOM 6297 C C . ARG B 1 298 ? 0.518 -18.875 13.766 1 87.62 298 ARG B C 1
ATOM 6299 O O . ARG B 1 298 ? 0.383 -17.672 13.961 1 87.62 298 ARG B O 1
ATOM 6306 N N . ALA B 1 299 ? 0.67 -19.406 12.633 1 86.88 299 ALA B N 1
ATOM 6307 C CA . ALA B 1 299 ? 0.623 -18.562 11.43 1 86.88 299 ALA B CA 1
ATOM 6308 C C . ALA B 1 299 ? -0.73 -17.875 11.305 1 86.88 299 ALA B C 1
ATOM 6310 O O . ALA B 1 299 ? -0.793 -16.656 11.078 1 86.88 299 ALA B O 1
ATOM 6311 N N . ILE B 1 300 ? -1.712 -18.562 11.508 1 90.19 300 ILE B N 1
ATOM 6312 C CA . ILE B 1 300 ? -3.064 -18.031 11.383 1 90.19 300 ILE B CA 1
ATOM 6313 C C . ILE B 1 300 ? -3.305 -16.984 12.461 1 90.19 300 ILE B C 1
ATOM 6315 O O . ILE B 1 300 ? -3.828 -15.898 12.172 1 90.19 300 ILE B O 1
ATOM 6319 N N . ARG B 1 301 ? -2.898 -17.266 13.609 1 89.44 301 ARG B N 1
ATOM 6320 C CA . ARG B 1 301 ? -3.068 -16.328 14.719 1 89.44 301 ARG B CA 1
ATOM 6321 C C . ARG B 1 301 ? -2.291 -15.039 14.469 1 89.44 301 ARG B C 1
ATOM 6323 O O . ARG B 1 301 ? -2.764 -13.945 14.797 1 89.44 301 ARG B O 1
ATOM 6330 N N . ARG B 1 302 ? -1.188 -15.188 13.922 1 86.56 302 ARG B N 1
ATOM 6331 C CA . ARG B 1 302 ? -0.376 -14.016 13.609 1 86.56 302 ARG B CA 1
ATOM 6332 C C . ARG B 1 302 ? -1.055 -13.148 12.555 1 86.56 302 ARG B C 1
ATOM 6334 O O . ARG B 1 302 ? -1.079 -11.922 12.68 1 86.56 302 ARG B O 1
ATOM 6341 N N . LEU B 1 303 ? -1.57 -13.781 11.609 1 88.81 303 LEU B N 1
ATOM 6342 C CA . LEU B 1 303 ? -2.211 -13.047 10.523 1 88.81 303 LEU B CA 1
ATOM 6343 C C . LEU B 1 303 ? -3.484 -12.367 11 1 88.81 303 LEU B C 1
ATOM 6345 O O . LEU B 1 303 ? -3.803 -11.258 10.562 1 88.81 303 LEU B O 1
ATOM 6349 N N . LEU B 1 304 ? -4.137 -12.953 11.93 1 93.31 304 LEU B N 1
ATOM 6350 C CA . LEU B 1 304 ? -5.406 -12.43 12.422 1 93.31 304 LEU B CA 1
ATOM 6351 C C . LEU B 1 304 ? -5.215 -11.656 13.719 1 93.31 304 LEU B C 1
ATOM 6353 O O . LEU B 1 304 ? -6.184 -11.375 14.43 1 93.31 304 LEU B O 1
ATOM 6357 N N . GLN B 1 305 ? -4.066 -11.242 13.961 1 90.5 305 GLN B N 1
ATOM 6358 C CA . GLN B 1 305 ? -3.699 -10.609 15.219 1 90.5 305 GLN B CA 1
ATOM 6359 C C . GLN B 1 305 ? -4.535 -9.352 15.461 1 90.5 305 GLN B C 1
ATOM 6361 O O . GLN B 1 305 ? -4.91 -9.062 16.609 1 90.5 305 GLN B O 1
ATOM 6366 N N . PRO B 1 306 ? -4.879 -8.578 14.516 1 93.12 306 PRO B N 1
ATOM 6367 C CA . PRO B 1 306 ? -5.625 -7.344 14.773 1 93.12 306 PRO B CA 1
ATOM 6368 C C . PRO B 1 306 ? -7.062 -7.602 15.219 1 93.12 306 PRO B C 1
ATOM 6370 O O . PRO B 1 306 ? -7.742 -6.684 15.68 1 93.12 306 PRO B O 1
ATOM 6373 N N . PHE B 1 307 ? -7.461 -8.852 15.125 1 96.12 307 PHE B N 1
ATOM 6374 C CA . PHE B 1 307 ? -8.875 -9.133 15.344 1 96.12 307 PHE B CA 1
ATOM 6375 C C . PHE B 1 307 ? -9.055 -10.141 16.484 1 96.12 307 PHE B C 1
ATOM 6377 O O . PHE B 1 307 ? -8.172 -10.961 16.734 1 96.12 307 PHE B O 1
ATOM 6384 N N . ASP B 1 308 ? -10.164 -9.977 17.141 1 95.31 308 ASP B N 1
ATOM 6385 C CA . ASP B 1 308 ? -10.625 -11.031 18.031 1 95.31 308 ASP B CA 1
ATOM 6386 C C . ASP B 1 308 ? -11.289 -12.164 17.25 1 95.31 308 ASP B C 1
ATOM 6388 O O . ASP B 1 308 ? -12.453 -12.047 16.859 1 95.31 308 ASP B O 1
ATOM 6392 N N . ILE B 1 309 ? -10.648 -13.25 17.141 1 91.88 309 ILE B N 1
ATOM 6393 C CA . ILE B 1 309 ? -11.062 -14.352 16.281 1 91.88 309 ILE B CA 1
ATOM 6394 C C . ILE B 1 309 ? -12.438 -14.859 16.719 1 91.88 309 ILE B C 1
ATOM 6396 O O . ILE B 1 309 ? -13.266 -15.227 15.891 1 91.88 309 ILE B O 1
ATOM 6400 N N . GLU B 1 310 ? -12.727 -14.852 17.938 1 89.81 310 GLU B N 1
ATOM 6401 C CA . GLU B 1 310 ? -13.984 -15.352 18.469 1 89.81 310 GLU B CA 1
ATOM 6402 C C . GLU B 1 310 ? -15.148 -14.438 18.109 1 89.81 310 GLU B C 1
ATOM 6404 O O . GLU B 1 310 ? -16.312 -14.828 18.219 1 89.81 310 GLU B O 1
ATOM 6409 N N . GLY B 1 311 ? -14.789 -13.289 17.703 1 92.06 311 GLY B N 1
ATOM 6410 C CA . GLY B 1 311 ? -15.82 -12.328 17.359 1 92.06 311 GLY B CA 1
ATOM 6411 C C . GLY B 1 311 ? -16.375 -12.516 15.961 1 92.06 311 GLY B C 1
ATOM 6412 O O . GLY B 1 311 ? -17.406 -11.953 15.609 1 92.06 311 GLY B O 1
ATOM 6413 N N . PHE B 1 312 ? -15.688 -13.32 15.188 1 93 312 PHE B N 1
ATOM 6414 C CA . PHE B 1 312 ? -16.188 -13.586 13.844 1 93 312 PHE B CA 1
ATOM 6415 C C . PHE B 1 312 ? -17.406 -14.508 13.891 1 93 312 PHE B C 1
ATOM 6417 O O . PHE B 1 312 ? -17.453 -15.422 14.719 1 93 312 PHE B O 1
ATOM 6424 N N . GLU B 1 313 ? -18.297 -14.219 12.961 1 89.5 313 GLU B N 1
ATOM 6425 C CA . GLU B 1 313 ? -19.438 -15.117 12.836 1 89.5 313 GLU B CA 1
ATOM 6426 C C . GLU B 1 313 ? -19.016 -16.484 12.305 1 89.5 313 GLU B C 1
ATOM 6428 O O . GLU B 1 313 ? -18.141 -16.578 11.43 1 89.5 313 GLU B O 1
ATOM 6433 N N . PRO B 1 314 ? -19.656 -17.469 12.836 1 85.44 314 PRO B N 1
ATOM 6434 C CA . PRO B 1 314 ? -19.312 -18.812 12.344 1 85.44 314 PRO B CA 1
ATOM 6435 C C . PRO B 1 314 ? -19.562 -18.969 10.844 1 85.44 314 PRO B C 1
ATOM 6437 O O . PRO B 1 314 ? -20.547 -18.453 10.312 1 85.44 314 PRO B O 1
ATOM 6440 N N . ARG B 1 315 ? -18.688 -19.641 10.227 1 86.75 315 ARG B N 1
ATOM 6441 C CA . ARG B 1 315 ? -18.797 -20.031 8.828 1 86.75 315 ARG B CA 1
ATOM 6442 C C . ARG B 1 315 ? -18.75 -18.812 7.918 1 86.75 315 ARG B C 1
ATOM 6444 O O . ARG B 1 315 ? -19.359 -18.797 6.848 1 86.75 315 ARG B O 1
ATOM 6451 N N . ARG B 1 316 ? -18.094 -17.844 8.398 1 91.94 316 ARG B N 1
ATOM 6452 C CA . ARG B 1 316 ? -18 -16.641 7.578 1 91.94 316 ARG B CA 1
ATOM 6453 C C . ARG B 1 316 ? -16.562 -16.156 7.484 1 91.94 316 ARG B C 1
ATOM 6455 O O . ARG B 1 316 ? -16.297 -15.07 6.969 1 91.94 316 ARG B O 1
ATOM 6462 N N . LEU B 1 317 ? -15.75 -16.875 8.125 1 94.75 317 LEU B N 1
ATOM 6463 C CA . LEU B 1 317 ? -14.305 -16.672 8.008 1 94.75 317 LEU B CA 1
ATOM 6464 C C . LEU B 1 317 ? -13.672 -17.781 7.172 1 94.75 317 LEU B C 1
ATOM 6466 O O . LEU B 1 317 ? -13.828 -18.953 7.477 1 94.75 317 LEU B O 1
ATOM 6470 N N . TYR B 1 318 ? -12.961 -17.359 6.121 1 95.06 318 TYR B N 1
ATOM 6471 C CA . TYR B 1 318 ? -12.406 -18.328 5.168 1 95.06 318 TYR B CA 1
ATOM 6472 C C . TYR B 1 318 ? -10.891 -18.172 5.062 1 95.06 318 TYR B C 1
ATOM 6474 O O . TYR B 1 318 ? -10.367 -17.047 5.105 1 95.06 318 TYR B O 1
ATOM 6482 N N . LEU B 1 319 ? -10.25 -19.266 4.898 1 94.62 319 LEU B N 1
ATOM 6483 C CA . LEU B 1 319 ? -8.805 -19.328 4.707 1 94.62 319 LEU B CA 1
ATOM 6484 C C . LEU B 1 319 ? -8.469 -20.031 3.396 1 94.62 319 LEU B C 1
ATOM 6486 O O . LEU B 1 319 ? -9.07 -21.047 3.057 1 94.62 319 LEU B O 1
ATOM 6490 N N . ASP B 1 320 ? -7.621 -19.453 2.66 1 94.5 320 ASP B N 1
ATOM 6491 C CA . ASP B 1 320 ? -6.984 -20.156 1.541 1 94.5 320 ASP B CA 1
ATOM 6492 C C . ASP B 1 320 ? -5.633 -20.734 1.948 1 94.5 320 ASP B C 1
ATOM 6494 O O . ASP B 1 320 ? -4.672 -19.984 2.16 1 94.5 320 ASP B O 1
ATOM 6498 N N . ILE B 1 321 ? -5.605 -21.984 2.051 1 93.75 321 ILE B N 1
ATOM 6499 C CA . ILE B 1 321 ? -4.375 -22.672 2.428 1 93.75 321 ILE B CA 1
ATOM 6500 C C . ILE B 1 321 ? -3.855 -23.484 1.244 1 93.75 321 ILE B C 1
ATOM 6502 O O . ILE B 1 321 ? -4.637 -24.094 0.509 1 93.75 321 ILE B O 1
ATOM 6506 N N . ALA B 1 322 ? -2.568 -23.422 1.092 1 93.81 322 ALA B N 1
ATOM 6507 C CA . ALA B 1 322 ? -1.971 -24.156 -0.02 1 93.81 322 ALA B CA 1
ATOM 6508 C C . ALA B 1 322 ? -0.823 -25.047 0.46 1 93.81 322 ALA B C 1
ATOM 6510 O O . ALA B 1 322 ? -0.089 -24.672 1.38 1 93.81 322 ALA B O 1
ATOM 6511 N N . THR B 1 323 ? -0.744 -26.172 -0.134 1 94.38 323 THR B N 1
ATOM 6512 C CA . THR B 1 323 ? 0.395 -27.062 0.014 1 94.38 323 THR B CA 1
ATOM 6513 C C . THR B 1 323 ? 1.188 -27.156 -1.286 1 94.38 323 THR B C 1
ATOM 6515 O O . THR B 1 323 ? 0.65 -27.547 -2.324 1 94.38 323 THR B O 1
ATOM 6518 N N . THR B 1 324 ? 2.393 -26.797 -1.18 1 92.94 324 THR B N 1
ATOM 6519 C CA . THR B 1 324 ? 3.281 -26.891 -2.332 1 92.94 324 THR B CA 1
ATOM 6520 C C . THR B 1 324 ? 4.164 -28.125 -2.24 1 92.94 324 THR B C 1
ATOM 6522 O O . THR B 1 324 ? 4.812 -28.359 -1.217 1 92.94 324 THR B O 1
ATOM 6525 N N . VAL B 1 325 ? 4.164 -28.875 -3.285 1 94.88 325 VAL B N 1
ATOM 6526 C CA . VAL B 1 325 ? 4.98 -30.078 -3.361 1 94.88 325 VAL B CA 1
ATOM 6527 C C . VAL B 1 325 ? 6.078 -29.891 -4.41 1 94.88 325 VAL B C 1
ATOM 6529 O O . VAL B 1 325 ? 5.793 -29.594 -5.57 1 94.88 325 VAL B O 1
ATOM 6532 N N . SER B 1 326 ? 7.277 -30.062 -3.977 1 92.69 326 SER B N 1
ATOM 6533 C CA . SER B 1 326 ? 8.438 -30.016 -4.863 1 92.69 326 SER B CA 1
ATOM 6534 C C . SER B 1 326 ? 9.281 -31.281 -4.727 1 92.69 326 SER B C 1
ATOM 6536 O O . SER B 1 326 ? 9.125 -32.031 -3.768 1 92.69 326 SER B O 1
ATOM 6538 N N . ALA B 1 327 ? 10.094 -31.484 -5.754 1 93.06 327 ALA B N 1
ATOM 6539 C CA . ALA B 1 327 ? 10.891 -32.719 -5.742 1 93.06 327 ALA B CA 1
ATOM 6540 C C . ALA B 1 327 ? 12.289 -32.469 -6.309 1 93.06 327 ALA B C 1
ATOM 6542 O O . ALA B 1 327 ? 12.508 -31.5 -7.043 1 93.06 327 ALA B O 1
ATOM 6543 N N . SER B 1 328 ? 13.18 -33.344 -5.836 1 90.75 328 SER B N 1
ATOM 6544 C CA . SER B 1 328 ? 14.539 -33.344 -6.348 1 90.75 328 SER B CA 1
ATOM 6545 C C . SER B 1 328 ? 15.078 -34.781 -6.469 1 90.75 328 SER B C 1
ATOM 6547 O O . SER B 1 328 ? 14.57 -35.688 -5.824 1 90.75 328 SER B O 1
ATOM 6549 N N . ILE B 1 329 ? 16 -34.938 -7.352 1 88.5 329 ILE B N 1
ATOM 6550 C CA . ILE B 1 329 ? 16.719 -36.188 -7.496 1 88.5 329 ILE B CA 1
ATOM 6551 C C . ILE B 1 329 ? 18.203 -35.969 -7.242 1 88.5 329 ILE B C 1
ATOM 6553 O O . ILE B 1 329 ? 18.703 -34.844 -7.41 1 88.5 329 ILE B O 1
ATOM 6557 N N . THR B 1 330 ? 18.734 -37 -6.734 1 87.25 330 THR B N 1
ATOM 6558 C CA . THR B 1 330 ? 20.172 -36.938 -6.535 1 87.25 330 THR B CA 1
ATOM 6559 C C . THR B 1 330 ? 20.922 -37.531 -7.723 1 87.25 330 THR B C 1
ATOM 6561 O O . THR B 1 330 ? 20.703 -38.719 -8.062 1 87.25 330 THR B O 1
ATOM 6564 N N . VAL B 1 331 ? 21.656 -36.719 -8.445 1 82.25 331 VAL B N 1
ATOM 6565 C CA . VAL B 1 331 ? 22.531 -37.156 -9.523 1 82.25 331 VAL B CA 1
ATOM 6566 C C . VAL B 1 331 ? 23.984 -36.844 -9.188 1 82.25 331 VAL B C 1
ATOM 6568 O O . VAL B 1 331 ? 24.328 -35.688 -8.969 1 82.25 331 VAL B O 1
ATOM 6571 N N . ASP B 1 332 ? 24.875 -37.844 -9.227 1 86.31 332 ASP B N 1
ATOM 6572 C CA . ASP B 1 332 ? 26.297 -37.688 -8.945 1 86.31 332 ASP B CA 1
ATOM 6573 C C . ASP B 1 332 ? 26.531 -36.969 -7.625 1 86.31 332 ASP B C 1
ATOM 6575 O O . ASP B 1 332 ? 27.359 -36.062 -7.547 1 86.31 332 ASP B O 1
ATOM 6579 N N . GLY B 1 333 ? 25.641 -37.188 -6.625 1 83.5 333 GLY B N 1
ATOM 6580 C CA . GLY B 1 333 ? 25.812 -36.656 -5.285 1 83.5 333 GLY B CA 1
ATOM 6581 C C . GLY B 1 333 ? 25.219 -35.25 -5.125 1 83.5 333 GLY B C 1
ATOM 6582 O O . GLY B 1 333 ? 25.219 -34.688 -4.027 1 83.5 333 GLY B O 1
ATOM 6583 N N . GLU B 1 334 ? 24.781 -34.75 -6.164 1 84.19 334 GLU B N 1
ATOM 6584 C CA . GLU B 1 334 ? 24.188 -33.406 -6.102 1 84.19 334 GLU B CA 1
ATOM 6585 C C . GLU B 1 334 ? 22.672 -33.469 -6.266 1 84.19 334 GLU B C 1
ATOM 6587 O O . GLU B 1 334 ? 22.156 -34.25 -7.086 1 84.19 334 GLU B O 1
ATOM 6592 N N . GLU B 1 335 ? 22.016 -32.75 -5.441 1 84.19 335 GLU B N 1
ATOM 6593 C CA . GLU B 1 335 ? 20.562 -32.688 -5.547 1 84.19 335 GLU B CA 1
ATOM 6594 C C . GLU B 1 335 ? 20.125 -31.734 -6.652 1 84.19 335 GLU B C 1
ATOM 6596 O O . GLU B 1 335 ? 20.578 -30.594 -6.695 1 84.19 335 GLU B O 1
ATOM 6601 N N . ARG B 1 336 ? 19.312 -32.312 -7.508 1 83.44 336 ARG B N 1
ATOM 6602 C CA . ARG B 1 336 ? 18.812 -31.5 -8.625 1 83.44 336 ARG B CA 1
ATOM 6603 C C . ARG B 1 336 ? 17.297 -31.422 -8.594 1 83.44 336 ARG B C 1
ATOM 6605 O O . ARG B 1 336 ? 16.609 -32.438 -8.578 1 83.44 336 ARG B O 1
ATOM 6612 N N . PRO B 1 337 ? 16.797 -30.219 -8.602 1 87.56 337 PRO B N 1
ATOM 6613 C CA . PRO B 1 337 ? 15.344 -30.078 -8.633 1 87.56 337 PRO B CA 1
ATOM 6614 C C . PRO B 1 337 ? 14.734 -30.562 -9.953 1 87.56 337 PRO B C 1
ATOM 6616 O O . PRO B 1 337 ? 15.359 -30.422 -11.008 1 87.56 337 PRO B O 1
ATOM 6619 N N . VAL B 1 338 ? 13.539 -31.078 -9.867 1 90.31 338 VAL B N 1
ATOM 6620 C CA . VAL B 1 338 ? 12.859 -31.594 -11.047 1 90.31 338 VAL B CA 1
ATOM 6621 C C . VAL B 1 338 ? 11.453 -30.984 -11.141 1 90.31 338 VAL B C 1
ATOM 6623 O O . VAL B 1 338 ? 10.984 -30.359 -10.203 1 90.31 338 VAL B O 1
ATOM 6626 N N . SER B 1 339 ? 10.852 -31.188 -12.289 1 92.38 339 SER B N 1
ATOM 6627 C CA . SER B 1 339 ? 9.516 -30.656 -12.539 1 92.38 339 SER B CA 1
ATOM 6628 C C . SER B 1 339 ? 8.445 -31.719 -12.297 1 92.38 339 SER B C 1
ATOM 6630 O O . SER B 1 339 ? 8.586 -32.844 -12.742 1 92.38 339 SER B O 1
ATOM 6632 N N . LEU B 1 340 ? 7.449 -31.266 -11.586 1 94 340 LEU B N 1
ATOM 6633 C CA . LEU B 1 340 ? 6.324 -32.156 -11.289 1 94 340 LEU B CA 1
ATOM 6634 C C . LEU B 1 340 ? 5.086 -31.719 -12.078 1 94 340 LEU B C 1
ATOM 6636 O O . LEU B 1 340 ? 4.906 -30.547 -12.375 1 94 340 LEU B O 1
ATOM 6640 N N . PHE B 1 341 ? 4.238 -32.75 -12.383 1 94 341 PHE B N 1
ATOM 6641 C CA . PHE B 1 341 ? 2.967 -32.5 -13.055 1 94 341 PHE B CA 1
ATOM 6642 C C . PHE B 1 341 ? 1.88 -33.406 -12.477 1 94 341 PHE B C 1
ATOM 6644 O O . PHE B 1 341 ? 2.17 -34.469 -11.93 1 94 341 PHE B O 1
ATOM 6651 N N . VAL B 1 342 ? 0.678 -32.938 -12.68 1 96.06 342 VAL B N 1
ATOM 6652 C CA . VAL B 1 342 ? -0.456 -33.688 -12.141 1 96.06 342 VAL B CA 1
ATOM 6653 C C . VAL B 1 342 ? -1.118 -34.5 -13.258 1 96.06 342 VAL B C 1
ATOM 6655 O O . VAL B 1 342 ? -1.365 -33.969 -14.344 1 96.06 342 VAL B O 1
ATOM 6658 N N . LYS B 1 343 ? -1.423 -35.75 -12.938 1 94.75 343 LYS B N 1
ATOM 6659 C CA . LYS B 1 343 ? -2.176 -36.562 -13.867 1 94.75 343 LYS B CA 1
ATOM 6660 C C . LYS B 1 343 ? -3.666 -36.25 -13.812 1 94.75 343 LYS B C 1
ATOM 6662 O O . LYS B 1 343 ? -4.281 -36.312 -12.75 1 94.75 343 LYS B O 1
ATOM 6667 N N . THR B 1 344 ? -4.246 -36.062 -14.984 1 94.69 344 THR B N 1
ATOM 6668 C CA . THR B 1 344 ? -5.648 -35.656 -15.047 1 94.69 344 THR B CA 1
ATOM 6669 C C . THR B 1 344 ? -6.555 -36.812 -14.633 1 94.69 344 THR B C 1
ATOM 6671 O O . THR B 1 344 ? -7.652 -36.594 -14.109 1 94.69 344 THR B O 1
ATOM 6674 N N . GLU B 1 345 ? -6.129 -38.031 -14.875 1 93.44 345 GLU B N 1
ATOM 6675 C CA . GLU B 1 345 ? -6.938 -39.188 -14.547 1 93.44 345 GLU B CA 1
ATOM 6676 C C . GLU B 1 345 ? -7.203 -39.281 -13.047 1 93.44 345 GLU B C 1
ATOM 6678 O O . GLU B 1 345 ? -8.164 -39.906 -12.625 1 93.44 345 GLU B O 1
ATOM 6683 N N . TYR B 1 346 ? -6.441 -38.594 -12.266 1 96.44 346 TYR B N 1
ATOM 6684 C CA . TYR B 1 346 ? -6.59 -38.719 -10.812 1 96.44 346 TYR B CA 1
ATOM 6685 C C . TYR B 1 346 ? -7.266 -37.469 -10.242 1 96.44 346 TYR B C 1
ATOM 6687 O O . TYR B 1 346 ? -7.34 -37.312 -9.023 1 96.44 346 TYR B O 1
ATOM 6695 N N . HIS B 1 347 ? -7.762 -36.594 -11.031 1 97.75 347 HIS B N 1
ATOM 6696 C CA . HIS B 1 347 ? -8.492 -35.406 -10.57 1 97.75 347 HIS B CA 1
ATOM 6697 C C . HIS B 1 347 ? -9.625 -35.781 -9.617 1 97.75 347 HIS B C 1
ATOM 6699 O O . HIS B 1 347 ? -9.797 -35.188 -8.57 1 97.75 347 HIS B O 1
ATOM 6705 N N . PRO B 1 348 ? -10.359 -36.844 -9.945 1 97.75 348 PRO B N 1
ATOM 6706 C CA . PRO B 1 348 ? -11.43 -37.219 -9.023 1 97.75 348 PRO B CA 1
ATOM 6707 C C . PRO B 1 348 ? -10.914 -37.562 -7.629 1 97.75 348 PRO B C 1
ATOM 6709 O O . PRO B 1 348 ? -11.516 -37.156 -6.629 1 97.75 348 PRO B O 1
ATOM 6712 N N . GLN B 1 349 ? -9.82 -38.281 -7.559 1 97.19 349 GLN B N 1
ATOM 6713 C CA . GLN B 1 349 ? -9.25 -38.656 -6.277 1 97.19 349 GLN B CA 1
ATOM 6714 C C . GLN B 1 349 ? -8.758 -37.438 -5.504 1 97.19 349 GLN B C 1
ATOM 6716 O O . GLN B 1 349 ? -8.898 -37.375 -4.281 1 97.19 349 GLN B O 1
ATOM 6721 N N . ILE B 1 350 ? -8.164 -36.594 -6.23 1 97.5 350 ILE B N 1
ATOM 6722 C CA . ILE B 1 350 ? -7.664 -35.344 -5.613 1 97.5 350 ILE B CA 1
ATOM 6723 C C . ILE B 1 350 ? -8.836 -34.531 -5.07 1 97.5 350 ILE B C 1
ATOM 6725 O O . ILE B 1 350 ? -8.797 -34.062 -3.926 1 97.5 350 ILE B O 1
ATOM 6729 N N . MET B 1 351 ? -9.875 -34.406 -5.848 1 96.31 351 MET B N 1
ATOM 6730 C CA . MET B 1 351 ? -11.078 -33.719 -5.402 1 96.31 351 MET B CA 1
ATOM 6731 C C . MET B 1 351 ? -11.648 -34.375 -4.145 1 96.31 351 MET B C 1
ATOM 6733 O O . MET B 1 351 ? -11.961 -33.688 -3.174 1 96.31 351 MET B O 1
ATOM 6737 N N . ASN B 1 352 ? -11.742 -35.656 -4.242 1 95.56 352 ASN B N 1
ATOM 6738 C CA . ASN B 1 352 ? -12.25 -36.406 -3.096 1 95.56 352 ASN B CA 1
ATOM 6739 C C . ASN B 1 352 ? -11.406 -36.156 -1.846 1 95.56 352 ASN B C 1
ATOM 6741 O O . ASN B 1 352 ? -11.953 -35.906 -0.766 1 95.56 352 ASN B O 1
ATOM 6745 N N . HIS B 1 353 ? -10.164 -36.188 -1.979 1 94.69 353 HIS B N 1
ATOM 6746 C CA . HIS B 1 353 ? -9.234 -36.031 -0.862 1 94.69 353 HIS B CA 1
ATOM 6747 C C . HIS B 1 353 ? -9.375 -34.656 -0.204 1 94.69 353 HIS B C 1
ATOM 6749 O O . HIS B 1 353 ? -9.422 -34.562 1.024 1 94.69 353 HIS B O 1
ATOM 6755 N N . PHE B 1 354 ? -9.477 -33.625 -0.962 1 93.94 354 PHE B N 1
ATOM 6756 C CA . PHE B 1 354 ? -9.391 -32.25 -0.43 1 93.94 354 PHE B CA 1
ATOM 6757 C C . PHE B 1 354 ? -10.766 -31.734 -0.048 1 93.94 354 PHE B C 1
ATOM 6759 O O . PHE B 1 354 ? -10.898 -30.891 0.833 1 93.94 354 PHE B O 1
ATOM 6766 N N . THR B 1 355 ? -11.766 -32.219 -0.637 1 92.94 355 THR B N 1
ATOM 6767 C CA . THR B 1 355 ? -13.094 -31.672 -0.388 1 92.94 355 THR B CA 1
ATOM 6768 C C . THR B 1 355 ? -13.93 -32.625 0.462 1 92.94 355 THR B C 1
ATOM 6770 O O . THR B 1 355 ? -14.938 -32.219 1.046 1 92.94 355 THR B O 1
ATOM 6773 N N . GLY B 1 356 ? -13.609 -33.844 0.424 1 90.88 356 GLY B N 1
ATOM 6774 C CA . GLY B 1 356 ? -14.398 -34.844 1.131 1 90.88 356 GLY B CA 1
ATOM 6775 C C . GLY B 1 356 ? -15.641 -35.25 0.375 1 90.88 356 GLY B C 1
ATOM 6776 O O . GLY B 1 356 ? -16.469 -36.031 0.897 1 90.88 356 GLY B O 1
ATOM 6777 N N . MET B 1 357 ? -15.789 -34.812 -0.794 1 93.38 357 MET B N 1
ATOM 6778 C CA . MET B 1 357 ? -16.938 -35.188 -1.604 1 93.38 357 MET B CA 1
ATOM 6779 C C . MET B 1 357 ? -16.859 -36.688 -1.994 1 93.38 357 MET B C 1
ATOM 6781 O O . MET B 1 357 ? -15.773 -37.219 -2.172 1 93.38 357 MET B O 1
ATOM 6785 N N . PRO B 1 358 ? -17.984 -37.312 -2.168 1 94.31 358 PRO B N 1
ATOM 6786 C CA . PRO B 1 358 ? -17.953 -38.719 -2.543 1 94.31 358 PRO B CA 1
ATOM 6787 C C . PRO B 1 358 ? -17.219 -38.969 -3.855 1 94.31 358 PRO B C 1
ATOM 6789 O O . PRO B 1 358 ? -17.391 -38.219 -4.82 1 94.31 358 PRO B O 1
ATOM 6792 N N . ILE B 1 359 ? -16.469 -40.062 -3.871 1 96.31 359 ILE B N 1
ATOM 6793 C CA . ILE B 1 359 ? -15.594 -40.375 -5 1 96.31 359 ILE B CA 1
ATOM 6794 C C . ILE B 1 359 ? -16.422 -40.562 -6.266 1 96.31 359 ILE B C 1
ATOM 6796 O O . ILE B 1 359 ? -16.016 -40.156 -7.355 1 96.31 359 ILE B O 1
ATOM 6800 N N . ASN B 1 360 ? -17.609 -41.094 -6.133 1 96.81 360 ASN B N 1
ATOM 6801 C CA . ASN B 1 360 ? -18.469 -41.312 -7.289 1 96.81 360 ASN B CA 1
ATOM 6802 C C . ASN B 1 360 ? -18.922 -40 -7.922 1 96.81 360 ASN B C 1
ATOM 6804 O O . ASN B 1 360 ? -19 -39.906 -9.148 1 96.81 360 ASN B O 1
ATOM 6808 N N . ASP B 1 361 ? -19.188 -39.094 -7.152 1 95.25 361 ASP B N 1
ATOM 6809 C CA . ASP B 1 361 ? -19.562 -37.781 -7.652 1 95.25 361 ASP B CA 1
ATOM 6810 C C . ASP B 1 361 ? -18.391 -37.094 -8.344 1 95.25 361 ASP B C 1
ATOM 6812 O O . ASP B 1 361 ? -18.531 -36.531 -9.43 1 95.25 361 ASP B O 1
ATOM 6816 N N . CYS B 1 362 ? -17.25 -37.188 -7.723 1 96.5 362 CYS B N 1
ATOM 6817 C CA . CYS B 1 362 ? -16.047 -36.594 -8.289 1 96.5 362 CYS B CA 1
ATOM 6818 C C . CYS B 1 362 ? -15.742 -37.156 -9.672 1 96.5 362 CYS B C 1
ATOM 6820 O O . CYS B 1 362 ? -15.383 -36.406 -10.586 1 96.5 362 CYS B O 1
ATOM 6822 N N . GLU B 1 363 ? -15.938 -38.438 -9.805 1 97.44 363 GLU B N 1
ATOM 6823 C CA . GLU B 1 363 ? -15.711 -39.094 -11.086 1 97.44 363 GLU B CA 1
ATOM 6824 C C . GLU B 1 363 ? -16.719 -38.625 -12.133 1 97.44 363 GLU B C 1
ATOM 6826 O O . GLU B 1 363 ? -16.344 -38.375 -13.281 1 97.44 363 GLU B O 1
ATOM 6831 N N . LEU B 1 364 ? -17.906 -38.5 -11.695 1 96.69 364 LEU B N 1
ATOM 6832 C CA . LEU B 1 364 ? -18.953 -38.031 -12.594 1 96.69 364 LEU B CA 1
ATOM 6833 C C . LEU B 1 364 ? -18.656 -36.594 -13.062 1 96.69 364 LEU B C 1
ATOM 6835 O O . LEU B 1 364 ? -18.75 -36.312 -14.25 1 96.69 364 LEU B O 1
ATOM 6839 N N . TRP B 1 365 ? -18.297 -35.75 -12.133 1 95.81 365 TRP B N 1
ATOM 6840 C CA . TRP B 1 365 ? -18.031 -34.375 -12.461 1 95.81 365 TRP B CA 1
ATOM 6841 C C . TRP B 1 365 ? -16.828 -34.25 -13.406 1 95.81 365 TRP B C 1
ATOM 6843 O O . TRP B 1 365 ? -16.859 -33.438 -14.344 1 95.81 365 TRP B O 1
ATOM 6853 N N . ALA B 1 366 ? -15.805 -35 -13.172 1 95.75 366 ALA B N 1
ATOM 6854 C CA . ALA B 1 366 ? -14.617 -34.938 -14.023 1 95.75 366 ALA B CA 1
ATOM 6855 C C . ALA B 1 366 ? -14.93 -35.438 -15.438 1 95.75 366 ALA B C 1
ATOM 6857 O O . ALA B 1 366 ? -14.414 -34.875 -16.406 1 95.75 366 ALA B O 1
ATOM 6858 N N . ARG B 1 367 ? -15.773 -36.375 -15.508 1 94.5 367 ARG B N 1
ATOM 6859 C CA . ARG B 1 367 ? -16.125 -36.969 -16.797 1 94.5 367 ARG B CA 1
ATOM 6860 C C . ARG B 1 367 ? -17.031 -36 -17.594 1 94.5 367 ARG B C 1
ATOM 6862 O O . ARG B 1 367 ? -16.906 -35.875 -18.812 1 94.5 367 ARG B O 1
ATOM 6869 N N . THR B 1 368 ? -17.891 -35.312 -16.891 1 94.56 368 THR B N 1
ATOM 6870 C CA . THR B 1 368 ? -18.906 -34.5 -17.547 1 94.56 368 THR B CA 1
ATOM 6871 C C . THR B 1 368 ? -18.547 -33.031 -17.531 1 94.56 368 THR B C 1
ATOM 6873 O O . THR B 1 368 ? -19.266 -32.188 -18.062 1 94.56 368 THR B O 1
ATOM 6876 N N . SER B 1 369 ? -17.422 -32.781 -16.938 1 92.44 369 SER B N 1
ATOM 6877 C CA . SER B 1 369 ? -17.031 -31.375 -16.766 1 92.44 369 SER B CA 1
ATOM 6878 C C . SER B 1 369 ? -18.156 -30.547 -16.156 1 92.44 369 SER B C 1
ATOM 6880 O O . SER B 1 369 ? -18.562 -29.516 -16.703 1 92.44 369 SER B O 1
ATOM 6882 N N . SER B 1 370 ? -18.656 -31.047 -15.07 1 92.94 370 SER B N 1
ATOM 6883 C CA . SER B 1 370 ? -19.781 -30.438 -14.375 1 92.94 370 SER B CA 1
ATOM 6884 C C . SER B 1 370 ? -19.516 -30.344 -12.875 1 92.94 370 SER B C 1
ATOM 6886 O O . SER B 1 370 ? -18.375 -30.516 -12.43 1 92.94 370 SER B O 1
ATOM 6888 N N . GLY B 1 371 ? -20.453 -29.844 -12.18 1 90.5 371 GLY B N 1
ATOM 6889 C CA . GLY B 1 371 ? -20.359 -29.797 -10.727 1 90.5 371 GLY B CA 1
ATOM 6890 C C . GLY B 1 371 ? -19.328 -28.812 -10.227 1 90.5 371 GLY B C 1
ATOM 6891 O O . GLY B 1 371 ? -18.719 -29.016 -9.172 1 90.5 371 GLY B O 1
ATOM 6892 N N . GLY B 1 372 ? -18.984 -27.938 -10.992 1 91.5 372 GLY B N 1
ATOM 6893 C CA . GLY B 1 372 ? -18 -26.922 -10.609 1 91.5 372 GLY B CA 1
ATOM 6894 C C . GLY B 1 372 ? -16.578 -27.312 -10.953 1 91.5 372 GLY B C 1
ATOM 6895 O O . GLY B 1 372 ? -15.633 -26.594 -10.609 1 91.5 372 GLY B O 1
ATOM 6896 N N . TYR B 1 373 ? -16.453 -28.453 -11.578 1 94.88 373 TYR B N 1
ATOM 6897 C CA . TYR B 1 373 ? -15.141 -28.953 -11.961 1 94.88 373 TYR B CA 1
ATOM 6898 C C . TYR B 1 373 ? -14.703 -28.344 -13.297 1 94.88 373 TYR B C 1
ATOM 6900 O O . TYR B 1 373 ? -15.516 -28.188 -14.211 1 94.88 373 TYR B O 1
ATOM 6908 N N . SER B 1 374 ? -13.453 -27.969 -13.328 1 94.06 374 SER B N 1
ATOM 6909 C CA . SER B 1 374 ? -12.812 -27.547 -14.57 1 94.06 374 SER B CA 1
ATOM 6910 C C . SER B 1 374 ? -11.367 -28.031 -14.633 1 94.06 374 SER B C 1
ATOM 6912 O O . SER B 1 374 ? -10.648 -27.984 -13.633 1 94.06 374 SER B O 1
ATOM 6914 N N . LYS B 1 375 ? -11.062 -28.469 -15.805 1 93.62 375 LYS B N 1
ATOM 6915 C CA . LYS B 1 375 ? -9.688 -28.859 -16.078 1 93.62 375 LYS B CA 1
ATOM 6916 C C . LYS B 1 375 ? -8.867 -27.688 -16.609 1 93.62 375 LYS B C 1
ATOM 6918 O O . LYS B 1 375 ? -9.328 -26.938 -17.469 1 93.62 375 LYS B O 1
ATOM 6923 N N . ASP B 1 376 ? -7.742 -27.531 -15.977 1 88.81 376 ASP B N 1
ATOM 6924 C CA . ASP B 1 376 ? -6.801 -26.547 -16.484 1 88.81 376 ASP B CA 1
ATOM 6925 C C . ASP B 1 376 ? -5.703 -27.203 -17.312 1 88.81 376 ASP B C 1
ATOM 6927 O O . ASP B 1 376 ? -4.723 -27.719 -16.766 1 88.81 376 ASP B O 1
ATOM 6931 N N . GLU B 1 377 ? -5.832 -27.047 -18.547 1 83.12 377 GLU B N 1
ATOM 6932 C CA . GLU B 1 377 ? -4.887 -27.703 -19.438 1 83.12 377 GLU B CA 1
ATOM 6933 C C . GLU B 1 377 ? -3.533 -27 -19.422 1 83.12 377 GLU B C 1
ATOM 6935 O O . GLU B 1 377 ? -3.461 -25.781 -19.266 1 83.12 377 GLU B O 1
ATOM 6940 N N . ASP B 1 378 ? -2.561 -27.906 -19.469 1 76 378 ASP B N 1
ATOM 6941 C CA . ASP B 1 378 ? -1.191 -27.391 -19.5 1 76 378 ASP B CA 1
ATOM 6942 C C . ASP B 1 378 ? -0.485 -27.797 -20.797 1 76 378 ASP B C 1
ATOM 6944 O O . ASP B 1 378 ? -0.311 -28.984 -21.078 1 76 378 ASP B O 1
ATOM 6948 N N . ALA B 1 379 ? 0.024 -26.922 -21.562 1 76.31 379 ALA B N 1
ATOM 6949 C CA . ALA B 1 379 ? 0.858 -27.125 -22.75 1 76.31 379 ALA B CA 1
ATOM 6950 C C . ALA B 1 379 ? 0.22 -28.109 -23.719 1 76.31 379 ALA B C 1
ATOM 6952 O O . ALA B 1 379 ? 0.916 -28.938 -24.328 1 76.31 379 ALA B O 1
ATOM 6953 N N . HIS B 1 380 ? -1.1 -28.219 -23.688 1 76.31 380 HIS B N 1
ATOM 6954 C CA . HIS B 1 380 ? -1.873 -29.078 -24.578 1 76.31 380 HIS B CA 1
ATOM 6955 C C . HIS B 1 380 ? -1.616 -30.547 -24.281 1 76.31 380 HIS B C 1
ATOM 6957 O O . HIS B 1 380 ? -1.823 -31.406 -25.141 1 76.31 380 HIS B O 1
ATOM 6963 N N . LEU B 1 381 ? -1.052 -30.781 -23.141 1 82.38 381 LEU B N 1
ATOM 6964 C CA . LEU B 1 381 ? -0.904 -32.156 -22.703 1 82.38 381 LEU B CA 1
ATOM 6965 C C . LEU B 1 381 ? -2.178 -32.656 -22.031 1 82.38 381 LEU B C 1
ATOM 6967 O O . LEU B 1 381 ? -2.4 -32.406 -20.844 1 82.38 381 LEU B O 1
ATOM 6971 N N . GLY B 1 382 ? -2.9 -33.375 -22.719 1 81.12 382 GLY B N 1
ATOM 6972 C CA . GLY B 1 382 ? -4.219 -33.812 -22.266 1 81.12 382 GLY B CA 1
ATOM 6973 C C . GLY B 1 382 ? -4.184 -34.625 -20.984 1 81.12 382 GLY B C 1
ATOM 6974 O O . GLY B 1 382 ? -5.105 -34.562 -20.172 1 81.12 382 GLY B O 1
ATOM 6975 N N . SER B 1 383 ? -3.123 -35.406 -20.859 1 88.94 383 SER B N 1
ATOM 6976 C CA . SER B 1 383 ? -3.033 -36.312 -19.719 1 88.94 383 SER B CA 1
ATOM 6977 C C . SER B 1 383 ? -2.5 -35.594 -18.484 1 88.94 383 SER B C 1
ATOM 6979 O O . SER B 1 383 ? -2.486 -36.156 -17.391 1 88.94 383 SER B O 1
ATOM 6981 N N . LEU B 1 384 ? -2.035 -34.375 -18.688 1 91.94 384 LEU B N 1
ATOM 6982 C CA . LEU B 1 384 ? -1.498 -33.594 -17.594 1 91.94 384 LEU B CA 1
ATOM 6983 C C . LEU B 1 384 ? -2.23 -32.25 -17.484 1 91.94 384 LEU B C 1
ATOM 6985 O O . LEU B 1 384 ? -2.609 -31.656 -18.5 1 91.94 384 LEU B O 1
ATOM 6989 N N . GLY B 1 385 ? -2.449 -31.891 -16.266 1 93 385 GLY B N 1
ATOM 6990 C CA . GLY B 1 385 ? -3.094 -30.609 -16.062 1 93 385 GLY B CA 1
ATOM 6991 C C . GLY B 1 385 ? -3.578 -30.391 -14.641 1 93 385 GLY B C 1
ATOM 6992 O O . GLY B 1 385 ? -3.725 -31.344 -13.875 1 93 385 GLY B O 1
ATOM 6993 N N . GLY B 1 386 ? -3.824 -29.141 -14.383 1 94.75 386 GLY B N 1
ATOM 6994 C CA . GLY B 1 386 ? -4.402 -28.781 -13.102 1 94.75 386 GLY B CA 1
ATOM 6995 C C . GLY B 1 386 ? -5.914 -28.891 -13.078 1 94.75 386 GLY B C 1
ATOM 6996 O O . GLY B 1 386 ? -6.523 -29.406 -14.016 1 94.75 386 GLY B O 1
ATOM 6997 N N . LEU B 1 387 ? -6.469 -28.516 -11.961 1 96.06 387 LEU B N 1
ATOM 6998 C CA . LEU B 1 387 ? -7.922 -28.562 -11.836 1 96.06 387 LEU B CA 1
ATOM 6999 C C . LEU B 1 387 ? -8.422 -27.438 -10.938 1 96.06 387 LEU B C 1
ATOM 7001 O O . LEU B 1 387 ? -7.652 -26.875 -10.148 1 96.06 387 LEU B O 1
ATOM 7005 N N . ARG B 1 388 ? -9.617 -27.125 -11.125 1 94.12 388 ARG B N 1
ATOM 7006 C CA . ARG B 1 388 ? -10.414 -26.266 -10.25 1 94.12 388 ARG B CA 1
ATOM 7007 C C . ARG B 1 388 ? -11.75 -26.922 -9.906 1 94.12 388 ARG B C 1
ATOM 7009 O O . ARG B 1 388 ? -12.375 -27.547 -10.766 1 94.12 388 ARG B O 1
ATOM 7016 N N . HIS B 1 389 ? -12.078 -26.812 -8.75 1 94.81 389 HIS B N 1
ATOM 7017 C CA . HIS B 1 389 ? -13.344 -27.359 -8.281 1 94.81 389 HIS B CA 1
ATOM 7018 C C . HIS B 1 389 ? -14.047 -26.406 -7.332 1 94.81 389 HIS B C 1
ATOM 7020 O O . HIS B 1 389 ? -13.609 -26.219 -6.191 1 94.81 389 HIS B O 1
ATOM 7026 N N . ASP B 1 390 ? -15.086 -25.812 -7.801 1 91.5 390 ASP B N 1
ATOM 7027 C CA . ASP B 1 390 ? -15.953 -25 -6.957 1 91.5 390 ASP B CA 1
ATOM 7028 C C . ASP B 1 390 ? -17.047 -25.859 -6.312 1 91.5 390 ASP B C 1
ATOM 7030 O O . ASP B 1 390 ? -17.953 -26.344 -7 1 91.5 390 ASP B O 1
ATOM 7034 N N . VAL B 1 391 ? -16.969 -25.891 -5.039 1 89.5 391 VAL B N 1
ATOM 7035 C CA . VAL B 1 391 ? -17.891 -26.766 -4.324 1 89.5 391 VAL B CA 1
ATOM 7036 C C . VAL B 1 391 ? -19.156 -25.984 -3.959 1 89.5 391 VAL B C 1
ATOM 7038 O O . VAL B 1 391 ? -19.094 -25.047 -3.164 1 89.5 391 VAL B O 1
ATOM 7041 N N . ARG B 1 392 ? -20.188 -26.312 -4.504 1 81 392 ARG B N 1
ATOM 7042 C CA . ARG B 1 392 ? -21.438 -25.578 -4.289 1 81 392 ARG B CA 1
ATOM 7043 C C . ARG B 1 392 ? -21.984 -25.828 -2.887 1 81 392 ARG B C 1
ATOM 7045 O O . ARG B 1 392 ? -22.422 -24.891 -2.211 1 81 392 ARG B O 1
ATOM 7052 N N . GLU B 1 393 ? -21.938 -27.078 -2.521 1 83.69 393 GLU B N 1
ATOM 7053 C CA . GLU B 1 393 ? -22.391 -27.469 -1.193 1 83.69 393 GLU B CA 1
ATOM 7054 C C . GLU B 1 393 ? -21.281 -28.156 -0.409 1 83.69 393 GLU B C 1
ATOM 7056 O O . GLU B 1 393 ? -21.156 -29.391 -0.47 1 83.69 393 GLU B O 1
ATOM 7061 N N . PRO B 1 394 ? -20.625 -27.328 0.341 1 83.12 394 PRO B N 1
ATOM 7062 C CA . PRO B 1 394 ? -19.484 -27.906 1.043 1 83.12 394 PRO B CA 1
ATOM 7063 C C . PRO B 1 394 ? -19.906 -28.969 2.061 1 83.12 394 PRO B C 1
ATOM 7065 O O . PRO B 1 394 ? -20.938 -28.828 2.717 1 83.12 394 PRO B O 1
ATOM 7068 N N . GLY B 1 395 ? -19.234 -30.047 2.061 1 78.12 395 GLY B N 1
ATOM 7069 C CA . GLY B 1 395 ? -19.469 -31.109 3.031 1 78.12 395 GLY B CA 1
ATOM 7070 C C . GLY B 1 395 ? -18.875 -30.812 4.395 1 78.12 395 GLY B C 1
ATOM 7071 O O . GLY B 1 395 ? -18.828 -29.656 4.82 1 78.12 395 GLY B O 1
ATOM 7072 N N . GLU B 1 396 ? -18.484 -31.844 5.078 1 79.44 396 GLU B N 1
ATOM 7073 C CA . GLU B 1 396 ? -18.016 -31.781 6.457 1 79.44 396 GLU B CA 1
ATOM 7074 C C . GLU B 1 396 ? -16.688 -31.031 6.555 1 79.44 396 GLU B C 1
ATOM 7076 O O . GLU B 1 396 ? -16.406 -30.375 7.566 1 79.44 396 GLU B O 1
ATOM 7081 N N . LEU B 1 397 ? -15.961 -30.984 5.492 1 85.88 397 LEU B N 1
ATOM 7082 C CA . LEU B 1 397 ? -14.641 -30.359 5.539 1 85.88 397 LEU B CA 1
ATOM 7083 C C . LEU B 1 397 ? -14.75 -28.859 5.305 1 85.88 397 LEU B C 1
ATOM 7085 O O . LEU B 1 397 ? -13.781 -28.125 5.496 1 85.88 397 LEU B O 1
ATOM 7089 N N . GLY B 1 398 ? -15.891 -28.438 4.906 1 87.31 398 GLY B N 1
ATOM 7090 C CA . GLY B 1 398 ? -16.125 -27.016 4.766 1 87.31 398 GLY B CA 1
ATOM 7091 C C . GLY B 1 398 ? -15.273 -26.375 3.678 1 87.31 398 GLY B C 1
ATOM 7092 O O . GLY B 1 398 ? -14.938 -25.188 3.758 1 87.31 398 GLY B O 1
ATOM 7093 N N . VAL B 1 399 ? -14.805 -27.156 2.672 1 91.94 399 VAL B N 1
ATOM 7094 C CA . VAL B 1 399 ? -13.992 -26.641 1.568 1 91.94 399 VAL B CA 1
ATOM 7095 C C . VAL B 1 399 ? -14.906 -26.094 0.475 1 91.94 399 VAL B C 1
ATOM 7097 O O . VAL B 1 399 ? -15.773 -26.797 -0.039 1 91.94 399 VAL B O 1
ATOM 7100 N N . GLU B 1 400 ? -14.672 -24.844 0.132 1 92.25 400 GLU B N 1
ATOM 7101 C CA . GLU B 1 400 ? -15.523 -24.156 -0.832 1 92.25 400 GLU B CA 1
ATOM 7102 C C . GLU B 1 400 ? -14.93 -24.203 -2.234 1 92.25 400 GLU B C 1
ATOM 7104 O O . GLU B 1 400 ? -15.648 -24.109 -3.229 1 92.25 400 GLU B O 1
ATOM 7109 N N . ASN B 1 401 ? -13.719 -24.297 -2.234 1 93.19 401 ASN B N 1
ATOM 7110 C CA . ASN B 1 401 ? -12.992 -24.281 -3.5 1 93.19 401 ASN B CA 1
ATOM 7111 C C . ASN B 1 401 ? -11.648 -25 -3.387 1 93.19 401 ASN B C 1
ATOM 7113 O O . ASN B 1 401 ? -11.008 -24.953 -2.336 1 93.19 401 ASN B O 1
ATOM 7117 N N . CYS B 1 402 ? -11.336 -25.672 -4.438 1 94.69 402 CYS B N 1
ATOM 7118 C CA . CYS B 1 402 ? -10.047 -26.344 -4.516 1 94.69 402 CYS B CA 1
ATOM 7119 C C . CYS B 1 402 ? -9.406 -26.141 -5.887 1 94.69 402 CYS B C 1
ATOM 7121 O O . CYS B 1 402 ? -10.094 -26.203 -6.91 1 94.69 402 CYS B O 1
ATOM 7123 N N . GLN B 1 403 ? -8.164 -25.859 -5.836 1 95.44 403 GLN B N 1
ATOM 7124 C CA . GLN B 1 403 ? -7.41 -25.688 -7.07 1 95.44 403 GLN B CA 1
ATOM 7125 C C . GLN B 1 403 ? -6.059 -26.391 -6.988 1 95.44 403 GLN B C 1
ATOM 7127 O O . GLN B 1 403 ? -5.43 -26.422 -5.93 1 95.44 403 GLN B O 1
ATOM 7132 N N . VAL B 1 404 ? -5.676 -26.984 -8.062 1 97 404 VAL B N 1
ATOM 7133 C CA . VAL B 1 404 ? -4.359 -27.594 -8.219 1 97 404 VAL B CA 1
ATOM 7134 C C . VAL B 1 404 ? -3.693 -27.062 -9.484 1 97 404 VAL B C 1
ATOM 7136 O O . VAL B 1 404 ? -4.281 -27.125 -10.57 1 97 404 VAL B O 1
ATOM 7139 N N . TYR B 1 405 ? -2.523 -26.594 -9.328 1 93.69 405 TYR B N 1
ATOM 7140 C CA . TYR B 1 405 ? -1.86 -26.031 -10.5 1 93.69 405 TYR B CA 1
ATOM 7141 C C . TYR B 1 405 ? -0.345 -26.078 -10.344 1 93.69 405 TYR B C 1
ATOM 7143 O O . TYR B 1 405 ? 0.166 -26.094 -9.219 1 93.69 405 TYR B O 1
ATOM 7151 N N . PRO B 1 406 ? 0.332 -26.156 -11.453 1 92.25 406 PRO B N 1
ATOM 7152 C CA . PRO B 1 406 ? 1.794 -26.062 -11.422 1 92.25 406 PRO B CA 1
ATOM 7153 C C . PRO B 1 406 ? 2.289 -24.625 -11.242 1 92.25 406 PRO B C 1
ATOM 7155 O O . PRO B 1 406 ? 1.62 -23.688 -11.672 1 92.25 406 PRO B O 1
ATOM 7158 N N . THR B 1 407 ? 3.432 -24.453 -10.641 1 89.06 407 THR B N 1
ATOM 7159 C CA . THR B 1 407 ? 3.992 -23.141 -10.375 1 89.06 407 THR B CA 1
ATOM 7160 C C . THR B 1 407 ? 4.484 -22.484 -11.656 1 89.06 407 THR B C 1
ATOM 7162 O O . THR B 1 407 ? 4.824 -21.297 -11.672 1 89.06 407 THR B O 1
ATOM 7165 N N . SER B 1 408 ? 4.488 -23.219 -12.781 1 87.62 408 SER B N 1
ATOM 7166 C CA . SER B 1 408 ? 4.863 -22.641 -14.062 1 87.62 408 SER B CA 1
ATOM 7167 C C . SER B 1 408 ? 3.914 -21.516 -14.453 1 87.62 408 SER B C 1
ATOM 7169 O O . SER B 1 408 ? 4.262 -20.656 -15.273 1 87.62 408 SER B O 1
ATOM 7171 N N . LYS B 1 409 ? 2.766 -21.578 -13.852 1 85.81 409 LYS B N 1
ATOM 7172 C CA . LYS B 1 409 ? 1.788 -20.5 -14.062 1 85.81 409 LYS B CA 1
ATOM 7173 C C . LYS B 1 409 ? 2.359 -19.141 -13.672 1 85.81 409 LYS B C 1
ATOM 7175 O O . LYS B 1 409 ? 1.952 -18.125 -14.211 1 85.81 409 LYS B O 1
ATOM 7180 N N . ASP B 1 410 ? 3.256 -19.125 -12.789 1 84.5 410 ASP B N 1
ATOM 7181 C CA . ASP B 1 410 ? 3.816 -17.891 -12.25 1 84.5 410 ASP B CA 1
ATOM 7182 C C . ASP B 1 410 ? 4.59 -17.125 -13.32 1 84.5 410 ASP B C 1
ATOM 7184 O O . ASP B 1 410 ? 4.715 -15.906 -13.25 1 84.5 410 ASP B O 1
ATOM 7188 N N . LEU B 1 411 ? 5.023 -17.812 -14.336 1 87.75 411 LEU B N 1
ATOM 7189 C CA . LEU B 1 411 ? 5.848 -17.203 -15.375 1 87.75 411 LEU B CA 1
ATOM 7190 C C . LEU B 1 411 ? 5.023 -16.25 -16.234 1 87.75 411 LEU B C 1
ATOM 7192 O O . LEU B 1 411 ? 5.57 -15.352 -16.875 1 87.75 411 LEU B O 1
ATOM 7196 N N . ILE B 1 412 ? 3.711 -16.469 -16.219 1 87.38 412 ILE B N 1
ATOM 7197 C CA . ILE B 1 412 ? 2.893 -15.672 -17.109 1 87.38 412 ILE B CA 1
ATOM 7198 C C . ILE B 1 412 ? 1.757 -15.016 -16.328 1 87.38 412 ILE B C 1
ATOM 7200 O O . ILE B 1 412 ? 0.846 -14.43 -16.922 1 87.38 412 ILE B O 1
ATOM 7204 N N . TYR B 1 413 ? 1.846 -15.141 -15.086 1 85.5 413 TYR B N 1
ATOM 7205 C CA . TYR B 1 413 ? 0.778 -14.633 -14.234 1 85.5 413 TYR B CA 1
ATOM 7206 C C . TYR B 1 413 ? 0.753 -13.109 -14.234 1 85.5 413 TYR B C 1
ATOM 7208 O O . TYR B 1 413 ? 1.787 -12.469 -14.039 1 85.5 413 TYR B O 1
ATOM 7216 N N . ASN B 1 414 ? -0.414 -12.516 -14.484 1 83.44 414 ASN B N 1
ATOM 7217 C CA . ASN B 1 414 ? -0.646 -11.07 -14.438 1 83.44 414 ASN B CA 1
ATOM 7218 C C . ASN B 1 414 ? -2.061 -10.75 -13.961 1 83.44 414 ASN B C 1
ATOM 7220 O O . ASN B 1 414 ? -3.025 -10.945 -14.703 1 83.44 414 ASN B O 1
ATOM 7224 N N . LEU B 1 415 ? -2.16 -10.203 -12.836 1 73.88 415 LEU B N 1
ATOM 7225 C CA . LEU B 1 415 ? -3.434 -9.969 -12.164 1 73.88 415 LEU B CA 1
ATOM 7226 C C . LEU B 1 415 ? -4.27 -8.945 -12.93 1 73.88 415 LEU B C 1
ATOM 7228 O O . LEU B 1 415 ? -5.496 -8.945 -12.836 1 73.88 415 LEU B O 1
ATOM 7232 N N . ASN B 1 416 ? -3.561 -8.109 -13.68 1 70.06 416 ASN B N 1
ATOM 7233 C CA . ASN B 1 416 ? -4.242 -6.996 -14.336 1 70.06 416 ASN B CA 1
ATOM 7234 C C . ASN B 1 416 ? -4.863 -7.422 -15.664 1 70.06 416 ASN B C 1
ATOM 7236 O O . ASN B 1 416 ? -5.617 -6.66 -16.266 1 70.06 416 ASN B O 1
ATOM 7240 N N . LEU B 1 417 ? -4.523 -8.594 -16.016 1 75.88 417 LEU B N 1
ATOM 7241 C CA . LEU B 1 417 ? -5 -9.039 -17.328 1 75.88 417 LEU B CA 1
ATOM 7242 C C . LEU B 1 417 ? -6.207 -9.961 -17.172 1 75.88 417 LEU B C 1
ATOM 7244 O O . LEU B 1 417 ? -6.449 -10.5 -16.094 1 75.88 417 LEU B O 1
ATOM 7248 N N . ALA B 1 418 ? -6.809 -10.031 -18.344 1 67.94 418 ALA B N 1
ATOM 7249 C CA . ALA B 1 418 ? -7.926 -10.977 -18.375 1 67.94 418 ALA B CA 1
ATOM 7250 C C . ALA B 1 418 ? -7.461 -12.383 -18.016 1 67.94 418 ALA B C 1
ATOM 7252 O O . ALA B 1 418 ? -6.387 -12.82 -18.438 1 67.94 418 ALA B O 1
ATOM 7253 N N . HIS B 1 419 ? -8.102 -13.023 -17.188 1 71.12 419 HIS B N 1
ATOM 7254 C CA . HIS B 1 419 ? -7.852 -14.391 -16.734 1 71.12 419 HIS B CA 1
ATOM 7255 C C . HIS B 1 419 ? -6.582 -14.461 -15.891 1 71.12 419 HIS B C 1
ATOM 7257 O O . HIS B 1 419 ? -6.062 -15.555 -15.648 1 71.12 419 HIS B O 1
ATOM 7263 N N . LYS B 1 420 ? -5.973 -13.312 -15.688 1 76.56 420 LYS B N 1
ATOM 7264 C CA . LYS B 1 420 ? -4.84 -13.172 -14.781 1 76.56 420 LYS B CA 1
ATOM 7265 C C . LYS B 1 420 ? -3.586 -13.82 -15.352 1 76.56 420 LYS B C 1
ATOM 7267 O O . LYS B 1 420 ? -2.781 -14.391 -14.609 1 76.56 420 LYS B O 1
ATOM 7272 N N . ALA B 1 421 ? -3.5 -13.844 -16.719 1 83.81 421 ALA B N 1
ATOM 7273 C CA . ALA B 1 421 ? -2.346 -14.438 -17.375 1 83.81 421 ALA B CA 1
ATOM 7274 C C . ALA B 1 421 ? -2.098 -13.797 -18.734 1 83.81 421 ALA B C 1
ATOM 7276 O O . ALA B 1 421 ? -3.025 -13.273 -19.359 1 83.81 421 ALA B O 1
ATOM 7277 N N . LYS B 1 422 ? -0.861 -13.875 -19.141 1 85.88 422 LYS B N 1
ATOM 7278 C CA . LYS B 1 422 ? -0.507 -13.477 -20.5 1 85.88 422 LYS B CA 1
ATOM 7279 C C . LYS B 1 422 ? -1.138 -14.406 -21.531 1 85.88 422 LYS B C 1
ATOM 7281 O O . LYS B 1 422 ? -0.934 -15.625 -21.484 1 85.88 422 LYS B O 1
ATOM 7286 N N . ARG B 1 423 ? -1.999 -13.766 -22.359 1 82.88 423 ARG B N 1
ATOM 7287 C CA . ARG B 1 423 ? -2.654 -14.539 -23.406 1 82.88 423 ARG B CA 1
ATOM 7288 C C . ARG B 1 423 ? -2.76 -13.734 -24.703 1 82.88 423 ARG B C 1
ATOM 7290 O O . ARG B 1 423 ? -2.666 -12.508 -24.688 1 82.88 423 ARG B O 1
ATOM 7297 N N . THR B 1 424 ? -2.818 -14.438 -25.781 1 84.62 424 THR B N 1
ATOM 7298 C CA . THR B 1 424 ? -3.121 -13.859 -27.078 1 84.62 424 THR B CA 1
ATOM 7299 C C . THR B 1 424 ? -4.449 -14.398 -27.609 1 84.62 424 THR B C 1
ATOM 7301 O O . THR B 1 424 ? -5.164 -15.109 -26.906 1 84.62 424 THR B O 1
ATOM 7304 N N . SER B 1 425 ? -4.883 -13.812 -28.719 1 83.25 425 SER B N 1
ATOM 7305 C CA . SER B 1 425 ? -6.125 -14.242 -29.344 1 83.25 425 SER B CA 1
ATOM 7306 C C . SER B 1 425 ? -5.949 -14.445 -30.844 1 83.25 425 SER B C 1
ATOM 7308 O O . SER B 1 425 ? -5.059 -13.844 -31.453 1 83.25 425 SER B O 1
ATOM 7310 N N . PRO B 1 426 ? -6.844 -15.344 -31.266 1 84.75 426 PRO B N 1
ATOM 7311 C CA . PRO B 1 426 ? -6.789 -15.508 -32.719 1 84.75 426 PRO B CA 1
ATOM 7312 C C . PRO B 1 426 ? -6.969 -14.195 -33.469 1 84.75 426 PRO B C 1
ATOM 7314 O O . PRO B 1 426 ? -6.312 -13.969 -34.5 1 84.75 426 PRO B O 1
ATOM 7317 N N . HIS B 1 427 ? -7.766 -13.398 -33 1 86.38 427 HIS B N 1
ATOM 7318 C CA . HIS B 1 427 ? -8 -12.102 -33.625 1 86.38 427 HIS B CA 1
ATOM 7319 C C . HIS B 1 427 ? -6.723 -11.266 -33.688 1 86.38 427 HIS B C 1
ATOM 7321 O O . HIS B 1 427 ? -6.402 -10.656 -34.688 1 86.38 427 HIS B O 1
ATOM 7327 N N . LYS B 1 428 ? -6.008 -11.242 -32.594 1 84.75 428 LYS B N 1
ATOM 7328 C CA . LYS B 1 428 ? -4.754 -10.492 -32.531 1 84.75 428 LYS B CA 1
ATOM 7329 C C . LYS B 1 428 ? -3.713 -11.078 -33.469 1 84.75 428 LYS B C 1
ATOM 7331 O O . LYS B 1 428 ? -2.979 -10.344 -34.125 1 84.75 428 LYS B O 1
ATOM 7336 N N . ILE B 1 429 ? -3.705 -12.383 -33.531 1 87.38 429 ILE B N 1
ATOM 7337 C CA . ILE B 1 429 ? -2.738 -13.094 -34.375 1 87.38 429 ILE B CA 1
ATOM 7338 C C . ILE B 1 429 ? -2.998 -12.781 -35.844 1 87.38 429 ILE B C 1
ATOM 7340 O O . ILE B 1 429 ? -2.068 -12.477 -36.594 1 87.38 429 ILE B O 1
ATOM 7344 N N . ILE B 1 430 ? -4.254 -12.734 -36.125 1 87.94 430 ILE B N 1
ATOM 7345 C CA . ILE B 1 430 ? -4.621 -12.539 -37.531 1 87.94 430 ILE B CA 1
ATOM 7346 C C . ILE B 1 430 ? -4.469 -11.07 -37.906 1 87.94 430 ILE B C 1
ATOM 7348 O O . ILE B 1 430 ? -4.074 -10.742 -39.031 1 87.94 430 ILE B O 1
ATOM 7352 N N . SER B 1 431 ? -4.801 -10.188 -37.031 1 89.31 431 SER B N 1
ATOM 7353 C CA . SER B 1 431 ? -4.746 -8.75 -37.312 1 89.31 431 SER B CA 1
ATOM 7354 C C . SER B 1 431 ? -3.318 -8.297 -37.594 1 89.31 431 SER B C 1
ATOM 7356 O O . SER B 1 431 ? -3.082 -7.473 -38.469 1 89.31 431 SER B O 1
ATOM 7358 N N . ASN B 1 432 ? -2.375 -8.711 -36.812 1 89.75 432 ASN B N 1
ATOM 7359 C CA . ASN B 1 432 ? -0.978 -8.328 -37 1 89.75 432 ASN B CA 1
ATOM 7360 C C . ASN B 1 432 ? -0.033 -9.398 -36.469 1 89.75 432 ASN B C 1
ATOM 7362 O O . ASN B 1 432 ? 0.508 -9.266 -35.375 1 89.75 432 ASN B O 1
ATOM 7366 N N . TRP B 1 433 ? 0.316 -10.258 -37.25 1 89.56 433 TRP B N 1
ATOM 7367 C CA . TRP B 1 433 ? 1.139 -11.406 -36.875 1 89.56 433 TRP B CA 1
ATOM 7368 C C . TRP B 1 433 ? 2.539 -10.953 -36.469 1 89.56 433 TRP B C 1
ATOM 7370 O O . TRP B 1 433 ? 3.104 -11.461 -35.5 1 89.56 433 TRP B O 1
ATOM 7380 N N . LYS B 1 434 ? 3.072 -10.078 -37.188 1 89.31 434 LYS B N 1
ATOM 7381 C CA . LYS B 1 434 ? 4.438 -9.625 -36.938 1 89.31 434 LYS B CA 1
ATOM 7382 C C . LYS B 1 434 ? 4.559 -9.039 -35.531 1 89.31 434 LYS B C 1
ATOM 7384 O O . LYS B 1 434 ? 5.492 -9.367 -34.781 1 89.31 434 LYS B O 1
ATOM 7389 N N . THR B 1 435 ? 3.584 -8.305 -35.219 1 88 435 THR B N 1
ATOM 7390 C CA . THR B 1 435 ? 3.59 -7.688 -33.906 1 88 435 THR B CA 1
ATOM 7391 C C . THR B 1 435 ? 3.355 -8.734 -32.812 1 88 435 THR B C 1
ATOM 7393 O O . THR B 1 435 ? 4.051 -8.742 -31.797 1 88 435 THR B O 1
ATOM 7396 N N . GLU B 1 436 ? 2.449 -9.578 -33.062 1 89.75 436 GLU B N 1
ATOM 7397 C CA . GLU B 1 436 ? 2.129 -10.594 -32.062 1 89.75 436 GLU B CA 1
ATOM 7398 C C . GLU B 1 436 ? 3.295 -11.562 -31.875 1 89.75 436 GLU B C 1
ATOM 7400 O O . GLU B 1 436 ? 3.539 -12.023 -30.75 1 89.75 436 GLU B O 1
ATOM 7405 N N . ARG B 1 437 ? 3.963 -11.828 -32.906 1 91 437 ARG B N 1
ATOM 7406 C CA . ARG B 1 437 ? 5.125 -12.711 -32.812 1 91 437 ARG B CA 1
ATOM 7407 C C . ARG B 1 437 ? 6.227 -12.078 -31.953 1 91 437 ARG B C 1
ATOM 7409 O O . ARG B 1 437 ? 6.797 -12.742 -31.094 1 91 437 ARG B O 1
ATOM 7416 N N . SER B 1 438 ? 6.477 -10.867 -32.188 1 90.88 438 SER B N 1
ATOM 7417 C CA . SER B 1 438 ? 7.598 -10.195 -31.516 1 90.88 438 SER B CA 1
ATOM 7418 C C . SER B 1 438 ? 7.242 -9.805 -30.094 1 90.88 438 SER B C 1
ATOM 7420 O O . SER B 1 438 ? 8.117 -9.742 -29.219 1 90.88 438 SER B O 1
ATOM 7422 N N . THR B 1 439 ? 5.977 -9.594 -29.812 1 87.25 439 THR B N 1
ATOM 7423 C CA . THR B 1 439 ? 5.625 -9.016 -28.531 1 87.25 439 THR B CA 1
ATOM 7424 C C . THR B 1 439 ? 5.031 -10.078 -27.609 1 87.25 439 THR B C 1
ATOM 7426 O O . THR B 1 439 ? 4.973 -9.891 -26.391 1 87.25 439 THR B O 1
ATOM 7429 N N . PHE B 1 440 ? 4.641 -11.211 -28.234 1 90.19 440 PHE B N 1
ATOM 7430 C CA . PHE B 1 440 ? 4.008 -12.219 -27.406 1 90.19 440 PHE B CA 1
ATOM 7431 C C . PHE B 1 440 ? 4.703 -13.57 -27.562 1 90.19 440 PHE B C 1
ATOM 7433 O O . PHE B 1 440 ? 5.266 -14.102 -26.594 1 90.19 440 PHE B O 1
ATOM 7440 N N . TYR B 1 441 ? 4.77 -14.062 -28.719 1 91.06 441 TYR B N 1
ATOM 7441 C CA . TYR B 1 441 ? 5.191 -15.445 -28.938 1 91.06 441 TYR B CA 1
ATOM 7442 C C . TYR B 1 441 ? 6.66 -15.625 -28.578 1 91.06 441 TYR B C 1
ATOM 7444 O O . TYR B 1 441 ? 7.02 -16.547 -27.828 1 91.06 441 TYR B O 1
ATOM 7452 N N . ILE B 1 442 ? 7.461 -14.844 -29.094 1 92.38 442 ILE B N 1
ATOM 7453 C CA . ILE B 1 442 ? 8.898 -15 -28.875 1 92.38 442 ILE B CA 1
ATOM 7454 C C . ILE B 1 442 ? 9.211 -14.773 -27.391 1 92.38 442 ILE B C 1
ATOM 7456 O O . ILE B 1 442 ? 9.844 -15.617 -26.75 1 92.38 442 ILE B O 1
ATOM 7460 N N . PRO B 1 443 ? 8.633 -13.742 -26.844 1 91.81 443 PRO B N 1
ATOM 7461 C CA . PRO B 1 443 ? 8.898 -13.555 -25.406 1 91.81 443 PRO B CA 1
ATOM 7462 C C . PRO B 1 443 ? 8.344 -14.688 -24.547 1 91.81 443 PRO B C 1
ATOM 7464 O O . PRO B 1 443 ? 8.953 -15.055 -23.547 1 91.81 443 PRO B O 1
ATOM 7467 N N . LEU B 1 444 ? 7.246 -15.188 -24.922 1 91.88 444 LEU B N 1
ATOM 7468 C CA . LEU B 1 444 ? 6.684 -16.328 -24.203 1 91.88 444 LEU B CA 1
ATOM 7469 C C . LEU B 1 444 ? 7.617 -17.531 -24.266 1 91.88 444 LEU B C 1
ATOM 7471 O O . LEU B 1 444 ? 7.902 -18.156 -23.25 1 91.88 444 LEU B O 1
ATOM 7475 N N . GLN B 1 445 ? 8.07 -17.797 -25.422 1 90.75 445 GLN B N 1
ATOM 7476 C CA . GLN B 1 445 ? 8.992 -18.906 -25.609 1 90.75 445 GLN B CA 1
ATOM 7477 C C . GLN B 1 445 ? 10.281 -18.688 -24.812 1 90.75 445 GLN B C 1
ATOM 7479 O O . GLN B 1 445 ? 10.766 -19.609 -24.156 1 90.75 445 GLN B O 1
ATOM 7484 N N . GLU B 1 446 ? 10.75 -17.562 -24.891 1 92.31 446 GLU B N 1
ATOM 7485 C CA . GLU B 1 446 ? 11.992 -17.234 -24.203 1 92.31 446 GLU B CA 1
ATOM 7486 C C . GLU B 1 446 ? 11.828 -17.359 -22.688 1 92.31 446 GLU B C 1
ATOM 7488 O O . GLU B 1 446 ? 12.734 -17.828 -22 1 92.31 446 GLU B O 1
ATOM 7493 N N . THR B 1 447 ? 10.688 -16.953 -22.219 1 92.06 447 THR B N 1
ATOM 7494 C CA . THR B 1 447 ? 10.414 -17.031 -20.797 1 92.06 447 THR B CA 1
ATOM 7495 C C . THR B 1 447 ? 10.5 -18.469 -20.297 1 92.06 447 THR B C 1
ATOM 7497 O O . THR B 1 447 ? 11.148 -18.75 -19.297 1 92.06 447 THR B O 1
ATOM 7500 N N . PHE B 1 448 ? 9.969 -19.359 -21.016 1 90 448 PHE B N 1
ATOM 7501 C CA . PHE B 1 448 ? 9.984 -20.75 -20.609 1 90 448 PHE B CA 1
ATOM 7502 C C . PHE B 1 448 ? 11.367 -21.359 -20.828 1 90 448 PHE B C 1
ATOM 7504 O O . PHE B 1 448 ? 11.836 -22.156 -20 1 90 448 PHE B O 1
ATOM 7511 N N . LEU B 1 449 ? 12.031 -20.969 -21.891 1 91.19 449 LEU B N 1
ATOM 7512 C CA . LEU B 1 449 ? 13.359 -21.5 -22.172 1 91.19 449 LEU B CA 1
ATOM 7513 C C . LEU B 1 449 ? 14.359 -21.016 -21.125 1 91.19 449 LEU B C 1
ATOM 7515 O O . LEU B 1 449 ? 15.18 -21.797 -20.641 1 91.19 449 LEU B O 1
ATOM 7519 N N . ASP B 1 450 ? 14.211 -19.812 -20.812 1 90.88 450 ASP B N 1
ATOM 7520 C CA . ASP B 1 450 ? 15.125 -19.219 -19.844 1 90.88 450 ASP B CA 1
ATOM 7521 C C . ASP B 1 450 ? 14.883 -19.797 -18.453 1 90.88 450 ASP B C 1
ATOM 7523 O O . ASP B 1 450 ? 15.812 -19.938 -17.656 1 90.88 450 ASP B O 1
ATOM 7527 N N . ALA B 1 451 ? 13.641 -20.141 -18.172 1 88.31 451 ALA B N 1
ATOM 7528 C CA . ALA B 1 451 ? 13.266 -20.641 -16.859 1 88.31 451 ALA B CA 1
ATOM 7529 C C . ALA B 1 451 ? 13.672 -22.094 -16.688 1 88.31 451 ALA B C 1
ATOM 7531 O O . ALA B 1 451 ? 13.852 -22.562 -15.555 1 88.31 451 ALA B O 1
ATOM 7532 N N . SER B 1 452 ? 13.883 -22.766 -17.703 1 86.38 452 SER B N 1
ATOM 7533 C CA . SER B 1 452 ? 14.062 -24.203 -17.688 1 86.38 452 SER B CA 1
ATOM 7534 C C . SER B 1 452 ? 15.273 -24.609 -16.859 1 86.38 452 SER B C 1
ATOM 7536 O O . SER B 1 452 ? 15.211 -25.547 -16.062 1 86.38 452 SER B O 1
ATOM 7538 N N . PRO B 1 453 ? 16.312 -23.891 -17 1 79 453 PRO B N 1
ATOM 7539 C CA . PRO B 1 453 ? 17.469 -24.266 -16.172 1 79 453 PRO B CA 1
ATOM 7540 C C . PRO B 1 453 ? 17.375 -23.719 -14.75 1 79 453 PRO B C 1
ATOM 7542 O O . PRO B 1 453 ? 18.031 -24.234 -13.844 1 79 453 PRO B O 1
ATOM 7545 N N . ALA B 1 454 ? 16.578 -22.797 -14.617 1 72.88 454 ALA B N 1
ATOM 7546 C CA . ALA B 1 454 ? 16.625 -22 -13.391 1 72.88 454 ALA B CA 1
ATOM 7547 C C . ALA B 1 454 ? 15.508 -22.422 -12.438 1 72.88 454 ALA B C 1
ATOM 7549 O O . ALA B 1 454 ? 15.641 -22.266 -11.219 1 72.88 454 ALA B O 1
ATOM 7550 N N . HIS B 1 455 ? 14.438 -22.906 -13.039 1 77.69 455 HIS B N 1
ATOM 7551 C CA . HIS B 1 455 ? 13.234 -23.094 -12.242 1 77.69 455 HIS B CA 1
ATOM 7552 C C . HIS B 1 455 ? 12.68 -24.5 -12.398 1 77.69 455 HIS B C 1
ATOM 7554 O O . HIS B 1 455 ? 12.617 -25.031 -13.508 1 77.69 455 HIS B O 1
ATOM 7560 N N . ASP B 1 456 ? 12.5 -25.078 -11.203 1 86.62 456 ASP B N 1
ATOM 7561 C CA . ASP B 1 456 ? 11.703 -26.297 -11.234 1 86.62 456 ASP B CA 1
ATOM 7562 C C . ASP B 1 456 ? 10.211 -25.984 -11.148 1 86.62 456 ASP B C 1
ATOM 7564 O O . ASP B 1 456 ? 9.828 -24.828 -10.906 1 86.62 456 ASP B O 1
ATOM 7568 N N . ILE B 1 457 ? 9.438 -27 -11.492 1 90.62 457 ILE B N 1
ATOM 7569 C CA . ILE B 1 457 ? 7.984 -26.859 -11.398 1 90.62 457 ILE B CA 1
ATOM 7570 C C . ILE B 1 457 ? 7.461 -27.641 -10.203 1 90.62 457 ILE B C 1
ATOM 7572 O O . ILE B 1 457 ? 7.605 -28.875 -10.148 1 90.62 457 ILE B O 1
ATOM 7576 N N . ALA B 1 458 ? 6.945 -26.922 -9.281 1 92.25 458 ALA B N 1
ATOM 7577 C CA . ALA B 1 458 ? 6.242 -27.547 -8.156 1 92.25 458 ALA B CA 1
ATOM 7578 C C . ALA B 1 458 ? 4.734 -27.562 -8.398 1 92.25 458 ALA B C 1
ATOM 7580 O O . ALA B 1 458 ? 4.238 -26.906 -9.32 1 92.25 458 ALA B O 1
ATOM 7581 N N . ILE B 1 459 ? 4.062 -28.375 -7.609 1 95 459 ILE B N 1
ATOM 7582 C CA . ILE B 1 459 ? 2.605 -28.422 -7.68 1 95 459 ILE B CA 1
ATOM 7583 C C . ILE B 1 459 ? 2.008 -27.797 -6.418 1 95 459 ILE B C 1
ATOM 7585 O O . ILE B 1 459 ? 2.455 -28.094 -5.305 1 95 459 ILE B O 1
ATOM 7589 N N . ARG B 1 460 ? 1.05 -27.016 -6.672 1 94.25 460 ARG B N 1
ATOM 7590 C CA . ARG B 1 460 ? 0.357 -26.375 -5.559 1 94.25 460 ARG B CA 1
ATOM 7591 C C . ARG B 1 460 ? -1.069 -26.891 -5.43 1 94.25 460 ARG B C 1
ATOM 7593 O O . ARG B 1 460 ? -1.827 -26.891 -6.402 1 94.25 460 ARG B O 1
ATOM 7600 N N . PHE B 1 461 ? -1.354 -27.391 -4.262 1 96.31 461 PHE B N 1
ATOM 7601 C CA . PHE B 1 461 ? -2.705 -27.766 -3.859 1 96.31 461 PHE B CA 1
ATOM 7602 C C . PHE B 1 461 ? -3.314 -26.703 -2.961 1 96.31 461 PHE B C 1
ATOM 7604 O O . PHE B 1 461 ? -2.902 -26.531 -1.811 1 96.31 461 PHE B O 1
ATOM 7611 N N . GLU B 1 462 ? -4.281 -26.062 -3.498 1 95.06 462 GLU B N 1
ATOM 7612 C CA . GLU B 1 462 ? -4.855 -24.938 -2.748 1 95.06 462 GLU B CA 1
ATOM 7613 C C . GLU B 1 462 ? -6.348 -25.156 -2.494 1 95.06 462 GLU B C 1
ATOM 7615 O O . GLU B 1 462 ? -7.062 -25.656 -3.365 1 95.06 462 GLU B O 1
ATOM 7620 N N . SER B 1 463 ? -6.785 -24.859 -1.33 1 95.31 463 SER B N 1
ATOM 7621 C CA . SER B 1 463 ? -8.211 -24.922 -1.019 1 95.31 463 SER B CA 1
ATOM 7622 C C . SER B 1 463 ? -8.648 -23.734 -0.175 1 95.31 463 SER B C 1
ATOM 7624 O O . SER B 1 463 ? -7.875 -23.234 0.642 1 95.31 463 SER B O 1
ATOM 7626 N N . ARG B 1 464 ? -9.805 -23.312 -0.448 1 94.38 464 ARG B N 1
ATOM 7627 C CA . ARG B 1 464 ? -10.492 -22.359 0.414 1 94.38 464 ARG B CA 1
ATOM 7628 C C . ARG B 1 464 ? -11.477 -23.062 1.345 1 94.38 464 ARG B C 1
ATOM 7630 O O . ARG B 1 464 ? -12.375 -23.766 0.886 1 94.38 464 ARG B O 1
ATOM 7637 N N . SER B 1 465 ? -11.289 -22.828 2.604 1 93.88 465 SER B N 1
ATOM 7638 C CA . SER B 1 465 ? -12.156 -23.484 3.576 1 93.88 465 SER B CA 1
ATOM 7639 C C . SER B 1 465 ? -12.578 -22.531 4.68 1 93.88 465 SER B C 1
ATOM 7641 O O . SER B 1 465 ? -11.969 -21.469 4.859 1 93.88 465 SER B O 1
ATOM 7643 N N . GLU B 1 466 ? -13.586 -22.953 5.336 1 92.94 466 GLU B N 1
ATOM 7644 C CA . GLU B 1 466 ? -13.992 -22.25 6.547 1 92.94 466 GLU B CA 1
ATOM 7645 C C . GLU B 1 466 ? -12.93 -22.375 7.637 1 92.94 466 GLU B C 1
ATOM 7647 O O . GLU B 1 466 ? -12.227 -23.375 7.711 1 92.94 466 GLU B O 1
ATOM 7652 N N . TYR B 1 467 ? -12.898 -21.359 8.406 1 92.81 467 TYR B N 1
ATOM 7653 C CA . TYR B 1 467 ? -11.93 -21.312 9.5 1 92.81 467 TYR B CA 1
ATOM 7654 C C . TYR B 1 467 ? -12.039 -22.547 10.391 1 92.81 467 TYR B C 1
ATOM 7656 O O . TYR B 1 467 ? -11.031 -23.078 10.852 1 92.81 467 TYR B O 1
ATOM 7664 N N . GLU B 1 468 ? -13.188 -23.031 10.602 1 89.5 468 GLU B N 1
ATOM 7665 C CA . GLU B 1 468 ? -13.43 -24.141 11.508 1 89.5 468 GLU B CA 1
ATOM 7666 C C . GLU B 1 468 ? -12.82 -25.438 10.969 1 89.5 468 GLU B C 1
ATOM 7668 O O . GLU B 1 468 ? -12.594 -26.391 11.719 1 89.5 468 GLU B O 1
ATOM 7673 N N . SER B 1 469 ? -12.477 -25.422 9.734 1 90.06 469 SER B N 1
ATOM 7674 C CA . SER B 1 469 ? -12.047 -26.641 9.07 1 90.06 469 SER B CA 1
ATOM 7675 C C . SER B 1 469 ? -10.531 -26.734 8.992 1 90.06 469 SER B C 1
ATOM 7677 O O . SER B 1 469 ? -9.977 -27.797 8.734 1 90.06 469 SER B O 1
ATOM 7679 N N . TYR B 1 470 ? -9.797 -25.656 9.289 1 90.75 470 TYR B N 1
ATOM 7680 C CA . TYR B 1 470 ? -8.375 -25.609 8.953 1 90.75 470 TYR B CA 1
ATOM 7681 C C . TYR B 1 470 ? -7.59 -26.641 9.742 1 90.75 470 TYR B C 1
ATOM 7683 O O . TYR B 1 470 ? -6.551 -27.125 9.281 1 90.75 470 TYR B O 1
ATOM 7691 N N . PRO B 1 471 ? -8.094 -27.094 10.906 1 90 471 PRO B N 1
ATOM 7692 C CA . PRO B 1 471 ? -7.324 -28.109 11.633 1 90 471 PRO B CA 1
ATOM 7693 C C . PRO B 1 471 ? -7.324 -29.469 10.93 1 90 471 PRO B C 1
ATOM 7695 O O . PRO B 1 471 ? -6.547 -30.359 11.289 1 90 471 PRO B O 1
ATOM 7698 N N . TYR B 1 472 ? -8.203 -29.594 9.938 1 89.62 472 TYR B N 1
ATOM 7699 C CA . TYR B 1 472 ? -8.414 -30.922 9.375 1 89.62 472 TYR B CA 1
ATOM 7700 C C . TYR B 1 472 ? -7.973 -30.969 7.914 1 89.62 472 TYR B C 1
ATOM 7702 O O . TYR B 1 472 ? -8.062 -32 7.27 1 89.62 472 TYR B O 1
ATOM 7710 N N . ILE B 1 473 ? -7.578 -29.922 7.453 1 89.88 473 ILE B N 1
ATOM 7711 C CA . ILE B 1 473 ? -7.242 -29.922 6.035 1 89.88 473 ILE B CA 1
ATOM 7712 C C . ILE B 1 473 ? -5.77 -29.547 5.859 1 89.88 473 ILE B C 1
ATOM 7714 O O . ILE B 1 473 ? -5.129 -29.062 6.789 1 89.88 473 ILE B O 1
ATOM 7718 N N . HIS B 1 474 ? -5.242 -29.891 4.629 1 92.38 474 HIS B N 1
ATOM 7719 C CA . HIS B 1 474 ? -3.863 -29.625 4.238 1 92.38 474 HIS B CA 1
ATOM 7720 C C . HIS B 1 474 ? -2.881 -30.281 5.207 1 92.38 474 HIS B C 1
ATOM 7722 O O . HIS B 1 474 ? -1.952 -29.625 5.688 1 92.38 474 HIS B O 1
ATOM 7728 N N . LEU B 1 475 ? -3.23 -31.391 5.52 1 91.75 475 LEU B N 1
ATOM 7729 C CA . LEU B 1 475 ? -2.303 -32.25 6.23 1 91.75 475 LEU B CA 1
ATOM 7730 C C . LEU B 1 475 ? -1.201 -32.75 5.301 1 91.75 475 LEU B C 1
ATOM 7732 O O . LEU B 1 475 ? -1.285 -32.594 4.082 1 91.75 475 LEU B O 1
ATOM 7736 N N . PHE B 1 476 ? -0.248 -33.281 5.969 1 94.44 476 PHE B N 1
ATOM 7737 C CA . PHE B 1 476 ? 0.833 -33.844 5.18 1 94.44 476 PHE B CA 1
ATOM 7738 C C . PHE B 1 476 ? 0.292 -34.875 4.195 1 94.44 476 PHE B C 1
ATOM 7740 O O . PHE B 1 476 ? -0.462 -35.781 4.582 1 94.44 476 PHE B O 1
ATOM 7747 N N . LEU B 1 477 ? 0.623 -34.75 2.922 1 95.44 477 LEU B N 1
ATOM 7748 C CA . LEU B 1 477 ? 0.191 -35.688 1.893 1 95.44 477 LEU B CA 1
ATOM 7749 C C . LEU B 1 477 ? 1.076 -36.906 1.884 1 95.44 477 LEU B C 1
ATOM 7751 O O . LEU B 1 477 ? 2.295 -36.812 1.719 1 95.44 477 LEU B O 1
ATOM 7755 N N . PRO B 1 478 ? 0.467 -38.031 1.973 1 93.94 478 PRO B N 1
ATOM 7756 C CA . PRO B 1 478 ? 1.267 -39.25 1.919 1 93.94 478 PRO B CA 1
ATOM 7757 C C . PRO B 1 478 ? 1.989 -39.438 0.585 1 93.94 478 PRO B C 1
ATOM 7759 O O . PRO B 1 478 ? 1.408 -39.188 -0.473 1 93.94 478 PRO B O 1
ATOM 7762 N N . LEU B 1 479 ? 3.156 -40 0.691 1 93.75 479 LEU B N 1
ATOM 7763 C CA . LEU B 1 479 ? 3.994 -40.156 -0.493 1 93.75 479 LEU B CA 1
ATOM 7764 C C . LEU B 1 479 ? 3.355 -41.125 -1.49 1 93.75 479 LEU B C 1
ATOM 7766 O O . LEU B 1 479 ? 3.512 -40.969 -2.703 1 93.75 479 LEU B O 1
ATOM 7770 N N . ILE B 1 480 ? 2.637 -42.062 -0.986 1 92.88 480 ILE B N 1
ATOM 7771 C CA . ILE B 1 480 ? 2 -43.031 -1.848 1 92.88 480 ILE B CA 1
ATOM 7772 C C . ILE B 1 480 ? 0.96 -42.375 -2.736 1 92.88 480 ILE B C 1
ATOM 7774 O O . ILE B 1 480 ? 0.804 -42.719 -3.904 1 92.88 480 ILE B O 1
ATOM 7778 N N . LEU B 1 481 ? 0.246 -41.406 -2.215 1 94.81 481 LEU B N 1
ATOM 7779 C CA . LEU B 1 481 ? -0.737 -40.688 -3 1 94.81 481 LEU B CA 1
ATOM 7780 C C . LEU B 1 481 ? -0.052 -39.812 -4.043 1 94.81 481 LEU B C 1
ATOM 7782 O O . LEU B 1 481 ? -0.473 -39.75 -5.199 1 94.81 481 LEU B O 1
ATOM 7786 N N . LEU B 1 482 ? 0.978 -39.188 -3.611 1 96.38 482 LEU B N 1
ATOM 7787 C CA . LEU B 1 482 ? 1.702 -38.281 -4.523 1 96.38 482 LEU B CA 1
ATOM 7788 C C . LEU B 1 482 ? 2.301 -39.094 -5.68 1 96.38 482 LEU B C 1
ATOM 7790 O O . LEU B 1 482 ? 2.293 -38.625 -6.824 1 96.38 482 LEU B O 1
ATOM 7794 N N . ALA B 1 483 ? 2.76 -40.25 -5.367 1 94.06 483 ALA B N 1
ATOM 7795 C CA . ALA B 1 483 ? 3.328 -41.125 -6.402 1 94.06 483 ALA B CA 1
ATOM 7796 C C . ALA B 1 483 ? 2.271 -41.5 -7.434 1 94.06 483 ALA B C 1
ATOM 7798 O O . ALA B 1 483 ? 2.588 -41.719 -8.602 1 94.06 483 ALA B O 1
ATOM 7799 N N . GLN B 1 484 ? 1.109 -41.562 -7.008 1 94.19 484 GLN B N 1
ATOM 7800 C CA . GLN B 1 484 ? 0.007 -41.906 -7.906 1 94.19 484 GLN B CA 1
ATOM 7801 C C . GLN B 1 484 ? -0.455 -40.688 -8.688 1 94.19 484 GLN B C 1
ATOM 7803 O O . GLN B 1 484 ? -0.725 -40.75 -9.891 1 94.19 484 GLN B O 1
ATOM 7808 N N . TRP B 1 485 ? -0.526 -39.531 -8.062 1 96.69 485 TRP B N 1
ATOM 7809 C CA . TRP B 1 485 ? -1.156 -38.344 -8.609 1 96.69 485 TRP B CA 1
ATOM 7810 C C . TRP B 1 485 ? -0.208 -37.625 -9.555 1 96.69 485 TRP B C 1
ATOM 7812 O O . TRP B 1 485 ? -0.65 -36.875 -10.445 1 96.69 485 TRP B O 1
ATOM 7822 N N . LEU B 1 486 ? 1.119 -37.812 -9.328 1 96.62 486 LEU B N 1
ATOM 7823 C CA . LEU B 1 486 ? 2.072 -36.906 -9.977 1 96.62 486 LEU B CA 1
ATOM 7824 C C . LEU B 1 486 ? 3.02 -37.719 -10.883 1 96.62 486 LEU B C 1
ATOM 7826 O O . LEU B 1 486 ? 3.191 -38.906 -10.711 1 96.62 486 LEU B O 1
ATOM 7830 N N . VAL B 1 487 ? 3.512 -37 -11.883 1 94.62 487 VAL B N 1
ATOM 7831 C CA . VAL B 1 487 ? 4.629 -37.469 -12.703 1 94.62 487 VAL B CA 1
ATOM 7832 C C . VAL B 1 487 ? 5.758 -36.438 -12.672 1 94.62 487 VAL B C 1
ATOM 7834 O O . VAL B 1 487 ? 5.551 -35.281 -12.266 1 94.62 487 VAL B O 1
ATOM 7837 N N . TRP B 1 488 ? 6.914 -36.906 -12.969 1 93.56 488 TRP B N 1
ATOM 7838 C CA . TRP B 1 488 ? 8.047 -35.969 -12.969 1 93.56 488 TRP B CA 1
ATOM 7839 C C . TRP B 1 488 ? 8.75 -35.969 -14.32 1 93.56 488 TRP B C 1
ATOM 7841 O O . TRP B 1 488 ? 8.625 -36.906 -15.094 1 93.56 488 TRP B O 1
ATOM 7851 N N . MET B 1 489 ? 9.367 -34.875 -14.688 1 90.12 489 MET B N 1
ATOM 7852 C CA . MET B 1 489 ? 10.234 -34.75 -15.852 1 90.12 489 MET B CA 1
ATOM 7853 C C . MET B 1 489 ? 11.422 -33.844 -15.539 1 90.12 489 MET B C 1
ATOM 7855 O O . MET B 1 489 ? 11.359 -33 -14.641 1 90.12 489 MET B O 1
ATOM 7859 N N . GLU B 1 490 ? 12.484 -34.156 -16.281 1 88.56 490 GLU B N 1
ATOM 7860 C CA . GLU B 1 490 ? 13.594 -33.188 -16.203 1 88.56 490 GLU B CA 1
ATOM 7861 C C . GLU B 1 490 ? 13.18 -31.828 -16.719 1 88.56 490 GLU B C 1
ATOM 7863 O O . GLU B 1 490 ? 12.422 -31.719 -17.688 1 88.56 490 GLU B O 1
ATOM 7868 N N . ASN B 1 491 ? 13.703 -30.875 -16.125 1 87.56 491 ASN B N 1
ATOM 7869 C CA . ASN B 1 491 ? 13.281 -29.5 -16.406 1 87.56 491 ASN B CA 1
ATOM 7870 C C . ASN B 1 491 ? 13.422 -29.156 -17.891 1 87.56 491 ASN B C 1
ATOM 7872 O O . ASN B 1 491 ? 12.5 -28.609 -18.5 1 87.56 491 ASN B O 1
ATOM 7876 N N . PRO B 1 492 ? 14.547 -29.484 -18.516 1 85.88 492 PRO B N 1
ATOM 7877 C CA . PRO B 1 492 ? 14.719 -29.094 -19.922 1 85.88 492 PRO B CA 1
ATOM 7878 C C . PRO B 1 492 ? 13.742 -29.797 -20.844 1 85.88 492 PRO B C 1
ATOM 7880 O O . PRO B 1 492 ? 13.5 -29.328 -21.969 1 85.88 492 PRO B O 1
ATOM 7883 N N . ILE B 1 493 ? 13.203 -30.859 -20.453 1 85.81 493 ILE B N 1
ATOM 7884 C CA . ILE B 1 493 ? 12.289 -31.625 -21.297 1 85.81 493 ILE B CA 1
ATOM 7885 C C . ILE B 1 493 ? 10.961 -30.875 -21.438 1 85.81 493 ILE B C 1
ATOM 7887 O O . ILE B 1 493 ? 10.43 -30.75 -22.547 1 85.81 493 ILE B O 1
ATOM 7891 N N . TYR B 1 494 ? 10.523 -30.406 -20.422 1 82.56 494 TYR B N 1
ATOM 7892 C CA . TYR B 1 494 ? 9.258 -29.672 -20.469 1 82.56 494 TYR B CA 1
ATOM 7893 C C . TYR B 1 494 ? 9.438 -28.328 -21.156 1 82.56 494 TYR B C 1
ATOM 7895 O O . TYR B 1 494 ? 8.516 -27.828 -21.812 1 82.56 494 TYR B O 1
#

Secondary structure (DSSP, 8-state):
-----------TTTTPPEEEEE-HHHHHHHHHHHHHHH-HHHHHHHHHH-EEE-TT--SSSPPEEEEEE-GGGGBPPTT-EEEEEEEEEEEEEEESS---B-TTSEEEEE-S--GGGS--S------SS-GGGS-EEEEEEETTEEEEEE-GGGTT-HHHHTSSSTTB--HHHHHHHIIIIIHHHHTTS-HHHHTTS-SSHHHHHHHH-EEEE-TTS-EEEEPPPP-EEEEEGGGHHHHHHHHHHHHHH-GGGGGGTT-EEEEEE---TT-TTT-BPPPSS-SB-STT-B-TTSHHHHHHHHHTTTB-GGGSPTT-EEEEEEEEEEEEEEETTEEEEEEEEEBGGGHHHHHHHHH---HHHHHHHHHHT-TTEEEEEETTEEEEEEEEEE-SS--TT-EEEEEEEEGGGGGTB-TTSGGGB----HHHHHH-HHHHIIIIIHHHHHHHHHHTTT----EEEEEEEEGGGGGGSSPPPPHHHHHHHEEEE-TTT-/-----------TTTTPPEEEEE-HHHHHHHHHHHHHHH-HHHHHHHHHH-EEE-TT--SSSPPEEEEEE-GGGGBPPTT-EEEEEEEEEEEEEEESS---B-TTSEEEEE-S--GGGS--S------SS-GGGS-EEEEEEETTEEEEEE-GGGTT-HHHHTSSSTTB--HHHHHHHIIIIIHHHHTTS-HHHHTTS-SSHHHHHHHH-EEEE-TTS-EEEEPPPP-EEEEEGGGHHHHHHHHHHHHHH-GGGGGGTT-EEEEEE---TT-TTT-BPPPSS-SB-STT-B-TTSHHHHHHHHHTTTB-GGGSPTT-EEEEEEEEEEEEEEETTEEEEEEEEEBGGGHHHHHHHHH---HHHHHHHHHHT-TTEEEEEETTEEEEEEEEEE-SS--TT-EEEEEEEEGGGGGTB-TTSGGGB----HHHHHH-HHHHIIIIIHHHHHHHHHHTTT----EEEEEEEEGGGGGGSSPPPPHHHHHHHEEEE-TTT-